Protein AF-0000000075484464 (afdb_homodimer)

Organism: Callithrix jacchus (NCBI:txid9483)

Secondary structure (DSSP, 8-state):
-----SGGGSGGGSTTS-------SHHHHHHHHHHHHHHHHTHHHHHHHHHHHHSTT--HHHHHHHHHHHHHHHHHHHH-TTSGGGGS-HHHHHHHHHHHSTTHHHHTT-HHHHTS-HHHHHHHHHHH--S--TTSPPPP---HHHHHHHHHH-HHHHHHHHHHHHHHT-TTS-HHHHHHHHHHHHHHHHHHTTSS-HHHHHHHHHHHHHHHHHHHHHHHHHHHHHHHHH-HHHHHHHHHHHHHHH-TT--HHHHHHHHHHHHHHHHHHHTT-HHHHHHHHHHHHHHHHHTHHHH-GGGHHHHTSPTTHHHHHHHHSPPPPPPTT--S--HHHHT-TTHHHHHHH-HHHHHHHHHHHHHHH-TTS-HHHHHHHHHHHHHHHHHHTTSS-HHHHHTTHHHHHHHHHHHHHHHHHHHHHHHHHHHHHHHHHHHHHHHHHH-TTS-HHHHHHHHHHHHHHHHHHTTSTTHHHHHHHHHHHHHHHHH-S-TT--S-HHHHHHHHS-GGGHHHHHHT-------------GGGGS--GGGGTTHHHHHHHHHGGG-----/-----SGGGSGGGGGGS-------SHHHHHHHHHHHHHHHHTHHHHHHHHHHHHSTT--HHHHHHHHHHHHHHHHHHHH-TTSGGGGS-HHHHHHHHHHHSTTHHHHTT-HHHHTS-HHHHHHHHHHH--S--TTSPPPP---HHHHHHHHHH-HHHHHHHHHHHHHHT-TTS-HHHHHHHHHHHHHHHHHHTTSS-HHHHHHHHHHHHHHHHHHHHHHHHHHHHHHHHH-HHHHHHHHHHHHHHH-TT--HHHHHHHHHHHHHHHHHHHTT-HHHHHHHHHHHHHHHHHTHHHH-GGGHHHHTSPTTHHHHHHHHSPPPPPPTT--S--GGGTT-TTHHHHHHH-HHHHHHHHHHHHHHH-TTS-HHHHHHHHHHHHHHHHHHTTSS-HHHHHTTHHHHHHHHHHHHHHHHHHHHHHHHHHHHHHHHHHHHHHHHHH-TTS-HHHHHHHHHHHHHHHHHHTTSTTHHHHHHHHHHHHHHHHH-S-TT--S-HHHHHHHHS-STTHHHHHHT-------------GGGGS--GGGGTTHHHHHHHHHTTS-----

Foldseek 3Di:
DPCPDPPPPPPVPPPPPPPPPDPPDPLVVVLLVQLVVVCLVCVLLLLLLLCCLLQVPDDPVLSVVLSVVRNVVSVVCVVPVPPPLNPDDPVQSSLQSCQPRPPRCVVSVLVVLNVDHDLSSLQSSLVSGDQDPVVDDDDDDDDLQVLLVVCVVPVVSSLSVVLNSLSNNLNQFASLLSVVLSVQVSVLSVVLSPDPCNPVSCVPSCVVSVVSSVVRSLVRFLLLQCCVQPNLLVSLLLQLLVLCLQFVQDDLVLSVVLSVLVSVLSVCSRSSNRSSNSVSLSVSLSSCQVCVVRGDPQLVVLSPDGPPSSSVSSVPTGGDDQDPPQAQDDCCCQPDQCNLVVCVVPVSSSLSVVLSSNSNSCSLAASLLSVVLSVLSVVQQVPLVPDPRSNVRRNCSVVVSVVVRVVLVVVLLVVLVVDVVLDLVRQLVVQLVLCCQQQVQDDSVLSSVLSNQLSVQSVVQSVDPSSSNSNVNSNLSSLSVVLGSDLPDDRDPQSNCLSRPDSSCSVVSSVPRDGPPPPPDPPPPPCVVPPDVCVVPPVPVVVVVVVVVPPPDPD/DPCPDPPPVPPVPPPPPPPPPDPPDPLVVVLLVQLVVVCLVCVLLLLLLLCCLLQVPDDLVLSVVLSVVRNVVSVVCVVPVPPPLNPDDPLQSSLQSCQPRPPRCVVSVLVVLNVDHDLSSLQSSLVSGDQDPVVDDDDDDDDLQVLLVVCVVPVVSSLSVVLNSLSNNLNQFASLLSVVLSVQVSVLSVVLSPDPCNPVSCVPSCVVSVVSSVVRSLVRFLLLQCCVQPNLLVSLLLQLLVLCLQFVQADLVLSVVLSVLVSVLSVCSRSSNRSVNSVSLSVSLSSCQVCVVRGDPQLVVLSPDGPPSSSVSSVPTGGDDQDPPQALDDCCCQPDQCNLVVCVVPVSSSLSVVLSSNSNSCSLAASLLSVVLSVLSVVQQVPLVPDPRSNVRRNCSVVVSVVVRVVLVVVLLVVLVVDVVLDLVRQLVVQLVLCCQQFVQDDSVLSSVLSNQLSVQSVVQSVDPSSRNSNVNSNLSSLSVVLGSDLPDDRDPQSNCLSRPDSSCSVVSSVPRDGPPPPDDPPPPPCVVPPDVCVVPPVPPVVVVVPVPPPDDPD

Structure (mmCIF, N/CA/C/O backbone):
data_AF-0000000075484464-model_v1
#
loop_
_entity.id
_entity.type
_entity.pdbx_description
1 polymer Afamin
#
loop_
_atom_site.group_PDB
_atom_site.id
_atom_site.type_symbol
_atom_site.label_atom_id
_atom_site.label_alt_id
_atom_site.label_comp_id
_atom_site.label_asym_id
_atom_site.label_entity_id
_atom_site.label_seq_id
_atom_site.pdbx_PDB_ins_code
_atom_site.Cartn_x
_atom_site.Cartn_y
_atom_site.Cartn_z
_atom_site.occupancy
_atom_site.B_iso_or_equiv
_atom_site.auth_seq_id
_atom_site.auth_comp_id
_atom_site.auth_asym_id
_atom_site.auth_atom_id
_atom_site.pdbx_PDB_model_num
ATOM 1 N N . MET A 1 1 ? 31.203 -59.844 20.312 1 19.38 1 MET A N 1
ATOM 2 C CA . MET A 1 1 ? 31.734 -60.031 18.969 1 19.38 1 MET A CA 1
ATOM 3 C C . MET A 1 1 ? 30.672 -60.656 18.047 1 19.38 1 MET A C 1
ATOM 5 O O . MET A 1 1 ? 30.938 -61.656 17.375 1 19.38 1 MET A O 1
ATOM 9 N N . LYS A 1 2 ? 29.312 -60.438 18.516 1 24.58 2 LYS A N 1
ATOM 10 C CA . LYS A 1 2 ? 28.141 -61.219 18.094 1 24.58 2 LYS A CA 1
ATOM 11 C C . LYS A 1 2 ? 27.938 -61.125 16.594 1 24.58 2 LYS A C 1
ATOM 13 O O . LYS A 1 2 ? 27.922 -60.031 16.031 1 24.58 2 LYS A O 1
ATOM 18 N N . GLN A 1 3 ? 28.328 -62.156 15.734 1 24.17 3 GLN A N 1
ATOM 19 C CA . GLN A 1 3 ? 28.469 -62.375 14.297 1 24.17 3 GLN A CA 1
ATOM 20 C C . GLN A 1 3 ? 27.156 -62.156 13.57 1 24.17 3 GLN A C 1
ATOM 22 O O . GLN A 1 3 ? 26.328 -63.094 13.469 1 24.17 3 GLN A O 1
ATOM 27 N N . LEU A 1 4 ? 26.281 -61.188 14 1 33.03 4 LEU A N 1
ATOM 28 C CA . LEU A 1 4 ? 25 -60.906 13.352 1 33.03 4 LEU A CA 1
ATOM 29 C C . LEU A 1 4 ? 25.156 -60.875 11.836 1 33.03 4 LEU A C 1
ATOM 31 O O . LEU A 1 4 ? 26.016 -60.156 11.32 1 33.03 4 LEU A O 1
ATOM 35 N N . LYS A 1 5 ? 24.672 -61.875 11.039 1 33.38 5 LYS A N 1
ATOM 36 C CA . LYS A 1 5 ? 24.781 -62.438 9.688 1 33.38 5 LYS A CA 1
ATOM 37 C C . LYS A 1 5 ? 24.453 -61.375 8.633 1 33.38 5 LYS A C 1
ATOM 39 O O . LYS A 1 5 ? 23.469 -60.656 8.75 1 33.38 5 LYS A O 1
ATOM 44 N N . LEU A 1 6 ? 25.422 -60.812 7.73 1 28.53 6 LEU A N 1
ATOM 45 C CA . LEU A 1 6 ? 25.766 -60.031 6.551 1 28.53 6 LEU A CA 1
ATOM 46 C C . LEU A 1 6 ? 24.844 -60.375 5.383 1 28.53 6 LEU A C 1
ATOM 48 O O . LEU A 1 6 ? 24.938 -59.75 4.316 1 28.53 6 LEU A O 1
ATOM 52 N N . THR A 1 7 ? 24.094 -61.5 5.305 1 28.75 7 THR A N 1
ATOM 53 C CA . THR A 1 7 ? 23.438 -62.031 4.109 1 28.75 7 THR A CA 1
ATOM 54 C C . THR A 1 7 ? 22.266 -61.156 3.711 1 28.75 7 THR A C 1
ATOM 56 O O . THR A 1 7 ? 21.938 -61.031 2.525 1 28.75 7 THR A O 1
ATOM 59 N N . GLY A 1 8 ? 21.391 -60.625 4.664 1 26.72 8 GLY A N 1
ATOM 60 C CA . GLY A 1 8 ? 20.109 -60.031 4.309 1 26.72 8 GLY A CA 1
ATOM 61 C C . GLY A 1 8 ? 20.25 -58.688 3.623 1 26.72 8 GLY A C 1
ATOM 62 O O . GLY A 1 8 ? 19.25 -58.062 3.258 1 26.72 8 GLY A O 1
ATOM 63 N N . PHE A 1 9 ? 21.406 -57.969 3.682 1 26.66 9 PHE A N 1
ATOM 64 C CA . PHE A 1 9 ? 21.641 -56.625 3.217 1 26.66 9 PHE A CA 1
ATOM 65 C C . PHE A 1 9 ? 21.656 -56.562 1.694 1 26.66 9 PHE A C 1
ATOM 67 O O . PHE A 1 9 ? 21.547 -55.469 1.11 1 26.66 9 PHE A O 1
ATOM 74 N N . ILE A 1 10 ? 21.953 -57.656 0.908 1 28.72 10 ILE A N 1
ATOM 75 C CA . ILE A 1 10 ? 22.219 -57.594 -0.523 1 28.72 10 ILE A CA 1
ATOM 76 C C . ILE A 1 10 ? 20.906 -57.406 -1.29 1 28.72 10 ILE A C 1
ATOM 78 O O . ILE A 1 10 ? 20.891 -56.781 -2.359 1 28.72 10 ILE A O 1
ATOM 82 N N . TYR A 1 11 ? 19.766 -57.969 -0.882 1 26.97 11 TYR A N 1
ATOM 83 C CA . TYR A 1 11 ? 18.594 -58 -1.749 1 26.97 11 TYR A CA 1
ATOM 84 C C . TYR A 1 11 ? 18.016 -56.625 -1.96 1 26.97 11 TYR A C 1
ATOM 86 O O . TYR A 1 11 ? 17.25 -56.375 -2.908 1 26.97 11 TYR A O 1
ATOM 94 N N . PHE A 1 12 ? 18.047 -55.719 -0.971 1 26.72 12 PHE A N 1
ATOM 95 C CA . PHE A 1 12 ? 17.281 -54.469 -1.054 1 26.72 12 PHE A CA 1
ATOM 96 C C . PHE A 1 12 ? 17.844 -53.562 -2.121 1 26.72 12 PHE A C 1
ATOM 98 O O . PHE A 1 12 ? 17.234 -52.531 -2.441 1 26.72 12 PHE A O 1
ATOM 105 N N . LEU A 1 13 ? 19.156 -53.625 -2.486 1 28.03 13 LEU A N 1
ATOM 106 C CA . LEU A 1 13 ? 19.766 -52.656 -3.385 1 28.03 13 LEU A CA 1
ATOM 107 C C . LEU A 1 13 ? 19.188 -52.781 -4.789 1 28.03 13 LEU A C 1
ATOM 109 O O . LEU A 1 13 ? 19.391 -51.906 -5.625 1 28.03 13 LEU A O 1
ATOM 113 N N . PHE A 1 14 ? 18.828 -54.031 -5.301 1 27.41 14 PHE A N 1
ATOM 114 C CA . PHE A 1 14 ? 18.594 -54.156 -6.734 1 27.41 14 PHE A CA 1
ATOM 115 C C . PHE A 1 14 ? 17.312 -53.438 -7.141 1 27.41 14 PHE A C 1
ATOM 117 O O . PHE A 1 14 ? 16.953 -53.406 -8.32 1 27.41 14 PHE A O 1
ATOM 124 N N . PHE A 1 15 ? 16.297 -53.312 -6.258 1 26.77 15 PHE A N 1
ATOM 125 C CA . PHE A 1 15 ? 14.992 -52.969 -6.82 1 26.77 15 PHE A CA 1
ATOM 126 C C . PHE A 1 15 ? 14.992 -51.562 -7.387 1 26.77 15 PHE A C 1
ATOM 128 O O . PHE A 1 15 ? 14.008 -51.125 -7.984 1 26.77 15 PHE A O 1
ATOM 135 N N . LEU A 1 16 ? 15.758 -50.688 -6.832 1 28.28 16 LEU A N 1
ATOM 136 C CA . LEU A 1 16 ? 15.461 -49.312 -7.266 1 28.28 16 LEU A CA 1
ATOM 137 C C . LEU A 1 16 ? 15.906 -49.094 -8.711 1 28.28 16 LEU A C 1
ATOM 139 O O . LEU A 1 16 ? 16.078 -47.969 -9.148 1 28.28 16 LEU A O 1
ATOM 143 N N . THR A 1 17 ? 16.531 -50.062 -9.398 1 29.52 17 THR A N 1
ATOM 144 C CA . THR A 1 17 ? 16.781 -49.688 -10.797 1 29.52 17 THR A CA 1
ATOM 145 C C . THR A 1 17 ? 15.477 -49.375 -11.508 1 29.52 17 THR A C 1
ATOM 147 O O . THR A 1 17 ? 14.602 -50.25 -11.633 1 29.52 17 THR A O 1
ATOM 150 N N . GLU A 1 18 ? 14.891 -48.281 -11.391 1 32.44 18 GLU A N 1
ATOM 151 C CA . GLU A 1 18 ? 13.812 -47.781 -12.242 1 32.44 18 GLU A CA 1
ATOM 152 C C . GLU A 1 18 ? 13.938 -48.312 -13.664 1 32.44 18 GLU A C 1
ATOM 154 O O . GLU A 1 18 ? 15 -48.188 -14.281 1 32.44 18 GLU A O 1
ATOM 159 N N . SER A 1 19 ? 13.344 -49.344 -14.062 1 31.91 19 SER A N 1
ATOM 160 C CA . SER A 1 19 ? 13.164 -49.969 -15.375 1 31.91 19 SER A CA 1
ATOM 161 C C . SER A 1 19 ? 13.031 -48.906 -16.469 1 31.91 19 SER A C 1
ATOM 163 O O . SER A 1 19 ? 12.133 -48.062 -16.422 1 31.91 19 SER A O 1
ATOM 165 N N . LEU A 1 20 ? 14.031 -48.25 -17.016 1 36.84 20 LEU A N 1
ATOM 166 C CA . LEU A 1 20 ? 13.969 -47.812 -18.406 1 36.84 20 LEU A CA 1
ATOM 167 C C . LEU A 1 20 ? 13.094 -48.75 -19.219 1 36.84 20 LEU A C 1
ATOM 169 O O . LEU A 1 20 ? 13.562 -49.75 -19.719 1 36.84 20 LEU A O 1
ATOM 173 N N . MET A 1 21 ? 11.961 -49.125 -18.844 1 35.94 21 MET A N 1
ATOM 174 C CA . MET A 1 21 ? 11.102 -49.875 -19.719 1 35.94 21 MET A CA 1
ATOM 175 C C . MET A 1 21 ? 11.211 -49.406 -21.156 1 35.94 21 MET A C 1
ATOM 177 O O . MET A 1 21 ? 10.953 -48.219 -21.438 1 35.94 21 MET A O 1
ATOM 181 N N . LEU A 1 22 ? 12.07 -49.906 -22.016 1 40.03 22 LEU A N 1
ATOM 182 C CA . LEU A 1 22 ? 12.109 -49.781 -23.469 1 40.03 22 LEU A CA 1
ATOM 183 C C . LEU A 1 22 ? 10.703 -49.75 -24.047 1 40.03 22 LEU A C 1
ATOM 185 O O . LEU A 1 22 ? 9.859 -50.562 -23.672 1 40.03 22 LEU A O 1
ATOM 189 N N . PRO A 1 23 ? 10.266 -48.594 -24.547 1 45.47 23 PRO A N 1
ATOM 190 C CA . PRO A 1 23 ? 8.961 -48.562 -25.219 1 45.47 23 PRO A CA 1
ATOM 191 C C . PRO A 1 23 ? 8.703 -49.781 -26.078 1 45.47 23 PRO A C 1
ATOM 193 O O . PRO A 1 23 ? 9.562 -50.188 -26.875 1 45.47 23 PRO A O 1
ATOM 196 N N . THR A 1 24 ? 8.016 -50.75 -25.672 1 47.88 24 THR A N 1
ATOM 197 C CA . THR A 1 24 ? 7.688 -51.938 -26.406 1 47.88 24 THR A CA 1
ATOM 198 C C . THR A 1 24 ? 6.941 -51.594 -27.703 1 47.88 24 THR A C 1
ATOM 200 O O . THR A 1 24 ? 7.016 -52.344 -28.688 1 47.88 24 THR A O 1
ATOM 203 N N . GLU A 1 25 ? 6.125 -50.531 -27.641 1 55.19 25 GLU A N 1
ATOM 204 C CA . GLU A 1 25 ? 5.387 -50.312 -28.875 1 55.19 25 GLU A CA 1
ATOM 205 C C . GLU A 1 25 ? 6.117 -49.344 -29.812 1 55.19 25 GLU A C 1
ATOM 207 O O . GLU A 1 25 ? 6.793 -48.438 -29.344 1 55.19 25 GLU A O 1
ATOM 212 N N . LEU A 1 26 ? 6.219 -49.656 -31.078 1 52.5 26 LEU A N 1
ATOM 213 C CA . LEU A 1 26 ? 6.879 -48.906 -32.125 1 52.5 26 LEU A CA 1
ATOM 214 C C . LEU A 1 26 ? 6.574 -47.406 -32 1 52.5 26 LEU A C 1
ATOM 216 O O . LEU A 1 26 ? 7.465 -46.562 -32.188 1 52.5 26 LEU A O 1
ATOM 220 N N . GLN A 1 27 ? 5.371 -47.031 -31.719 1 57.25 27 GLN A N 1
ATOM 221 C CA . GLN A 1 27 ? 4.988 -45.625 -31.562 1 57.25 27 GLN A CA 1
ATOM 222 C C . GLN A 1 27 ? 5.715 -45 -30.391 1 57.25 27 GLN A C 1
ATOM 224 O O . GLN A 1 27 ? 6.109 -43.812 -30.469 1 57.25 27 GLN A O 1
ATOM 229 N N . ASP A 1 28 ? 5.961 -45.75 -29.484 1 70.75 28 ASP A N 1
ATOM 230 C CA . ASP A 1 28 ? 6.688 -45.281 -28.312 1 70.75 28 ASP A CA 1
ATOM 231 C C . ASP A 1 28 ? 8.156 -45 -28.641 1 70.75 28 ASP A C 1
ATOM 233 O O . ASP A 1 28 ? 8.742 -44.031 -28.156 1 70.75 28 ASP A O 1
ATOM 237 N N . LEU A 1 29 ? 8.547 -45.812 -29.594 1 70 29 LEU A N 1
ATOM 238 C CA . LEU A 1 29 ? 9.938 -45.656 -30 1 70 29 LEU A CA 1
ATOM 239 C C . LEU A 1 29 ? 10.117 -44.375 -30.812 1 70 29 LEU A C 1
ATOM 241 O O . LEU A 1 29 ? 11.109 -43.656 -30.656 1 70 29 LEU A O 1
ATOM 245 N N . ASP A 1 30 ? 9.164 -44.125 -31.719 1 73 30 ASP A N 1
ATOM 246 C CA . ASP A 1 30 ? 9.227 -42.906 -32.531 1 73 30 ASP A CA 1
ATOM 247 C C . ASP A 1 30 ? 9.141 -41.656 -31.672 1 73 30 ASP A C 1
ATOM 249 O O . ASP A 1 30 ? 9.898 -40.719 -31.875 1 73 30 ASP A O 1
ATOM 253 N N . ASN A 1 31 ? 8.234 -41.719 -30.812 1 81 31 ASN A N 1
ATOM 254 C CA . ASN A 1 31 ? 8.078 -40.594 -29.922 1 81 31 ASN A CA 1
ATOM 255 C C . ASN A 1 31 ? 9.328 -40.344 -29.078 1 81 31 ASN A C 1
ATOM 257 O O . ASN A 1 31 ? 9.711 -39.219 -28.828 1 81 31 ASN A O 1
ATOM 261 N N . PHE A 1 32 ? 9.867 -41.438 -28.688 1 82.81 32 PHE A N 1
ATOM 262 C CA . PHE A 1 32 ? 11.102 -41.344 -27.922 1 82.81 32 PHE A CA 1
ATOM 263 C C . PHE A 1 32 ? 12.211 -40.719 -28.75 1 82.81 32 PHE A C 1
ATOM 265 O O . PHE A 1 32 ? 12.938 -39.844 -28.266 1 82.81 32 PHE A O 1
ATOM 272 N N . ASN A 1 33 ? 12.289 -41.094 -29.969 1 85 33 ASN A N 1
ATOM 273 C CA . ASN A 1 33 ? 13.328 -40.562 -30.859 1 85 33 ASN A CA 1
ATOM 274 C C . ASN A 1 33 ? 13.133 -39.094 -31.141 1 85 33 ASN A C 1
ATOM 276 O O . ASN A 1 33 ? 14.109 -38.344 -31.25 1 85 33 ASN A O 1
ATOM 280 N N . ILE A 1 34 ? 11.961 -38.75 -31.312 1 88.81 34 ILE A N 1
ATOM 281 C CA . ILE A 1 34 ? 11.656 -37.344 -31.578 1 88.81 34 ILE A CA 1
ATOM 282 C C . ILE A 1 34 ? 12.07 -36.5 -30.375 1 88.81 34 ILE A C 1
ATOM 284 O O . ILE A 1 34 ? 12.68 -35.438 -30.547 1 88.81 34 ILE A O 1
ATOM 288 N N . THR A 1 35 ? 11.742 -36.969 -29.219 1 90.88 35 THR A N 1
ATOM 289 C CA . THR A 1 35 ? 12.094 -36.25 -28 1 90.88 35 THR A CA 1
ATOM 290 C C . THR A 1 35 ? 13.609 -36.188 -27.812 1 90.88 35 THR A C 1
ATOM 292 O O . THR A 1 35 ? 14.164 -35.156 -27.438 1 90.88 35 THR A O 1
ATOM 295 N N . GLN A 1 36 ? 14.258 -37.312 -28.078 1 88.62 36 GLN A N 1
ATOM 296 C CA . GLN A 1 36 ? 15.711 -37.375 -27.969 1 88.62 36 GLN A CA 1
ATOM 297 C C . GLN A 1 36 ? 16.391 -36.406 -28.922 1 88.62 36 GLN A C 1
ATOM 299 O O . GLN A 1 36 ? 17.359 -35.75 -28.562 1 88.62 36 GLN A O 1
ATOM 304 N N . LYS A 1 37 ? 15.906 -36.406 -30.125 1 90.31 37 LYS A N 1
ATOM 305 C CA . LYS A 1 37 ? 16.453 -35.469 -31.109 1 90.31 37 LYS A CA 1
ATOM 306 C C . LYS A 1 37 ? 16.281 -34.031 -30.641 1 90.31 37 LYS A C 1
ATOM 308 O O . LYS A 1 37 ? 17.172 -33.219 -30.828 1 90.31 37 LYS A O 1
ATOM 313 N N . PHE A 1 38 ? 15.141 -33.781 -30.141 1 92.94 38 PHE A N 1
ATOM 314 C CA . PHE A 1 38 ? 14.875 -32.438 -29.625 1 92.94 38 PHE A CA 1
ATOM 315 C C . PHE A 1 38 ? 15.859 -32.062 -28.516 1 92.94 38 PHE A C 1
ATOM 317 O O . PHE A 1 38 ? 16.375 -30.953 -28.484 1 92.94 38 PHE A O 1
ATOM 324 N N . ILE A 1 39 ? 16.094 -32.969 -27.625 1 92.31 39 ILE A N 1
ATOM 325 C CA . ILE A 1 39 ? 17.031 -32.75 -26.516 1 92.31 39 ILE A CA 1
ATOM 326 C C . ILE A 1 39 ? 18.422 -32.531 -27.078 1 92.31 39 ILE A C 1
ATOM 328 O O . ILE A 1 39 ? 19.109 -31.578 -26.672 1 92.31 39 ILE A O 1
ATOM 332 N N . GLU A 1 40 ? 18.797 -33.281 -28.062 1 90 40 GLU A N 1
ATOM 333 C CA . GLU A 1 40 ? 20.125 -33.188 -28.656 1 90 40 GLU A CA 1
ATOM 334 C C . GLU A 1 40 ? 20.312 -31.859 -29.391 1 90 40 GLU A C 1
ATOM 336 O O . GLU A 1 40 ? 21.391 -31.266 -29.344 1 90 40 GLU A O 1
ATOM 341 N N . GLU A 1 41 ? 19.266 -31.438 -30 1 91.69 41 GLU A N 1
ATOM 342 C CA . GLU A 1 41 ? 19.312 -30.188 -30.75 1 91.69 41 GLU A CA 1
ATOM 343 C C . GLU A 1 41 ? 19.344 -28.969 -29.812 1 91.69 41 GLU A C 1
ATOM 345 O O . GLU A 1 41 ? 19.75 -27.875 -30.219 1 91.69 41 GLU A O 1
ATOM 350 N N . ASN A 1 42 ? 18.922 -29.172 -28.609 1 93.75 42 ASN A N 1
ATOM 351 C CA . ASN A 1 42 ? 18.812 -28.047 -27.688 1 93.75 42 ASN A CA 1
ATOM 352 C C . ASN A 1 42 ? 19.734 -28.203 -26.484 1 93.75 42 ASN A C 1
ATOM 354 O O . ASN A 1 42 ? 19.5 -27.609 -25.422 1 93.75 42 ASN A O 1
ATOM 358 N N . VAL A 1 43 ? 20.797 -28.922 -26.625 1 94.5 43 VAL A N 1
ATOM 359 C CA . VAL A 1 43 ? 21.719 -29.203 -25.531 1 94.5 43 VAL A CA 1
ATOM 360 C C . VAL A 1 43 ? 22.297 -27.891 -24.984 1 94.5 43 VAL A C 1
ATOM 362 O O . VAL A 1 43 ? 22.516 -27.75 -23.781 1 94.5 43 VAL A O 1
ATOM 365 N N . GLU A 1 44 ? 22.516 -26.953 -25.844 1 95.56 44 GLU A N 1
ATOM 366 C CA . GLU A 1 44 ? 23.062 -25.672 -25.422 1 95.56 44 GLU A CA 1
ATOM 367 C C . GLU A 1 44 ? 22.109 -24.953 -24.469 1 95.56 44 GLU A C 1
ATOM 369 O O . GLU A 1 44 ? 22.484 -24.562 -23.359 1 95.56 44 GLU A O 1
ATOM 374 N N . TYR A 1 45 ? 20.844 -24.797 -24.938 1 96.31 45 TYR A N 1
ATOM 375 C CA . TYR A 1 45 ? 19.844 -24.125 -24.109 1 96.31 45 TYR A CA 1
ATOM 376 C C . TYR A 1 45 ? 19.625 -24.875 -22.797 1 96.31 45 TYR A C 1
ATOM 378 O O . TYR A 1 45 ? 19.438 -24.266 -21.75 1 96.31 45 TYR A O 1
ATOM 386 N N . ILE A 1 46 ? 19.594 -26.141 -22.875 1 96 46 ILE A N 1
ATOM 387 C CA . ILE A 1 46 ? 19.359 -26.984 -21.703 1 96 46 ILE A CA 1
ATOM 388 C C . ILE A 1 46 ? 20.484 -26.75 -20.688 1 96 46 ILE A C 1
ATOM 390 O O . ILE A 1 46 ? 20.219 -26.609 -19.484 1 96 46 ILE A O 1
ATOM 394 N N . THR A 1 47 ? 21.719 -26.688 -21.203 1 96.62 47 THR A N 1
ATOM 395 C CA . THR A 1 47 ? 22.875 -26.422 -20.359 1 96.62 47 THR A CA 1
ATOM 396 C C . THR A 1 47 ? 22.781 -25.047 -19.719 1 96.62 47 THR A C 1
ATOM 398 O O . THR A 1 47 ? 23.016 -24.891 -18.516 1 96.62 47 THR A O 1
ATOM 401 N N . ILE A 1 48 ? 22.422 -24.094 -20.516 1 97.62 48 ILE A N 1
ATOM 402 C CA . ILE A 1 48 ? 22.297 -22.719 -20.047 1 97.62 48 ILE A CA 1
ATOM 403 C C . ILE A 1 48 ? 21.234 -22.641 -18.953 1 97.62 48 ILE A C 1
ATOM 405 O O . ILE A 1 48 ? 21.484 -22.047 -17.891 1 97.62 48 ILE A O 1
ATOM 409 N N . ILE A 1 49 ? 20.047 -23.172 -19.203 1 96.38 49 ILE A N 1
ATOM 410 C CA . ILE A 1 49 ? 18.938 -23.125 -18.266 1 96.38 49 ILE A CA 1
ATOM 411 C C . ILE A 1 49 ? 19.328 -23.766 -16.938 1 96.38 49 ILE A C 1
ATOM 413 O O . ILE A 1 49 ? 19.141 -23.172 -15.875 1 96.38 49 ILE A O 1
ATOM 417 N N . THR A 1 50 ? 19.953 -24.906 -17.016 1 94.81 50 THR A N 1
ATOM 418 C CA . THR A 1 50 ? 20.328 -25.625 -15.805 1 94.81 50 THR A CA 1
ATOM 419 C C . THR A 1 50 ? 21.359 -24.844 -15.008 1 94.81 50 THR A C 1
ATOM 421 O O . THR A 1 50 ? 21.203 -24.672 -13.789 1 94.81 50 THR A O 1
ATOM 424 N N . PHE A 1 51 ? 22.375 -24.406 -15.672 1 95.75 51 PHE A N 1
ATOM 425 C CA . PHE A 1 51 ? 23.453 -23.688 -15.023 1 95.75 51 PHE A CA 1
ATOM 426 C C . PHE A 1 51 ? 22.938 -22.391 -14.406 1 95.75 51 PHE A C 1
ATOM 428 O O . PHE A 1 51 ? 23.219 -22.094 -13.242 1 95.75 51 PHE A O 1
ATOM 435 N N . ALA A 1 52 ? 22.188 -21.656 -15.203 1 96.5 52 ALA A N 1
ATOM 436 C CA . ALA A 1 52 ? 21.703 -20.344 -14.781 1 96.5 52 ALA A CA 1
ATOM 437 C C . ALA A 1 52 ? 20.75 -20.453 -13.602 1 96.5 52 ALA A C 1
ATOM 439 O O . ALA A 1 52 ? 20.703 -19.562 -12.742 1 96.5 52 ALA A O 1
ATOM 440 N N . GLN A 1 53 ? 19.953 -21.484 -13.508 1 94.62 53 GLN A N 1
ATOM 441 C CA . GLN A 1 53 ? 19 -21.656 -12.414 1 94.62 53 GLN A CA 1
ATOM 442 C C . GLN A 1 53 ? 19.688 -22.156 -11.148 1 94.62 53 GLN A C 1
ATOM 444 O O . GLN A 1 53 ? 19.297 -21.812 -10.039 1 94.62 53 GLN A O 1
ATOM 449 N N . TYR A 1 54 ? 20.75 -22.969 -11.305 1 92.88 54 TYR A N 1
ATOM 450 C CA . TYR A 1 54 ? 21.438 -23.531 -10.156 1 92.88 54 TYR A CA 1
ATOM 451 C C . TYR A 1 54 ? 22.406 -22.531 -9.562 1 92.88 54 TYR A C 1
ATOM 453 O O . TYR A 1 54 ? 22.594 -22.484 -8.344 1 92.88 54 TYR A O 1
ATOM 461 N N . VAL A 1 55 ? 23.141 -21.844 -10.422 1 95.12 55 VAL A N 1
ATOM 462 C CA . VAL A 1 55 ? 24.156 -20.875 -10 1 95.12 55 VAL A CA 1
ATOM 463 C C . VAL A 1 55 ? 23.812 -19.5 -10.562 1 95.12 55 VAL A C 1
ATOM 465 O O . VAL A 1 55 ? 24.531 -18.984 -11.422 1 95.12 55 VAL A O 1
ATOM 468 N N . GLN A 1 56 ? 22.844 -18.844 -9.945 1 96.12 56 GLN A N 1
ATOM 469 C CA . GLN A 1 56 ? 22.234 -17.641 -10.484 1 96.12 56 GLN A CA 1
ATOM 470 C C . GLN A 1 56 ? 23.234 -16.484 -10.523 1 96.12 56 GLN A C 1
ATOM 472 O O . GLN A 1 56 ? 23.094 -15.578 -11.352 1 96.12 56 GLN A O 1
ATOM 477 N N . GLU A 1 57 ? 24.281 -16.5 -9.734 1 95 57 GLU A N 1
ATOM 478 C CA . GLU A 1 57 ? 25.234 -15.398 -9.641 1 95 57 GLU A CA 1
ATOM 479 C C . GLU A 1 57 ? 26.359 -15.555 -10.664 1 95 57 GLU A C 1
ATOM 481 O O . GLU A 1 57 ? 27.141 -14.617 -10.898 1 95 57 GLU A O 1
ATOM 486 N N . ALA A 1 58 ? 26.484 -16.719 -11.289 1 95.25 58 ALA A N 1
ATOM 487 C CA . ALA A 1 58 ? 27.547 -16.969 -12.258 1 95.25 58 ALA A CA 1
ATOM 488 C C . ALA A 1 58 ? 27.438 -16.031 -13.453 1 95.25 58 ALA A C 1
ATOM 490 O O . ALA A 1 58 ? 26.344 -15.602 -13.82 1 95.25 58 ALA A O 1
ATOM 491 N N . THR A 1 59 ? 28.578 -15.719 -14.062 1 95.62 59 THR A N 1
ATOM 492 C CA . THR A 1 59 ? 28.609 -14.797 -15.195 1 95.62 59 THR A CA 1
ATOM 493 C C . THR A 1 59 ? 28.281 -15.523 -16.5 1 95.62 59 THR A C 1
ATOM 495 O O . THR A 1 59 ? 28.344 -16.75 -16.562 1 95.62 59 THR A O 1
ATOM 498 N N . PHE A 1 60 ? 27.984 -14.781 -17.531 1 95.88 60 PHE A N 1
ATOM 499 C CA . PHE A 1 60 ? 27.688 -15.32 -18.844 1 95.88 60 PHE A CA 1
ATOM 500 C C . PHE A 1 60 ? 28.891 -16.047 -19.422 1 95.88 60 PHE A C 1
ATOM 502 O O . PHE A 1 60 ? 28.75 -17.094 -20.078 1 95.88 60 PHE A O 1
ATOM 509 N N . GLU A 1 61 ? 30.078 -15.523 -19.141 1 94.5 61 GLU A N 1
ATOM 510 C CA . GLU A 1 61 ? 31.312 -16.125 -19.641 1 94.5 61 GLU A CA 1
ATOM 511 C C . GLU A 1 61 ? 31.531 -17.5 -19.016 1 94.5 61 GLU A C 1
ATOM 513 O O . GLU A 1 61 ? 31.953 -18.438 -19.703 1 94.5 61 GLU A O 1
ATOM 518 N N . GLU A 1 62 ? 31.281 -17.578 -17.766 1 95.31 62 GLU A N 1
ATOM 519 C CA . GLU A 1 62 ? 31.406 -18.859 -17.078 1 95.31 62 GLU A CA 1
ATOM 520 C C . GLU A 1 62 ? 30.422 -19.875 -17.656 1 95.31 62 GLU A C 1
ATOM 522 O O . GLU A 1 62 ? 30.766 -21.047 -17.828 1 95.31 62 GLU A O 1
ATOM 527 N N . MET A 1 63 ? 29.297 -19.438 -17.922 1 95.31 63 MET A N 1
ATOM 528 C CA . MET A 1 63 ? 28.266 -20.281 -18.531 1 95.31 63 MET A CA 1
ATOM 529 C C . MET A 1 63 ? 28.703 -20.781 -19.891 1 95.31 63 MET A C 1
ATOM 531 O O . MET A 1 63 ? 28.531 -21.969 -20.203 1 95.31 63 MET A O 1
ATOM 535 N N . GLU A 1 64 ? 29.266 -19.922 -20.719 1 95.12 64 GLU A N 1
ATOM 536 C CA . GLU A 1 64 ? 29.688 -20.281 -22.078 1 95.12 64 GLU A CA 1
ATOM 537 C C . GLU A 1 64 ? 30.719 -21.406 -22.062 1 95.12 64 GLU A C 1
ATOM 539 O O . GLU A 1 64 ? 30.734 -22.25 -22.953 1 95.12 64 GLU A O 1
ATOM 544 N N . LYS A 1 65 ? 31.594 -21.375 -21.062 1 94.5 65 LYS A N 1
ATOM 545 C CA . LYS A 1 65 ? 32.594 -22.438 -20.938 1 94.5 65 LYS A CA 1
ATOM 546 C C . LYS A 1 65 ? 31.922 -23.781 -20.719 1 94.5 65 LYS A C 1
ATOM 548 O O . LYS A 1 65 ? 32.344 -24.797 -21.297 1 94.5 65 LYS A O 1
ATOM 553 N N . LEU A 1 66 ? 30.984 -23.781 -19.844 1 96.12 66 LEU A N 1
ATOM 554 C CA . LEU A 1 66 ? 30.266 -25.016 -19.578 1 96.12 66 LEU A CA 1
ATOM 555 C C . LEU A 1 66 ? 29.547 -25.5 -20.828 1 96.12 66 LEU A C 1
ATOM 557 O O . LEU A 1 66 ? 29.484 -26.703 -21.094 1 96.12 66 LEU A O 1
ATOM 561 N N . VAL A 1 67 ? 28.906 -24.578 -21.562 1 96.38 67 VAL A N 1
ATOM 562 C CA . VAL A 1 67 ? 28.172 -24.922 -22.766 1 96.38 67 VAL A CA 1
ATOM 563 C C . VAL A 1 67 ? 29.094 -25.641 -23.75 1 96.38 67 VAL A C 1
ATOM 565 O O . VAL A 1 67 ? 28.703 -26.641 -24.359 1 96.38 67 VAL A O 1
ATOM 568 N N . LYS A 1 68 ? 30.281 -25.094 -23.922 1 94.25 68 LYS A N 1
ATOM 569 C CA . LYS A 1 68 ? 31.25 -25.719 -24.812 1 94.25 68 LYS A CA 1
ATOM 570 C C . LYS A 1 68 ? 31.562 -27.141 -24.391 1 94.25 68 LYS A C 1
ATOM 572 O O . LYS A 1 68 ? 31.625 -28.062 -25.219 1 94.25 68 LYS A O 1
ATOM 577 N N . ASP A 1 69 ? 31.766 -27.312 -23.109 1 93.25 69 ASP A N 1
ATOM 578 C CA . ASP A 1 69 ? 32.062 -28.625 -22.562 1 93.25 69 ASP A CA 1
ATOM 579 C C . ASP A 1 69 ? 30.906 -29.609 -22.828 1 93.25 69 ASP A C 1
ATOM 581 O O . ASP A 1 69 ? 31.141 -30.766 -23.188 1 93.25 69 ASP A O 1
ATOM 585 N N . MET A 1 70 ? 29.734 -29.156 -22.641 1 94.5 70 MET A N 1
ATOM 586 C CA . MET A 1 70 ? 28.578 -30.031 -22.766 1 94.5 70 MET A CA 1
ATOM 587 C C . MET A 1 70 ? 28.297 -30.359 -24.234 1 94.5 70 MET A C 1
ATOM 589 O O . MET A 1 70 ? 27.828 -31.453 -24.547 1 94.5 70 MET A O 1
ATOM 593 N N . VAL A 1 71 ? 28.516 -29.359 -25.109 1 94 71 VAL A N 1
ATOM 594 C CA . VAL A 1 71 ? 28.375 -29.641 -26.531 1 94 71 VAL A CA 1
ATOM 595 C C . VAL A 1 71 ? 29.391 -30.703 -26.953 1 94 71 VAL A C 1
ATOM 597 O O . VAL A 1 71 ? 29.078 -31.609 -27.719 1 94 71 VAL A O 1
ATOM 600 N N . GLU A 1 72 ? 30.625 -30.562 -26.469 1 92.56 72 GLU A N 1
ATOM 601 C CA . GLU A 1 72 ? 31.656 -31.562 -26.734 1 92.56 72 GLU A CA 1
ATOM 602 C C . GLU A 1 72 ? 31.25 -32.938 -26.203 1 92.56 72 GLU A C 1
ATOM 604 O O . GLU A 1 72 ? 31.484 -33.969 -26.844 1 92.56 72 GLU A O 1
ATOM 609 N N . TYR A 1 73 ? 30.75 -32.969 -25.062 1 92.31 73 TYR A N 1
ATOM 610 C CA . TYR A 1 73 ? 30.25 -34.219 -24.453 1 92.31 73 TYR A CA 1
ATOM 611 C C . TYR A 1 73 ? 29.188 -34.844 -25.344 1 92.31 73 TYR A C 1
ATOM 613 O O . TYR A 1 73 ? 29.266 -36.031 -25.641 1 92.31 73 TYR A O 1
ATOM 621 N N . LYS A 1 74 ? 28.172 -34.094 -25.719 1 92.25 74 LYS A N 1
ATOM 622 C CA . LYS A 1 74 ? 27.109 -34.594 -26.578 1 92.25 74 LYS A CA 1
ATOM 623 C C . LYS A 1 74 ? 27.656 -35.156 -27.875 1 92.25 74 LYS A C 1
ATOM 625 O O . LYS A 1 74 ? 27.266 -36.25 -28.312 1 92.25 74 LYS A O 1
ATOM 630 N N . ASP A 1 75 ? 28.594 -34.406 -28.516 1 92.44 75 ASP A N 1
ATOM 631 C CA . ASP A 1 75 ? 29.172 -34.844 -29.797 1 92.44 75 ASP A CA 1
ATOM 632 C C . ASP A 1 75 ? 29.953 -36.125 -29.625 1 92.44 75 ASP A C 1
ATOM 634 O O . ASP A 1 75 ? 29.891 -37 -30.5 1 92.44 75 ASP A O 1
ATOM 638 N N . SER A 1 76 ? 30.672 -36.25 -28.562 1 92.31 76 SER A N 1
ATOM 639 C CA . SER A 1 76 ? 31.438 -37.438 -28.281 1 92.31 76 SER A CA 1
ATOM 640 C C . SER A 1 76 ? 30.516 -38.656 -28.094 1 92.31 76 SER A C 1
ATOM 642 O O . SER A 1 76 ? 30.812 -39.75 -28.578 1 92.31 76 SER A O 1
ATOM 644 N N . CYS A 1 77 ? 29.453 -38.406 -27.391 1 91.25 77 CYS A N 1
ATOM 645 C CA . CYS A 1 77 ? 28.516 -39.5 -27.125 1 91.25 77 CYS A CA 1
ATOM 646 C C . CYS A 1 77 ? 27.734 -39.875 -28.375 1 91.25 77 CYS A C 1
ATOM 648 O O . CYS A 1 77 ? 27.375 -41.031 -28.562 1 91.25 77 CYS A O 1
ATOM 650 N N . MET A 1 78 ? 27.453 -38.906 -29.25 1 89.56 78 MET A N 1
ATOM 651 C CA . MET A 1 78 ? 26.812 -39.188 -30.531 1 89.56 78 MET A CA 1
ATOM 652 C C . MET A 1 78 ? 27.719 -40 -31.438 1 89.56 78 MET A C 1
ATOM 654 O O . MET A 1 78 ? 27.266 -40.875 -32.188 1 89.56 78 MET A O 1
ATOM 658 N N . ALA A 1 79 ? 29.016 -39.719 -31.328 1 90.81 79 ALA A N 1
ATOM 659 C CA . ALA A 1 79 ? 30 -40.438 -32.125 1 90.81 79 ALA A CA 1
ATOM 660 C C . ALA A 1 79 ? 30.219 -41.844 -31.609 1 90.81 79 ALA A C 1
ATOM 662 O O . ALA A 1 79 ? 30.406 -42.781 -32.375 1 90.81 79 ALA A O 1
ATOM 663 N N . ASN A 1 80 ? 30.297 -41.938 -30.25 1 91.12 80 ASN A N 1
ATOM 664 C CA . ASN A 1 80 ? 30.484 -43.25 -29.594 1 91.12 80 ASN A CA 1
ATOM 665 C C . ASN A 1 80 ? 29.672 -43.344 -28.312 1 91.12 80 ASN A C 1
ATOM 667 O O . ASN A 1 80 ? 30.156 -42.969 -27.234 1 91.12 80 ASN A O 1
ATOM 671 N N . SER A 1 81 ? 28.594 -43.938 -28.391 1 85.75 81 SER A N 1
ATOM 672 C CA . SER A 1 81 ? 27.641 -44 -27.266 1 85.75 81 SER A CA 1
ATOM 673 C C . SER A 1 81 ? 28.125 -45 -26.219 1 85.75 81 SER A C 1
ATOM 675 O O . SER A 1 81 ? 27.609 -45 -25.094 1 85.75 81 SER A O 1
ATOM 677 N N . MET A 1 82 ? 29.172 -45.781 -26.484 1 87.69 82 MET A N 1
ATOM 678 C CA . MET A 1 82 ? 29.625 -46.812 -25.578 1 87.69 82 MET A CA 1
ATOM 679 C C . MET A 1 82 ? 30.641 -46.281 -24.578 1 87.69 82 MET A C 1
ATOM 681 O O . MET A 1 82 ? 31.047 -46.969 -23.641 1 87.69 82 MET A O 1
ATOM 685 N N . LEU A 1 83 ? 30.891 -45.062 -24.766 1 88.31 83 LEU A N 1
ATOM 686 C CA . LEU A 1 83 ? 31.781 -44.438 -23.797 1 88.31 83 LEU A CA 1
ATOM 687 C C . LEU A 1 83 ? 31.172 -44.469 -22.391 1 88.31 83 LEU A C 1
ATOM 689 O O . LEU A 1 83 ? 29.969 -44.281 -22.234 1 88.31 83 LEU A O 1
ATOM 693 N N . PRO A 1 84 ? 31.938 -44.781 -21.359 1 85.31 84 PRO A N 1
ATOM 694 C CA . PRO A 1 84 ? 31.422 -44.875 -20 1 85.31 84 PRO A CA 1
ATOM 695 C C . PRO A 1 84 ? 30.672 -43.625 -19.547 1 85.31 84 PRO A C 1
ATOM 697 O O . PRO A 1 84 ? 29.656 -43.719 -18.844 1 85.31 84 PRO A O 1
ATOM 700 N N . LYS A 1 85 ? 31.078 -42.5 -19.938 1 84.12 85 LYS A N 1
ATOM 701 C CA . LYS A 1 85 ? 30.453 -41.25 -19.516 1 84.12 85 LYS A CA 1
ATOM 702 C C . LYS A 1 85 ? 29.062 -41.062 -20.125 1 84.12 85 LYS A C 1
ATOM 704 O O . LYS A 1 85 ? 28.234 -40.344 -19.594 1 84.12 85 LYS A O 1
ATOM 709 N N . CYS A 1 86 ? 28.812 -41.75 -21.219 1 88.81 86 CYS A N 1
ATOM 710 C CA . CYS A 1 86 ? 27.562 -41.594 -21.938 1 88.81 86 CYS A CA 1
ATOM 711 C C . CYS A 1 86 ? 26.453 -42.438 -21.312 1 88.81 86 CYS A C 1
ATOM 713 O O . CYS A 1 86 ? 25.281 -42.312 -21.688 1 88.81 86 CYS A O 1
ATOM 715 N N . SER A 1 87 ? 26.797 -43.25 -20.344 1 86.5 87 SER A N 1
ATOM 716 C CA . SER A 1 87 ? 25.812 -44.094 -19.672 1 86.5 87 SER A CA 1
ATOM 717 C C . SER A 1 87 ? 25.234 -43.406 -18.453 1 86.5 87 SER A C 1
ATOM 719 O O . SER A 1 87 ? 24.219 -43.875 -17.891 1 86.5 87 SER A O 1
ATOM 721 N N . LYS A 1 88 ? 25.781 -42.312 -18.094 1 85.31 88 LYS A N 1
ATOM 722 C CA . LYS A 1 88 ? 25.312 -41.594 -16.922 1 85.31 88 LYS A CA 1
ATOM 723 C C . LYS A 1 88 ? 24.047 -40.781 -17.234 1 85.31 88 LYS A C 1
ATOM 725 O O . LYS A 1 88 ? 23.797 -40.469 -18.406 1 85.31 88 LYS A O 1
ATOM 730 N N . LEU A 1 89 ? 23.25 -40.531 -16.188 1 85.31 89 LEU A N 1
ATOM 731 C CA . LEU A 1 89 ? 22.109 -39.656 -16.359 1 85.31 89 LEU A CA 1
ATOM 732 C C . LEU A 1 89 ? 22.547 -38.25 -16.75 1 85.31 89 LEU A C 1
ATOM 734 O O . LEU A 1 89 ? 23.484 -37.688 -16.172 1 85.31 89 LEU A O 1
ATOM 738 N N . PRO A 1 90 ? 21.906 -37.719 -17.75 1 86 90 PRO A N 1
ATOM 739 C CA . PRO A 1 90 ? 22.344 -36.406 -18.266 1 86 90 PRO A CA 1
ATOM 740 C C . PRO A 1 90 ? 22.422 -35.344 -17.172 1 86 90 PRO A C 1
ATOM 742 O O . PRO A 1 90 ? 23.344 -34.531 -17.172 1 86 90 PRO A O 1
ATOM 745 N N . ASN A 1 91 ? 21.469 -35.312 -16.266 1 85.5 91 ASN A N 1
ATOM 746 C CA . ASN A 1 91 ? 21.5 -34.312 -15.188 1 85.5 91 ASN A CA 1
ATOM 747 C C . ASN A 1 91 ? 22.719 -34.5 -14.289 1 85.5 91 ASN A C 1
ATOM 749 O O . ASN A 1 91 ? 23.266 -33.531 -13.773 1 85.5 91 ASN A O 1
ATOM 753 N N . ASP A 1 92 ? 23.047 -35.688 -14.078 1 88.06 92 ASP A N 1
ATOM 754 C CA . ASP A 1 92 ? 24.25 -35.969 -13.281 1 88.06 92 ASP A CA 1
ATOM 755 C C . ASP A 1 92 ? 25.5 -35.438 -13.984 1 88.06 92 ASP A C 1
ATOM 757 O O . ASP A 1 92 ? 26.391 -34.906 -13.336 1 88.06 92 ASP A O 1
ATOM 761 N N . VAL A 1 93 ? 25.516 -35.75 -15.25 1 90.69 93 VAL A N 1
ATOM 762 C CA . VAL A 1 93 ? 26.656 -35.312 -16.047 1 90.69 93 VAL A CA 1
ATOM 763 C C . VAL A 1 93 ? 26.766 -33.781 -15.961 1 90.69 93 VAL A C 1
ATOM 765 O O . VAL A 1 93 ? 27.859 -33.25 -15.797 1 90.69 93 VAL A O 1
ATOM 768 N N . LEU A 1 94 ? 25.672 -33.125 -16.078 1 92.12 94 LEU A N 1
ATOM 769 C CA . LEU A 1 94 ? 25.641 -31.672 -16.031 1 92.12 94 LEU A CA 1
ATOM 770 C C . LEU A 1 94 ? 26.125 -31.156 -14.672 1 92.12 94 LEU A C 1
ATOM 772 O O . LEU A 1 94 ? 26.922 -30.234 -14.602 1 92.12 94 LEU A O 1
ATOM 776 N N . GLN A 1 95 ? 25.625 -31.719 -13.602 1 92.69 95 GLN A N 1
ATOM 777 C CA . GLN A 1 95 ? 26 -31.281 -12.258 1 92.69 95 GLN A CA 1
ATOM 778 C C . GLN A 1 95 ? 27.484 -31.547 -11.984 1 92.69 95 GLN A C 1
ATOM 780 O O . GLN A 1 95 ? 28.156 -30.734 -11.352 1 92.69 95 GLN A O 1
ATOM 785 N N . GLU A 1 96 ? 27.891 -32.688 -12.461 1 92.88 96 GLU A N 1
ATOM 786 C CA . GLU A 1 96 ? 29.312 -33 -12.312 1 92.88 96 GLU A CA 1
ATOM 787 C C . GLU A 1 96 ? 30.172 -32 -13.078 1 92.88 96 GLU A C 1
ATOM 789 O O . GLU A 1 96 ? 31.234 -31.594 -12.602 1 92.88 96 GLU A O 1
ATOM 794 N N . ALA A 1 97 ? 29.734 -31.734 -14.258 1 94.62 97 ALA A N 1
ATOM 795 C CA . ALA A 1 97 ? 30.469 -30.766 -15.062 1 94.62 97 ALA A CA 1
ATOM 796 C C . ALA A 1 97 ? 30.531 -29.391 -14.383 1 94.62 97 ALA A C 1
ATOM 798 O O . ALA A 1 97 ? 31.547 -28.719 -14.422 1 94.62 97 ALA A O 1
ATOM 799 N N . ILE A 1 98 ? 29.406 -28.938 -13.75 1 95.62 98 ILE A N 1
ATOM 800 C CA . ILE A 1 98 ? 29.344 -27.672 -13.023 1 95.62 98 ILE A CA 1
ATOM 801 C C . ILE A 1 98 ? 30.328 -27.719 -11.844 1 95.62 98 ILE A C 1
ATOM 803 O O . ILE A 1 98 ? 31.062 -26.75 -11.617 1 95.62 98 ILE A O 1
ATOM 807 N N . CYS A 1 99 ? 30.328 -28.828 -11.172 1 95.75 99 CYS A N 1
ATOM 808 C CA . CYS A 1 99 ? 31.188 -29 -10 1 95.75 99 CYS A CA 1
ATOM 809 C C . CYS A 1 99 ? 32.656 -29.062 -10.406 1 95.75 99 CYS A C 1
ATOM 811 O O . CYS A 1 99 ? 33.531 -28.734 -9.609 1 95.75 99 CYS A O 1
ATOM 813 N N . ALA A 1 100 ? 32.938 -29.438 -11.656 1 94.69 100 ALA A N 1
ATOM 814 C CA . ALA A 1 100 ? 34.312 -29.609 -12.141 1 94.69 100 ALA A CA 1
ATOM 815 C C . ALA A 1 100 ? 34.875 -28.281 -12.641 1 94.69 100 ALA A C 1
ATOM 817 O O . ALA A 1 100 ? 36.094 -28.188 -12.906 1 94.69 100 ALA A O 1
ATOM 818 N N . MET A 1 101 ? 34.031 -27.312 -12.781 1 95.12 101 MET A N 1
ATOM 819 C CA . MET A 1 101 ? 34.531 -26.016 -13.242 1 95.12 101 MET A CA 1
ATOM 820 C C . MET A 1 101 ? 35.469 -25.391 -12.211 1 95.12 101 MET A C 1
ATOM 822 O O . MET A 1 101 ? 35.062 -25.188 -11.062 1 95.12 101 MET A O 1
ATOM 826 N N . GLU A 1 102 ? 36.625 -25.062 -12.656 1 92.75 102 GLU A N 1
ATOM 827 C CA . GLU A 1 102 ? 37.688 -24.625 -11.758 1 92.75 102 GLU A CA 1
ATOM 828 C C . GLU A 1 102 ? 37.281 -23.344 -11.031 1 92.75 102 GLU A C 1
ATOM 830 O O . GLU A 1 102 ? 37 -22.328 -11.664 1 92.75 102 GLU A O 1
ATOM 835 N N . GLY A 1 103 ? 37.25 -23.438 -9.703 1 93.69 103 GLY A N 1
ATOM 836 C CA . GLY A 1 103 ? 37.094 -22.281 -8.844 1 93.69 103 GLY A CA 1
ATOM 837 C C . GLY A 1 103 ? 35.625 -21.859 -8.68 1 93.69 103 GLY A C 1
ATOM 838 O O . GLY A 1 103 ? 35.312 -21.062 -7.793 1 93.69 103 GLY A O 1
ATOM 839 N N . LEU A 1 104 ? 34.719 -22.406 -9.492 1 95.56 104 LEU A N 1
ATOM 840 C CA . LEU A 1 104 ? 33.312 -21.953 -9.539 1 95.56 104 LEU A CA 1
ATOM 841 C C . LEU A 1 104 ? 32.594 -22.328 -8.258 1 95.56 104 LEU A C 1
ATOM 843 O O . LEU A 1 104 ? 31.922 -21.5 -7.645 1 95.56 104 LEU A O 1
ATOM 847 N N . PRO A 1 105 ? 32.688 -23.547 -7.754 1 96.19 105 PRO A N 1
ATOM 848 C CA . PRO A 1 105 ? 31.938 -23.938 -6.547 1 96.19 105 PRO A CA 1
ATOM 849 C C . PRO A 1 105 ? 32.344 -23.109 -5.328 1 96.19 105 PRO A C 1
ATOM 851 O O . PRO A 1 105 ? 31.484 -22.766 -4.5 1 96.19 105 PRO A O 1
ATOM 854 N N . GLN A 1 106 ? 33.594 -22.719 -5.223 1 95.44 106 GLN A N 1
ATOM 855 C CA . GLN A 1 106 ? 34.094 -21.891 -4.117 1 95.44 106 GLN A CA 1
ATOM 856 C C . GLN A 1 106 ? 33.625 -20.453 -4.258 1 95.44 106 GLN A C 1
ATOM 858 O O . GLN A 1 106 ? 33.188 -19.828 -3.287 1 95.44 106 GLN A O 1
ATOM 863 N N . LYS A 1 107 ? 33.75 -20.062 -5.445 1 94.69 107 LYS A N 1
ATOM 864 C CA . LYS A 1 107 ? 33.438 -18.672 -5.727 1 94.69 107 LYS A CA 1
ATOM 865 C C . LYS A 1 107 ? 31.969 -18.375 -5.402 1 94.69 107 LYS A C 1
ATOM 867 O O . LYS A 1 107 ? 31.656 -17.297 -4.879 1 94.69 107 LYS A O 1
ATOM 872 N N . HIS A 1 108 ? 31.125 -19.281 -5.754 1 94.5 108 HIS A N 1
ATOM 873 C CA . HIS A 1 108 ? 29.703 -19.047 -5.598 1 94.5 108 HIS A CA 1
ATOM 874 C C . HIS A 1 108 ? 29.125 -19.844 -4.441 1 94.5 108 HIS A C 1
ATOM 876 O O . HIS A 1 108 ? 27.906 -20.016 -4.336 1 94.5 108 HIS A O 1
ATOM 882 N N . ASN A 1 109 ? 29.969 -20.438 -3.639 1 92.38 109 ASN A N 1
ATOM 883 C CA . ASN A 1 109 ? 29.656 -21.016 -2.338 1 92.38 109 ASN A CA 1
ATOM 884 C C . ASN A 1 109 ? 28.688 -22.188 -2.463 1 92.38 109 ASN A C 1
ATOM 886 O O . ASN A 1 109 ? 27.656 -22.234 -1.788 1 92.38 109 ASN A O 1
ATOM 890 N N . PHE A 1 110 ? 28.906 -23.141 -3.412 1 94.88 110 PHE A N 1
ATOM 891 C CA . PHE A 1 110 ? 28.078 -24.344 -3.484 1 94.88 110 PHE A CA 1
ATOM 892 C C . PHE A 1 110 ? 28.938 -25.594 -3.48 1 94.88 110 PHE A C 1
ATOM 894 O O . PHE A 1 110 ? 28.531 -26.641 -4.012 1 94.88 110 PHE A O 1
ATOM 901 N N . SER A 1 111 ? 30.156 -25.5 -2.945 1 95.44 111 SER A N 1
ATOM 902 C CA . SER A 1 111 ? 31.062 -26.625 -2.814 1 95.44 111 SER A CA 1
ATOM 903 C C . SER A 1 111 ? 30.422 -27.766 -2.016 1 95.44 111 SER A C 1
ATOM 905 O O . SER A 1 111 ? 30.703 -28.938 -2.266 1 95.44 111 SER A O 1
ATOM 907 N N . HIS A 1 112 ? 29.656 -27.422 -1.076 1 94.75 112 HIS A N 1
ATOM 908 C CA . HIS A 1 112 ? 29 -28.422 -0.25 1 94.75 112 HIS A CA 1
ATOM 909 C C . HIS A 1 112 ? 28.062 -29.297 -1.084 1 94.75 112 HIS A C 1
ATOM 911 O O . HIS A 1 112 ? 27.859 -30.469 -0.777 1 94.75 112 HIS A O 1
ATOM 917 N N . CYS A 1 113 ? 27.453 -28.781 -2.092 1 94.94 113 CYS A N 1
ATOM 918 C CA . CYS A 1 113 ? 26.625 -29.562 -3.002 1 94.94 113 CYS A CA 1
ATOM 919 C C . CYS A 1 113 ? 27.5 -30.484 -3.861 1 94.94 113 CYS A C 1
ATOM 921 O O . CYS A 1 113 ? 27.109 -31.609 -4.156 1 94.94 113 CYS A O 1
ATOM 923 N N . CYS A 1 114 ? 28.656 -30 -4.262 1 95.88 114 CYS A N 1
ATOM 924 C CA . CYS A 1 114 ? 29.562 -30.766 -5.125 1 95.88 114 CYS A CA 1
ATOM 925 C C . CYS A 1 114 ? 30.172 -31.938 -4.375 1 95.88 114 CYS A C 1
ATOM 927 O O . CYS A 1 114 ? 30.672 -32.875 -4.992 1 95.88 114 CYS A O 1
ATOM 929 N N . SER A 1 115 ? 30.125 -31.891 -3.068 1 95.19 115 SER A N 1
ATOM 930 C CA . SER A 1 115 ? 30.641 -32.969 -2.254 1 95.19 115 SER A CA 1
ATOM 931 C C . SER A 1 115 ? 29.641 -34.125 -2.15 1 95.19 115 SER A C 1
ATOM 933 O O . SER A 1 115 ? 29.969 -35.219 -1.723 1 95.19 115 SER A O 1
ATOM 935 N N . LYS A 1 116 ? 28.438 -33.844 -2.584 1 93.69 116 LYS A N 1
ATOM 936 C CA . LYS A 1 116 ? 27.391 -34.844 -2.549 1 93.69 116 LYS A CA 1
ATOM 937 C C . LYS A 1 116 ? 27.297 -35.594 -3.881 1 93.69 116 LYS A C 1
ATOM 939 O O . LYS A 1 116 ? 28 -35.25 -4.836 1 93.69 116 LYS A O 1
ATOM 944 N N . ALA A 1 117 ? 26.484 -36.719 -3.854 1 87.94 117 ALA A N 1
ATOM 945 C CA . ALA A 1 117 ? 26.359 -37.5 -5.086 1 87.94 117 ALA A CA 1
ATOM 946 C C . ALA A 1 117 ? 24.891 -37.812 -5.371 1 87.94 117 ALA A C 1
ATOM 948 O O . ALA A 1 117 ? 24.047 -37.781 -4.469 1 87.94 117 ALA A O 1
ATOM 949 N N . ASP A 1 118 ? 24.656 -37.938 -6.613 1 82.06 118 ASP A N 1
ATOM 950 C CA . ASP A 1 118 ? 23.391 -38.469 -7.094 1 82.06 118 ASP A CA 1
ATOM 951 C C . ASP A 1 118 ? 22.219 -37.625 -6.566 1 82.06 118 ASP A C 1
ATOM 953 O O . ASP A 1 118 ? 22.219 -36.406 -6.688 1 82.06 118 ASP A O 1
ATOM 957 N N . ALA A 1 119 ? 21.266 -38.312 -5.871 1 80.88 119 ALA A N 1
ATOM 958 C CA . ALA A 1 119 ? 20.016 -37.656 -5.457 1 80.88 119 ALA A CA 1
ATOM 959 C C . ALA A 1 119 ? 20.297 -36.562 -4.434 1 80.88 119 ALA A C 1
ATOM 961 O O . ALA A 1 119 ? 19.625 -35.531 -4.445 1 80.88 119 ALA A O 1
ATOM 962 N N . GLU A 1 120 ? 21.25 -36.75 -3.639 1 87.44 120 GLU A N 1
ATOM 963 C CA . GLU A 1 120 ? 21.578 -35.781 -2.623 1 87.44 120 GLU A CA 1
ATOM 964 C C . GLU A 1 120 ? 22.125 -34.5 -3.254 1 87.44 120 GLU A C 1
ATOM 966 O O . GLU A 1 120 ? 21.859 -33.406 -2.787 1 87.44 120 GLU A O 1
ATOM 971 N N . ARG A 1 121 ? 22.922 -34.688 -4.219 1 91.12 121 ARG A N 1
ATOM 972 C CA . ARG A 1 121 ? 23.453 -33.531 -4.922 1 91.12 121 ARG A CA 1
ATOM 973 C C . ARG A 1 121 ? 22.359 -32.75 -5.629 1 91.12 121 ARG A C 1
ATOM 975 O O . ARG A 1 121 ? 22.328 -31.516 -5.582 1 91.12 121 ARG A O 1
ATOM 982 N N . ARG A 1 122 ? 21.5 -33.469 -6.234 1 86.31 122 ARG A N 1
ATOM 983 C CA . ARG A 1 122 ? 20.391 -32.844 -6.945 1 86.31 122 ARG A CA 1
ATOM 984 C C . ARG A 1 122 ? 19.547 -32 -6 1 86.31 122 ARG A C 1
ATOM 986 O O . ARG A 1 122 ? 19.188 -30.875 -6.328 1 86.31 122 ARG A O 1
ATOM 993 N N . ILE A 1 123 ? 19.281 -32.562 -4.867 1 84 123 ILE A N 1
ATOM 994 C CA . ILE A 1 123 ? 18.469 -31.859 -3.873 1 84 123 ILE A CA 1
ATOM 995 C C . ILE A 1 123 ? 19.219 -30.625 -3.361 1 84 123 ILE A C 1
ATOM 997 O O . ILE A 1 123 ? 18.625 -29.578 -3.156 1 84 123 ILE A O 1
ATOM 1001 N N . CYS A 1 124 ? 20.469 -30.844 -3.199 1 90.56 124 CYS A N 1
ATOM 1002 C CA . CYS A 1 124 ? 21.297 -29.734 -2.729 1 90.56 124 CYS A CA 1
ATOM 1003 C C . CYS A 1 124 ? 21.281 -28.578 -3.727 1 90.56 124 CYS A C 1
ATOM 1005 O O . CYS A 1 124 ? 21.172 -27.422 -3.336 1 90.56 124 CYS A O 1
ATOM 1007 N N . PHE A 1 125 ? 21.375 -28.875 -5.012 1 90.69 125 PHE A N 1
ATOM 1008 C CA . PHE A 1 125 ? 21.344 -27.859 -6.051 1 90.69 125 PHE A CA 1
ATOM 1009 C C . PHE A 1 125 ? 20 -27.156 -6.09 1 90.69 125 PHE A C 1
ATOM 1011 O O . PHE A 1 125 ? 19.906 -25.953 -6.336 1 90.69 125 PHE A O 1
ATOM 1018 N N . PHE A 1 126 ? 19 -27.938 -5.836 1 86.62 126 PHE A N 1
ATOM 1019 C CA . PHE A 1 126 ? 17.656 -27.375 -5.797 1 86.62 126 PHE A CA 1
ATOM 1020 C C . PHE A 1 126 ? 17.547 -26.297 -4.715 1 86.62 126 PHE A C 1
ATOM 1022 O O . PHE A 1 126 ? 17.016 -25.219 -4.961 1 86.62 126 PHE A O 1
ATOM 1029 N N . TYR A 1 127 ? 18.062 -26.594 -3.551 1 85 127 TYR A N 1
ATOM 1030 C CA . TYR A 1 127 ? 17.953 -25.688 -2.422 1 85 127 TYR A CA 1
ATOM 1031 C C . TYR A 1 127 ? 18.922 -24.516 -2.566 1 85 127 TYR A C 1
ATOM 1033 O O . TYR A 1 127 ? 18.797 -23.5 -1.862 1 85 127 TYR A O 1
ATOM 1041 N N . ASN A 1 128 ? 19.781 -24.688 -3.504 1 88.25 128 ASN A N 1
ATOM 1042 C CA . ASN A 1 128 ? 20.703 -23.578 -3.779 1 88.25 128 ASN A CA 1
ATOM 1043 C C . ASN A 1 128 ? 20.016 -22.484 -4.582 1 88.25 128 ASN A C 1
ATOM 1045 O O . ASN A 1 128 ? 20.531 -21.359 -4.664 1 88.25 128 ASN A O 1
ATOM 1049 N N . LYS A 1 129 ? 18.906 -22.812 -5.23 1 88.88 129 LYS A N 1
ATOM 1050 C CA . LYS A 1 129 ? 18.141 -21.844 -6 1 88.88 129 LYS A CA 1
ATOM 1051 C C . LYS A 1 129 ? 17.531 -20.781 -5.094 1 88.88 129 LYS A C 1
ATOM 1053 O O . LYS A 1 129 ? 16.938 -21.109 -4.062 1 88.88 129 LYS A O 1
ATOM 1058 N N . LYS A 1 130 ? 17.688 -19.562 -5.492 1 87.38 130 LYS A N 1
ATOM 1059 C CA . LYS A 1 130 ? 17.125 -18.453 -4.727 1 87.38 130 LYS A CA 1
ATOM 1060 C C . LYS A 1 130 ? 15.875 -17.891 -5.402 1 87.38 130 LYS A C 1
ATOM 1062 O O . LYS A 1 130 ? 15.938 -17.406 -6.527 1 87.38 130 LYS A O 1
ATOM 1067 N N . ALA A 1 131 ? 14.828 -17.922 -4.656 1 83.81 131 ALA A N 1
ATOM 1068 C CA . ALA A 1 131 ? 13.555 -17.438 -5.203 1 83.81 131 ALA A CA 1
ATOM 1069 C C . ALA A 1 131 ? 13.57 -15.93 -5.383 1 83.81 131 ALA A C 1
ATOM 1071 O O . ALA A 1 131 ? 13.031 -15.414 -6.363 1 83.81 131 ALA A O 1
ATOM 1072 N N . ASN A 1 132 ? 14.094 -15.219 -4.375 1 80.25 132 ASN A N 1
ATOM 1073 C CA . ASN A 1 132 ? 14.234 -13.766 -4.477 1 80.25 132 ASN A CA 1
ATOM 1074 C C . ASN A 1 132 ? 15.469 -13.375 -5.277 1 80.25 132 ASN A C 1
ATOM 1076 O O . ASN A 1 132 ? 16.594 -13.523 -4.797 1 80.25 132 ASN A O 1
ATOM 1080 N N . VAL A 1 133 ? 15.234 -12.797 -6.418 1 87.5 133 VAL A N 1
ATOM 1081 C CA . VAL A 1 133 ? 16.344 -12.57 -7.34 1 87.5 133 VAL A CA 1
ATOM 1082 C C . VAL A 1 133 ? 16.766 -11.102 -7.285 1 87.5 133 VAL A C 1
ATOM 1084 O O . VAL A 1 133 ? 17.406 -10.594 -8.211 1 87.5 133 VAL A O 1
ATOM 1087 N N . GLY A 1 134 ? 16.438 -10.414 -6.223 1 81.62 134 GLY A N 1
ATOM 1088 C CA . GLY A 1 134 ? 16.734 -9 -6.074 1 81.62 134 GLY A CA 1
ATOM 1089 C C . GLY A 1 134 ? 18.219 -8.695 -6.047 1 81.62 134 GLY A C 1
ATOM 1090 O O . GLY A 1 134 ? 18.625 -7.559 -6.293 1 81.62 134 GLY A O 1
ATOM 1091 N N . PHE A 1 135 ? 19.016 -9.703 -5.824 1 85.56 135 PHE A N 1
ATOM 1092 C CA . PHE A 1 135 ? 20.469 -9.523 -5.766 1 85.56 135 PHE A CA 1
ATOM 1093 C C . PHE A 1 135 ? 21.047 -9.383 -7.164 1 85.56 135 PHE A C 1
ATOM 1095 O O . PHE A 1 135 ? 22.188 -8.922 -7.328 1 85.56 135 PHE A O 1
ATOM 1102 N N . LEU A 1 136 ? 20.266 -9.766 -8.156 1 91.69 136 LEU A N 1
ATOM 1103 C CA . LEU A 1 136 ? 20.719 -9.672 -9.539 1 91.69 136 LEU A CA 1
ATOM 1104 C C . LEU A 1 136 ? 20.562 -8.25 -10.07 1 91.69 136 LEU A C 1
ATOM 1106 O O . LEU A 1 136 ? 19.656 -7.531 -9.656 1 91.69 136 LEU A O 1
ATOM 1110 N N . PRO A 1 137 ? 21.516 -7.789 -10.898 1 88.56 137 PRO A N 1
ATOM 1111 C CA . PRO A 1 137 ? 21.297 -6.5 -11.555 1 88.56 137 PRO A CA 1
ATOM 1112 C C . PRO A 1 137 ? 20.016 -6.48 -12.406 1 88.56 137 PRO A C 1
ATOM 1114 O O . PRO A 1 137 ? 19.469 -7.539 -12.734 1 88.56 137 PRO A O 1
ATOM 1117 N N . PRO A 1 138 ? 19.531 -5.316 -12.75 1 85.88 138 PRO A N 1
ATOM 1118 C CA . PRO A 1 138 ? 18.328 -5.25 -13.586 1 85.88 138 PRO A CA 1
ATOM 1119 C C . PRO A 1 138 ? 18.5 -5.973 -14.922 1 85.88 138 PRO A C 1
ATOM 1121 O O . PRO A 1 138 ? 19.609 -6.066 -15.438 1 85.88 138 PRO A O 1
ATOM 1124 N N . PHE A 1 139 ? 17.391 -6.496 -15.422 1 87.19 139 PHE A N 1
ATOM 1125 C CA . PHE A 1 139 ? 17.375 -7.16 -16.719 1 87.19 139 PHE A CA 1
ATOM 1126 C C . PHE A 1 139 ? 17.953 -6.25 -17.797 1 87.19 139 PHE A C 1
ATOM 1128 O O . PHE A 1 139 ? 17.578 -5.074 -17.875 1 87.19 139 PHE A O 1
ATOM 1135 N N . PRO A 1 140 ? 18.828 -6.699 -18.562 1 82.81 140 PRO A N 1
ATOM 1136 C CA . PRO A 1 140 ? 19.438 -5.852 -19.578 1 82.81 140 PRO A CA 1
ATOM 1137 C C . PRO A 1 140 ? 18.422 -5.355 -20.609 1 82.81 140 PRO A C 1
ATOM 1139 O O . PRO A 1 140 ? 17.672 -6.152 -21.188 1 82.81 140 PRO A O 1
ATOM 1142 N N . THR A 1 141 ? 18.281 -4.035 -20.703 1 81.56 141 THR A N 1
ATOM 1143 C CA . THR A 1 141 ? 17.391 -3.43 -21.688 1 81.56 141 THR A CA 1
ATOM 1144 C C . THR A 1 141 ? 18.203 -2.664 -22.734 1 81.56 141 THR A C 1
ATOM 1146 O O . THR A 1 141 ? 18.844 -1.665 -22.422 1 81.56 141 THR A O 1
ATOM 1149 N N . LEU A 1 142 ? 18.438 -3.271 -23.922 1 81.5 142 LEU A N 1
ATOM 1150 C CA . LEU A 1 142 ? 19.141 -2.6 -25.016 1 81.5 142 LEU A CA 1
ATOM 1151 C C . LEU A 1 142 ? 18.156 -1.817 -25.875 1 81.5 1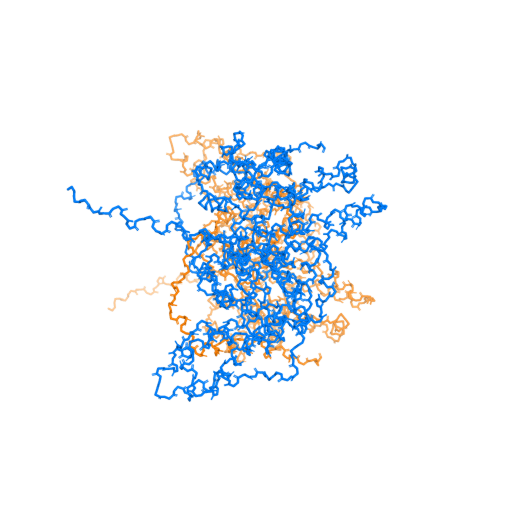42 LEU A C 1
ATOM 1153 O O . LEU A 1 142 ? 16.984 -2.182 -25.984 1 81.5 142 LEU A O 1
ATOM 1157 N N . ASP A 1 143 ? 18.703 -0.721 -26.344 1 90.12 143 ASP A N 1
ATOM 1158 C CA . ASP A 1 143 ? 17.953 -0.047 -27.391 1 90.12 143 ASP A CA 1
ATOM 1159 C C . ASP A 1 143 ? 17.656 -1.001 -28.547 1 90.12 143 ASP A C 1
ATOM 1161 O O . ASP A 1 143 ? 18.484 -1.837 -28.906 1 90.12 143 ASP A O 1
ATOM 1165 N N . PRO A 1 144 ? 16.5 -0.972 -29.109 1 91.44 144 PRO A N 1
ATOM 1166 C CA . PRO A 1 144 ? 16.094 -1.914 -30.156 1 91.44 144 PRO A CA 1
ATOM 1167 C C . PRO A 1 144 ? 17.109 -1.977 -31.297 1 91.44 144 PRO A C 1
ATOM 1169 O O . PRO A 1 144 ? 17.344 -3.049 -31.859 1 91.44 144 PRO A O 1
ATOM 1172 N N . GLU A 1 145 ? 17.688 -0.845 -31.594 1 92.62 145 GLU A N 1
ATOM 1173 C CA . GLU A 1 145 ? 18.703 -0.852 -32.656 1 92.62 145 GLU A CA 1
ATOM 1174 C C . GLU A 1 145 ? 19.938 -1.63 -32.219 1 92.62 145 GLU A C 1
ATOM 1176 O O . GLU A 1 145 ? 20.531 -2.354 -33.031 1 92.62 145 GLU A O 1
ATOM 1181 N N . GLU A 1 146 ? 20.312 -1.421 -31.031 1 93.31 146 GLU A N 1
ATOM 1182 C CA . GLU A 1 146 ? 21.453 -2.15 -30.484 1 93.31 146 GLU A CA 1
ATOM 1183 C C . GLU A 1 146 ? 21.141 -3.641 -30.375 1 93.31 146 GLU A C 1
ATOM 1185 O O . GLU A 1 146 ? 22.031 -4.477 -30.578 1 93.31 146 GLU A O 1
ATOM 1190 N N . LYS A 1 147 ? 19.953 -3.951 -30.078 1 93.88 147 LYS A N 1
ATOM 1191 C CA . LYS A 1 147 ? 19.5 -5.336 -29.969 1 93.88 147 LYS A CA 1
ATOM 1192 C C . LYS A 1 147 ? 19.625 -6.047 -31.328 1 93.88 147 LYS A C 1
ATOM 1194 O O . LYS A 1 147 ? 20.094 -7.18 -31.391 1 93.88 147 LYS A O 1
ATOM 1199 N N . CYS A 1 148 ? 19.188 -5.371 -32.312 1 95.94 148 CYS A N 1
ATOM 1200 C CA . CYS A 1 148 ? 19.203 -5.949 -33.656 1 95.94 148 CYS A CA 1
ATOM 1201 C C . CYS A 1 148 ? 20.641 -6.082 -34.156 1 95.94 148 CYS A C 1
ATOM 1203 O O . CYS A 1 148 ? 20.953 -7.027 -34.906 1 95.94 148 CYS A O 1
ATOM 1205 N N . GLN A 1 149 ? 21.469 -5.172 -33.781 1 95.44 149 GLN A N 1
ATOM 1206 C CA . GLN A 1 149 ? 22.875 -5.281 -34.156 1 95.44 149 GLN A CA 1
ATOM 1207 C C . GLN A 1 149 ? 23.531 -6.492 -33.5 1 95.44 149 GLN A C 1
ATOM 1209 O O . GLN A 1 149 ? 24.266 -7.238 -34.156 1 95.44 149 GLN A O 1
ATOM 1214 N N . ALA A 1 150 ? 23.266 -6.645 -32.281 1 94.19 150 ALA A N 1
ATOM 1215 C CA . ALA A 1 150 ? 23.797 -7.793 -31.547 1 94.19 150 ALA A CA 1
ATOM 1216 C C . ALA A 1 150 ? 23.266 -9.102 -32.125 1 94.19 150 ALA A C 1
ATOM 1218 O O . ALA A 1 150 ? 24.016 -10.078 -32.25 1 94.19 150 ALA A O 1
ATOM 1219 N N . PHE A 1 151 ? 22.016 -9.133 -32.438 1 95.81 151 PHE A N 1
ATOM 1220 C CA . PHE A 1 151 ? 21.344 -10.305 -33 1 95.81 151 PHE A CA 1
ATOM 1221 C C . PHE A 1 151 ? 21.953 -10.672 -34.375 1 95.81 151 PHE A C 1
ATOM 1223 O O . PHE A 1 151 ? 22.172 -11.852 -34.656 1 95.81 151 PHE A O 1
ATOM 1230 N N . LYS A 1 152 ? 22.172 -9.68 -35.156 1 94.44 152 LYS A N 1
ATOM 1231 C CA . LYS A 1 152 ? 22.734 -9.891 -36.469 1 94.44 152 LYS A CA 1
ATOM 1232 C C . LYS A 1 152 ? 24.203 -10.289 -36.406 1 94.44 152 LYS A C 1
ATOM 1234 O O . LYS A 1 152 ? 24.672 -11.125 -37.188 1 94.44 152 LYS A O 1
ATOM 1239 N N . ASN A 1 153 ? 24.922 -9.695 -35.562 1 94.94 153 ASN A N 1
ATOM 1240 C CA . ASN A 1 153 ? 26.344 -9.961 -35.438 1 94.94 153 ASN A CA 1
ATOM 1241 C C . ASN A 1 153 ? 26.609 -11.398 -34.969 1 94.94 153 ASN A C 1
ATOM 1243 O O . ASN A 1 153 ? 27.516 -12.062 -35.5 1 94.94 153 ASN A O 1
ATOM 1247 N N . ASN A 1 154 ? 25.828 -11.797 -33.969 1 95.12 154 ASN A N 1
ATOM 1248 C CA . ASN A 1 154 ? 25.953 -13.148 -33.438 1 95.12 154 ASN A CA 1
ATOM 1249 C C . ASN A 1 154 ? 24.625 -13.625 -32.812 1 95.12 154 ASN A C 1
ATOM 1251 O O . ASN A 1 154 ? 24.453 -13.562 -31.609 1 95.12 154 ASN A O 1
ATOM 1255 N N . LYS A 1 155 ? 23.844 -14.188 -33.594 1 95.81 155 LYS A N 1
ATOM 1256 C CA . LYS A 1 155 ? 22.5 -14.617 -33.219 1 95.81 155 LYS A CA 1
ATOM 1257 C C . LYS A 1 155 ? 22.547 -15.586 -32.031 1 95.81 155 LYS A C 1
ATOM 1259 O O . LYS A 1 155 ? 21.781 -15.445 -31.094 1 95.81 155 LYS A O 1
ATOM 1264 N N . GLU A 1 156 ? 23.453 -16.5 -32.125 1 94.12 156 GLU A N 1
ATOM 1265 C CA . GLU A 1 156 ? 23.547 -17.531 -31.109 1 94.12 156 GLU A CA 1
ATOM 1266 C C . GLU A 1 156 ? 23.906 -16.938 -29.75 1 94.12 156 GLU A C 1
ATOM 1268 O O . GLU A 1 156 ? 23.25 -17.234 -28.75 1 94.12 156 GLU A O 1
ATOM 1273 N N . SER A 1 157 ? 24.906 -16.156 -29.781 1 94.19 157 SER A N 1
ATOM 1274 C CA . SER A 1 157 ? 25.344 -15.523 -28.547 1 94.19 157 SER A CA 1
ATOM 1275 C C . SER A 1 157 ? 24.25 -14.625 -27.969 1 94.19 157 SER A C 1
ATOM 1277 O O . SER A 1 157 ? 24.062 -14.562 -26.75 1 94.19 157 SER A O 1
ATOM 1279 N N . PHE A 1 158 ? 23.594 -13.969 -28.828 1 95.12 158 PHE A N 1
ATOM 1280 C CA . PHE A 1 158 ? 22.516 -13.07 -28.422 1 95.12 158 PHE A CA 1
ATOM 1281 C C . PHE A 1 158 ? 21.391 -13.852 -27.75 1 95.12 158 PHE A C 1
ATOM 1283 O O . PHE A 1 158 ? 20.938 -13.484 -26.672 1 95.12 158 PHE A O 1
ATOM 1290 N N . LEU A 1 159 ? 20.953 -14.883 -28.359 1 96.12 159 LEU A N 1
ATOM 1291 C CA . LEU A 1 159 ? 19.859 -15.688 -27.828 1 96.12 159 LEU A CA 1
ATOM 1292 C C . LEU A 1 159 ? 20.281 -16.422 -26.562 1 96.12 159 LEU A C 1
ATOM 1294 O O . LEU A 1 159 ? 19.484 -16.562 -25.625 1 96.12 159 LEU A O 1
ATOM 1298 N N . ASN A 1 160 ? 21.5 -16.906 -26.547 1 96.25 160 ASN A N 1
ATOM 1299 C CA . ASN A 1 160 ? 22.031 -17.547 -25.344 1 96.25 160 ASN A CA 1
ATOM 1300 C C . ASN A 1 160 ? 21.984 -16.594 -24.156 1 96.25 160 ASN A C 1
ATOM 1302 O O . ASN A 1 160 ? 21.641 -17.016 -23.047 1 96.25 160 ASN A O 1
ATOM 1306 N N . HIS A 1 161 ? 22.344 -15.414 -24.438 1 95.75 161 HIS A N 1
ATOM 1307 C CA . HIS A 1 161 ? 22.359 -14.422 -23.359 1 95.75 161 HIS A CA 1
ATOM 1308 C C . HIS A 1 161 ? 20.953 -14.156 -22.844 1 95.75 161 HIS A C 1
ATOM 1310 O O . HIS A 1 161 ? 20.75 -14.008 -21.641 1 95.75 161 HIS A O 1
ATOM 1316 N N . PHE A 1 162 ? 20.047 -14.094 -23.734 1 95.81 162 PHE A N 1
ATOM 1317 C CA . PHE A 1 162 ? 18.656 -13.898 -23.344 1 95.81 162 PHE A CA 1
ATOM 1318 C C . PHE A 1 162 ? 18.172 -15.031 -22.453 1 95.81 162 PHE A C 1
ATOM 1320 O O . PHE A 1 162 ? 17.594 -14.797 -21.391 1 95.81 162 PHE A O 1
ATOM 1327 N N . VAL A 1 163 ? 18.375 -16.234 -22.906 1 97.31 163 VAL A N 1
ATOM 1328 C CA . VAL A 1 163 ? 17.922 -17.406 -22.172 1 97.31 163 VAL A CA 1
ATOM 1329 C C . VAL A 1 163 ? 18.609 -17.469 -20.812 1 97.31 163 VAL A C 1
ATOM 1331 O O . VAL A 1 163 ? 17.969 -17.797 -19.797 1 97.31 163 VAL A O 1
ATOM 1334 N N . TYR A 1 164 ? 19.859 -17.125 -20.734 1 97.69 164 TYR A N 1
ATOM 1335 C CA . TYR A 1 164 ? 20.641 -17.047 -19.516 1 97.69 164 TYR A CA 1
ATOM 1336 C C . TYR A 1 164 ? 20 -16.094 -18.516 1 97.69 164 TYR A C 1
ATOM 1338 O O . TYR A 1 164 ? 19.766 -16.453 -17.359 1 97.69 164 TYR A O 1
ATOM 1346 N N . GLU A 1 165 ? 19.656 -14.938 -19 1 97.06 165 GLU A N 1
ATOM 1347 C CA . GLU A 1 165 ? 19.078 -13.914 -18.141 1 97.06 165 GLU A CA 1
ATOM 1348 C C . GLU A 1 165 ? 17.672 -14.32 -17.672 1 97.06 165 GLU A C 1
ATOM 1350 O O . GLU A 1 165 ? 17.328 -14.109 -16.516 1 97.06 165 GLU A O 1
ATOM 1355 N N . VAL A 1 166 ? 16.922 -14.867 -18.531 1 96.5 166 VAL A N 1
ATOM 1356 C CA . VAL A 1 166 ? 15.562 -15.266 -18.188 1 96.5 166 VAL A CA 1
ATOM 1357 C C . VAL A 1 166 ? 15.602 -16.422 -17.188 1 96.5 166 VAL A C 1
ATOM 1359 O O . VAL A 1 166 ? 14.883 -16.422 -16.188 1 96.5 166 VAL A O 1
ATOM 1362 N N . ALA A 1 167 ? 16.469 -17.344 -17.453 1 97 167 ALA A N 1
ATOM 1363 C CA . ALA A 1 167 ? 16.531 -18.562 -16.625 1 97 167 ALA A CA 1
ATOM 1364 C C . ALA A 1 167 ? 17 -18.234 -15.219 1 97 167 ALA A C 1
ATOM 1366 O O . ALA A 1 167 ? 16.453 -18.75 -14.242 1 97 167 ALA A O 1
ATOM 1367 N N . ARG A 1 168 ? 18.016 -17.484 -15.055 1 96.94 168 ARG A N 1
ATOM 1368 C CA . ARG A 1 168 ? 18.578 -17.234 -13.734 1 96.94 168 ARG A CA 1
ATOM 1369 C C . ARG A 1 168 ? 17.625 -16.391 -12.883 1 96.94 168 ARG A C 1
ATOM 1371 O O . ARG A 1 168 ? 17.734 -16.359 -11.656 1 96.94 168 ARG A O 1
ATOM 1378 N N . ARG A 1 169 ? 16.609 -15.766 -13.562 1 95.62 169 ARG A N 1
ATOM 1379 C CA . ARG A 1 169 ? 15.617 -14.969 -12.852 1 95.62 169 ARG A CA 1
ATOM 1380 C C . ARG A 1 169 ? 14.352 -15.773 -12.602 1 95.62 169 ARG A C 1
ATOM 1382 O O . ARG A 1 169 ? 13.43 -15.305 -11.93 1 95.62 169 ARG A O 1
ATOM 1389 N N . ASN A 1 170 ? 14.281 -16.922 -13.109 1 93.94 170 ASN A N 1
ATOM 1390 C CA . ASN A 1 170 ? 13.156 -17.844 -12.945 1 93.94 170 ASN A CA 1
ATOM 1391 C C . ASN A 1 170 ? 13.625 -19.234 -12.516 1 93.94 170 ASN A C 1
ATOM 1393 O O . ASN A 1 170 ? 13.445 -20.203 -13.25 1 93.94 170 ASN A O 1
ATOM 1397 N N . PRO A 1 171 ? 14.047 -19.281 -11.352 1 93.25 171 PRO A N 1
ATOM 1398 C CA . PRO A 1 171 ? 14.773 -20.484 -10.922 1 93.25 171 PRO A CA 1
ATOM 1399 C C . PRO A 1 171 ? 13.875 -21.703 -10.82 1 93.25 171 PRO A C 1
ATOM 1401 O O . PRO A 1 171 ? 14.367 -22.844 -10.844 1 93.25 171 PRO A O 1
ATOM 1404 N N . PHE A 1 172 ? 12.594 -21.578 -10.812 1 92.25 172 PHE A N 1
ATOM 1405 C CA . PHE A 1 172 ? 11.742 -22.75 -10.586 1 92.25 172 PHE A CA 1
ATOM 1406 C C . PHE A 1 172 ? 10.859 -23.016 -11.797 1 92.25 172 PHE A C 1
ATOM 1408 O O . PHE A 1 172 ? 9.984 -23.875 -11.758 1 92.25 172 PHE A O 1
ATOM 1415 N N . VAL A 1 173 ? 11.109 -22.312 -12.836 1 94.31 173 VAL A N 1
ATOM 1416 C CA . VAL A 1 173 ? 10.375 -22.547 -14.07 1 94.31 173 VAL A CA 1
ATOM 1417 C C . VAL A 1 173 ? 10.961 -23.75 -14.797 1 94.31 173 VAL A C 1
ATOM 1419 O O . VAL A 1 173 ? 12.18 -23.922 -14.828 1 94.31 173 VAL A O 1
ATOM 1422 N N . PHE A 1 174 ? 10.125 -24.516 -15.367 1 94.19 174 PHE A N 1
ATOM 1423 C CA . PHE A 1 174 ? 10.555 -25.75 -16.016 1 94.19 174 PHE A CA 1
ATOM 1424 C C . PHE A 1 174 ? 11.258 -25.438 -17.344 1 94.19 174 PHE A C 1
ATOM 1426 O O . PHE A 1 174 ? 10.922 -24.469 -18.016 1 94.19 174 PHE A O 1
ATOM 1433 N N . ALA A 1 175 ? 12.148 -26.312 -17.656 1 93.5 175 ALA A N 1
ATOM 1434 C CA . ALA A 1 175 ? 12.984 -26.141 -18.844 1 93.5 175 ALA A CA 1
ATOM 1435 C C . ALA A 1 175 ? 12.125 -26.062 -20.109 1 93.5 175 ALA A C 1
ATOM 1437 O O . ALA A 1 175 ? 12.383 -25.234 -20.984 1 93.5 175 ALA A O 1
ATOM 1438 N N . PRO A 1 176 ? 11.094 -26.906 -20.234 1 92.69 176 PRO A N 1
ATOM 1439 C CA . PRO A 1 176 ? 10.289 -26.812 -21.453 1 92.69 176 PRO A CA 1
ATOM 1440 C C . PRO A 1 176 ? 9.672 -25.438 -21.641 1 92.69 176 PRO A C 1
ATOM 1442 O O . PRO A 1 176 ? 9.57 -24.953 -22.766 1 92.69 176 PRO A O 1
ATOM 1445 N N . THR A 1 177 ? 9.258 -24.828 -20.562 1 94.19 177 THR A N 1
ATOM 1446 C CA . THR A 1 177 ? 8.695 -23.484 -20.641 1 94.19 177 THR A CA 1
ATOM 1447 C C . THR A 1 177 ? 9.742 -22.484 -21.109 1 94.19 177 THR A C 1
ATOM 1449 O O . THR A 1 177 ? 9.477 -21.656 -21.984 1 94.19 177 THR A O 1
ATOM 1452 N N . LEU A 1 178 ? 10.906 -22.578 -20.562 1 96.5 178 LEU A N 1
ATOM 1453 C CA . LEU A 1 178 ? 11.969 -21.641 -20.906 1 96.5 178 LEU A CA 1
ATOM 1454 C C . LEU A 1 178 ? 12.438 -21.859 -22.344 1 96.5 178 LEU A C 1
ATOM 1456 O O . LEU A 1 178 ? 12.82 -20.906 -23.031 1 96.5 178 LEU A O 1
ATOM 1460 N N . LEU A 1 179 ? 12.43 -23.125 -22.797 1 95.25 179 LEU A N 1
ATOM 1461 C CA . LEU A 1 179 ? 12.758 -23.406 -24.188 1 95.25 179 LEU A CA 1
ATOM 1462 C C . LEU A 1 179 ? 11.727 -22.797 -25.125 1 95.25 179 LEU A C 1
ATOM 1464 O O . LEU A 1 179 ? 12.078 -22.281 -26.188 1 95.25 179 LEU A O 1
ATOM 1468 N N . THR A 1 180 ? 10.5 -22.859 -24.719 1 94.06 180 THR A N 1
ATOM 1469 C CA . THR A 1 180 ? 9.438 -22.25 -25.5 1 94.06 180 THR A CA 1
ATOM 1470 C C . THR A 1 180 ? 9.617 -20.734 -25.547 1 94.06 180 THR A C 1
ATOM 1472 O O . THR A 1 180 ? 9.445 -20.125 -26.609 1 94.06 180 THR A O 1
ATOM 1475 N N . VAL A 1 181 ? 9.938 -20.172 -24.453 1 96 181 VAL A N 1
ATOM 1476 C CA . VAL A 1 181 ? 10.18 -18.734 -24.375 1 96 181 VAL A CA 1
ATOM 1477 C C . VAL A 1 181 ? 11.328 -18.344 -25.297 1 96 181 VAL A C 1
ATOM 1479 O O . VAL A 1 181 ? 11.258 -17.328 -26 1 96 181 VAL A O 1
ATOM 1482 N N . ALA A 1 182 ? 12.375 -19.125 -25.312 1 95.56 182 ALA A N 1
ATOM 1483 C CA . ALA A 1 182 ? 13.523 -18.891 -26.188 1 95.56 182 ALA A CA 1
ATOM 1484 C C . ALA A 1 182 ? 13.109 -18.906 -27.656 1 95.56 182 ALA A C 1
ATOM 1486 O O . ALA A 1 182 ? 13.531 -18.047 -28.438 1 95.56 182 ALA A O 1
ATOM 1487 N N . ALA A 1 183 ? 12.305 -19.891 -27.984 1 93.69 183 ALA A N 1
ATOM 1488 C CA . ALA A 1 183 ? 11.844 -20.031 -29.375 1 93.69 183 ALA A CA 1
ATOM 1489 C C . ALA A 1 183 ? 10.992 -18.828 -29.781 1 93.69 183 ALA A C 1
ATOM 1491 O O . ALA A 1 183 ? 11.164 -18.297 -30.875 1 93.69 183 ALA A O 1
ATOM 1492 N N . HIS A 1 184 ? 10.094 -18.438 -28.953 1 94.62 184 HIS A N 1
ATOM 1493 C CA . HIS A 1 184 ? 9.227 -17.312 -29.25 1 94.62 184 HIS A CA 1
ATOM 1494 C C . HIS A 1 184 ? 10.016 -16.016 -29.344 1 94.62 184 HIS A C 1
ATOM 1496 O O . HIS A 1 184 ? 9.727 -15.164 -30.188 1 94.62 184 HIS A O 1
ATOM 1502 N N . PHE A 1 185 ? 10.961 -15.883 -28.453 1 95.56 185 PHE A N 1
ATOM 1503 C CA . PHE A 1 185 ? 11.758 -14.664 -28.484 1 95.56 185 PHE A CA 1
ATOM 1504 C C . PHE A 1 185 ? 12.586 -14.586 -29.766 1 95.56 185 PHE A C 1
ATOM 1506 O O . PHE A 1 185 ? 12.789 -13.5 -30.312 1 95.56 185 PHE A O 1
ATOM 1513 N N . GLU A 1 186 ? 13.125 -15.68 -30.172 1 95.25 186 GLU A N 1
ATOM 1514 C CA . GLU A 1 186 ? 13.844 -15.719 -31.438 1 95.25 186 GLU A CA 1
ATOM 1515 C C . GLU A 1 186 ? 12.945 -15.258 -32.594 1 95.25 186 GLU A C 1
ATOM 1517 O O . GLU A 1 186 ? 13.391 -14.5 -33.469 1 95.25 186 GLU A O 1
ATOM 1522 N N . ASP A 1 187 ? 11.766 -15.734 -32.562 1 94.88 187 ASP A N 1
ATOM 1523 C CA . ASP A 1 187 ? 10.805 -15.32 -33.594 1 94.88 187 ASP A CA 1
ATOM 1524 C C . ASP A 1 187 ? 10.586 -13.812 -33.531 1 94.88 187 ASP A C 1
ATOM 1526 O O . ASP A 1 187 ? 10.508 -13.164 -34.594 1 94.88 187 ASP A O 1
ATOM 1530 N N . VAL A 1 188 ? 10.414 -13.312 -32.344 1 96.19 188 VAL A N 1
ATOM 1531 C CA . VAL A 1 188 ? 10.195 -11.875 -32.156 1 96.19 188 VAL A CA 1
ATOM 1532 C C . VAL A 1 188 ? 11.406 -11.102 -32.688 1 96.19 188 VAL A C 1
ATOM 1534 O O . VAL A 1 188 ? 11.25 -10.125 -33.438 1 96.19 188 VAL A O 1
ATOM 1537 N N . ALA A 1 189 ? 12.633 -11.531 -32.281 1 95.94 189 ALA A N 1
ATOM 1538 C CA . ALA A 1 189 ? 13.852 -10.852 -32.688 1 95.94 189 ALA A CA 1
ATOM 1539 C C . ALA A 1 189 ? 14.008 -10.883 -34.219 1 95.94 189 ALA A C 1
ATOM 1541 O O . ALA A 1 189 ? 14.367 -9.875 -34.844 1 95.94 189 ALA A O 1
ATOM 1542 N N . THR A 1 190 ? 13.711 -12 -34.812 1 96.31 190 THR A N 1
ATOM 1543 C CA . THR A 1 190 ? 13.836 -12.172 -36.25 1 96.31 190 THR A CA 1
ATOM 1544 C C . THR A 1 190 ? 12.883 -11.242 -37 1 96.31 190 THR A C 1
ATOM 1546 O O . THR A 1 190 ? 13.281 -10.562 -37.938 1 96.31 190 THR A O 1
ATOM 1549 N N . SER A 1 191 ? 11.688 -11.195 -36.562 1 96.25 191 SER A N 1
ATOM 1550 C CA . SER A 1 191 ? 10.664 -10.398 -37.219 1 96.25 191 SER A CA 1
ATOM 1551 C C . SER A 1 191 ? 10.867 -8.914 -36.969 1 96.25 191 SER A C 1
ATOM 1553 O O . SER A 1 191 ? 10.75 -8.094 -37.875 1 96.25 191 SER A O 1
ATOM 1555 N N . CYS A 1 192 ? 11.156 -8.547 -35.781 1 96.56 192 CYS A N 1
ATOM 1556 C CA . CYS A 1 192 ? 11.227 -7.141 -35.375 1 96.56 192 CYS A CA 1
ATOM 1557 C C . CYS A 1 192 ? 12.5 -6.488 -35.906 1 96.56 192 CYS A C 1
ATOM 1559 O O . CYS A 1 192 ? 12.516 -5.293 -36.219 1 96.56 192 CYS A O 1
ATOM 1561 N N . CYS A 1 193 ? 13.57 -7.242 -36.062 1 96.5 193 CYS A N 1
ATOM 1562 C CA . CYS A 1 193 ? 14.805 -6.672 -36.594 1 96.5 193 CYS A CA 1
ATOM 1563 C C . CYS A 1 193 ? 14.68 -6.379 -38.094 1 96.5 193 CYS A C 1
ATOM 1565 O O . CYS A 1 193 ? 15.5 -5.652 -38.656 1 96.5 193 CYS A O 1
ATOM 1567 N N . GLU A 1 194 ? 13.648 -6.824 -38.719 1 95.62 194 GLU A N 1
ATOM 1568 C CA . GLU A 1 194 ? 13.383 -6.559 -40.125 1 95.62 194 GLU A CA 1
ATOM 1569 C C . GLU A 1 194 ? 12.391 -5.418 -40.312 1 95.62 194 GLU A C 1
ATOM 1571 O O . GLU A 1 194 ? 12.18 -4.934 -41.438 1 95.62 194 GLU A O 1
ATOM 1576 N N . GLU A 1 195 ? 11.883 -5.012 -39.188 1 95 195 GLU A N 1
ATOM 1577 C CA . GLU A 1 195 ? 10.875 -3.951 -39.25 1 95 195 GLU A CA 1
ATOM 1578 C C . GLU A 1 195 ? 11.531 -2.572 -39.219 1 95 195 GLU A C 1
ATOM 1580 O O . GLU A 1 195 ? 12.664 -2.424 -38.75 1 95 195 GLU A O 1
ATOM 1585 N N . GLN A 1 196 ? 10.766 -1.601 -39.75 1 93.69 196 GLN A N 1
ATOM 1586 C CA . GLN A 1 196 ? 11.242 -0.22 -39.719 1 93.69 196 GLN A CA 1
ATOM 1587 C C . GLN A 1 196 ? 11.164 0.362 -38.312 1 93.69 196 GLN A C 1
ATOM 1589 O O . GLN A 1 196 ? 12.125 0.951 -37.812 1 93.69 196 GLN A O 1
ATOM 1594 N N . ASN A 1 197 ? 10 0.245 -37.781 1 95.25 197 ASN A N 1
ATOM 1595 C CA . ASN A 1 197 ? 9.82 0.71 -36.406 1 95.25 197 ASN A CA 1
ATOM 1596 C C . ASN A 1 197 ? 10.102 -0.4 -35.406 1 95.25 197 ASN A C 1
ATOM 1598 O O . ASN A 1 197 ? 9.172 -0.947 -34.812 1 95.25 197 ASN A O 1
ATOM 1602 N N . LYS A 1 198 ? 11.328 -0.587 -35.062 1 95 198 LYS A N 1
ATOM 1603 C CA . LYS A 1 198 ? 11.781 -1.673 -34.188 1 95 198 LYS A CA 1
ATOM 1604 C C . LYS A 1 198 ? 11.273 -1.493 -32.781 1 95 198 LYS A C 1
ATOM 1606 O O . LYS A 1 198 ? 10.945 -2.471 -32.094 1 95 198 LYS A O 1
ATOM 1611 N N . VAL A 1 199 ? 11.203 -0.254 -32.375 1 93 199 VAL A N 1
ATOM 1612 C CA . VAL A 1 199 ? 10.781 0.043 -31.016 1 93 199 VAL A CA 1
ATOM 1613 C C . VAL A 1 199 ? 9.352 -0.438 -30.797 1 93 199 VAL A C 1
ATOM 1615 O O . VAL A 1 199 ? 9.078 -1.19 -29.859 1 93 199 VAL A O 1
ATOM 1618 N N . ASN A 1 200 ? 8.5 0.01 -31.641 1 93.25 200 ASN A N 1
ATOM 1619 C CA . ASN A 1 200 ? 7.098 -0.381 -31.516 1 93.25 200 ASN A CA 1
ATOM 1620 C C . ASN A 1 200 ? 6.918 -1.887 -31.703 1 93.25 200 ASN A C 1
ATOM 1622 O O . ASN A 1 200 ? 6.051 -2.492 -31.078 1 93.25 200 ASN A O 1
ATOM 1626 N N . CYS A 1 201 ? 7.676 -2.471 -32.594 1 95.5 201 CYS A N 1
ATOM 1627 C CA . CYS A 1 201 ? 7.578 -3.9 -32.875 1 95.5 201 CYS A CA 1
ATOM 1628 C C . CYS A 1 201 ? 7.941 -4.715 -31.641 1 95.5 201 CYS A C 1
ATOM 1630 O O . CYS A 1 201 ? 7.184 -5.59 -31.219 1 95.5 201 CYS A O 1
ATOM 1632 N N . PHE A 1 202 ? 9.062 -4.426 -30.984 1 94.31 202 PHE A N 1
ATOM 1633 C CA . PHE A 1 202 ? 9.508 -5.148 -29.797 1 94.31 202 PHE A CA 1
ATOM 1634 C C . PHE A 1 202 ? 8.555 -4.914 -28.641 1 94.31 202 PHE A C 1
ATOM 1636 O O . PHE A 1 202 ? 8.289 -5.828 -27.844 1 94.31 202 PHE A O 1
ATOM 1643 N N . GLN A 1 203 ? 8.094 -3.76 -28.562 1 91.5 203 GLN A N 1
ATOM 1644 C CA . GLN A 1 203 ? 7.195 -3.422 -27.453 1 91.5 203 GLN A CA 1
ATOM 1645 C C . GLN A 1 203 ? 5.879 -4.188 -27.578 1 91.5 203 GLN A C 1
ATOM 1647 O O . GLN A 1 203 ? 5.273 -4.543 -26.562 1 91.5 203 GLN A O 1
ATOM 1652 N N . THR A 1 204 ? 5.488 -4.449 -28.672 1 93.88 204 THR A N 1
ATOM 1653 C CA . THR A 1 204 ? 4.199 -5.09 -28.891 1 93.88 204 THR A CA 1
ATOM 1654 C C . THR A 1 204 ? 4.348 -6.609 -28.922 1 93.88 204 THR A C 1
ATOM 1656 O O . THR A 1 204 ? 3.578 -7.328 -28.281 1 93.88 204 THR A O 1
ATOM 1659 N N . ARG A 1 205 ? 5.359 -7.07 -29.562 1 94.19 205 ARG A N 1
ATOM 1660 C CA . ARG A 1 205 ? 5.449 -8.5 -29.828 1 94.19 205 ARG A CA 1
ATOM 1661 C C . ARG A 1 205 ? 6.129 -9.234 -28.688 1 94.19 205 ARG A C 1
ATOM 1663 O O . ARG A 1 205 ? 6.008 -10.453 -28.562 1 94.19 205 ARG A O 1
ATOM 1670 N N . ALA A 1 206 ? 6.832 -8.555 -27.859 1 92.44 206 ALA A N 1
ATOM 1671 C CA . ALA A 1 206 ? 7.488 -9.188 -26.719 1 92.44 206 ALA A CA 1
ATOM 1672 C C . ALA A 1 206 ? 6.5 -9.406 -25.562 1 92.44 206 ALA A C 1
ATOM 1674 O O . ALA A 1 206 ? 6.727 -10.25 -24.703 1 92.44 206 ALA A O 1
ATOM 1675 N N . VAL A 1 207 ? 5.398 -8.695 -25.578 1 92.19 207 VAL A N 1
ATOM 1676 C CA . VAL A 1 207 ? 4.445 -8.695 -24.469 1 92.19 207 VAL A CA 1
ATOM 1677 C C . VAL A 1 207 ? 3.844 -10.086 -24.297 1 92.19 207 VAL A C 1
ATOM 1679 O O . VAL A 1 207 ? 3.857 -10.648 -23.203 1 92.19 207 VAL A O 1
ATOM 1682 N N . PRO A 1 208 ? 3.414 -10.711 -25.375 1 91.88 208 PRO A N 1
ATOM 1683 C CA . PRO A 1 208 ? 2.838 -12.047 -25.203 1 91.88 208 PRO A CA 1
ATOM 1684 C C . PRO A 1 208 ? 3.857 -13.07 -24.688 1 91.88 208 PRO A C 1
ATOM 1686 O O . PRO A 1 208 ? 3.498 -13.992 -23.969 1 91.88 208 PRO A O 1
ATOM 1689 N N . VAL A 1 209 ? 5.078 -12.922 -25.078 1 93.69 209 VAL A N 1
ATOM 1690 C CA . VAL A 1 209 ? 6.129 -13.836 -24.641 1 93.69 209 VAL A CA 1
ATOM 1691 C C . VAL A 1 209 ? 6.336 -13.711 -23.141 1 93.69 209 VAL A C 1
ATOM 1693 O O . VAL A 1 209 ? 6.414 -14.719 -22.422 1 93.69 209 VAL A O 1
ATOM 1696 N N . MET A 1 210 ? 6.344 -12.516 -22.703 1 91.44 210 MET A N 1
ATOM 1697 C CA . MET A 1 210 ? 6.562 -12.273 -21.281 1 91.44 210 MET A CA 1
ATOM 1698 C C . MET A 1 210 ? 5.344 -12.688 -20.469 1 91.44 210 MET A C 1
ATOM 1700 O O . MET A 1 210 ? 5.484 -13.18 -19.344 1 91.44 210 MET A O 1
ATOM 1704 N N . GLN A 1 211 ? 4.203 -12.469 -21.047 1 89.31 211 GLN A N 1
ATOM 1705 C CA . GLN A 1 211 ? 2.979 -12.891 -20.375 1 89.31 211 GLN A CA 1
ATOM 1706 C C . GLN A 1 211 ? 2.943 -14.406 -20.203 1 89.31 211 GLN A C 1
ATOM 1708 O O . GLN A 1 211 ? 2.527 -14.914 -19.156 1 89.31 211 GLN A O 1
ATOM 1713 N N . TYR A 1 212 ? 3.369 -15.07 -21.266 1 91.75 212 TYR A N 1
ATOM 1714 C CA . TYR A 1 212 ? 3.477 -16.531 -21.219 1 91.75 212 TYR A CA 1
ATOM 1715 C C . TYR A 1 212 ? 4.43 -16.969 -20.109 1 91.75 212 TYR A C 1
ATOM 1717 O O . TYR A 1 212 ? 4.098 -17.828 -19.297 1 91.75 212 TYR A O 1
ATOM 1725 N N . LEU A 1 213 ? 5.555 -16.359 -20.047 1 95.38 213 LEU A N 1
ATOM 1726 C CA . LEU A 1 213 ? 6.562 -16.688 -19.047 1 95.38 213 LEU A CA 1
ATOM 1727 C C . LEU A 1 213 ? 6.031 -16.453 -17.641 1 95.38 213 LEU A C 1
ATOM 1729 O O . LEU A 1 213 ? 6.188 -17.297 -16.75 1 95.38 213 LEU A O 1
ATOM 1733 N N . LYS A 1 214 ? 5.391 -15.336 -17.484 1 91 214 LYS A N 1
ATOM 1734 C CA . LYS A 1 214 ? 4.879 -14.977 -16.172 1 91 214 LYS A CA 1
ATOM 1735 C C . LYS A 1 214 ? 3.801 -15.953 -15.703 1 91 214 LYS A C 1
ATOM 1737 O O . LYS A 1 214 ? 3.781 -16.359 -14.547 1 91 214 LYS A O 1
ATOM 1742 N N . ALA A 1 215 ? 2.945 -16.266 -16.578 1 90.81 215 ALA A N 1
ATOM 1743 C CA . ALA A 1 215 ? 1.842 -17.172 -16.25 1 90.81 215 ALA A CA 1
ATOM 1744 C C . ALA A 1 215 ? 2.359 -18.547 -15.859 1 90.81 215 ALA A C 1
ATOM 1746 O O . ALA A 1 215 ? 1.94 -19.109 -14.844 1 90.81 215 ALA A O 1
ATOM 1747 N N . PHE A 1 216 ? 3.256 -19.031 -16.625 1 93.31 216 PHE A N 1
ATOM 1748 C CA . PHE A 1 216 ? 3.75 -20.375 -16.359 1 93.31 216 PHE A CA 1
ATOM 1749 C C . PHE A 1 216 ? 4.68 -20.391 -15.156 1 93.31 216 PHE A C 1
ATOM 1751 O O . PHE A 1 216 ? 4.727 -21.375 -14.414 1 93.31 216 PHE A O 1
ATOM 1758 N N . SER A 1 217 ? 5.402 -19.297 -15.023 1 93.38 217 SER A N 1
ATOM 1759 C CA . SER A 1 217 ? 6.227 -19.188 -13.82 1 93.38 217 SER A CA 1
ATOM 1760 C C . SER A 1 217 ? 5.375 -19.266 -12.562 1 93.38 217 SER A C 1
ATOM 1762 O O . SER A 1 217 ? 5.691 -20.016 -11.633 1 93.38 217 SER A O 1
ATOM 1764 N N . SER A 1 218 ? 4.293 -18.547 -12.555 1 92.25 218 SER A N 1
ATOM 1765 C CA . SER A 1 218 ? 3.389 -18.547 -11.414 1 92.25 218 SER A CA 1
ATOM 1766 C C . SER A 1 218 ? 2.803 -19.938 -11.164 1 92.25 218 SER A C 1
ATOM 1768 O O . SER A 1 218 ? 2.775 -20.406 -10.031 1 92.25 218 SER A O 1
ATOM 1770 N N . TYR A 1 219 ? 2.396 -20.578 -12.148 1 93.31 219 TYR A N 1
ATOM 1771 C CA . TYR A 1 219 ? 1.772 -21.891 -12.047 1 93.31 219 TYR A CA 1
ATOM 1772 C C . TYR A 1 219 ? 2.771 -22.938 -11.562 1 93.31 219 TYR A C 1
ATOM 1774 O O . TYR A 1 219 ? 2.482 -23.688 -10.633 1 93.31 219 TYR A O 1
ATOM 1782 N N . GLN A 1 220 ? 3.918 -22.938 -12.188 1 93.44 220 GLN A N 1
ATOM 1783 C CA . GLN A 1 220 ? 4.914 -23.953 -11.883 1 93.44 220 GLN A CA 1
ATOM 1784 C C . GLN A 1 220 ? 5.508 -23.75 -10.492 1 93.44 220 GLN A C 1
ATOM 1786 O O . GLN A 1 220 ? 5.801 -24.719 -9.789 1 93.44 220 GLN A O 1
ATOM 1791 N N . ASN A 1 221 ? 5.648 -22.484 -10.094 1 92.12 221 ASN A N 1
ATOM 1792 C CA . ASN A 1 221 ? 6.031 -22.219 -8.711 1 92.12 221 ASN A CA 1
ATOM 1793 C C . ASN A 1 221 ? 4.996 -22.766 -7.73 1 92.12 221 ASN A C 1
ATOM 1795 O O . ASN A 1 221 ? 5.355 -23.359 -6.715 1 92.12 221 ASN A O 1
ATOM 1799 N N . ASN A 1 222 ? 3.791 -22.562 -8.047 1 92.69 222 ASN A N 1
ATOM 1800 C CA . ASN A 1 222 ? 2.711 -23.016 -7.176 1 92.69 222 ASN A CA 1
ATOM 1801 C C . ASN A 1 222 ? 2.652 -24.547 -7.109 1 92.69 222 ASN A C 1
ATOM 1803 O O . ASN A 1 222 ? 2.432 -25.109 -6.039 1 92.69 222 ASN A O 1
ATOM 1807 N N . VAL A 1 223 ? 2.82 -25.188 -8.219 1 93.62 223 VAL A N 1
ATOM 1808 C CA . VAL A 1 223 ? 2.754 -26.641 -8.281 1 93.62 223 VAL A CA 1
ATOM 1809 C C . VAL A 1 223 ? 3.898 -27.25 -7.477 1 93.62 223 VAL A C 1
ATOM 1811 O O . VAL A 1 223 ? 3.689 -28.172 -6.695 1 93.62 223 VAL A O 1
ATOM 1814 N N . CYS A 1 224 ? 5.105 -26.719 -7.688 1 92.56 224 CYS A N 1
ATOM 1815 C CA . CYS A 1 224 ? 6.254 -27.25 -6.965 1 92.56 224 CYS A CA 1
ATOM 1816 C C . CYS A 1 224 ? 6.137 -26.953 -5.473 1 92.56 224 CYS A C 1
ATOM 1818 O O . CYS A 1 224 ? 6.461 -27.812 -4.645 1 92.56 224 CYS A O 1
ATOM 1820 N N . GLY A 1 225 ? 5.664 -25.766 -5.125 1 92.62 225 GLY A N 1
ATOM 1821 C CA . GLY A 1 225 ? 5.414 -25.484 -3.721 1 92.62 225 GLY A CA 1
ATOM 1822 C C . GLY A 1 225 ? 4.398 -26.406 -3.092 1 92.62 225 GLY A C 1
ATOM 1823 O O . GLY A 1 225 ? 4.586 -26.875 -1.965 1 92.62 225 GLY A O 1
ATOM 1824 N N . THR A 1 226 ? 3.352 -26.672 -3.828 1 93.75 226 THR A N 1
ATOM 1825 C CA . THR A 1 226 ? 2.307 -27.562 -3.361 1 93.75 226 THR A CA 1
ATOM 1826 C C . THR A 1 226 ? 2.85 -28.984 -3.191 1 93.75 226 THR A C 1
ATOM 1828 O O . THR A 1 226 ? 2.547 -29.656 -2.203 1 93.75 226 THR A O 1
ATOM 1831 N N . LEU A 1 227 ? 3.65 -29.422 -4.141 1 93.25 227 LEU A N 1
ATOM 1832 C CA . LEU A 1 227 ? 4.23 -30.75 -4.078 1 93.25 227 LEU A CA 1
ATOM 1833 C C . LEU A 1 227 ? 5.121 -30.906 -2.848 1 93.25 227 LEU A C 1
ATOM 1835 O O . LEU A 1 227 ? 5.023 -31.891 -2.121 1 93.25 227 LEU A O 1
ATOM 1839 N N . LEU A 1 228 ? 5.93 -29.906 -2.629 1 90.12 228 LEU A N 1
ATOM 1840 C CA . LEU A 1 228 ? 6.902 -29.969 -1.545 1 90.12 228 LEU A CA 1
ATOM 1841 C C . LEU A 1 228 ? 6.211 -29.875 -0.188 1 90.12 228 LEU A C 1
ATOM 1843 O O . LEU A 1 228 ? 6.633 -30.516 0.776 1 90.12 228 LEU A O 1
ATOM 1847 N N . LYS A 1 229 ? 5.156 -29.141 -0.076 1 91.81 229 LYS A N 1
ATOM 1848 C CA . LYS A 1 229 ? 4.52 -28.875 1.211 1 91.81 229 LYS A CA 1
ATOM 1849 C C . LYS A 1 229 ? 3.443 -29.906 1.518 1 91.81 229 LYS A C 1
ATOM 1851 O O . LYS A 1 229 ? 3.234 -30.281 2.678 1 91.81 229 LYS A O 1
ATOM 1856 N N . PHE A 1 230 ? 2.732 -30.375 0.45 1 93.56 230 PHE A N 1
ATOM 1857 C CA . PHE A 1 230 ? 1.549 -31.188 0.703 1 93.56 230 PHE A CA 1
ATOM 1858 C C . PHE A 1 230 ? 1.72 -32.594 0.124 1 93.56 230 PHE A C 1
ATOM 1860 O O . PHE A 1 230 ? 0.967 -33.5 0.466 1 93.56 230 PHE A O 1
ATOM 1867 N N . GLY A 1 231 ? 2.623 -32.781 -0.856 1 92.06 231 GLY A N 1
ATOM 1868 C CA . GLY A 1 231 ? 2.939 -34.125 -1.345 1 92.06 231 GLY A CA 1
ATOM 1869 C C . GLY A 1 231 ? 2.217 -34.469 -2.631 1 92.06 231 GLY A C 1
ATOM 1870 O O . GLY A 1 231 ? 1.428 -33.656 -3.145 1 92.06 231 GLY A O 1
ATOM 1871 N N . THR A 1 232 ? 2.475 -35.625 -3.09 1 93 232 THR A N 1
ATOM 1872 C CA . THR A 1 232 ? 2.037 -36.062 -4.402 1 93 232 THR A CA 1
ATOM 1873 C C . THR A 1 232 ? 0.534 -36.344 -4.41 1 93 232 THR A C 1
ATOM 1875 O O . THR A 1 232 ? -0.133 -36.125 -5.426 1 93 232 THR A O 1
ATOM 1878 N N . LYS A 1 233 ? 0.031 -36.75 -3.322 1 93.81 233 LYS A N 1
ATOM 1879 C CA . LYS A 1 233 ? -1.395 -37.062 -3.258 1 93.81 233 LYS A CA 1
ATOM 1880 C C . LYS A 1 233 ? -2.24 -35.812 -3.588 1 93.81 233 LYS A C 1
ATOM 1882 O O . LYS A 1 233 ? -3.236 -35.938 -4.305 1 93.81 233 LYS A O 1
ATOM 1887 N N . ILE A 1 234 ? -1.823 -34.719 -3.031 1 94.81 234 ILE A N 1
ATOM 1888 C CA . ILE A 1 234 ? -2.574 -33.5 -3.27 1 94.81 234 ILE A CA 1
ATOM 1889 C C . ILE A 1 234 ? -2.396 -33.062 -4.719 1 94.81 234 ILE A C 1
ATOM 1891 O O . ILE A 1 234 ? -3.352 -32.594 -5.359 1 94.81 234 ILE A O 1
ATOM 1895 N N . ILE A 1 235 ? -1.226 -33.188 -5.297 1 94.88 235 ILE A N 1
ATOM 1896 C CA . ILE A 1 235 ? -0.973 -32.844 -6.691 1 94.88 235 ILE A CA 1
ATOM 1897 C C . ILE A 1 235 ? -1.851 -33.719 -7.602 1 94.88 235 ILE A C 1
ATOM 1899 O O . ILE A 1 235 ? -2.404 -33.219 -8.586 1 94.88 235 ILE A O 1
ATOM 1903 N N . ASN A 1 236 ? -1.918 -34.969 -7.23 1 96.12 236 ASN A N 1
ATOM 1904 C CA . ASN A 1 236 ? -2.771 -35.844 -8 1 96.12 236 ASN A CA 1
ATOM 1905 C C . ASN A 1 236 ? -4.234 -35.406 -7.949 1 96.12 236 ASN A C 1
ATOM 1907 O O . ASN A 1 236 ? -4.922 -35.438 -8.969 1 96.12 236 ASN A O 1
ATOM 1911 N N . SER A 1 237 ? -4.656 -35.094 -6.738 1 97.31 237 SER A N 1
ATOM 1912 C CA . SER A 1 237 ? -6.035 -34.656 -6.59 1 97.31 237 SER A CA 1
ATOM 1913 C C . SER A 1 237 ? -6.305 -33.406 -7.43 1 97.31 237 SER A C 1
ATOM 1915 O O . SER A 1 237 ? -7.359 -33.281 -8.055 1 97.31 237 SER A O 1
ATOM 1917 N N . ILE A 1 238 ? -5.383 -32.469 -7.449 1 97.12 238 ILE A N 1
ATOM 1918 C CA . ILE A 1 238 ? -5.484 -31.25 -8.234 1 97.12 238 ILE A CA 1
ATOM 1919 C C . ILE A 1 238 ? -5.586 -31.594 -9.719 1 97.12 238 ILE A C 1
ATOM 1921 O O . ILE A 1 238 ? -6.473 -31.094 -10.422 1 97.12 238 ILE A O 1
ATOM 1925 N N . ASN A 1 239 ? -4.758 -32.5 -10.188 1 96.38 239 ASN A N 1
ATOM 1926 C CA . ASN A 1 239 ? -4.703 -32.812 -11.609 1 96.38 239 ASN A CA 1
ATOM 1927 C C . ASN A 1 239 ? -5.906 -33.656 -12.039 1 96.38 239 ASN A C 1
ATOM 1929 O O . ASN A 1 239 ? -6.367 -33.531 -13.18 1 96.38 239 ASN A O 1
ATOM 1933 N N . ILE A 1 240 ? -6.395 -34.5 -11.094 1 98.31 240 ILE A N 1
ATOM 1934 C CA . ILE A 1 240 ? -7.633 -35.188 -11.398 1 98.31 240 ILE A CA 1
ATOM 1935 C C . ILE A 1 240 ? -8.742 -34.188 -11.688 1 98.31 240 ILE A C 1
ATOM 1937 O O . ILE A 1 240 ? -9.461 -34.312 -12.68 1 98.31 240 ILE A O 1
ATOM 1941 N N . ALA A 1 241 ? -8.867 -33.188 -10.82 1 98.06 241 ALA A N 1
ATOM 1942 C CA . ALA A 1 241 ? -9.891 -32.188 -11.008 1 98.06 241 ALA A CA 1
ATOM 1943 C C . ALA A 1 241 ? -9.68 -31.422 -12.312 1 98.06 241 ALA A C 1
ATOM 1945 O O . ALA A 1 241 ? -10.609 -31.25 -13.102 1 98.06 241 ALA A O 1
ATOM 1946 N N . ILE A 1 242 ? -8.438 -30.984 -12.617 1 96.69 242 ILE A N 1
ATOM 1947 C CA . ILE A 1 242 ? -8.109 -30.172 -13.781 1 96.69 242 ILE A CA 1
ATOM 1948 C C . ILE A 1 242 ? -8.422 -30.953 -15.055 1 96.69 242 ILE A C 1
ATOM 1950 O O . ILE A 1 242 ? -9.117 -30.469 -15.945 1 96.69 242 ILE A O 1
ATOM 1954 N N . LEU A 1 243 ? -7.914 -32.188 -15.125 1 96.81 243 LEU A N 1
ATOM 1955 C CA . LEU A 1 243 ? -8.039 -32.969 -16.344 1 96.81 243 LEU A CA 1
ATOM 1956 C C . LEU A 1 243 ? -9.477 -33.438 -16.547 1 96.81 243 LEU A C 1
ATOM 1958 O O . LEU A 1 243 ? -9.945 -33.594 -17.672 1 96.81 243 LEU A O 1
ATOM 1962 N N . SER A 1 244 ? -10.195 -33.688 -15.406 1 97.62 244 SER A N 1
ATOM 1963 C CA . SER A 1 244 ? -11.602 -34.062 -15.492 1 97.62 244 SER A CA 1
ATOM 1964 C C . SER A 1 244 ? -12.445 -32.938 -16.078 1 97.62 244 SER A C 1
ATOM 1966 O O . SER A 1 244 ? -13.398 -33.188 -16.828 1 97.62 244 SER A O 1
ATOM 1968 N N . GLN A 1 245 ? -12.133 -31.703 -15.703 1 96.5 245 GLN A N 1
ATOM 1969 C CA . GLN A 1 245 ? -12.844 -30.562 -16.266 1 96.5 245 GLN A CA 1
ATOM 1970 C C . GLN A 1 245 ? -12.422 -30.312 -17.719 1 96.5 245 GLN A C 1
ATOM 1972 O O . GLN A 1 245 ? -13.242 -29.906 -18.547 1 96.5 245 GLN A O 1
ATOM 1977 N N . LYS A 1 246 ? -11.117 -30.531 -18.016 1 95.69 246 LYS A N 1
ATOM 1978 C CA . LYS A 1 246 ? -10.609 -30.266 -19.359 1 95.69 246 LYS A CA 1
ATOM 1979 C C . LYS A 1 246 ? -11.148 -31.281 -20.359 1 95.69 246 LYS A C 1
ATOM 1981 O O . LYS A 1 246 ? -11.547 -30.922 -21.469 1 95.69 246 LYS A O 1
ATOM 1986 N N . PHE A 1 247 ? -11.141 -32.625 -19.938 1 96.56 247 PHE A N 1
ATOM 1987 C CA . PHE A 1 247 ? -11.594 -33.719 -20.75 1 96.56 247 PHE A CA 1
ATOM 1988 C C . PHE A 1 247 ? -12.711 -34.5 -20.062 1 96.56 247 PHE A C 1
ATOM 1990 O O . PHE A 1 247 ? -12.523 -35.656 -19.656 1 96.56 247 PHE A O 1
ATOM 1997 N N . PRO A 1 248 ? -13.922 -33.969 -20.109 1 96.38 248 PRO A N 1
ATOM 1998 C CA . PRO A 1 248 ? -14.984 -34.594 -19.344 1 96.38 248 PRO A CA 1
ATOM 1999 C C . PRO A 1 248 ? -15.414 -35.938 -19.906 1 96.38 248 PRO A C 1
ATOM 2001 O O . PRO A 1 248 ? -16.094 -36.719 -19.234 1 96.38 248 PRO A O 1
ATOM 2004 N N . LYS A 1 249 ? -14.969 -36.344 -21.078 1 94.44 249 LYS A N 1
ATOM 2005 C CA . LYS A 1 249 ? -15.367 -37.594 -21.719 1 94.44 249 LYS A CA 1
ATOM 2006 C C . LYS A 1 249 ? -14.359 -38.688 -21.438 1 94.44 249 LYS A C 1
ATOM 2008 O O . LYS A 1 249 ? -14.609 -39.875 -21.734 1 94.44 249 LYS A O 1
ATOM 2013 N N . ILE A 1 250 ? -13.266 -38.375 -20.828 1 95.56 250 ILE A N 1
ATOM 2014 C CA . ILE A 1 250 ? -12.211 -39.375 -20.562 1 95.56 250 ILE A CA 1
ATOM 2015 C C . ILE A 1 250 ? -12.742 -40.469 -19.656 1 95.56 250 ILE A C 1
ATOM 2017 O O . ILE A 1 250 ? -13.617 -40.219 -18.812 1 95.56 250 ILE A O 1
ATOM 2021 N N . GLU A 1 251 ? -12.289 -41.688 -19.859 1 95.38 251 GLU A N 1
ATOM 2022 C CA . GLU A 1 251 ? -12.617 -42.781 -18.938 1 95.38 251 GLU A CA 1
ATOM 2023 C C . GLU A 1 251 ? -11.75 -42.719 -17.672 1 95.38 251 GLU A C 1
ATOM 2025 O O . GLU A 1 251 ? -10.57 -42.375 -17.75 1 95.38 251 GLU A O 1
ATOM 2030 N N . PHE A 1 252 ? -12.312 -43.156 -16.547 1 96.56 252 PHE A N 1
ATOM 2031 C CA . PHE A 1 252 ? -11.633 -43.031 -15.273 1 96.56 252 PHE A CA 1
ATOM 2032 C C . PHE A 1 252 ? -10.297 -43.75 -15.297 1 96.56 252 PHE A C 1
ATOM 2034 O O . PHE A 1 252 ? -9.289 -43.25 -14.812 1 96.56 252 PHE A O 1
ATOM 2041 N N . GLU A 1 253 ? -10.242 -44.906 -15.852 1 95.38 253 GLU A N 1
ATOM 2042 C CA . GLU A 1 253 ? -9.016 -45.719 -15.891 1 95.38 253 GLU A CA 1
ATOM 2043 C C . GLU A 1 253 ? -7.934 -45 -16.719 1 95.38 253 GLU A C 1
ATOM 2045 O O . GLU A 1 253 ? -6.754 -45.031 -16.359 1 95.38 253 GLU A O 1
ATOM 2050 N N . GLU A 1 254 ? -8.352 -44.469 -17.766 1 94.69 254 GLU A N 1
ATOM 2051 C CA . GLU A 1 254 ? -7.418 -43.75 -18.594 1 94.69 254 GLU A CA 1
ATOM 2052 C C . GLU A 1 254 ? -6.898 -42.5 -17.891 1 94.69 254 GLU A C 1
ATOM 2054 O O . GLU A 1 254 ? -5.742 -42.094 -18.062 1 94.69 254 GLU A O 1
ATOM 2059 N N . LEU A 1 255 ? -7.793 -41.844 -17.203 1 96.56 255 LEU A N 1
ATOM 2060 C CA . LEU A 1 255 ? -7.402 -40.656 -16.438 1 96.56 255 LEU A CA 1
ATOM 2061 C C . LEU A 1 255 ? -6.34 -41.031 -15.398 1 96.56 255 LEU A C 1
ATOM 2063 O O . LEU A 1 255 ? -5.352 -40.312 -15.242 1 96.56 255 LEU A O 1
ATOM 2067 N N . ILE A 1 256 ? -6.539 -42.062 -14.664 1 95.56 256 ILE A N 1
ATOM 2068 C CA . ILE A 1 256 ? -5.617 -42.469 -13.609 1 95.56 256 ILE A CA 1
ATOM 2069 C C . ILE A 1 256 ? -4.254 -42.781 -14.219 1 95.56 256 ILE A C 1
ATOM 2071 O O . ILE A 1 256 ? -3.217 -42.469 -13.633 1 95.56 256 ILE A O 1
ATOM 2075 N N . SER A 1 257 ? -4.27 -43.438 -15.391 1 93.5 257 SER A N 1
ATOM 2076 C CA . SER A 1 257 ? -3.025 -43.719 -16.094 1 93.5 257 SER A CA 1
ATOM 2077 C C . SER A 1 257 ? -2.293 -42.438 -16.469 1 93.5 257 SER A C 1
ATOM 2079 O O . SER A 1 257 ? -1.073 -42.344 -16.312 1 93.5 257 SER A O 1
ATOM 2081 N N . LEU A 1 258 ? -3.027 -41.531 -16.938 1 94.62 258 LEU A N 1
ATOM 2082 C CA . LEU A 1 258 ? -2.457 -40.219 -17.297 1 94.62 258 LEU A CA 1
ATOM 2083 C C . LEU A 1 258 ? -1.916 -39.5 -16.062 1 94.62 258 LEU A C 1
ATOM 2085 O O . LEU A 1 258 ? -0.862 -38.875 -16.109 1 94.62 258 LEU A O 1
ATOM 2089 N N . ILE A 1 259 ? -2.623 -39.594 -14.93 1 95.5 259 ILE A N 1
ATOM 2090 C CA . ILE A 1 259 ? -2.23 -38.969 -13.672 1 95.5 259 ILE A CA 1
ATOM 2091 C C . ILE A 1 259 ? -0.901 -39.562 -13.195 1 95.5 259 ILE A C 1
ATOM 2093 O O . ILE A 1 259 ? -0.071 -38.844 -12.633 1 95.5 259 ILE A O 1
ATOM 2097 N N . GLU A 1 260 ? -0.667 -40.781 -13.383 1 91.19 260 GLU A N 1
ATOM 2098 C CA . GLU A 1 260 ? 0.602 -41.406 -13.016 1 91.19 260 GLU A CA 1
ATOM 2099 C C . GLU A 1 260 ? 1.763 -40.781 -13.789 1 91.19 260 GLU A C 1
ATOM 2101 O O . GLU A 1 260 ? 2.826 -40.531 -13.219 1 91.19 260 GLU A O 1
ATOM 2106 N N . ASP A 1 261 ? 1.494 -40.531 -15.016 1 89.44 261 ASP A N 1
ATOM 2107 C CA . ASP A 1 261 ? 2.502 -39.875 -15.836 1 89.44 261 ASP A CA 1
ATOM 2108 C C . ASP A 1 261 ? 2.76 -38.438 -15.336 1 89.44 261 ASP A C 1
ATOM 2110 O O . ASP A 1 261 ? 3.912 -38 -15.242 1 89.44 261 ASP A O 1
ATOM 2114 N N . VAL A 1 262 ? 1.723 -37.781 -15.047 1 90.69 262 VAL A N 1
ATOM 2115 C CA . VAL A 1 262 ? 1.803 -36.406 -14.625 1 90.69 262 VAL A CA 1
ATOM 2116 C C . VAL A 1 262 ? 2.529 -36.312 -13.289 1 90.69 262 VAL A C 1
ATOM 2118 O O . VAL A 1 262 ? 3.371 -35.438 -13.086 1 90.69 262 VAL A O 1
ATOM 2121 N N . SER A 1 263 ? 2.195 -37.125 -12.398 1 87.94 263 SER A N 1
ATOM 2122 C CA . SER A 1 263 ? 2.816 -37.156 -11.078 1 87.94 263 SER A CA 1
ATOM 2123 C C . SER A 1 263 ? 4.324 -37.344 -11.18 1 87.94 263 SER A C 1
ATOM 2125 O O . SER A 1 263 ? 5.094 -36.719 -10.469 1 87.94 263 SER A O 1
ATOM 2127 N N . SER A 1 264 ? 4.715 -38.219 -11.992 1 82.56 264 SER A N 1
ATOM 2128 C CA . SER A 1 264 ? 6.133 -38.5 -12.195 1 82.56 264 SER A CA 1
ATOM 2129 C C . SER A 1 264 ? 6.855 -37.312 -12.789 1 82.56 264 SER A C 1
ATOM 2131 O O . SER A 1 264 ? 8.031 -37.062 -12.484 1 82.56 264 SER A O 1
ATOM 2133 N N . ASN A 1 265 ? 6.188 -36.656 -13.555 1 85.81 265 ASN A N 1
ATOM 2134 C CA . ASN A 1 265 ? 6.738 -35.469 -14.18 1 85.81 265 ASN A CA 1
ATOM 2135 C C . ASN A 1 265 ? 7.062 -34.375 -13.141 1 85.81 265 ASN A C 1
ATOM 2137 O O . ASN A 1 265 ? 8.148 -33.812 -13.156 1 85.81 265 ASN A O 1
ATOM 2141 N N . TYR A 1 266 ? 6.188 -34.125 -12.25 1 86.81 266 TYR A N 1
ATOM 2142 C CA . TYR A 1 266 ? 6.371 -33.062 -11.289 1 86.81 266 TYR A CA 1
ATOM 2143 C C . TYR A 1 266 ? 7.477 -33.375 -10.297 1 86.81 266 TYR A C 1
ATOM 2145 O O . TYR A 1 266 ? 8.219 -32.5 -9.867 1 86.81 266 TYR A O 1
ATOM 2153 N N . ASP A 1 267 ? 7.602 -34.594 -9.984 1 82.56 267 ASP A N 1
ATOM 2154 C CA . ASP A 1 267 ? 8.672 -35 -9.086 1 82.56 267 ASP A CA 1
ATOM 2155 C C . ASP A 1 267 ? 10.047 -34.625 -9.656 1 82.56 267 ASP A C 1
ATOM 2157 O O . ASP A 1 267 ? 10.875 -34.031 -8.977 1 82.56 267 ASP A O 1
ATOM 2161 N N . GLU A 1 268 ? 10.148 -34.906 -10.859 1 80.75 268 GLU A N 1
ATOM 2162 C CA . GLU A 1 268 ? 11.445 -34.719 -11.508 1 80.75 268 GLU A CA 1
ATOM 2163 C C . GLU A 1 268 ? 11.656 -33.25 -11.883 1 80.75 268 GLU A C 1
ATOM 2165 O O . GLU A 1 268 ? 12.75 -32.719 -11.719 1 80.75 268 GLU A O 1
ATOM 2170 N N . CYS A 1 269 ? 10.641 -32.625 -12.383 1 89.12 269 CYS A N 1
ATOM 2171 C CA . CYS A 1 269 ? 10.75 -31.234 -12.812 1 89.12 269 CYS A CA 1
ATOM 2172 C C . CYS A 1 269 ? 11 -30.312 -11.625 1 89.12 269 CYS A C 1
ATOM 2174 O O . CYS A 1 269 ? 11.836 -29.422 -11.695 1 89.12 269 CYS A O 1
ATOM 2176 N N . CYS A 1 270 ? 10.328 -30.578 -10.547 1 88.44 270 CYS A N 1
ATOM 2177 C CA . CYS A 1 270 ? 10.438 -29.703 -9.383 1 88.44 270 CYS A CA 1
ATOM 2178 C C . CYS A 1 270 ? 11.797 -29.875 -8.703 1 88.44 270 CYS A C 1
ATOM 2180 O O . CYS A 1 270 ? 12.281 -28.953 -8.047 1 88.44 270 CYS A O 1
ATOM 2182 N N . GLU A 1 271 ? 12.414 -30.969 -8.945 1 78.56 271 GLU A N 1
ATOM 2183 C CA . GLU A 1 271 ? 13.742 -31.203 -8.391 1 78.56 271 GLU A CA 1
ATOM 2184 C C . GLU A 1 271 ? 14.836 -30.609 -9.273 1 78.56 271 GLU A C 1
ATOM 2186 O O . GLU A 1 271 ? 16 -30.562 -8.883 1 78.56 271 GLU A O 1
ATOM 2191 N N . GLY A 1 272 ? 14.477 -30.188 -10.445 1 77.88 272 GLY A N 1
ATOM 2192 C CA . GLY A 1 272 ? 15.406 -29.469 -11.305 1 77.88 272 GLY A CA 1
ATOM 2193 C C . GLY A 1 272 ? 16.062 -30.359 -12.352 1 77.88 272 GLY A C 1
ATOM 2194 O O . GLY A 1 272 ? 17.047 -29.969 -12.969 1 77.88 272 GLY A O 1
ATOM 2195 N N . ASP A 1 273 ? 15.578 -31.531 -12.508 1 84.94 273 ASP A N 1
ATOM 2196 C CA . ASP A 1 273 ? 16.078 -32.375 -13.578 1 84.94 273 ASP A CA 1
ATOM 2197 C C . ASP A 1 273 ? 15.523 -31.938 -14.938 1 84.94 273 ASP A C 1
ATOM 2199 O O . ASP A 1 273 ? 14.461 -32.406 -15.352 1 84.94 273 ASP A O 1
ATOM 2203 N N . VAL A 1 274 ? 16.297 -31.25 -15.641 1 89.06 274 VAL A N 1
ATOM 2204 C CA . VAL A 1 274 ? 15.82 -30.547 -16.828 1 89.06 274 VAL A CA 1
ATOM 2205 C C . VAL A 1 274 ? 15.539 -31.562 -17.953 1 89.06 274 VAL A C 1
ATOM 2207 O O . VAL A 1 274 ? 14.531 -31.453 -18.641 1 89.06 274 VAL A O 1
ATOM 2210 N N . VAL A 1 275 ? 16.406 -32.5 -18.203 1 89.12 275 VAL A N 1
ATOM 2211 C CA . VAL A 1 275 ? 16.266 -33.469 -19.297 1 89.12 275 VAL A CA 1
ATOM 2212 C C . VAL A 1 275 ? 15.078 -34.375 -19.031 1 89.12 275 VAL A C 1
ATOM 2214 O O . VAL A 1 275 ? 14.266 -34.625 -19.922 1 89.12 275 VAL A O 1
ATOM 2217 N N . HIS A 1 276 ? 15.016 -34.844 -17.797 1 88.69 276 HIS A N 1
ATOM 2218 C CA . HIS A 1 276 ? 13.891 -35.688 -17.438 1 88.69 276 HIS A CA 1
ATOM 2219 C C . HIS A 1 276 ? 12.57 -34.938 -17.547 1 88.69 276 HIS A C 1
ATOM 2221 O O . HIS A 1 276 ? 11.539 -35.531 -17.906 1 88.69 276 HIS A O 1
ATOM 2227 N N . CYS A 1 277 ? 12.609 -33.719 -17.188 1 92 277 CYS A N 1
ATOM 2228 C CA . CYS A 1 277 ? 11.414 -32.906 -17.281 1 92 277 CYS A CA 1
ATOM 2229 C C . CYS A 1 277 ? 10.922 -32.812 -18.719 1 92 277 CYS A C 1
ATOM 2231 O O . CYS A 1 277 ? 9.727 -32.906 -18.984 1 92 277 CYS A O 1
ATOM 2233 N N . ILE A 1 278 ? 11.82 -32.625 -19.641 1 92.31 278 ILE A N 1
ATOM 2234 C CA . ILE A 1 278 ? 11.477 -32.531 -21.047 1 92.31 278 ILE A CA 1
ATOM 2235 C C . ILE A 1 278 ? 10.906 -33.875 -21.531 1 92.31 278 ILE A C 1
ATOM 2237 O O . ILE A 1 278 ? 9.891 -33.906 -22.219 1 92.31 278 ILE A O 1
ATOM 2241 N N . ARG A 1 279 ? 11.539 -34.938 -21.125 1 90.5 279 ARG A N 1
ATOM 2242 C CA . ARG A 1 279 ? 11.125 -36.281 -21.547 1 90.5 279 ARG A CA 1
ATOM 2243 C C . ARG A 1 279 ? 9.734 -36.625 -21.031 1 90.5 279 ARG A C 1
ATOM 2245 O O . ARG A 1 279 ? 8.891 -37.125 -21.766 1 90.5 279 ARG A O 1
ATOM 2252 N N . HIS A 1 280 ? 9.547 -36.344 -19.781 1 89.44 280 HIS A N 1
ATOM 2253 C CA . HIS A 1 280 ? 8.273 -36.688 -19.156 1 89.44 280 HIS A CA 1
ATOM 2254 C C . HIS A 1 280 ? 7.137 -35.812 -19.688 1 89.44 280 HIS A C 1
ATOM 2256 O O . HIS A 1 280 ? 6.012 -36.312 -19.859 1 89.44 280 HIS A O 1
ATOM 2262 N N . MET A 1 281 ? 7.426 -34.594 -19.891 1 90.88 281 MET A N 1
ATOM 2263 C CA . MET A 1 281 ? 6.414 -33.75 -20.484 1 90.88 281 MET A CA 1
ATOM 2264 C C . MET A 1 281 ? 6 -34.25 -21.859 1 90.88 281 MET A C 1
ATOM 2266 O O . MET A 1 281 ? 4.812 -34.281 -22.188 1 90.88 281 MET A O 1
ATOM 2270 N N . SER A 1 282 ? 6.996 -34.625 -22.609 1 90.81 282 SER A N 1
ATOM 2271 C CA . SER A 1 282 ? 6.715 -35.188 -23.922 1 90.81 282 SER A CA 1
ATOM 2272 C C . SER A 1 282 ? 5.902 -36.469 -23.812 1 90.81 282 SER A C 1
ATOM 2274 O O . SER A 1 282 ? 5.047 -36.75 -24.656 1 90.81 282 SER A O 1
ATOM 2276 N N . LYS A 1 283 ? 6.258 -37.25 -22.828 1 90.38 283 LYS A N 1
ATOM 2277 C CA . LYS A 1 283 ? 5.531 -38.5 -22.609 1 90.38 283 LYS A CA 1
ATOM 2278 C C . LYS A 1 283 ? 4.059 -38.25 -22.328 1 90.38 283 LYS A C 1
ATOM 2280 O O . LYS A 1 283 ? 3.184 -38.938 -22.844 1 90.38 283 LYS A O 1
ATOM 2285 N N . ILE A 1 284 ? 3.783 -37.312 -21.5 1 92.44 284 ILE A N 1
ATOM 2286 C CA . ILE A 1 284 ? 2.418 -36.938 -21.141 1 92.44 284 ILE A CA 1
ATOM 2287 C C . ILE A 1 284 ? 1.661 -36.5 -22.375 1 92.44 284 ILE A C 1
ATOM 2289 O O . ILE A 1 284 ? 0.528 -36.906 -22.625 1 92.44 284 ILE A O 1
ATOM 2293 N N . MET A 1 285 ? 2.271 -35.656 -23.203 1 93.12 285 MET A N 1
ATOM 2294 C CA . MET A 1 285 ? 1.629 -35.156 -24.406 1 93.12 285 MET A CA 1
ATOM 2295 C C . MET A 1 285 ? 1.37 -36.281 -25.406 1 93.12 285 MET A C 1
ATOM 2297 O O . MET A 1 285 ? 0.325 -36.281 -26.062 1 93.12 285 MET A O 1
ATOM 2301 N N . ASN A 1 286 ? 2.373 -37.125 -25.516 1 91.81 286 ASN A N 1
ATOM 2302 C CA . ASN A 1 286 ? 2.195 -38.281 -26.391 1 91.81 286 ASN A CA 1
ATOM 2303 C C . ASN A 1 286 ? 1.029 -39.156 -25.953 1 91.81 286 ASN A C 1
ATOM 2305 O O . ASN A 1 286 ? 0.264 -39.656 -26.781 1 91.81 286 ASN A O 1
ATOM 2309 N N . HIS A 1 287 ? 1.003 -39.344 -24.594 1 91.88 287 HIS A N 1
ATOM 2310 C CA . HIS A 1 287 ? -0.102 -40.094 -24.031 1 91.88 287 HIS A CA 1
ATOM 2311 C C . HIS A 1 287 ? -1.445 -39.469 -24.375 1 91.88 287 HIS A C 1
ATOM 2313 O O . HIS A 1 287 ? -2.371 -40.156 -24.812 1 91.88 287 HIS A O 1
ATOM 2319 N N . ILE A 1 288 ? -1.601 -38.219 -24.266 1 94.38 288 ILE A N 1
ATOM 2320 C CA . ILE A 1 288 ? -2.826 -37.5 -24.547 1 94.38 288 ILE A CA 1
ATOM 2321 C C . ILE A 1 288 ? -3.16 -37.594 -26.047 1 94.38 288 ILE A C 1
ATOM 2323 O O . ILE A 1 288 ? -4.301 -37.906 -26.406 1 94.38 288 ILE A O 1
ATOM 2327 N N . CYS A 1 289 ? -2.162 -37.438 -26.922 1 93.81 289 CYS A N 1
ATOM 2328 C CA . CYS A 1 289 ? -2.385 -37.406 -28.359 1 93.81 289 CYS A CA 1
ATOM 2329 C C . CYS A 1 289 ? -2.689 -38.812 -28.875 1 93.81 289 CYS A C 1
ATOM 2331 O O . CYS A 1 289 ? -3.381 -38.969 -29.875 1 93.81 289 CYS A O 1
ATOM 2333 N N . SER A 1 290 ? -2.127 -39.844 -28.219 1 92 290 SER A N 1
ATOM 2334 C CA . SER A 1 290 ? -2.408 -41.219 -28.625 1 92 290 SER A CA 1
ATOM 2335 C C . SER A 1 290 ? -3.883 -41.562 -28.438 1 92 290 SER A C 1
ATOM 2337 O O . SER A 1 290 ? -4.395 -42.5 -29.047 1 92 290 SER A O 1
ATOM 2339 N N . LYS A 1 291 ? -4.574 -40.812 -27.594 1 93.12 291 LYS A N 1
ATOM 2340 C CA . LYS A 1 291 ? -5.992 -41.031 -27.328 1 93.12 291 LYS A CA 1
ATOM 2341 C C . LYS A 1 291 ? -6.82 -39.781 -27.609 1 93.12 291 LYS A C 1
ATOM 2343 O O . LYS A 1 291 ? -7.828 -39.531 -26.953 1 93.12 291 LYS A O 1
ATOM 2348 N N . GLN A 1 292 ? -6.375 -39 -28.484 1 91.12 292 GLN A N 1
ATOM 2349 C CA . GLN A 1 292 ? -6.961 -37.688 -28.719 1 91.12 292 GLN A CA 1
ATOM 2350 C C . GLN A 1 292 ? -8.438 -37.812 -29.094 1 91.12 292 GLN A C 1
ATOM 2352 O O . GLN A 1 292 ? -9.25 -36.969 -28.688 1 91.12 292 GLN A O 1
ATOM 2357 N N . ASP A 1 293 ? -8.891 -38.812 -29.812 1 88.81 293 ASP A N 1
ATOM 2358 C CA . ASP A 1 293 ? -10.281 -39 -30.25 1 88.81 293 ASP A CA 1
ATOM 2359 C C . ASP A 1 293 ? -11.195 -39.25 -29.047 1 88.81 293 ASP A C 1
ATOM 2361 O O . ASP A 1 293 ? -12.359 -38.844 -29.047 1 88.81 293 ASP A O 1
ATOM 2365 N N . ALA A 1 294 ? -10.609 -39.938 -28.109 1 89.5 294 ALA A N 1
ATOM 2366 C CA . ALA A 1 294 ? -11.383 -40.281 -26.922 1 89.5 294 ALA A CA 1
ATOM 2367 C C . ALA A 1 294 ? -11.414 -39.125 -25.922 1 89.5 294 ALA A C 1
ATOM 2369 O O . ALA A 1 294 ? -12.375 -38.969 -25.172 1 89.5 294 ALA A O 1
ATOM 2370 N N . PHE A 1 295 ? -10.398 -38.344 -25.922 1 92.25 295 PHE A N 1
ATOM 2371 C CA . PHE A 1 295 ? -10.273 -37.312 -24.906 1 92.25 295 PHE A CA 1
ATOM 2372 C C . PHE A 1 295 ? -11.008 -36.031 -25.344 1 92.25 295 PHE A C 1
ATOM 2374 O O . PHE A 1 295 ? -11.82 -35.5 -24.594 1 92.25 295 PHE A O 1
ATOM 2381 N N . SER A 1 296 ? -10.695 -35.5 -26.562 1 92.31 296 SER A N 1
ATOM 2382 C CA . SER A 1 296 ? -11.227 -34.219 -26.969 1 92.31 296 SER A CA 1
ATOM 2383 C C . SER A 1 296 ? -10.984 -33.969 -28.469 1 92.31 296 SER A C 1
ATOM 2385 O O . SER A 1 296 ? -9.883 -34.188 -28.969 1 92.31 296 SER A O 1
ATOM 2387 N N . SER A 1 297 ? -11.977 -33.469 -29.109 1 87.62 297 SER A N 1
ATOM 2388 C CA . SER A 1 297 ? -11.828 -33.094 -30.5 1 87.62 297 SER A CA 1
ATOM 2389 C C . SER A 1 297 ? -11.07 -31.766 -30.641 1 87.62 297 SER A C 1
ATOM 2391 O O . SER A 1 297 ? -10.539 -31.453 -31.703 1 87.62 297 SER A O 1
ATOM 2393 N N . LYS A 1 298 ? -10.977 -31.047 -29.609 1 92.31 298 LYS A N 1
ATOM 2394 C CA . LYS A 1 298 ? -10.375 -29.703 -29.641 1 92.31 298 LYS A CA 1
ATOM 2395 C C . LYS A 1 298 ? -8.852 -29.797 -29.688 1 92.31 298 LYS A C 1
ATOM 2397 O O . LYS A 1 298 ? -8.188 -28.797 -30 1 92.31 298 LYS A O 1
ATOM 2402 N N . ILE A 1 299 ? -8.258 -30.984 -29.375 1 94.81 299 ILE A N 1
ATOM 2403 C CA . ILE A 1 299 ? -6.805 -31.047 -29.297 1 94.81 299 ILE A CA 1
ATOM 2404 C C . ILE A 1 299 ? -6.258 -31.766 -30.531 1 94.81 299 ILE A C 1
ATOM 2406 O O . ILE A 1 299 ? -5.051 -32 -30.641 1 94.81 299 ILE A O 1
ATOM 2410 N N . LYS A 1 300 ? -7.066 -32.094 -31.5 1 92.75 300 LYS A N 1
ATOM 2411 C CA . LYS A 1 300 ? -6.625 -32.781 -32.688 1 92.75 300 LYS A CA 1
ATOM 2412 C C . LYS A 1 300 ? -5.613 -31.953 -33.469 1 92.75 300 LYS A C 1
ATOM 2414 O O . LYS A 1 300 ? -4.582 -32.469 -33.938 1 92.75 300 LYS A O 1
ATOM 2419 N N . GLU A 1 301 ? -5.973 -30.75 -33.688 1 93.25 301 GLU A N 1
ATOM 2420 C CA . GLU A 1 301 ? -5.062 -29.859 -34.375 1 93.25 301 GLU A CA 1
ATOM 2421 C C . GLU A 1 301 ? -3.75 -29.688 -33.625 1 93.25 301 GLU A C 1
ATOM 2423 O O . GLU A 1 301 ? -2.688 -29.547 -34.25 1 93.25 301 GLU A O 1
ATOM 2428 N N . CYS A 1 302 ? -3.84 -29.75 -32.312 1 95.5 302 CYS A N 1
ATOM 2429 C CA . CYS A 1 302 ? -2.65 -29.609 -31.484 1 95.5 302 CYS A CA 1
ATOM 2430 C C . CYS A 1 302 ? -1.736 -30.828 -31.656 1 95.5 302 CYS A C 1
ATOM 2432 O O . CYS A 1 302 ? -0.513 -30.688 -31.703 1 95.5 302 CYS A O 1
ATOM 2434 N N . CYS A 1 303 ? -2.295 -31.969 -31.797 1 94.25 303 CYS A N 1
ATOM 2435 C CA . CYS A 1 303 ? -1.542 -33.219 -31.859 1 94.25 303 CYS A CA 1
ATOM 2436 C C . CYS A 1 303 ? -0.804 -33.344 -33.188 1 94.25 303 CYS A C 1
ATOM 2438 O O . CYS A 1 303 ? 0.104 -34.156 -33.344 1 94.25 303 CYS A O 1
ATOM 2440 N N . GLU A 1 304 ? -1.11 -32.5 -34.156 1 92.81 304 GLU A N 1
ATOM 2441 C CA . GLU A 1 304 ? -0.432 -32.469 -35.438 1 92.81 304 GLU A CA 1
ATOM 2442 C C . GLU A 1 304 ? 0.815 -31.594 -35.406 1 92.81 304 GLU A C 1
ATOM 2444 O O . GLU A 1 304 ? 1.654 -31.656 -36.312 1 92.81 304 GLU A O 1
ATOM 2449 N N . LYS A 1 305 ? 0.955 -30.906 -34.344 1 91.88 305 LYS A N 1
ATOM 2450 C CA . LYS A 1 305 ? 2.096 -30 -34.219 1 91.88 305 LYS A CA 1
ATOM 2451 C C . LYS A 1 305 ? 3.303 -30.719 -33.625 1 91.88 305 LYS A C 1
ATOM 2453 O O . LYS A 1 305 ? 3.176 -31.828 -33.094 1 91.88 305 LYS A O 1
ATOM 2458 N N . LYS A 1 306 ? 4.449 -30.016 -33.719 1 88.06 306 LYS A N 1
ATOM 2459 C CA . LYS A 1 306 ? 5.688 -30.578 -33.188 1 88.06 306 LYS A CA 1
ATOM 2460 C C . LYS A 1 306 ? 6.02 -29.969 -31.828 1 88.06 306 LYS A C 1
ATOM 2462 O O . LYS A 1 306 ? 5.445 -28.938 -31.438 1 88.06 306 LYS A O 1
ATOM 2467 N N . ILE A 1 307 ? 6.848 -30.672 -31.031 1 86.62 307 ILE A N 1
ATOM 2468 C CA . ILE A 1 307 ? 7.371 -30.109 -29.797 1 86.62 307 ILE A CA 1
ATOM 2469 C C . ILE A 1 307 ? 8.188 -28.859 -30.109 1 86.62 307 ILE A C 1
ATOM 2471 O O . ILE A 1 307 ? 8.961 -28.828 -31.078 1 86.62 307 ILE A O 1
ATOM 2475 N N . PRO A 1 308 ? 8.023 -27.812 -29.438 1 87.06 308 PRO A N 1
ATOM 2476 C CA . PRO A 1 308 ? 7.254 -27.656 -28.203 1 87.06 308 PRO A CA 1
ATOM 2477 C C . PRO A 1 308 ? 5.871 -27.047 -28.438 1 87.06 308 PRO A C 1
ATOM 2479 O O . PRO A 1 308 ? 5.086 -26.891 -27.5 1 87.06 308 PRO A O 1
ATOM 2482 N N . GLU A 1 309 ? 5.57 -26.703 -29.656 1 87.94 309 GLU A N 1
ATOM 2483 C CA . GLU A 1 309 ? 4.312 -26.031 -29.984 1 87.94 309 GLU A CA 1
ATOM 2484 C C . GLU A 1 309 ? 3.117 -26.922 -29.625 1 87.94 309 GLU A C 1
ATOM 2486 O O . GLU A 1 309 ? 2.07 -26.406 -29.219 1 87.94 309 GLU A O 1
ATOM 2491 N N . ARG A 1 310 ? 3.277 -28.156 -29.844 1 91.94 310 ARG A N 1
ATOM 2492 C CA . ARG A 1 310 ? 2.221 -29.109 -29.516 1 91.94 310 ARG A CA 1
ATOM 2493 C C . ARG A 1 310 ? 1.811 -29 -28.062 1 91.94 310 ARG A C 1
ATOM 2495 O O . ARG A 1 310 ? 0.62 -28.953 -27.734 1 91.94 310 ARG A O 1
ATOM 2502 N N . ASP A 1 311 ? 2.809 -28.953 -27.172 1 89.31 311 ASP A N 1
ATOM 2503 C CA . ASP A 1 311 ? 2.561 -28.922 -25.734 1 89.31 311 ASP A CA 1
ATOM 2504 C C . ASP A 1 311 ? 1.774 -27.672 -25.344 1 89.31 311 ASP A C 1
ATOM 2506 O O . ASP A 1 311 ? 0.786 -27.75 -24.625 1 89.31 311 ASP A O 1
ATOM 2510 N N . GLN A 1 312 ? 2.219 -26.594 -25.891 1 87.44 312 GLN A N 1
ATOM 2511 C CA . GLN A 1 312 ? 1.56 -25.328 -25.594 1 87.44 312 GLN A CA 1
ATOM 2512 C C . GLN A 1 312 ? 0.128 -25.312 -26.125 1 87.44 312 GLN A C 1
ATOM 2514 O O . GLN A 1 312 ? -0.777 -24.797 -25.469 1 87.44 312 GLN A O 1
ATOM 2519 N N . CYS A 1 313 ? 0.003 -25.828 -27.297 1 91.88 313 CYS A N 1
ATOM 2520 C CA . CYS A 1 313 ? -1.305 -25.875 -27.938 1 91.88 313 CYS A CA 1
ATOM 2521 C C . CYS A 1 313 ? -2.287 -26.703 -27.109 1 91.88 313 CYS A C 1
ATOM 2523 O O . CYS A 1 313 ? -3.432 -26.281 -26.906 1 91.88 313 CYS A O 1
ATOM 2525 N N . ILE A 1 314 ? -1.854 -27.797 -26.594 1 93.12 314 ILE A N 1
ATOM 2526 C CA . ILE A 1 314 ? -2.709 -28.672 -25.797 1 93.12 314 ILE A CA 1
ATOM 2527 C C . ILE A 1 314 ? -3.053 -28 -24.469 1 93.12 314 ILE A C 1
ATOM 2529 O O . ILE A 1 314 ? -4.215 -27.969 -24.062 1 93.12 314 ILE A O 1
ATOM 2533 N N . ILE A 1 315 ? -2.064 -27.453 -23.812 1 89.31 315 ILE A N 1
ATOM 2534 C CA . ILE A 1 315 ? -2.24 -26.828 -22.5 1 89.31 315 ILE A CA 1
ATOM 2535 C C . ILE A 1 315 ? -3.193 -25.641 -22.625 1 89.31 315 ILE A C 1
ATOM 2537 O O . ILE A 1 315 ? -4.062 -25.438 -21.766 1 89.31 315 ILE A O 1
ATOM 2541 N N . ASN A 1 316 ? -3.113 -24.891 -23.719 1 87.12 316 ASN A N 1
ATOM 2542 C CA . ASN A 1 316 ? -3.871 -23.656 -23.875 1 87.12 316 ASN A CA 1
ATOM 2543 C C . ASN A 1 316 ? -5.219 -23.906 -24.547 1 87.12 316 ASN A C 1
ATOM 2545 O O . ASN A 1 316 ? -6.031 -22.984 -24.672 1 87.12 316 ASN A O 1
ATOM 2549 N N . SER A 1 317 ? -5.441 -25.125 -24.906 1 91.5 317 SER A N 1
ATOM 2550 C CA . SER A 1 317 ? -6.727 -25.422 -25.516 1 91.5 317 SER A CA 1
ATOM 2551 C C . SER A 1 317 ? -7.871 -25.297 -24.516 1 91.5 317 SER A C 1
ATOM 2553 O O . SER A 1 317 ? -7.691 -25.547 -23.328 1 91.5 317 SER A O 1
ATOM 2555 N N . ASN A 1 318 ? -9.023 -24.906 -24.969 1 89.88 318 ASN A N 1
ATOM 2556 C CA . ASN A 1 318 ? -10.188 -24.75 -24.094 1 89.88 318 ASN A CA 1
ATOM 2557 C C . ASN A 1 318 ? -10.703 -26.094 -23.594 1 89.88 318 ASN A C 1
ATOM 2559 O O . ASN A 1 318 ? -10.523 -27.109 -24.25 1 89.88 318 ASN A O 1
ATOM 2563 N N . LYS A 1 319 ? -11.273 -26.062 -22.469 1 91.69 319 LYS A N 1
ATOM 2564 C CA . LYS A 1 319 ? -11.922 -27.266 -21.953 1 91.69 319 LYS A CA 1
ATOM 2565 C C . LYS A 1 319 ? -13.125 -27.641 -22.812 1 91.69 319 LYS A C 1
ATOM 2567 O O . LYS A 1 319 ? -13.766 -26.781 -23.406 1 91.69 319 LYS A O 1
ATOM 2572 N N . ASP A 1 320 ? -13.422 -28.906 -22.859 1 93.62 320 ASP A N 1
ATOM 2573 C CA . ASP A 1 320 ? -14.641 -29.375 -23.5 1 93.62 320 ASP A CA 1
ATOM 2574 C C . ASP A 1 320 ? -15.867 -29.062 -22.656 1 93.62 320 ASP A C 1
ATOM 2576 O O . ASP A 1 320 ? -15.766 -28.906 -21.438 1 93.62 320 ASP A O 1
ATOM 2580 N N . ASP A 1 321 ? -17.016 -29.047 -23.359 1 91.75 321 ASP A N 1
ATOM 2581 C CA . ASP A 1 321 ? -18.266 -28.875 -22.625 1 91.75 321 ASP A CA 1
ATOM 2582 C C . ASP A 1 321 ? -18.641 -30.141 -21.859 1 91.75 321 ASP A C 1
ATOM 2584 O O . ASP A 1 321 ? -18.281 -31.25 -22.266 1 91.75 321 ASP A O 1
ATOM 2588 N N . ARG A 1 322 ? -19.266 -29.953 -20.75 1 92.69 322 ARG A N 1
ATOM 2589 C CA . ARG A 1 322 ? -19.828 -31.109 -20.062 1 92.69 322 ARG A CA 1
ATOM 2590 C C . ARG A 1 322 ? -20.734 -31.906 -20.984 1 92.69 322 ARG A C 1
ATOM 2592 O O . ARG A 1 322 ? -21.625 -31.359 -21.641 1 92.69 322 ARG A O 1
ATOM 2599 N N . PRO A 1 323 ? -20.5 -33.219 -20.969 1 91.62 323 PRO A N 1
ATOM 2600 C CA . PRO A 1 323 ? -21.391 -34.031 -21.812 1 91.62 323 PRO A CA 1
ATOM 2601 C C . PRO A 1 323 ? -22.859 -33.875 -21.422 1 91.62 323 PRO A C 1
ATOM 2603 O O . PRO A 1 323 ? -23.188 -33.781 -20.234 1 91.62 323 PRO A O 1
ATOM 2606 N N . LYS A 1 324 ? -23.781 -33.906 -22.406 1 90.56 324 LYS A N 1
ATOM 2607 C CA . LYS A 1 324 ? -25.203 -33.625 -22.219 1 90.56 324 LYS A CA 1
ATOM 2608 C C . LYS A 1 324 ? -25.844 -34.719 -21.359 1 90.56 324 LYS A C 1
ATOM 2610 O O . LYS A 1 324 ? -26.812 -34.469 -20.641 1 90.56 324 LYS A O 1
ATOM 2615 N N . ASP A 1 325 ? -25.375 -35.875 -21.422 1 89.19 325 ASP A N 1
ATOM 2616 C CA . ASP A 1 325 ? -25.984 -37.031 -20.734 1 89.19 325 ASP A CA 1
ATOM 2617 C C . ASP A 1 325 ? -25.5 -37.094 -19.281 1 89.19 325 ASP A C 1
ATOM 2619 O O . ASP A 1 325 ? -25.953 -37.969 -18.516 1 89.19 325 ASP A O 1
ATOM 2623 N N . LEU A 1 326 ? -24.594 -36.219 -18.891 1 91.12 326 LEU A N 1
ATOM 2624 C CA . LEU A 1 326 ? -24.078 -36.25 -17.531 1 91.12 326 LEU A CA 1
ATOM 2625 C C . LEU A 1 326 ? -24.891 -35.344 -16.609 1 91.12 326 LEU A C 1
ATOM 2627 O O . LEU A 1 326 ? -24.938 -34.125 -16.812 1 91.12 326 LEU A O 1
ATOM 2631 N N . SER A 1 327 ? -25.547 -35.969 -15.617 1 89.56 327 SER A N 1
ATOM 2632 C CA . SER A 1 327 ? -26.234 -35.188 -14.602 1 89.56 327 SER A CA 1
ATOM 2633 C C . SER A 1 327 ? -25.266 -34.531 -13.641 1 89.56 327 SER A C 1
ATOM 2635 O O . SER A 1 327 ? -24.094 -34.906 -13.57 1 89.56 327 SER A O 1
ATOM 2637 N N . LEU A 1 328 ? -25.719 -33.594 -12.898 1 88.75 328 LEU A N 1
ATOM 2638 C CA . LEU A 1 328 ? -24.875 -32.875 -11.961 1 88.75 328 LEU A CA 1
ATOM 2639 C C . LEU A 1 328 ? -24.531 -33.75 -10.758 1 88.75 328 LEU A C 1
ATOM 2641 O O . LEU A 1 328 ? -23.516 -33.531 -10.094 1 88.75 328 LEU A O 1
ATOM 2645 N N . ARG A 1 329 ? -25.359 -34.719 -10.609 1 88.81 329 ARG A N 1
ATOM 2646 C CA . ARG A 1 329 ? -25.172 -35.594 -9.469 1 88.81 329 ARG A CA 1
ATOM 2647 C C . ARG A 1 329 ? -24.844 -37.031 -9.922 1 88.81 329 ARG A C 1
ATOM 2649 O O . ARG A 1 329 ? -25.344 -37.469 -10.953 1 88.81 329 ARG A O 1
ATOM 2656 N N . GLU A 1 330 ? -23.953 -37.719 -9.18 1 90.06 330 GLU A N 1
ATOM 2657 C CA . GLU A 1 330 ? -23.656 -39.125 -9.383 1 90.06 330 GLU A CA 1
ATOM 2658 C C . GLU A 1 330 ? -24.156 -39.969 -8.211 1 90.06 330 GLU A C 1
ATOM 2660 O O . GLU A 1 330 ? -23.516 -40.031 -7.168 1 90.06 330 GLU A O 1
ATOM 2665 N N . ALA A 1 331 ? -25.172 -40.688 -8.359 1 89.06 331 ALA A N 1
ATOM 2666 C CA . ALA A 1 331 ? -25.922 -41.406 -7.328 1 89.06 331 ALA A CA 1
ATOM 2667 C C . ALA A 1 331 ? -25.047 -42.438 -6.621 1 89.06 331 ALA A C 1
ATOM 2669 O O . ALA A 1 331 ? -25.25 -42.719 -5.441 1 89.06 331 ALA A O 1
ATOM 2670 N N . LYS A 1 332 ? -24.078 -42.906 -7.27 1 92 332 LYS A N 1
ATOM 2671 C CA . LYS A 1 332 ? -23.188 -43.906 -6.73 1 92 332 LYS A CA 1
ATOM 2672 C C . LYS A 1 332 ? -22.578 -43.469 -5.402 1 92 332 LYS A C 1
ATOM 2674 O O . LYS A 1 332 ? -22.344 -44.312 -4.52 1 92 332 LYS A O 1
ATOM 2679 N N . PHE A 1 333 ? -22.391 -42.188 -5.227 1 94.56 333 PHE A N 1
ATOM 2680 C CA . PHE A 1 333 ? -21.609 -41.688 -4.098 1 94.56 333 PHE A CA 1
ATOM 2681 C C . PHE A 1 333 ? -22.516 -41.156 -2.998 1 94.56 333 PHE A C 1
ATOM 2683 O O . PHE A 1 333 ? -22.062 -40.906 -1.879 1 94.56 333 PHE A O 1
ATOM 2690 N N . THR A 1 334 ? -23.797 -41 -3.348 1 91 334 THR A N 1
ATOM 2691 C CA . THR A 1 334 ? -24.656 -40.375 -2.344 1 91 334 THR A CA 1
ATOM 2692 C C . THR A 1 334 ? -25.891 -41.25 -2.08 1 91 334 THR A C 1
ATOM 2694 O O . THR A 1 334 ? -26.5 -41.156 -1.012 1 91 334 THR A O 1
ATOM 2697 N N . ASP A 1 335 ? -26.312 -42.125 -3.021 1 89.88 335 ASP A N 1
ATOM 2698 C CA . ASP A 1 335 ? -27.578 -42.844 -2.922 1 89.88 335 ASP A CA 1
ATOM 2699 C C . ASP A 1 335 ? -27.344 -44.344 -2.693 1 89.88 335 ASP A C 1
ATOM 2701 O O . ASP A 1 335 ? -28.25 -45.031 -2.256 1 89.88 335 ASP A O 1
ATOM 2705 N N . SER A 1 336 ? -26.125 -44.75 -2.977 1 91.62 336 SER A N 1
ATOM 2706 C CA . SER A 1 336 ? -25.828 -46.156 -2.814 1 91.62 336 SER A CA 1
ATOM 2707 C C . SER A 1 336 ? -25.828 -46.562 -1.344 1 91.62 336 SER A C 1
ATOM 2709 O O . SER A 1 336 ? -25.406 -45.812 -0.481 1 91.62 336 SER A O 1
ATOM 2711 N N . GLU A 1 337 ? -26.266 -47.812 -1.104 1 92.75 337 GLU A N 1
ATOM 2712 C CA . GLU A 1 337 ? -26.281 -48.344 0.261 1 92.75 337 GLU A CA 1
ATOM 2713 C C . GLU A 1 337 ? -24.906 -48.906 0.64 1 92.75 337 GLU A C 1
ATOM 2715 O O . GLU A 1 337 ? -24.641 -49.156 1.817 1 92.75 337 GLU A O 1
ATOM 2720 N N . ASN A 1 338 ? -23.984 -48.969 -0.25 1 93.38 338 ASN A N 1
ATOM 2721 C CA . ASN A 1 338 ? -22.719 -49.656 -0.029 1 93.38 338 ASN A CA 1
ATOM 2722 C C . ASN A 1 338 ? -21.547 -48.656 -0.075 1 93.38 338 ASN A C 1
ATOM 2724 O O . ASN A 1 338 ? -20.406 -49.031 -0.324 1 93.38 338 ASN A O 1
ATOM 2728 N N . VAL A 1 339 ? -21.766 -47.438 0.148 1 96.25 339 VAL A N 1
ATOM 2729 C CA . VAL A 1 339 ? -20.75 -46.375 0.027 1 96.25 339 VAL A CA 1
ATOM 2730 C C . VAL A 1 339 ? -19.625 -46.656 1.008 1 96.25 339 VAL A C 1
ATOM 2732 O O . VAL A 1 339 ? -18.438 -46.594 0.641 1 96.25 339 VAL A O 1
ATOM 2735 N N . CYS A 1 340 ? -19.953 -47 2.211 1 96.81 340 CYS A N 1
ATOM 2736 C CA . CYS A 1 340 ? -18.953 -47.219 3.246 1 96.81 340 CYS A CA 1
ATOM 2737 C C . CYS A 1 340 ? -18.078 -48.406 2.924 1 96.81 340 CYS A C 1
ATOM 2739 O O . CYS A 1 340 ? -16.859 -48.406 3.129 1 96.81 340 CYS A O 1
ATOM 2741 N N . GLN A 1 341 ? -18.688 -49.438 2.381 1 95.62 341 GLN A N 1
ATOM 2742 C CA . GLN A 1 341 ? -17.953 -50.656 1.997 1 95.62 341 GLN A CA 1
ATOM 2743 C C . GLN A 1 341 ? -17 -50.375 0.839 1 95.62 341 GLN A C 1
ATOM 2745 O O . GLN A 1 341 ? -15.867 -50.844 0.839 1 95.62 341 GLN A O 1
ATOM 2750 N N . GLU A 1 342 ? -17.484 -49.656 -0.077 1 95 342 GLU A N 1
ATOM 2751 C CA . GLU A 1 342 ? -16.656 -49.312 -1.229 1 95 342 GLU A CA 1
ATOM 2752 C C . GLU A 1 342 ? -15.484 -48.406 -0.823 1 95 342 GLU A C 1
ATOM 2754 O O . GLU A 1 342 ? -14.359 -48.594 -1.293 1 95 342 GLU A O 1
ATOM 2759 N N . ARG A 1 343 ? -15.75 -47.469 -0.031 1 96.5 343 ARG A N 1
ATOM 2760 C CA . ARG A 1 343 ? -14.703 -46.594 0.482 1 96.5 343 ARG A CA 1
ATOM 2761 C C . ARG A 1 343 ? -13.641 -47.375 1.232 1 96.5 343 ARG A C 1
ATOM 2763 O O . ARG A 1 343 ? -12.438 -47.188 1.019 1 96.5 343 ARG A O 1
ATOM 2770 N N . ASP A 1 344 ? -14.062 -48.25 2.088 1 95.62 344 ASP A N 1
ATOM 2771 C CA . ASP A 1 344 ? -13.141 -49 2.943 1 95.62 344 ASP A CA 1
ATOM 2772 C C . ASP A 1 344 ? -12.289 -49.969 2.125 1 95.62 344 ASP A C 1
ATOM 2774 O O . ASP A 1 344 ? -11.148 -50.25 2.486 1 95.62 344 ASP A O 1
ATOM 2778 N N . ALA A 1 345 ? -12.844 -50.469 1.042 1 96.12 345 ALA A N 1
ATOM 2779 C CA . ALA A 1 345 ? -12.117 -51.406 0.188 1 96.12 345 ALA A CA 1
ATOM 2780 C C . ALA A 1 345 ? -10.875 -50.75 -0.415 1 96.12 345 ALA A C 1
ATOM 2782 O O . ALA A 1 345 ? -9.805 -51.344 -0.478 1 96.12 345 ALA A O 1
ATOM 2783 N N . ASP A 1 346 ? -10.969 -49.531 -0.899 1 96.12 346 ASP A N 1
ATOM 2784 C CA . ASP A 1 346 ? -9.867 -48.781 -1.464 1 96.12 346 ASP A CA 1
ATOM 2785 C C . ASP A 1 346 ? -10.148 -47.281 -1.393 1 96.12 346 ASP A C 1
ATOM 2787 O O . ASP A 1 346 ? -10.539 -46.656 -2.389 1 96.12 346 ASP A O 1
ATOM 2791 N N . PRO A 1 347 ? -9.898 -46.719 -0.311 1 95.75 347 PRO A N 1
ATOM 2792 C CA . PRO A 1 347 ? -10.266 -45.312 -0.081 1 95.75 347 PRO A CA 1
ATOM 2793 C C . PRO A 1 347 ? -9.656 -44.375 -1.112 1 95.75 347 PRO A C 1
ATOM 2795 O O . PRO A 1 347 ? -10.32 -43.438 -1.581 1 95.75 347 PRO A O 1
ATOM 2798 N N . ASP A 1 348 ? -8.398 -44.625 -1.479 1 94.62 348 ASP A N 1
ATOM 2799 C CA . ASP A 1 348 ? -7.723 -43.719 -2.398 1 94.62 348 ASP A CA 1
ATOM 2800 C C . ASP A 1 348 ? -8.398 -43.688 -3.766 1 94.62 348 ASP A C 1
ATOM 2802 O O . ASP A 1 348 ? -8.672 -42.625 -4.324 1 94.62 348 ASP A O 1
ATOM 2806 N N . THR A 1 349 ? -8.664 -44.875 -4.23 1 96.19 349 THR A N 1
ATOM 2807 C CA . THR A 1 349 ? -9.336 -44.969 -5.527 1 96.19 349 THR A CA 1
ATOM 2808 C C . THR A 1 349 ? -10.766 -44.438 -5.441 1 96.19 349 THR A C 1
ATOM 2810 O O . THR A 1 349 ? -11.258 -43.844 -6.391 1 96.19 349 THR A O 1
ATOM 2813 N N . PHE A 1 350 ? -11.414 -44.75 -4.332 1 97.38 350 PHE A N 1
ATOM 2814 C CA . PHE A 1 350 ? -12.789 -44.312 -4.121 1 97.38 350 PHE A CA 1
ATOM 2815 C C . PHE A 1 350 ? -12.891 -42.781 -4.215 1 97.38 350 PHE A C 1
ATOM 2817 O O . PHE A 1 350 ? -13.727 -42.25 -4.949 1 97.38 350 PHE A O 1
ATOM 2824 N N . PHE A 1 351 ? -12.047 -42.094 -3.537 1 97.81 351 PHE A N 1
ATOM 2825 C CA . PHE A 1 351 ? -12.125 -40.656 -3.5 1 97.81 351 PHE A CA 1
ATOM 2826 C C . PHE A 1 351 ? -11.602 -40.031 -4.797 1 97.81 351 PHE A C 1
ATOM 2828 O O . PHE A 1 351 ? -12.062 -39 -5.23 1 97.81 351 PHE A O 1
ATOM 2835 N N . ALA A 1 352 ? -10.625 -40.656 -5.453 1 97.94 352 ALA A N 1
ATOM 2836 C CA . ALA A 1 352 ? -10.18 -40.219 -6.773 1 97.94 352 ALA A CA 1
ATOM 2837 C C . ALA A 1 352 ? -11.32 -40.281 -7.785 1 97.94 352 ALA A C 1
ATOM 2839 O O . ALA A 1 352 ? -11.484 -39.375 -8.602 1 97.94 352 ALA A O 1
ATOM 2840 N N . GLU A 1 353 ? -12.07 -41.344 -7.68 1 98.12 353 GLU A N 1
ATOM 2841 C CA . GLU A 1 353 ? -13.211 -41.469 -8.586 1 98.12 353 GLU A CA 1
ATOM 2842 C C . GLU A 1 353 ? -14.281 -40.438 -8.297 1 98.12 353 GLU A C 1
ATOM 2844 O O . GLU A 1 353 ? -14.906 -39.906 -9.219 1 98.12 353 GLU A O 1
ATOM 2849 N N . PHE A 1 354 ? -14.562 -40.219 -7.078 1 98.06 354 PHE A N 1
ATOM 2850 C CA . PHE A 1 354 ? -15.516 -39.188 -6.727 1 98.06 354 PHE A CA 1
ATOM 2851 C C . PHE A 1 354 ? -15.07 -37.844 -7.285 1 98.06 354 PHE A C 1
ATOM 2853 O O . PHE A 1 354 ? -15.867 -37.094 -7.871 1 98.06 354 PHE A O 1
ATOM 2860 N N . ASN A 1 355 ? -13.758 -37.469 -6.977 1 98.56 355 ASN A N 1
ATOM 2861 C CA . ASN A 1 355 ? -13.195 -36.25 -7.504 1 98.56 355 ASN A CA 1
ATOM 2862 C C . ASN A 1 355 ? -13.375 -36.125 -9.016 1 98.56 355 ASN A C 1
ATOM 2864 O O . ASN A 1 355 ? -13.812 -35.094 -9.523 1 98.56 355 ASN A O 1
ATOM 2868 N N . PHE A 1 356 ? -13.133 -37.25 -9.719 1 98.31 356 PHE A N 1
ATOM 2869 C CA . PHE A 1 356 ? -13.281 -37.312 -11.164 1 98.31 356 PHE A CA 1
ATOM 2870 C C . PHE A 1 356 ? -14.719 -37.031 -11.586 1 98.31 356 PHE A C 1
ATOM 2872 O O . PHE A 1 356 ? -14.969 -36.156 -12.398 1 98.31 356 PHE A O 1
ATOM 2879 N N . GLU A 1 357 ? -15.617 -37.781 -10.953 1 97.62 357 GLU A N 1
ATOM 2880 C CA . GLU A 1 357 ? -17.031 -37.656 -11.32 1 97.62 357 GLU A CA 1
ATOM 2881 C C . GLU A 1 357 ? -17.594 -36.281 -10.969 1 97.62 357 GLU A C 1
ATOM 2883 O O . GLU A 1 357 ? -18.344 -35.719 -11.758 1 97.62 357 GLU A O 1
ATOM 2888 N N . TYR A 1 358 ? -17.219 -35.812 -9.852 1 97.5 358 TYR A N 1
ATOM 2889 C CA . TYR A 1 358 ? -17.734 -34.5 -9.445 1 97.5 358 TYR A CA 1
ATOM 2890 C C . TYR A 1 358 ? -17.156 -33.406 -10.32 1 97.5 358 TYR A C 1
ATOM 2892 O O . TYR A 1 358 ? -17.891 -32.5 -10.742 1 97.5 358 TYR A O 1
ATOM 2900 N N . SER A 1 359 ? -15.883 -33.406 -10.648 1 98 359 SER A N 1
ATOM 2901 C CA . SER A 1 359 ? -15.195 -32.344 -11.383 1 98 359 SER A CA 1
ATOM 2902 C C . SER A 1 359 ? -15.68 -32.281 -12.828 1 98 359 SER A C 1
ATOM 2904 O O . SER A 1 359 ? -15.875 -31.188 -13.367 1 98 359 SER A O 1
ATOM 2906 N N . ARG A 1 360 ? -15.82 -33.438 -13.469 1 97.31 360 ARG A N 1
ATOM 2907 C CA . ARG A 1 360 ? -16.234 -33.438 -14.867 1 97.31 360 ARG A CA 1
ATOM 2908 C C . ARG A 1 360 ? -17.688 -32.969 -15 1 97.31 360 ARG A C 1
ATOM 2910 O O . ARG A 1 360 ? -18.109 -32.531 -16.078 1 97.31 360 ARG A O 1
ATOM 2917 N N . ARG A 1 361 ? -18.484 -33 -13.891 1 96.75 361 ARG A N 1
ATOM 2918 C CA . ARG A 1 361 ? -19.891 -32.625 -13.891 1 96.75 361 ARG A CA 1
ATOM 2919 C C . ARG A 1 361 ? -20.047 -31.141 -13.523 1 96.75 361 ARG A C 1
ATOM 2921 O O . ARG A 1 361 ? -21.109 -30.547 -13.727 1 96.75 361 ARG A O 1
ATOM 2928 N N . HIS A 1 362 ? -19 -30.516 -12.961 1 95.62 362 HIS A N 1
ATOM 2929 C CA . HIS A 1 362 ? -19.047 -29.125 -12.508 1 95.62 362 HIS A CA 1
ATOM 2930 C C . HIS A 1 362 ? -17.891 -28.328 -13.094 1 95.62 362 HIS A C 1
ATOM 2932 O O . HIS A 1 362 ? -17.016 -27.859 -12.359 1 95.62 362 HIS A O 1
ATOM 2938 N N . PRO A 1 363 ? -17.906 -28.031 -14.391 1 94.25 363 PRO A N 1
ATOM 2939 C CA . PRO A 1 363 ? -16.812 -27.328 -15.07 1 94.25 363 PRO A CA 1
ATOM 2940 C C . PRO A 1 363 ? -16.688 -25.875 -14.633 1 94.25 363 PRO A C 1
ATOM 2942 O O . PRO A 1 363 ? -15.648 -25.234 -14.867 1 94.25 363 PRO A O 1
ATOM 2945 N N . ASP A 1 364 ? -17.703 -25.312 -13.922 1 93.06 364 ASP A N 1
ATOM 2946 C CA . ASP A 1 364 ? -17.719 -23.891 -13.555 1 93.06 364 ASP A CA 1
ATOM 2947 C C . ASP A 1 364 ? -17.094 -23.672 -12.18 1 93.06 364 ASP A C 1
ATOM 2949 O O . ASP A 1 364 ? -16.859 -22.547 -11.773 1 93.06 364 ASP A O 1
ATOM 2953 N N . LEU A 1 365 ? -16.797 -24.719 -11.43 1 96.75 365 LEU A N 1
ATOM 2954 C CA . LEU A 1 365 ? -16.188 -24.594 -10.102 1 96.75 365 LEU A CA 1
ATOM 2955 C C . LEU A 1 365 ? -14.68 -24.469 -10.211 1 96.75 365 LEU A C 1
ATOM 2957 O O . LEU A 1 365 ? -14.078 -24.938 -11.172 1 96.75 365 LEU A O 1
ATOM 2961 N N . SER A 1 366 ? -14.141 -23.734 -9.273 1 97.12 366 SER A N 1
ATOM 2962 C CA . SER A 1 366 ? -12.688 -23.594 -9.219 1 97.12 366 SER A CA 1
ATOM 2963 C C . SER A 1 366 ? -12.039 -24.859 -8.688 1 97.12 366 SER A C 1
ATOM 2965 O O . SER A 1 366 ? -12.688 -25.672 -8.023 1 97.12 366 SER A O 1
ATOM 2967 N N . ILE A 1 367 ? -10.766 -25.031 -8.945 1 97.5 367 ILE A N 1
ATOM 2968 C CA . ILE A 1 367 ? -10.039 -26.219 -8.5 1 97.5 367 ILE A CA 1
ATOM 2969 C C . ILE A 1 367 ? -9.992 -26.25 -6.973 1 97.5 367 ILE A C 1
ATOM 2971 O O . ILE A 1 367 ? -10.273 -27.281 -6.359 1 97.5 367 ILE A O 1
ATOM 2975 N N . PRO A 1 368 ? -9.703 -25.109 -6.324 1 97.12 368 PRO A N 1
ATOM 2976 C CA . PRO A 1 368 ? -9.75 -25.156 -4.863 1 97.12 368 PRO A CA 1
ATOM 2977 C C . PRO A 1 368 ? -11.125 -25.531 -4.328 1 97.12 368 PRO A C 1
ATOM 2979 O O . PRO A 1 368 ? -11.227 -26.281 -3.352 1 97.12 368 PRO A O 1
ATOM 2982 N N . GLN A 1 369 ? -12.188 -25.094 -4.961 1 97.62 369 GLN A N 1
ATOM 2983 C CA . GLN A 1 369 ? -13.531 -25.422 -4.508 1 97.62 369 GLN A CA 1
ATOM 2984 C C . GLN A 1 369 ? -13.812 -26.922 -4.668 1 97.62 369 GLN A C 1
ATOM 2986 O O . GLN A 1 369 ? -14.438 -27.531 -3.801 1 97.62 369 GLN A O 1
ATOM 2991 N N . LEU A 1 370 ? -13.406 -27.453 -5.793 1 98.25 370 LEU A N 1
ATOM 2992 C CA . LEU A 1 370 ? -13.578 -28.875 -6.02 1 98.25 370 LEU A CA 1
ATOM 2993 C C . LEU A 1 370 ? -12.859 -29.688 -4.945 1 98.25 370 LEU A C 1
ATOM 2995 O O . LEU A 1 370 ? -13.406 -30.672 -4.426 1 98.25 370 LEU A O 1
ATOM 2999 N N . LEU A 1 371 ? -11.656 -29.281 -4.629 1 98.06 371 LEU A N 1
ATOM 3000 C CA . LEU A 1 371 ? -10.883 -29.984 -3.605 1 98.06 371 LEU A CA 1
ATOM 3001 C C . LEU A 1 371 ? -11.523 -29.812 -2.232 1 98.06 371 LEU A C 1
ATOM 3003 O O . LEU A 1 371 ? -11.461 -30.719 -1.401 1 98.06 371 LEU A O 1
ATOM 3007 N N . ARG A 1 372 ? -12.18 -28.688 -1.966 1 96.94 372 ARG A N 1
ATOM 3008 C CA . ARG A 1 372 ? -12.914 -28.516 -0.716 1 96.94 372 ARG A CA 1
ATOM 3009 C C . ARG A 1 372 ? -14.094 -29.484 -0.638 1 96.94 372 ARG A C 1
ATOM 3011 O O . ARG A 1 372 ? -14.359 -30.062 0.417 1 96.94 372 ARG A O 1
ATOM 3018 N N . VAL A 1 373 ? -14.766 -29.625 -1.755 1 97.25 373 VAL A N 1
ATOM 3019 C CA . VAL A 1 373 ? -15.891 -30.562 -1.798 1 97.25 373 VAL A CA 1
ATOM 3020 C C . VAL A 1 373 ? -15.406 -31.969 -1.508 1 97.25 373 VAL A C 1
ATOM 3022 O O . VAL A 1 373 ? -16.031 -32.719 -0.75 1 97.25 373 VAL A O 1
ATOM 3025 N N . VAL A 1 374 ? -14.273 -32.375 -2.127 1 97.38 374 VAL A N 1
ATOM 3026 C CA . VAL A 1 374 ? -13.695 -33.688 -1.894 1 97.38 374 VAL A CA 1
ATOM 3027 C C . VAL A 1 374 ? -13.367 -33.844 -0.412 1 97.38 374 VAL A C 1
ATOM 3029 O O . VAL A 1 374 ? -13.664 -34.906 0.182 1 97.38 374 VAL A O 1
ATOM 3032 N N . GLN A 1 375 ? -12.781 -32.844 0.147 1 95.19 375 GLN A N 1
ATOM 3033 C CA . GLN A 1 375 ? -12.422 -32.906 1.562 1 95.19 375 GLN A CA 1
ATOM 3034 C C . GLN A 1 375 ? -13.672 -33 2.438 1 95.19 375 GLN A C 1
ATOM 3036 O O . GLN A 1 375 ? -13.703 -33.719 3.418 1 95.19 375 GLN A O 1
ATOM 3041 N N . MET A 1 376 ? -14.641 -32.25 2.105 1 95.06 376 MET A N 1
ATOM 3042 C CA . MET A 1 376 ? -15.898 -32.281 2.846 1 95.06 376 MET A CA 1
ATOM 3043 C C . MET A 1 376 ? -16.516 -33.656 2.791 1 95.06 376 MET A C 1
ATOM 3045 O O . MET A 1 376 ? -17.062 -34.156 3.787 1 95.06 376 MET A O 1
ATOM 3049 N N . TYR A 1 377 ? -16.484 -34.25 1.62 1 96.88 377 TYR A N 1
ATOM 3050 C CA . TYR A 1 377 ? -17.031 -35.594 1.452 1 96.88 377 TYR A CA 1
ATOM 3051 C C . TYR A 1 377 ? -16.281 -36.594 2.311 1 96.88 377 TYR A C 1
ATOM 3053 O O . TYR A 1 377 ? -16.891 -37.469 2.951 1 96.88 377 TYR A O 1
ATOM 3061 N N . LYS A 1 378 ? -14.945 -36.531 2.314 1 95.44 378 LYS A N 1
ATOM 3062 C CA . LYS A 1 378 ? -14.125 -37.375 3.154 1 95.44 378 LYS A CA 1
ATOM 3063 C C . LYS A 1 378 ? -14.516 -37.25 4.625 1 95.44 378 LYS A C 1
ATOM 3065 O O . LYS A 1 378 ? -14.688 -38.281 5.312 1 95.44 378 LYS A O 1
ATOM 3070 N N . ASP A 1 379 ? -14.703 -36.062 5.035 1 93.38 379 ASP A N 1
ATOM 3071 C CA . ASP A 1 379 ? -15.055 -35.812 6.426 1 93.38 379 ASP A CA 1
ATOM 3072 C C . ASP A 1 379 ? -16.453 -36.344 6.738 1 93.38 379 ASP A C 1
ATOM 3074 O O . ASP A 1 379 ? -16.688 -36.906 7.809 1 93.38 379 ASP A O 1
ATOM 3078 N N . LEU A 1 380 ? -17.344 -36.062 5.828 1 95.5 380 LEU A N 1
ATOM 3079 C CA . LEU A 1 380 ? -18.719 -36.531 5.996 1 95.5 380 LEU A CA 1
ATOM 3080 C C . LEU A 1 380 ? -18.75 -38.031 6.152 1 95.5 380 LEU A C 1
ATOM 3082 O O . LEU A 1 380 ? -19.422 -38.562 7.051 1 95.5 380 LEU A O 1
ATOM 3086 N N . LEU A 1 381 ? -18.047 -38.812 5.277 1 96.56 381 LEU A N 1
ATOM 3087 C CA . LEU A 1 381 ? -18.078 -40.25 5.316 1 96.56 381 LEU A CA 1
ATOM 3088 C C . LEU A 1 381 ? -17.359 -40.781 6.559 1 96.56 381 LEU A C 1
ATOM 3090 O O . LEU A 1 381 ? -17.734 -41.812 7.105 1 96.56 381 LEU A O 1
ATOM 3094 N N . ARG A 1 382 ? -16.312 -40.094 6.957 1 94.44 382 ARG A N 1
ATOM 3095 C CA . ARG A 1 382 ? -15.633 -40.469 8.195 1 94.44 382 ARG A CA 1
ATOM 3096 C C . ARG A 1 382 ? -16.609 -40.5 9.367 1 94.44 382 ARG A C 1
ATOM 3098 O O . ARG A 1 382 ? -16.562 -41.375 10.227 1 94.44 382 ARG A O 1
ATOM 3105 N N . ASN A 1 383 ? -17.5 -39.594 9.344 1 93.69 383 ASN A N 1
ATOM 3106 C CA . ASN A 1 383 ? -18.484 -39.469 10.414 1 93.69 383 ASN A CA 1
ATOM 3107 C C . ASN A 1 383 ? -19.672 -40.406 10.188 1 93.69 383 ASN A C 1
ATOM 3109 O O . ASN A 1 383 ? -20.109 -41.125 11.102 1 93.69 383 ASN A O 1
ATOM 3113 N N . CYS A 1 384 ? -20.172 -40.469 8.977 1 96.06 384 CYS A N 1
ATOM 3114 C CA . CYS A 1 384 ? -21.406 -41.188 8.656 1 96.06 384 CYS A CA 1
ATOM 3115 C C . CYS A 1 384 ? -21.188 -42.688 8.719 1 96.06 384 CYS A C 1
ATOM 3117 O O . CYS A 1 384 ? -22.078 -43.438 9.141 1 96.06 384 CYS A O 1
ATOM 3119 N N . CYS A 1 385 ? -20.062 -43.219 8.32 1 96 385 CYS A N 1
ATOM 3120 C CA . CYS A 1 385 ? -19.828 -44.656 8.227 1 96 385 CYS A CA 1
ATOM 3121 C C . CYS A 1 385 ? -19.672 -45.281 9.609 1 96 385 CYS A C 1
ATOM 3123 O O . CYS A 1 385 ? -19.688 -46.5 9.75 1 96 385 CYS A O 1
ATOM 3125 N N . ASN A 1 386 ? -19.672 -44.5 10.648 1 92.56 386 ASN A N 1
ATOM 3126 C CA . ASN A 1 386 ? -19.594 -44.969 12.023 1 92.56 386 ASN A CA 1
ATOM 3127 C C . ASN A 1 386 ? -20.969 -44.938 12.711 1 92.56 386 ASN A C 1
ATOM 3129 O O . ASN A 1 386 ? -21.094 -45.344 13.867 1 92.56 386 ASN A O 1
ATOM 3133 N N . THR A 1 387 ? -21.875 -44.5 11.992 1 94.12 387 THR A N 1
ATOM 3134 C CA . THR A 1 387 ? -23.203 -44.438 12.562 1 94.12 387 THR A CA 1
ATOM 3135 C C . THR A 1 387 ? -23.953 -45.75 12.375 1 94.12 387 THR A C 1
ATOM 3137 O O . THR A 1 387 ? -23.484 -46.625 11.664 1 94.12 387 THR A O 1
ATOM 3140 N N . GLU A 1 388 ? -25.203 -45.812 12.984 1 93.12 388 GLU A N 1
ATOM 3141 C CA . GLU A 1 388 ? -26.031 -47.031 12.906 1 93.12 388 GLU A CA 1
ATOM 3142 C C . GLU A 1 388 ? -26.609 -47.188 11.508 1 93.12 388 GLU A C 1
ATOM 3144 O O . GLU A 1 388 ? -26.766 -48.344 11.031 1 93.12 388 GLU A O 1
ATOM 3149 N N . ASN A 1 389 ? -26.922 -46.125 10.844 1 93.81 389 ASN A N 1
ATOM 3150 C CA . ASN A 1 389 ? -27.469 -46.125 9.492 1 93.81 389 ASN A CA 1
ATOM 3151 C C . ASN A 1 389 ? -26.719 -45.156 8.586 1 93.81 389 ASN A C 1
ATOM 3153 O O . ASN A 1 389 ? -27.25 -44.094 8.234 1 93.81 389 ASN A O 1
ATOM 3157 N N . PRO A 1 390 ? -25.625 -45.531 8.039 1 95.44 390 PRO A N 1
ATOM 3158 C CA . PRO A 1 390 ? -24.766 -44.656 7.262 1 95.44 390 PRO A CA 1
ATOM 3159 C C . PRO A 1 390 ? -25.484 -44.062 6.047 1 95.44 390 PRO A C 1
ATOM 3161 O O . PRO A 1 390 ? -25.359 -42.875 5.777 1 95.44 390 PRO A O 1
ATOM 3164 N N . PRO A 1 391 ? -26.328 -44.719 5.332 1 94.75 391 PRO A N 1
ATOM 3165 C CA . PRO A 1 391 ? -26.984 -44.156 4.156 1 94.75 391 PRO A CA 1
ATOM 3166 C C . PRO A 1 391 ? -27.859 -42.938 4.496 1 94.75 391 PRO A C 1
ATOM 3168 O O . PRO A 1 391 ? -27.922 -41.969 3.732 1 94.75 391 PRO A O 1
ATOM 3171 N N . ASP A 1 392 ? -28.484 -43.031 5.582 1 93.25 392 ASP A N 1
ATOM 3172 C CA . ASP A 1 392 ? -29.328 -41.906 5.992 1 93.25 392 ASP A CA 1
ATOM 3173 C C . ASP A 1 392 ? -28.5 -40.656 6.316 1 93.25 392 ASP A C 1
ATOM 3175 O O . ASP A 1 392 ? -28.984 -39.531 6.195 1 93.25 392 ASP A O 1
ATOM 3179 N N . CYS A 1 393 ? -27.328 -40.969 6.719 1 94.06 393 CYS A N 1
ATOM 3180 C CA . CYS A 1 393 ? -26.406 -39.906 7.105 1 94.06 393 CYS A CA 1
ATOM 3181 C C . CYS A 1 393 ? -25.812 -39.25 5.879 1 94.06 393 CYS A C 1
ATOM 3183 O O . CYS A 1 393 ? -25.781 -38 5.797 1 94.06 393 CYS A O 1
ATOM 3185 N N . TYR A 1 394 ? -25.359 -39.969 4.875 1 95.12 394 TYR A N 1
ATOM 3186 C CA . TYR A 1 394 ? -24.609 -39.344 3.781 1 95.12 394 TYR A CA 1
ATOM 3187 C C . TYR A 1 394 ? -25.516 -39.062 2.59 1 95.12 394 TYR A C 1
ATOM 3189 O O . TYR A 1 394 ? -25.062 -38.5 1.583 1 95.12 394 TYR A O 1
ATOM 3197 N N . ARG A 1 395 ? -26.781 -39.375 2.674 1 91.38 395 ARG A N 1
ATOM 3198 C CA . ARG A 1 395 ? -27.719 -39.156 1.57 1 91.38 395 ARG A CA 1
ATOM 3199 C C . ARG A 1 395 ? -27.859 -37.656 1.281 1 91.38 395 ARG A C 1
ATOM 3201 O O . ARG A 1 395 ? -28.219 -37.281 0.17 1 91.38 395 ARG A O 1
ATOM 3208 N N . TYR A 1 396 ? -27.5 -36.812 2.232 1 90.12 396 TYR A N 1
ATOM 3209 C CA . TYR A 1 396 ? -27.672 -35.375 2.09 1 90.12 396 TYR A CA 1
ATOM 3210 C C . TYR A 1 396 ? -26.344 -34.719 1.737 1 90.12 396 TYR A C 1
ATOM 3212 O O . TYR A 1 396 ? -26.203 -33.5 1.855 1 90.12 396 TYR A O 1
ATOM 3220 N N . ALA A 1 397 ? -25.391 -35.438 1.31 1 94 397 ALA A N 1
ATOM 3221 C CA . ALA A 1 397 ? -24.062 -34.938 1.009 1 94 397 ALA A CA 1
ATOM 3222 C C . ALA A 1 397 ? -24.109 -33.812 -0.037 1 94 397 ALA A C 1
ATOM 3224 O O . ALA A 1 397 ? -23.484 -32.781 0.122 1 94 397 ALA A O 1
ATOM 3225 N N . GLU A 1 398 ? -24.922 -33.969 -1.046 1 93.06 398 GLU A N 1
ATOM 3226 C CA . GLU A 1 398 ? -25 -33.031 -2.143 1 93.06 398 GLU A CA 1
ATOM 3227 C C . GLU A 1 398 ? -25.5 -31.672 -1.653 1 93.06 398 GLU A C 1
ATOM 3229 O O . GLU A 1 398 ? -25.109 -30.625 -2.168 1 93.06 398 GLU A O 1
ATOM 3234 N N . ASP A 1 399 ? -26.422 -31.75 -0.792 1 92.19 399 ASP A N 1
ATOM 3235 C CA . ASP A 1 399 ? -26.938 -30.5 -0.228 1 92.19 399 ASP A CA 1
ATOM 3236 C C . ASP A 1 399 ? -25.844 -29.734 0.506 1 92.19 399 ASP A C 1
ATOM 3238 O O . ASP A 1 399 ? -25.781 -28.5 0.419 1 92.19 399 ASP A O 1
ATOM 3242 N N . LYS A 1 400 ? -25.078 -30.438 1.171 1 92.12 400 LYS A N 1
ATOM 3243 C CA . LYS A 1 400 ? -23.984 -29.812 1.9 1 92.12 400 LYS A CA 1
ATOM 3244 C C . LYS A 1 400 ? -22.953 -29.203 0.942 1 92.12 400 LYS A C 1
ATOM 3246 O O . LYS A 1 400 ? -22.438 -28.109 1.191 1 92.12 400 LYS A O 1
ATOM 3251 N N . PHE A 1 401 ? -22.672 -29.969 -0.134 1 95.38 401 PHE A N 1
ATOM 3252 C CA . PHE A 1 401 ? -21.75 -29.453 -1.145 1 95.38 401 PHE A CA 1
ATOM 3253 C C . PHE A 1 401 ? -22.266 -28.172 -1.763 1 95.38 401 PHE A C 1
ATOM 3255 O O . PHE A 1 401 ? -21.531 -27.188 -1.912 1 95.38 401 PHE A O 1
ATOM 3262 N N . ASN A 1 402 ? -23.531 -28.203 -2.066 1 94.19 402 ASN A N 1
ATOM 3263 C CA . ASN A 1 402 ? -24.156 -27.062 -2.721 1 94.19 402 ASN A CA 1
ATOM 3264 C C . ASN A 1 402 ? -24.172 -25.828 -1.82 1 94.19 402 ASN A C 1
ATOM 3266 O O . ASN A 1 402 ? -23.938 -24.703 -2.287 1 94.19 402 ASN A O 1
ATOM 3270 N N . GLU A 1 403 ? -24.438 -26.047 -0.6 1 93.06 403 GLU A N 1
ATOM 3271 C CA . GLU A 1 403 ? -24.438 -24.938 0.354 1 93.06 403 GLU A CA 1
ATOM 3272 C C . GLU A 1 403 ? -23.062 -24.297 0.449 1 93.06 403 GLU A C 1
ATOM 3274 O O . GLU A 1 403 ? -22.953 -23.062 0.428 1 93.06 403 GLU A O 1
ATOM 3279 N N . ALA A 1 404 ? -22.094 -25.109 0.571 1 91.62 404 ALA A N 1
ATOM 3280 C CA . ALA A 1 404 ? -20.719 -24.594 0.667 1 91.62 404 ALA A CA 1
ATOM 3281 C C . ALA A 1 404 ? -20.328 -23.859 -0.607 1 91.62 404 ALA A C 1
ATOM 3283 O O . ALA A 1 404 ? -19.656 -22.812 -0.548 1 91.62 404 ALA A O 1
ATOM 3284 N N . THR A 1 405 ? -20.688 -24.391 -1.707 1 95.19 405 THR A N 1
ATOM 3285 C CA . THR A 1 405 ? -20.359 -23.797 -2.998 1 95.19 405 THR A CA 1
ATOM 3286 C C . THR A 1 405 ? -21.062 -22.453 -3.168 1 95.19 405 THR A C 1
ATOM 3288 O O . THR A 1 405 ? -20.484 -21.5 -3.666 1 95.19 405 THR A O 1
ATOM 3291 N N . GLU A 1 406 ? -22.297 -22.406 -2.732 1 94.69 406 GLU A N 1
ATOM 3292 C CA . GLU A 1 406 ? -23.062 -21.172 -2.836 1 94.69 406 GLU A CA 1
ATOM 3293 C C . GLU A 1 406 ? -22.453 -20.062 -1.979 1 94.69 406 GLU A C 1
ATOM 3295 O O . GLU A 1 406 ? -22.438 -18.906 -2.383 1 94.69 406 GLU A O 1
ATOM 3300 N N . LYS A 1 407 ? -22.062 -20.453 -0.873 1 93 407 LYS A N 1
ATOM 3301 C CA . LYS A 1 407 ? -21.406 -19.484 0.007 1 93 407 LYS A CA 1
ATOM 3302 C C . LYS A 1 407 ? -20.156 -18.922 -0.634 1 93 407 LYS A C 1
ATOM 3304 O O . LYS A 1 407 ? -19.906 -17.703 -0.567 1 93 407 LYS A O 1
ATOM 3309 N N . SER A 1 408 ? -19.359 -19.781 -1.234 1 93.75 408 SER A N 1
ATOM 3310 C CA . SER A 1 408 ? -18.125 -19.359 -1.91 1 93.75 408 SER A CA 1
ATOM 3311 C C . SER A 1 408 ? -18.438 -18.453 -3.1 1 93.75 408 SER A C 1
ATOM 3313 O O . SER A 1 408 ? -17.75 -17.453 -3.326 1 93.75 408 SER A O 1
ATOM 3315 N N . LEU A 1 409 ? -19.469 -18.828 -3.803 1 95.06 409 LEU A N 1
ATOM 3316 C CA . LEU A 1 409 ? -19.891 -18.047 -4.973 1 95.06 409 LEU A CA 1
ATOM 3317 C C . LEU A 1 409 ? -20.328 -16.656 -4.57 1 95.06 409 LEU A C 1
ATOM 3319 O O . LEU A 1 409 ? -19.938 -15.664 -5.215 1 95.06 409 LEU A O 1
ATOM 3323 N N . LYS A 1 410 ? -21.062 -16.531 -3.531 1 93.81 410 LYS A N 1
ATOM 3324 C CA . LYS A 1 410 ? -21.562 -15.242 -3.055 1 93.81 410 LYS A CA 1
ATOM 3325 C C . LYS A 1 410 ? -20.406 -14.359 -2.592 1 93.81 410 LYS A C 1
ATOM 3327 O O . LYS A 1 410 ? -20.406 -13.148 -2.836 1 93.81 410 LYS A O 1
ATOM 3332 N N . LYS A 1 411 ? -19.531 -14.953 -1.976 1 93.44 411 LYS A N 1
ATOM 3333 C CA . LYS A 1 411 ? -18.359 -14.219 -1.489 1 93.44 411 LYS A CA 1
ATOM 3334 C C . LYS A 1 411 ? -17.578 -13.609 -2.645 1 93.44 411 LYS A C 1
ATOM 3336 O O . LYS A 1 411 ? -17.188 -12.445 -2.594 1 93.44 411 LYS A O 1
ATOM 3341 N N . ILE A 1 412 ? -17.312 -14.359 -3.658 1 95 412 ILE A N 1
ATOM 3342 C CA . ILE A 1 412 ? -16.547 -13.891 -4.805 1 95 412 ILE A CA 1
ATOM 3343 C C . ILE A 1 412 ? -17.328 -12.797 -5.539 1 95 412 ILE A C 1
ATOM 3345 O O . ILE A 1 412 ? -16.75 -11.82 -6.008 1 95 412 ILE A O 1
ATOM 3349 N N . GLN A 1 413 ? -18.641 -12.992 -5.582 1 94.44 413 GLN A N 1
ATOM 3350 C CA . GLN A 1 413 ? -19.469 -11.969 -6.203 1 94.44 413 GLN A CA 1
ATOM 3351 C C . GLN A 1 413 ? -19.375 -10.648 -5.457 1 94.44 413 GLN A C 1
ATOM 3353 O O . GLN A 1 413 ? -19.297 -9.586 -6.078 1 94.44 413 GLN A O 1
ATOM 3358 N N . GLN A 1 414 ? -19.344 -10.727 -4.207 1 93.44 414 GLN A N 1
ATOM 3359 C CA . GLN A 1 414 ? -19.219 -9.531 -3.385 1 93.44 414 GLN A CA 1
ATOM 3360 C C . GLN A 1 414 ? -17.844 -8.891 -3.568 1 93.44 414 GLN A C 1
ATOM 3362 O O . GLN A 1 414 ? -17.719 -7.664 -3.623 1 93.44 414 GLN A O 1
ATOM 3367 N N . GLU A 1 415 ? -16.844 -9.688 -3.639 1 92.56 415 GLU A N 1
ATOM 3368 C CA . GLU A 1 415 ? -15.484 -9.188 -3.836 1 92.56 415 GLU A CA 1
ATOM 3369 C C . GLU A 1 415 ? -15.344 -8.5 -5.191 1 92.56 415 GLU A C 1
ATOM 3371 O O . GLU A 1 415 ? -14.656 -7.48 -5.312 1 92.56 415 GLU A O 1
ATOM 3376 N N . CYS A 1 416 ? -15.969 -9.102 -6.152 1 94.94 416 CYS A N 1
ATOM 3377 C CA . CYS A 1 416 ? -15.938 -8.5 -7.484 1 94.94 416 CYS A CA 1
ATOM 3378 C C . CYS A 1 416 ? -16.672 -7.164 -7.5 1 94.94 416 CYS A C 1
ATOM 3380 O O . CYS A 1 416 ? -16.203 -6.199 -8.109 1 94.94 416 CYS A O 1
ATOM 3382 N N . LYS A 1 417 ? -17.781 -7.105 -6.824 1 93.31 417 LYS A N 1
ATOM 3383 C CA . LYS A 1 417 ? -18.516 -5.844 -6.719 1 93.31 417 LYS A CA 1
ATOM 3384 C C . LYS A 1 417 ? -17.688 -4.785 -6.004 1 93.31 417 LYS A C 1
ATOM 3386 O O . LYS A 1 417 ? -17.641 -3.629 -6.434 1 93.31 417 LYS A O 1
ATOM 3391 N N . HIS A 1 418 ? -17.109 -5.18 -4.984 1 90.56 418 HIS A N 1
ATOM 3392 C CA . HIS A 1 418 ? -16.25 -4.285 -4.23 1 90.56 418 HIS A CA 1
ATOM 3393 C C . HIS A 1 418 ? -15.094 -3.777 -5.094 1 90.56 418 HIS A C 1
ATOM 3395 O O . HIS A 1 418 ? -14.773 -2.588 -5.066 1 90.56 418 HIS A O 1
ATOM 3401 N N . SER A 1 419 ? -14.484 -4.684 -5.781 1 91.44 419 SER A N 1
ATOM 3402 C CA . SER A 1 419 ? -13.359 -4.348 -6.648 1 91.44 419 SER A CA 1
ATOM 3403 C C . SER A 1 419 ? -13.773 -3.344 -7.723 1 91.44 419 SER A C 1
ATOM 3405 O O . SER A 1 419 ? -13.023 -2.422 -8.039 1 91.44 419 SER A O 1
ATOM 3407 N N . GLN A 1 420 ? -14.914 -3.541 -8.227 1 90.75 420 GLN A N 1
ATOM 3408 C CA . GLN A 1 420 ? -15.414 -2.639 -9.258 1 90.75 420 GLN A CA 1
ATOM 3409 C C . GLN A 1 420 ? -15.688 -1.249 -8.695 1 90.75 420 GLN A C 1
ATOM 3411 O O . GLN A 1 420 ? -15.406 -0.241 -9.344 1 90.75 420 GLN A O 1
ATOM 3416 N N . ASN A 1 421 ? -16.156 -1.195 -7.504 1 89.31 421 ASN A N 1
ATOM 3417 C CA . ASN A 1 421 ? -16.438 0.075 -6.848 1 89.31 421 ASN A CA 1
ATOM 3418 C C . ASN A 1 421 ? -15.164 0.839 -6.52 1 89.31 421 ASN A C 1
ATOM 3420 O O . ASN A 1 421 ? -15.133 2.068 -6.59 1 89.31 421 ASN A O 1
ATOM 3424 N N . LEU A 1 422 ? -14.094 0.172 -6.191 1 89.25 422 LEU A N 1
ATOM 3425 C CA . LEU A 1 422 ? -12.828 0.785 -5.805 1 89.25 422 LEU A CA 1
ATOM 3426 C C . LEU A 1 422 ? -12.07 1.285 -7.027 1 89.25 422 LEU A C 1
ATOM 3428 O O . LEU A 1 422 ? -11.344 2.275 -6.949 1 89.25 422 LEU A O 1
ATOM 3432 N N . GLY A 1 423 ? -12.258 0.63 -8.133 1 89.75 423 GLY A N 1
ATOM 3433 C CA . GLY A 1 423 ? -11.445 0.902 -9.305 1 89.75 423 GLY A CA 1
ATOM 3434 C C . GLY A 1 423 ? -10.047 0.329 -9.195 1 89.75 423 GLY A C 1
ATOM 3435 O O . GLY A 1 423 ? -9.648 -0.167 -8.141 1 89.75 423 GLY A O 1
ATOM 3436 N N . LYS A 1 424 ? -9.297 0.5 -10.219 1 89.12 424 LYS A N 1
ATOM 3437 C CA . LYS A 1 424 ? -7.988 -0.136 -10.328 1 89.12 424 LYS A CA 1
ATOM 3438 C C . LYS A 1 424 ? -7.027 0.401 -9.266 1 89.12 424 LYS A C 1
ATOM 3440 O O . LYS A 1 424 ? -6.336 -0.371 -8.602 1 89.12 424 LYS A O 1
ATOM 3445 N N . ASP A 1 425 ? -6.992 1.68 -9.086 1 87.12 425 ASP A N 1
ATOM 3446 C CA . ASP A 1 425 ? -6.074 2.283 -8.125 1 87.12 425 ASP A CA 1
ATOM 3447 C C . ASP A 1 425 ? -6.488 1.953 -6.691 1 87.12 425 ASP A C 1
ATOM 3449 O O . ASP A 1 425 ? -5.641 1.643 -5.852 1 87.12 425 ASP A O 1
ATOM 3453 N N . GLY A 1 426 ? -7.789 2.094 -6.488 1 90.69 426 GLY A N 1
ATOM 3454 C CA . GLY A 1 426 ? -8.281 1.733 -5.172 1 90.69 426 GLY A CA 1
ATOM 3455 C C . GLY A 1 426 ? -7.992 0.293 -4.797 1 90.69 426 GLY A C 1
ATOM 3456 O O . GLY A 1 426 ? -7.672 -0.002 -3.643 1 90.69 426 GLY A O 1
ATOM 3457 N N . LEU A 1 427 ? -8.094 -0.554 -5.797 1 93.06 427 LEU A N 1
ATOM 3458 C CA . LEU A 1 427 ? -7.82 -1.971 -5.578 1 93.06 427 LEU A CA 1
ATOM 3459 C C . LEU A 1 427 ? -6.352 -2.199 -5.242 1 93.06 427 LEU A C 1
ATOM 3461 O O . LEU A 1 427 ? -6.027 -3.027 -4.387 1 93.06 427 LEU A O 1
ATOM 3465 N N . LYS 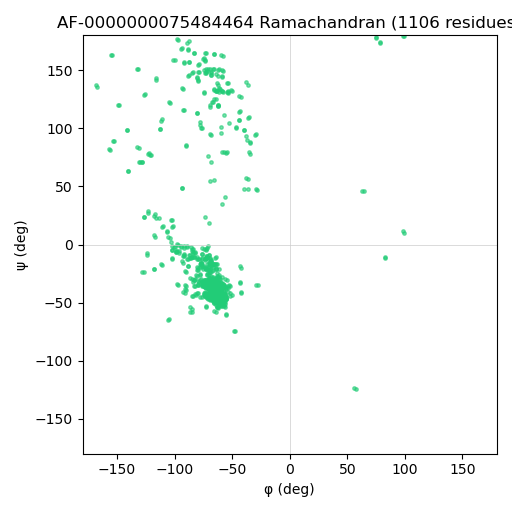A 1 428 ? -5.555 -1.513 -5.934 1 92.75 428 LYS A N 1
ATOM 3466 C CA . LYS A 1 428 ? -4.117 -1.616 -5.68 1 92.75 428 LYS A CA 1
ATOM 3467 C C . LYS A 1 428 ? -3.785 -1.23 -4.242 1 92.75 428 LYS A C 1
ATOM 3469 O O . LYS A 1 428 ? -3.049 -1.942 -3.559 1 92.75 428 LYS A O 1
ATOM 3474 N N . TYR A 1 429 ? -4.336 -0.131 -3.764 1 93.19 429 TYR A N 1
ATOM 3475 C CA . TYR A 1 429 ? -4.098 0.31 -2.393 1 93.19 429 TYR A CA 1
ATOM 3476 C C . TYR A 1 429 ? -4.652 -0.697 -1.393 1 93.19 429 TYR A C 1
ATOM 3478 O O . TYR A 1 429 ? -4.004 -1.005 -0.389 1 93.19 429 TYR A O 1
ATOM 3486 N N . HIS A 1 430 ? -5.809 -1.154 -1.709 1 93.06 430 HIS A N 1
ATOM 3487 C CA . HIS A 1 430 ? -6.477 -2.105 -0.83 1 93.06 430 HIS A CA 1
ATOM 3488 C C . HIS A 1 430 ? -5.613 -3.34 -0.592 1 93.06 430 HIS A C 1
ATOM 3490 O O . HIS A 1 430 ? -5.395 -3.738 0.554 1 93.06 430 HIS A O 1
ATOM 3496 N N . TYR A 1 431 ? -5.074 -3.855 -1.617 1 94.44 431 TYR A N 1
ATOM 3497 C CA . TYR A 1 431 ? -4.359 -5.117 -1.467 1 94.44 431 TYR A CA 1
ATOM 3498 C C . TYR A 1 431 ? -2.938 -4.887 -0.971 1 94.44 431 TYR A C 1
ATOM 3500 O O . TYR A 1 431 ? -2.369 -5.734 -0.28 1 94.44 431 TYR A O 1
ATOM 3508 N N . LEU A 1 432 ? -2.324 -3.732 -1.326 1 95.5 432 LEU A N 1
ATOM 3509 C CA . LEU A 1 432 ? -1.036 -3.396 -0.729 1 95.5 432 LEU A CA 1
ATOM 3510 C C . LEU A 1 432 ? -1.145 -3.318 0.791 1 95.5 432 LEU A C 1
ATOM 3512 O O . LEU A 1 432 ? -0.307 -3.871 1.506 1 95.5 432 LEU A O 1
ATOM 3516 N N . ILE A 1 433 ? -2.182 -2.678 1.25 1 93.75 433 ILE A N 1
ATOM 3517 C CA . ILE A 1 433 ? -2.406 -2.51 2.682 1 93.75 433 ILE A CA 1
ATOM 3518 C C . ILE A 1 433 ? -2.725 -3.863 3.316 1 93.75 433 ILE A C 1
ATOM 3520 O O . ILE A 1 433 ? -2.16 -4.219 4.352 1 93.75 433 ILE A O 1
ATOM 3524 N N . ARG A 1 434 ? -3.588 -4.613 2.668 1 93 434 ARG A N 1
ATOM 3525 C CA . ARG A 1 434 ? -4.004 -5.902 3.209 1 93 434 ARG A CA 1
ATOM 3526 C C . ARG A 1 434 ? -2.811 -6.836 3.381 1 93 434 ARG A C 1
ATOM 3528 O O . ARG A 1 434 ? -2.621 -7.422 4.449 1 93 434 ARG A O 1
ATOM 3535 N N . PHE A 1 435 ? -1.995 -6.977 2.363 1 94.38 435 PHE A N 1
ATOM 3536 C CA . PHE A 1 435 ? -0.854 -7.883 2.43 1 94.38 435 PHE A CA 1
ATOM 3537 C C . PHE A 1 435 ? 0.182 -7.375 3.426 1 94.38 435 PHE A C 1
ATOM 3539 O O . PHE A 1 435 ? 0.852 -8.164 4.094 1 94.38 435 PHE A O 1
ATOM 3546 N N . THR A 1 436 ? 0.326 -6.055 3.445 1 92.75 436 THR A N 1
ATOM 3547 C CA . THR A 1 436 ? 1.256 -5.5 4.422 1 92.75 436 THR A CA 1
ATOM 3548 C C . THR A 1 436 ? 0.794 -5.812 5.844 1 92.75 436 THR A C 1
ATOM 3550 O O . THR A 1 436 ? 1.61 -6.129 6.711 1 92.75 436 THR A O 1
ATOM 3553 N N . LYS A 1 437 ? -0.477 -5.734 6.094 1 90 437 LYS A N 1
ATOM 3554 C CA . LYS A 1 437 ? -1.026 -6 7.422 1 90 437 LYS A CA 1
ATOM 3555 C C . LYS A 1 437 ? -0.801 -7.453 7.828 1 90 437 LYS A C 1
ATOM 3557 O O . LYS A 1 437 ? -0.506 -7.738 8.992 1 90 437 LYS A O 1
ATOM 3562 N N . ILE A 1 438 ? -0.926 -8.398 6.906 1 91 438 ILE A N 1
ATOM 3563 C CA . ILE A 1 438 ? -0.878 -9.805 7.277 1 91 438 ILE A CA 1
ATOM 3564 C C . ILE A 1 438 ? 0.562 -10.305 7.207 1 91 438 ILE A C 1
ATOM 3566 O O . ILE A 1 438 ? 0.915 -11.297 7.859 1 91 438 ILE A O 1
ATOM 3570 N N . ALA A 1 439 ? 1.398 -9.641 6.414 1 90.44 439 ALA A N 1
ATOM 3571 C CA . ALA A 1 439 ? 2.783 -10.07 6.242 1 90.44 439 ALA A CA 1
ATOM 3572 C C . ALA A 1 439 ? 3.729 -8.875 6.195 1 90.44 439 ALA A C 1
ATOM 3574 O O . ALA A 1 439 ? 4.434 -8.672 5.203 1 90.44 439 ALA A O 1
ATOM 3575 N N . PRO A 1 440 ? 3.805 -8.141 7.277 1 89.12 440 PRO A N 1
ATOM 3576 C CA . PRO A 1 440 ? 4.66 -6.953 7.301 1 89.12 440 PRO A CA 1
ATOM 3577 C C . PRO A 1 440 ? 6.141 -7.289 7.148 1 89.12 440 PRO A C 1
ATOM 3579 O O . PRO A 1 440 ? 6.949 -6.402 6.859 1 89.12 440 PRO A O 1
ATOM 3582 N N . GLN A 1 441 ? 6.527 -8.602 7.234 1 87.69 441 GLN A N 1
ATOM 3583 C CA . GLN A 1 441 ? 7.914 -9.039 7.148 1 87.69 441 GLN A CA 1
ATOM 3584 C C . GLN A 1 441 ? 8.398 -9.055 5.703 1 87.69 441 GLN A C 1
ATOM 3586 O O . GLN A 1 441 ? 9.609 -9.094 5.445 1 87.69 441 GLN A O 1
ATOM 3591 N N . LEU A 1 442 ? 7.453 -9.023 4.809 1 89.19 442 LEU A N 1
ATOM 3592 C CA . LEU A 1 442 ? 7.832 -9.062 3.402 1 89.19 442 LEU A CA 1
ATOM 3593 C C . LEU A 1 442 ? 8.445 -7.734 2.971 1 89.19 442 LEU A C 1
ATOM 3595 O O . LEU A 1 442 ? 8.133 -6.684 3.535 1 89.19 442 LEU A O 1
ATOM 3599 N N . SER A 1 443 ? 9.367 -7.797 2.02 1 88.06 443 SER A N 1
ATOM 3600 C CA . SER A 1 443 ? 9.969 -6.582 1.484 1 88.06 443 SER A CA 1
ATOM 3601 C C . SER A 1 443 ? 8.945 -5.738 0.737 1 88.06 443 SER A C 1
ATOM 3603 O O . SER A 1 443 ? 7.895 -6.242 0.333 1 88.06 443 SER A O 1
ATOM 3605 N N . THR A 1 444 ? 9.219 -4.492 0.467 1 87.94 444 THR A N 1
ATOM 3606 C CA . THR A 1 444 ? 8.352 -3.592 -0.283 1 87.94 444 THR A CA 1
ATOM 3607 C C . THR A 1 444 ? 8.133 -4.109 -1.702 1 87.94 444 THR A C 1
ATOM 3609 O O . THR A 1 444 ? 7.02 -4.059 -2.223 1 87.94 444 THR A O 1
ATOM 3612 N N . GLU A 1 445 ? 9.219 -4.664 -2.279 1 88.12 445 GLU A N 1
ATOM 3613 C CA . GLU A 1 445 ? 9.133 -5.176 -3.645 1 88.12 445 GLU A CA 1
ATOM 3614 C C . GLU A 1 445 ? 8.18 -6.371 -3.729 1 88.12 445 GLU A C 1
ATOM 3616 O O . GLU A 1 445 ? 7.391 -6.477 -4.668 1 88.12 445 GLU A O 1
ATOM 3621 N N . GLU A 1 446 ? 8.266 -7.227 -2.76 1 90.75 446 GLU A N 1
ATOM 3622 C CA . GLU A 1 446 ? 7.395 -8.398 -2.727 1 90.75 446 GLU A CA 1
ATOM 3623 C C . GLU A 1 446 ? 5.938 -7.996 -2.531 1 90.75 446 GLU A C 1
ATOM 3625 O O . GLU A 1 446 ? 5.047 -8.523 -3.201 1 90.75 446 GLU A O 1
ATOM 3630 N N . LEU A 1 447 ? 5.715 -7.051 -1.619 1 93.81 447 LEU A N 1
ATOM 3631 C CA . LEU A 1 447 ? 4.359 -6.602 -1.323 1 93.81 447 LEU A CA 1
ATOM 3632 C C . LEU A 1 447 ? 3.736 -5.914 -2.535 1 93.81 447 LEU A C 1
ATOM 3634 O O . LEU A 1 447 ? 2.562 -6.129 -2.84 1 93.81 447 LEU A O 1
ATOM 3638 N N . VAL A 1 448 ? 4.523 -5.113 -3.191 1 93.06 448 VAL A N 1
ATOM 3639 C CA . VAL A 1 448 ? 4.047 -4.422 -4.383 1 93.06 448 VAL A CA 1
ATOM 3640 C C . VAL A 1 448 ? 3.707 -5.441 -5.469 1 93.06 448 VAL A C 1
ATOM 3642 O O . VAL A 1 448 ? 2.678 -5.328 -6.137 1 93.06 448 VAL A O 1
ATOM 3645 N N . SER A 1 449 ? 4.598 -6.449 -5.66 1 91.25 449 SER A N 1
ATOM 3646 C CA . SER A 1 449 ? 4.371 -7.492 -6.652 1 91.25 449 SER A CA 1
ATOM 3647 C C . SER A 1 449 ? 3.082 -8.258 -6.367 1 91.25 449 SER A C 1
ATOM 3649 O O . SER A 1 449 ? 2.281 -8.492 -7.273 1 91.25 449 SER A O 1
ATOM 3651 N N . LEU A 1 450 ? 2.842 -8.617 -5.133 1 94.31 450 LEU A N 1
ATOM 3652 C CA . LEU A 1 450 ? 1.642 -9.352 -4.738 1 94.31 450 LEU A CA 1
ATOM 3653 C C . LEU A 1 450 ? 0.393 -8.5 -4.957 1 94.31 450 LEU A C 1
ATOM 3655 O O . LEU A 1 450 ? -0.618 -9 -5.461 1 94.31 450 LEU A O 1
ATOM 3659 N N . GLY A 1 451 ? 0.481 -7.273 -4.52 1 94.06 451 GLY A N 1
ATOM 3660 C CA . GLY A 1 451 ? -0.64 -6.371 -4.727 1 94.06 451 GLY A CA 1
ATOM 3661 C C . GLY A 1 451 ? -1.025 -6.219 -6.184 1 94.06 451 GLY A C 1
ATOM 3662 O O . GLY A 1 451 ? -2.207 -6.285 -6.531 1 94.06 451 GLY A O 1
ATOM 3663 N N . LYS A 1 452 ? -0.038 -6.008 -7.055 1 92.56 452 LYS A N 1
ATOM 3664 C CA . LYS A 1 452 ? -0.284 -5.848 -8.484 1 92.56 452 LYS A CA 1
ATOM 3665 C C . LYS A 1 452 ? -0.91 -7.105 -9.078 1 92.56 452 LYS A C 1
ATOM 3667 O O . LYS A 1 452 ? -1.774 -7.023 -9.953 1 92.56 452 LYS A O 1
ATOM 3672 N N . LYS A 1 453 ? -0.447 -8.195 -8.625 1 94.44 453 LYS A N 1
ATOM 3673 C CA . LYS A 1 453 ? -0.993 -9.461 -9.125 1 94.44 453 LYS A CA 1
ATOM 3674 C C . LYS A 1 453 ? -2.459 -9.617 -8.727 1 94.44 453 LYS A C 1
ATOM 3676 O O . LYS A 1 453 ? -3.271 -10.109 -9.508 1 94.44 453 LYS A O 1
ATOM 3681 N N . MET A 1 454 ? -2.82 -9.203 -7.523 1 95.56 454 MET A N 1
ATOM 3682 C CA . MET A 1 454 ? -4.215 -9.273 -7.098 1 95.56 454 MET A CA 1
ATOM 3683 C C . MET A 1 454 ? -5.094 -8.359 -7.945 1 95.56 454 MET A C 1
ATOM 3685 O O . MET A 1 454 ? -6.215 -8.727 -8.297 1 95.56 454 MET A O 1
ATOM 3689 N N . VAL A 1 455 ? -4.559 -7.207 -8.195 1 94.5 455 VAL A N 1
ATOM 3690 C CA . VAL A 1 455 ? -5.301 -6.27 -9.039 1 94.5 455 VAL A CA 1
ATOM 3691 C C . VAL A 1 455 ? -5.539 -6.887 -10.414 1 94.5 455 VAL A C 1
ATOM 3693 O O . VAL A 1 455 ? -6.637 -6.781 -10.961 1 94.5 455 VAL A O 1
ATOM 3696 N N . THR A 1 456 ? -4.484 -7.516 -10.961 1 93.81 456 THR A N 1
ATOM 3697 C CA . THR A 1 456 ? -4.605 -8.164 -12.266 1 93.81 456 THR A CA 1
ATOM 3698 C C . THR A 1 456 ? -5.66 -9.266 -12.227 1 93.81 456 THR A C 1
ATOM 3700 O O . THR A 1 456 ? -6.422 -9.438 -13.18 1 93.81 456 THR A O 1
ATOM 3703 N N . VAL A 1 457 ? -5.766 -10.031 -11.164 1 95.88 457 VAL A N 1
ATOM 3704 C CA . VAL A 1 457 ? -6.742 -11.102 -11.016 1 95.88 457 VAL A CA 1
ATOM 3705 C C . VAL A 1 457 ? -8.156 -10.531 -11.133 1 95.88 457 VAL A C 1
ATOM 3707 O O . VAL A 1 457 ? -8.953 -10.992 -11.945 1 95.88 457 VAL A O 1
ATOM 3710 N N . PHE A 1 458 ? -8.445 -9.523 -10.359 1 96.25 458 PHE A N 1
ATOM 3711 C CA . PHE A 1 458 ? -9.812 -9.031 -10.266 1 96.25 458 PHE A CA 1
ATOM 3712 C C . PHE A 1 458 ? -10.195 -8.25 -11.516 1 96.25 458 PHE A C 1
ATOM 3714 O O . PHE A 1 458 ? -11.336 -8.297 -11.969 1 96.25 458 PHE A O 1
ATOM 3721 N N . THR A 1 459 ? -9.25 -7.516 -12.078 1 94 459 THR A N 1
ATOM 3722 C CA . THR A 1 459 ? -9.555 -6.762 -13.289 1 94 459 THR A CA 1
ATOM 3723 C C . THR A 1 459 ? -9.758 -7.703 -14.469 1 94 459 THR A C 1
ATOM 3725 O O . THR A 1 459 ? -10.523 -7.402 -15.391 1 94 459 THR A O 1
ATOM 3728 N N . THR A 1 460 ? -9.086 -8.867 -14.445 1 92.75 460 THR A N 1
ATOM 3729 C CA . THR A 1 460 ? -9.188 -9.836 -15.531 1 92.75 460 THR A CA 1
ATOM 3730 C C . THR A 1 460 ? -10.422 -10.703 -15.367 1 92.75 460 THR A C 1
ATOM 3732 O O . THR A 1 460 ? -11.117 -11.008 -16.344 1 92.75 460 THR A O 1
ATOM 3735 N N . CYS A 1 461 ? -10.773 -11.023 -14.141 1 96.38 461 CYS A N 1
ATOM 3736 C CA . CYS A 1 461 ? -11.75 -12.078 -13.891 1 96.38 461 CYS A CA 1
ATOM 3737 C C . CYS A 1 461 ? -13.141 -11.492 -13.664 1 96.38 461 CYS A C 1
ATOM 3739 O O . CYS A 1 461 ? -14.141 -12.102 -14.031 1 96.38 461 CYS A O 1
ATOM 3741 N N . CYS A 1 462 ? -13.25 -10.367 -13.055 1 95.12 462 CYS A N 1
ATOM 3742 C CA . CYS A 1 462 ? -14.539 -9.891 -12.562 1 95.12 462 CYS A CA 1
ATOM 3743 C C . CYS A 1 462 ? -15.414 -9.391 -13.703 1 95.12 462 CYS A C 1
ATOM 3745 O O . CYS A 1 462 ? -16.609 -9.133 -13.516 1 95.12 462 CYS A O 1
ATOM 3747 N N . THR A 1 463 ? -14.984 -9.344 -14.922 1 91.44 463 THR A N 1
ATOM 3748 C CA . THR A 1 463 ? -15.789 -8.945 -16.062 1 91.44 463 THR A CA 1
ATOM 3749 C C . THR A 1 463 ? -16.25 -10.172 -16.859 1 91.44 463 THR A C 1
ATOM 3751 O O . THR A 1 463 ? -17 -10.055 -17.812 1 91.44 463 THR A O 1
ATOM 3754 N N . LEU A 1 464 ? -15.781 -11.375 -16.453 1 89.81 464 LEU A N 1
ATOM 3755 C CA . LEU A 1 464 ? -16.078 -12.609 -17.172 1 89.81 464 LEU A CA 1
ATOM 3756 C C . LEU A 1 464 ? -17.328 -13.266 -16.594 1 89.81 464 LEU A C 1
ATOM 3758 O O . LEU A 1 464 ? -17.703 -13.016 -15.453 1 89.81 464 LEU A O 1
ATOM 3762 N N . SER A 1 465 ? -17.969 -14.094 -17.438 1 84.56 465 SER A N 1
ATOM 3763 C CA . SER A 1 465 ? -19.109 -14.883 -16.984 1 84.56 465 SER A CA 1
ATOM 3764 C C . SER A 1 465 ? -18.688 -15.906 -15.93 1 84.56 465 SER A C 1
ATOM 3766 O O . SER A 1 465 ? -19.438 -16.156 -14.984 1 84.56 465 SER A O 1
ATOM 3768 N N . GLU A 1 466 ? -17.531 -16.516 -16.062 1 89.81 466 GLU A N 1
ATOM 3769 C CA . GLU A 1 466 ? -17 -17.484 -15.125 1 89.81 466 GLU A CA 1
ATOM 3770 C C . GLU A 1 466 ? -16.094 -16.828 -14.086 1 89.81 466 GLU A C 1
ATOM 3772 O O . GLU A 1 466 ? -15 -17.328 -13.797 1 89.81 466 GLU A O 1
ATOM 3777 N N . GLU A 1 467 ? -16.609 -15.766 -13.531 1 91.81 467 GLU A N 1
ATOM 3778 C CA . GLU A 1 467 ? -15.758 -14.984 -12.633 1 91.81 467 GLU A CA 1
ATOM 3779 C C . GLU A 1 467 ? -15.367 -15.789 -11.398 1 91.81 467 GLU A C 1
ATOM 3781 O O . GLU A 1 467 ? -14.25 -15.648 -10.891 1 91.81 467 GLU A O 1
ATOM 3786 N N . PHE A 1 468 ? -16.188 -16.734 -10.961 1 94.88 468 PHE A N 1
ATOM 3787 C CA . PHE A 1 468 ? -15.922 -17.469 -9.734 1 94.88 468 PHE A CA 1
ATOM 3788 C C . PHE A 1 468 ? -14.664 -18.328 -9.883 1 94.88 468 PHE A C 1
ATOM 3790 O O . PHE A 1 468 ? -13.711 -18.172 -9.109 1 94.88 468 PHE A O 1
ATOM 3797 N N . ALA A 1 469 ? -14.68 -19.203 -10.875 1 95.75 469 ALA A N 1
ATOM 3798 C CA . ALA A 1 469 ? -13.539 -20.078 -11.078 1 95.75 469 ALA A CA 1
ATOM 3799 C C . ALA A 1 469 ? -12.281 -19.281 -11.414 1 95.75 469 ALA A C 1
ATOM 3801 O O . ALA A 1 469 ? -11.188 -19.609 -10.945 1 95.75 469 ALA A O 1
ATOM 3802 N N . CYS A 1 470 ? -12.477 -18.281 -12.203 1 96.31 470 CYS A N 1
ATOM 3803 C CA . CYS A 1 470 ? -11.352 -17.453 -12.625 1 96.31 470 CYS A CA 1
ATOM 3804 C C . CYS A 1 470 ? -10.68 -16.781 -11.43 1 96.31 470 CYS A C 1
ATOM 3806 O O . CYS A 1 470 ? -9.469 -16.891 -11.258 1 96.31 470 CYS A O 1
ATOM 3808 N N . VAL A 1 471 ? -11.461 -16.141 -10.539 1 97.19 471 VAL A N 1
ATOM 3809 C CA . VAL A 1 471 ? -10.93 -15.414 -9.383 1 97.19 471 VAL A CA 1
ATOM 3810 C C . VAL A 1 471 ? -10.273 -16.391 -8.414 1 97.19 471 VAL A C 1
ATOM 3812 O O . VAL A 1 471 ? -9.125 -16.203 -8.008 1 97.19 471 VAL A O 1
ATOM 3815 N N . GLU A 1 472 ? -10.938 -17.422 -8.062 1 96.88 472 GLU A N 1
ATOM 3816 C CA . GLU A 1 472 ? -10.422 -18.344 -7.047 1 96.88 472 GLU A CA 1
ATOM 3817 C C . GLU A 1 472 ? -9.148 -19.031 -7.523 1 96.88 472 GLU A C 1
ATOM 3819 O O . GLU A 1 472 ? -8.211 -19.219 -6.75 1 96.88 472 GLU A O 1
ATOM 3824 N N . ASN A 1 473 ? -9.156 -19.469 -8.773 1 96.38 473 ASN A N 1
ATOM 3825 C CA . ASN A 1 473 ? -7.977 -20.125 -9.312 1 96.38 473 ASN A CA 1
ATOM 3826 C C . ASN A 1 473 ? -6.77 -19.203 -9.336 1 96.38 473 ASN A C 1
ATOM 3828 O O . ASN A 1 473 ? -5.668 -19.578 -8.953 1 96.38 473 ASN A O 1
ATOM 3832 N N . LEU A 1 474 ? -6.98 -17.984 -9.789 1 96.5 474 LEU A N 1
ATOM 3833 C CA . LEU A 1 474 ? -5.859 -17.062 -9.945 1 96.5 474 LEU A CA 1
ATOM 3834 C C . LEU A 1 474 ? -5.406 -16.531 -8.594 1 96.5 474 LEU A C 1
ATOM 3836 O O . LEU A 1 474 ? -4.219 -16.281 -8.383 1 96.5 474 LEU A O 1
ATOM 3840 N N . VAL A 1 475 ? -6.355 -16.328 -7.637 1 96.81 475 VAL A N 1
ATOM 3841 C CA . VAL A 1 475 ? -5.98 -15.914 -6.285 1 96.81 475 VAL A CA 1
ATOM 3842 C C . VAL A 1 475 ? -5.113 -17 -5.645 1 96.81 475 VAL A C 1
ATOM 3844 O O . VAL A 1 475 ? -4.156 -16.688 -4.926 1 96.81 475 VAL A O 1
ATOM 3847 N N . ASP A 1 476 ? -5.484 -18.188 -5.875 1 96.5 476 ASP A N 1
ATOM 3848 C CA . ASP A 1 476 ? -4.691 -19.281 -5.328 1 96.5 476 ASP A CA 1
ATOM 3849 C C . ASP A 1 476 ? -3.256 -19.234 -5.84 1 96.5 476 ASP A C 1
ATOM 3851 O O . ASP A 1 476 ? -2.32 -19.594 -5.113 1 96.5 476 ASP A O 1
ATOM 3855 N N . LEU A 1 477 ? -3.07 -18.875 -7.074 1 96.12 477 LEU A N 1
ATOM 3856 C CA . LEU A 1 477 ? -1.729 -18.75 -7.637 1 96.12 477 LEU A CA 1
ATOM 3857 C C . LEU A 1 477 ? -0.953 -17.641 -6.949 1 96.12 477 LEU A C 1
ATOM 3859 O O . LEU A 1 477 ? 0.234 -17.797 -6.652 1 96.12 477 LEU A O 1
ATOM 3863 N N . VAL A 1 478 ? -1.614 -16.547 -6.703 1 96.25 478 VAL A N 1
ATOM 3864 C CA . VAL A 1 478 ? -0.972 -15.414 -6.039 1 96.25 478 VAL A CA 1
ATOM 3865 C C . VAL A 1 478 ? -0.557 -15.812 -4.625 1 96.25 478 VAL A C 1
ATOM 3867 O O . VAL A 1 478 ? 0.561 -15.523 -4.195 1 96.25 478 VAL A O 1
ATOM 3870 N N . LEU A 1 479 ? -1.449 -16.5 -3.906 1 96.44 479 LEU A N 1
ATOM 3871 C CA . LEU A 1 479 ? -1.154 -16.938 -2.547 1 96.44 479 LEU A CA 1
ATOM 3872 C C . LEU A 1 479 ? -0.048 -17.984 -2.543 1 96.44 479 LEU A C 1
ATOM 3874 O O . LEU A 1 479 ? 0.762 -18.031 -1.615 1 96.44 479 LEU A O 1
ATOM 3878 N N . GLY A 1 480 ? -0.096 -18.812 -3.576 1 94.88 480 GLY A N 1
ATOM 3879 C CA . GLY A 1 480 ? 0.987 -19.781 -3.723 1 94.88 480 GLY A CA 1
ATOM 3880 C C . GLY A 1 480 ? 2.348 -19.125 -3.871 1 94.88 480 GLY A C 1
ATOM 3881 O O . GLY A 1 480 ? 3.342 -19.609 -3.338 1 94.88 480 GLY A O 1
ATOM 3882 N N . GLU A 1 481 ? 2.387 -18.078 -4.625 1 92 481 GLU A N 1
ATOM 3883 C CA . GLU A 1 481 ? 3.625 -17.312 -4.777 1 92 481 GLU A CA 1
ATOM 3884 C C . GLU A 1 481 ? 4.082 -16.734 -3.447 1 92 481 GLU A C 1
ATOM 3886 O O . GLU A 1 481 ? 5.277 -16.719 -3.143 1 92 481 GLU A O 1
ATOM 3891 N N . LEU A 1 482 ? 3.119 -16.188 -2.717 1 93.62 482 LEU A N 1
ATOM 3892 C CA . LEU A 1 482 ? 3.43 -15.664 -1.392 1 93.62 482 LEU A CA 1
ATOM 3893 C C . LEU A 1 482 ? 4.031 -16.75 -0.506 1 93.62 482 LEU A C 1
ATOM 3895 O O . LEU A 1 482 ? 5.004 -16.5 0.209 1 93.62 482 LEU A O 1
ATOM 3899 N N . CYS A 1 483 ? 3.473 -17.953 -0.561 1 94.06 483 CYS A N 1
ATOM 3900 C CA . CYS A 1 483 ? 3.932 -19.078 0.25 1 94.06 483 CYS A CA 1
ATOM 3901 C C . CYS A 1 483 ? 5.305 -19.547 -0.211 1 94.06 483 CYS A C 1
ATOM 3903 O O . CYS A 1 483 ? 6.082 -20.078 0.588 1 94.06 483 CYS A O 1
ATOM 3905 N N . GLY A 1 484 ? 5.613 -19.391 -1.516 1 90.81 484 GLY A N 1
ATOM 3906 C CA . GLY A 1 484 ? 6.906 -19.766 -2.055 1 90.81 484 GLY A CA 1
ATOM 3907 C C . GLY A 1 484 ? 7.035 -21.266 -2.277 1 90.81 484 GLY A C 1
ATOM 3908 O O . GLY A 1 484 ? 6.168 -22.047 -1.865 1 90.81 484 GLY A O 1
ATOM 3909 N N . VAL A 1 485 ? 8.133 -21.656 -2.887 1 89.19 485 VAL A N 1
ATOM 3910 C CA . VAL A 1 485 ? 8.383 -23.047 -3.236 1 89.19 485 VAL A CA 1
ATOM 3911 C C . VAL A 1 485 ? 9.109 -23.75 -2.09 1 89.19 485 VAL A C 1
ATOM 3913 O O . VAL A 1 485 ? 8.773 -24.891 -1.735 1 89.19 485 VAL A O 1
ATOM 3916 N N . ASN A 1 486 ? 10.016 -22.984 -1.504 1 80.12 486 ASN A N 1
ATOM 3917 C CA . ASN A 1 486 ? 10.875 -23.578 -0.48 1 80.12 486 ASN A CA 1
ATOM 3918 C C . ASN A 1 486 ? 10.109 -23.797 0.824 1 80.12 486 ASN A C 1
ATOM 3920 O O . ASN A 1 486 ? 9.484 -22.875 1.348 1 80.12 486 ASN A O 1
ATOM 3924 N N . GLU A 1 487 ? 10.242 -24.969 1.335 1 73.38 487 GLU A N 1
ATOM 3925 C CA . GLU A 1 487 ? 9.547 -25.328 2.57 1 73.38 487 GLU A CA 1
ATOM 3926 C C . GLU A 1 487 ? 10.086 -24.531 3.756 1 73.38 487 GLU A C 1
ATOM 3928 O O . GLU A 1 487 ? 9.383 -24.344 4.754 1 73.38 487 GLU A O 1
ATOM 3933 N N . ASN A 1 488 ? 11.18 -24.016 3.531 1 74.88 488 ASN A N 1
ATOM 3934 C CA . ASN A 1 488 ? 11.805 -23.328 4.664 1 74.88 488 ASN A CA 1
ATOM 3935 C C . ASN A 1 488 ? 11.492 -21.844 4.672 1 74.88 488 ASN A C 1
ATOM 3937 O O . ASN A 1 488 ? 11.898 -21.125 5.582 1 74.88 488 ASN A O 1
ATOM 3941 N N . ARG A 1 489 ? 10.773 -21.5 3.668 1 79.81 489 ARG A N 1
ATOM 3942 C CA . ARG A 1 489 ? 10.367 -20.109 3.693 1 79.81 489 ARG A CA 1
ATOM 3943 C C . ARG A 1 489 ? 9.391 -19.844 4.84 1 79.81 489 ARG A C 1
ATOM 3945 O O . ARG A 1 489 ? 8.414 -20.578 5.012 1 79.81 489 ARG A O 1
ATOM 3952 N N . THR A 1 490 ? 9.758 -18.922 5.684 1 85.69 490 THR A N 1
ATOM 3953 C CA . THR A 1 490 ? 8.898 -18.516 6.785 1 85.69 490 THR A CA 1
ATOM 3954 C C . THR A 1 490 ? 8.68 -17 6.777 1 85.69 490 THR A C 1
ATOM 3956 O O . THR A 1 490 ? 9.625 -16.234 6.566 1 85.69 490 THR A O 1
ATOM 3959 N N . ILE A 1 491 ? 7.465 -16.625 6.84 1 88.44 491 ILE A N 1
ATOM 3960 C CA . ILE A 1 491 ? 7.117 -15.219 6.914 1 88.44 491 ILE A CA 1
ATOM 3961 C C . ILE A 1 491 ? 6.684 -14.867 8.336 1 88.44 491 ILE A C 1
ATOM 3963 O O . ILE A 1 491 ? 7.398 -14.172 9.055 1 88.44 491 ILE A O 1
ATOM 3967 N N . ASN A 1 492 ? 5.633 -15.391 8.852 1 86.56 492 ASN A N 1
ATOM 3968 C CA . ASN A 1 492 ? 5.152 -15.367 10.227 1 86.56 492 ASN A CA 1
ATOM 3969 C C . ASN A 1 492 ? 4.246 -16.562 10.523 1 86.56 492 ASN A C 1
ATOM 3971 O O . ASN A 1 492 ? 3.828 -17.266 9.602 1 86.56 492 ASN A O 1
ATOM 3975 N N . PRO A 1 493 ? 3.99 -16.891 11.711 1 84.56 493 PRO A N 1
ATOM 3976 C CA . PRO A 1 493 ? 3.301 -18.141 12.055 1 84.56 493 PRO A CA 1
ATOM 3977 C C . PRO A 1 493 ? 1.915 -18.25 11.422 1 84.56 493 PRO A C 1
ATOM 3979 O O . PRO A 1 493 ? 1.514 -19.328 10.977 1 84.56 493 PRO A O 1
ATOM 3982 N N . ALA A 1 494 ? 1.196 -17.125 11.336 1 88.12 494 ALA A N 1
ATOM 3983 C CA . ALA A 1 494 ? -0.16 -17.172 10.797 1 88.12 494 ALA A CA 1
ATOM 3984 C C . ALA A 1 494 ? -0.146 -17.438 9.297 1 88.12 494 ALA A C 1
ATOM 3986 O O . ALA A 1 494 ? -0.902 -18.281 8.805 1 88.12 494 ALA A O 1
ATOM 3987 N N . VAL A 1 495 ? 0.715 -16.734 8.633 1 91.81 495 VAL A N 1
ATOM 3988 C CA . VAL A 1 495 ? 0.841 -16.906 7.188 1 91.81 495 VAL A CA 1
ATOM 3989 C C . VAL A 1 495 ? 1.383 -18.312 6.887 1 91.81 495 VAL A C 1
ATOM 3991 O O . VAL A 1 495 ? 0.899 -18.984 5.977 1 91.81 495 VAL A O 1
ATOM 3994 N N . ASP A 1 496 ? 2.357 -18.734 7.664 1 91 496 ASP A N 1
ATOM 3995 C CA . ASP A 1 496 ? 2.947 -20.062 7.48 1 91 496 ASP A CA 1
ATOM 3996 C C . ASP A 1 496 ? 1.905 -21.156 7.68 1 91 496 ASP A C 1
ATOM 3998 O O . ASP A 1 496 ? 1.918 -22.172 6.973 1 91 496 ASP A O 1
ATOM 4002 N N . HIS A 1 497 ? 1.045 -20.953 8.617 1 91.75 497 HIS A N 1
ATOM 4003 C CA . HIS A 1 497 ? -0.031 -21.922 8.852 1 91.75 497 HIS A CA 1
ATOM 4004 C C . HIS A 1 497 ? -0.931 -22.047 7.625 1 91.75 497 HIS A C 1
ATOM 4006 O O . HIS A 1 497 ? -1.263 -23.156 7.207 1 91.75 497 HIS A O 1
ATOM 4012 N N . CYS A 1 498 ? -1.295 -20.938 7.035 1 94.31 498 CYS A N 1
ATOM 4013 C CA . CYS A 1 498 ? -2.16 -20.953 5.859 1 94.31 498 CYS A CA 1
ATOM 4014 C C . CYS A 1 498 ? -1.447 -21.578 4.668 1 94.31 498 CYS A C 1
ATOM 4016 O O . CYS A 1 498 ? -2.084 -22.203 3.814 1 94.31 498 CYS A O 1
ATOM 4018 N N . CYS A 1 499 ? -0.12 -21.453 4.625 1 94.81 499 CYS A N 1
ATOM 4019 C CA . CYS A 1 499 ? 0.67 -21.953 3.504 1 94.81 499 CYS A CA 1
ATOM 4020 C C . CYS A 1 499 ? 0.894 -23.453 3.619 1 94.81 499 CYS A C 1
ATOM 4022 O O . CYS A 1 499 ? 1.12 -24.125 2.615 1 94.81 499 CYS A O 1
ATOM 4024 N N . LYS A 1 500 ? 0.77 -24.016 4.859 1 93.38 500 LYS A N 1
ATOM 4025 C CA . LYS A 1 500 ? 1.268 -25.375 5.047 1 93.38 500 LYS A CA 1
ATOM 4026 C C . LYS A 1 500 ? 0.172 -26.281 5.586 1 93.38 500 LYS A C 1
ATOM 4028 O O . LYS A 1 500 ? 0.311 -27.516 5.555 1 93.38 500 LYS A O 1
ATOM 4033 N N . SER A 1 501 ? -0.96 -25.766 5.949 1 91.31 501 SER A N 1
ATOM 4034 C CA . SER A 1 501 ? -1.936 -26.578 6.672 1 91.31 501 SER A CA 1
ATOM 4035 C C . SER A 1 501 ? -2.824 -27.359 5.715 1 91.31 501 SER A C 1
ATOM 4037 O O . SER A 1 501 ? -2.98 -28.578 5.859 1 91.31 501 SER A O 1
ATOM 4039 N N . ASN A 1 502 ? -3.523 -26.719 4.844 1 93.5 502 ASN A N 1
ATOM 4040 C CA . ASN A 1 502 ? -4.473 -27.344 3.928 1 93.5 502 ASN A CA 1
ATOM 4041 C C . ASN A 1 502 ? -4.559 -26.594 2.605 1 93.5 502 ASN A C 1
ATOM 4043 O O . ASN A 1 502 ? -5.016 -25.453 2.568 1 93.5 502 ASN A O 1
ATOM 4047 N N . PHE A 1 503 ? -4.238 -27.297 1.525 1 94.88 503 PHE A N 1
ATOM 4048 C CA . PHE A 1 503 ? -4.195 -26.641 0.225 1 94.88 503 PHE A CA 1
ATOM 4049 C C . PHE A 1 503 ? -5.578 -26.141 -0.172 1 94.88 503 PHE A C 1
ATOM 4051 O O . PHE A 1 503 ? -5.715 -25.016 -0.658 1 94.88 503 PHE A O 1
ATOM 4058 N N . ALA A 1 504 ? -6.59 -26.938 0.009 1 94.62 504 ALA A N 1
ATOM 4059 C CA . ALA A 1 504 ? -7.941 -26.625 -0.447 1 94.62 504 ALA A CA 1
ATOM 4060 C C . ALA A 1 504 ? -8.484 -25.391 0.259 1 94.62 504 ALA A C 1
ATOM 4062 O O . ALA A 1 504 ? -9.297 -24.641 -0.307 1 94.62 504 ALA A O 1
ATOM 4063 N N . PHE A 1 505 ? -8.008 -25.156 1.44 1 95 505 PHE A N 1
ATOM 4064 C CA . PHE A 1 505 ? -8.578 -24.094 2.254 1 95 505 PHE A CA 1
ATOM 4065 C C . PHE A 1 505 ? -7.594 -22.938 2.404 1 95 505 PHE A C 1
ATOM 4067 O O . PHE A 1 505 ? -7.742 -22.109 3.299 1 95 505 PHE A O 1
ATOM 4074 N N . ARG A 1 506 ? -6.586 -22.906 1.604 1 95.56 506 ARG A N 1
ATOM 4075 C CA . ARG A 1 506 ? -5.602 -21.828 1.682 1 95.56 506 ARG A CA 1
ATOM 4076 C C . ARG A 1 506 ? -6.262 -20.469 1.515 1 95.56 506 ARG A C 1
ATOM 4078 O O . ARG A 1 506 ? -6.004 -19.547 2.295 1 95.56 506 ARG A O 1
ATOM 4085 N N . GLY A 1 507 ? -7.156 -20.328 0.516 1 94.25 507 GLY A N 1
ATOM 4086 C CA . GLY A 1 507 ? -7.871 -19.094 0.282 1 94.25 507 GLY A CA 1
ATOM 4087 C C . GLY A 1 507 ? -8.633 -18.594 1.498 1 94.25 507 GLY A C 1
ATOM 4088 O O . GLY A 1 507 ? -8.352 -17.516 2.025 1 94.25 507 GLY A O 1
ATOM 4089 N N . PRO A 1 508 ? -9.555 -19.406 1.939 1 93 508 PRO A N 1
ATOM 4090 C CA . PRO A 1 508 ? -10.32 -19.062 3.137 1 93 508 PRO A CA 1
ATOM 4091 C C . PRO A 1 508 ? -9.43 -18.781 4.344 1 93 508 PRO A C 1
ATOM 4093 O O . PRO A 1 508 ? -9.734 -17.906 5.152 1 93 508 PRO A O 1
ATOM 4096 N N . CYS A 1 509 ? -8.359 -19.531 4.484 1 94.06 509 CYS A N 1
ATOM 4097 C CA . CYS A 1 509 ? -7.43 -19.297 5.586 1 94.06 509 CYS A CA 1
ATOM 4098 C C . CYS A 1 509 ? -6.844 -17.891 5.523 1 94.06 509 CYS A C 1
ATOM 4100 O O . CYS A 1 509 ? -6.828 -17.188 6.527 1 94.06 509 CYS A O 1
ATOM 4102 N N . PHE A 1 510 ? -6.398 -17.438 4.414 1 94.06 510 PHE A N 1
ATOM 4103 C CA . PHE A 1 510 ? -5.809 -16.109 4.254 1 94.06 510 PHE A CA 1
ATOM 4104 C C . PHE A 1 510 ? -6.859 -15.023 4.449 1 94.06 510 PHE A C 1
ATOM 4106 O O . PHE A 1 510 ? -6.551 -13.938 4.953 1 94.06 510 PHE A O 1
ATOM 4113 N N . GLU A 1 511 ? -8.055 -15.289 3.982 1 89.69 511 GLU A N 1
ATOM 4114 C CA . GLU A 1 511 ? -9.148 -14.328 4.141 1 89.69 511 GLU A CA 1
ATOM 4115 C C . GLU A 1 511 ? -9.445 -14.062 5.613 1 89.69 511 GLU A C 1
ATOM 4117 O O . GLU A 1 511 ? -9.898 -12.977 5.977 1 89.69 511 GLU A O 1
ATOM 4122 N N . SER A 1 512 ? -9.195 -15.031 6.359 1 88.25 512 SER A N 1
ATOM 4123 C CA . SER A 1 512 ? -9.531 -14.938 7.773 1 88.25 512 SER A CA 1
ATOM 4124 C C . SER A 1 512 ? -8.445 -14.211 8.555 1 88.25 512 SER A C 1
ATOM 4126 O O . SER A 1 512 ? -8.641 -13.852 9.719 1 88.25 512 SER A O 1
ATOM 4128 N N . LEU A 1 513 ? -7.32 -14.008 7.887 1 88.12 513 LEU A N 1
ATOM 4129 C CA . LEU A 1 513 ? -6.234 -13.328 8.586 1 88.12 513 LEU A CA 1
ATOM 4130 C C . LEU A 1 513 ? -6.574 -11.867 8.836 1 88.12 513 LEU A C 1
ATOM 4132 O O . LEU A 1 513 ? -7.18 -11.211 7.988 1 88.12 513 LEU A O 1
ATOM 4136 N N . THR A 1 514 ? -6.629 -11.367 10.086 1 74.56 514 THR A N 1
ATOM 4137 C CA . THR A 1 514 ? -6.844 -9.977 10.469 1 74.56 514 THR A CA 1
ATOM 4138 C C . THR A 1 514 ? -5.516 -9.289 10.773 1 74.56 514 THR A C 1
ATOM 4140 O O . THR A 1 514 ? -4.453 -9.906 10.664 1 74.56 514 THR A O 1
ATOM 4143 N N . THR A 1 515 ? -5.797 -7.863 11.078 1 64.75 515 THR A N 1
ATOM 4144 C CA . THR A 1 515 ? -4.605 -7.086 11.398 1 64.75 515 THR A CA 1
ATOM 4145 C C . THR A 1 515 ? -3.867 -7.688 12.586 1 64.75 515 THR A C 1
ATOM 4147 O O . THR A 1 515 ? -4.492 -8.18 13.523 1 64.75 515 THR A O 1
ATOM 4150 N N . HIS A 1 516 ? -2.668 -7.805 12.352 1 52.34 516 HIS A N 1
ATOM 4151 C CA . HIS A 1 516 ? -1.832 -8.312 13.438 1 52.34 516 HIS A CA 1
ATOM 4152 C C . HIS A 1 516 ? -1.996 -7.465 14.695 1 52.34 516 HIS A C 1
ATOM 4154 O O . HIS A 1 516 ? -1.671 -6.277 14.695 1 52.34 516 HIS A O 1
ATOM 4160 N N . LYS A 1 517 ? -3.125 -7.586 15.609 1 46.31 517 LYS A N 1
ATOM 4161 C CA . LYS A 1 517 ? -3.428 -6.723 16.75 1 46.31 517 LYS A CA 1
ATOM 4162 C C . LYS A 1 517 ? -2.191 -6.5 17.609 1 46.31 517 LYS A C 1
ATOM 4164 O O . LYS A 1 517 ? -2.021 -5.43 18.203 1 46.31 517 LYS A O 1
ATOM 4169 N N . THR A 1 518 ? -1.773 -7.516 18.406 1 41.25 518 THR A N 1
ATOM 4170 C CA . THR A 1 518 ? -0.888 -7.293 19.547 1 41.25 518 THR A CA 1
ATOM 4171 C C . THR A 1 518 ? 0.485 -6.816 19.078 1 41.25 518 THR A C 1
ATOM 4173 O O . THR A 1 518 ? 1.361 -7.633 18.781 1 41.25 518 THR A O 1
ATOM 4176 N N . TYR A 1 519 ? 0.319 -5.887 18.438 1 40.66 519 TYR A N 1
ATOM 4177 C CA . TYR A 1 519 ? 1.604 -5.309 18.062 1 40.66 519 TYR A CA 1
ATOM 4178 C C . TYR A 1 519 ? 2.314 -4.719 19.266 1 40.66 519 TYR A C 1
ATOM 4180 O O . TYR A 1 519 ? 1.822 -3.771 19.891 1 40.66 519 TYR A O 1
ATOM 4188 N N . VAL A 1 520 ? 2.811 -5.477 20.172 1 40.53 520 VAL A N 1
ATOM 4189 C CA . VAL A 1 520 ? 3.637 -4.754 21.141 1 40.53 520 VAL A CA 1
ATOM 4190 C C . VAL A 1 520 ? 5.008 -4.465 20.531 1 40.53 520 VAL A C 1
ATOM 4192 O O . VAL A 1 520 ? 5.727 -5.387 20.125 1 40.53 520 VAL A O 1
ATOM 4195 N N . PRO A 1 521 ? 5.215 -3.305 20.125 1 39.62 521 PRO A N 1
ATOM 4196 C CA . PRO A 1 521 ? 6.566 -2.939 19.703 1 39.62 521 PRO A CA 1
ATOM 4197 C C . PRO A 1 521 ? 7.648 -3.467 20.641 1 39.62 521 PRO A C 1
ATOM 4199 O O . PRO A 1 521 ? 7.395 -3.646 21.828 1 39.62 521 PRO A O 1
ATOM 4202 N N . PRO A 1 522 ? 8.695 -4.188 20.188 1 36.25 522 PRO A N 1
ATOM 4203 C CA . PRO A 1 522 ? 9.719 -4.465 21.188 1 36.25 522 PRO A CA 1
ATOM 4204 C C . PRO A 1 522 ? 9.922 -3.303 22.172 1 36.25 522 PRO A C 1
ATOM 4206 O O . PRO A 1 522 ? 9.648 -2.15 21.828 1 36.25 522 PRO A O 1
ATOM 4209 N N . PRO A 1 523 ? 10.047 -3.693 23.406 1 35.72 523 PRO A N 1
ATOM 4210 C CA . PRO A 1 523 ? 10.234 -2.639 24.406 1 35.72 523 PRO A CA 1
ATOM 4211 C C . PRO A 1 523 ? 11.219 -1.562 23.953 1 35.72 523 PRO A C 1
ATOM 4213 O O . PRO A 1 523 ? 12.195 -1.863 23.25 1 35.72 523 PRO A O 1
ATOM 4216 N N . PHE A 1 524 ? 10.711 -0.427 23.797 1 34.81 524 PHE A N 1
ATOM 4217 C CA . PHE A 1 524 ? 11.562 0.747 23.641 1 34.81 524 PHE A CA 1
ATOM 4218 C C . PHE A 1 524 ? 12.82 0.615 24.484 1 34.81 524 PHE A C 1
ATOM 4220 O O . PHE A 1 524 ? 12.742 0.463 25.703 1 34.81 524 PHE A O 1
ATOM 4227 N N . SER A 1 525 ? 13.953 0.021 24.031 1 34.25 525 SER A N 1
ATOM 4228 C CA . SER A 1 525 ? 15.086 0.269 24.906 1 34.25 525 SER A CA 1
ATOM 4229 C C . SER A 1 525 ? 15.18 1.741 25.297 1 34.25 525 SER A C 1
ATOM 4231 O O . SER A 1 525 ? 15.148 2.619 24.438 1 34.25 525 SER A O 1
ATOM 4233 N N . GLN A 1 526 ? 14.758 2.105 26.406 1 34.09 526 GLN A N 1
ATOM 4234 C CA . GLN A 1 526 ? 14.914 3.412 27.031 1 34.09 526 GLN A CA 1
ATOM 4235 C C . GLN A 1 526 ? 16.203 4.09 26.562 1 34.09 526 GLN A C 1
ATOM 4237 O O . GLN A 1 526 ? 16.406 5.285 26.812 1 34.09 526 GLN A O 1
ATOM 4242 N N . ASP A 1 527 ? 17.25 3.283 26.328 1 32.28 527 ASP A N 1
ATOM 4243 C CA . ASP A 1 527 ? 18.578 3.865 26.109 1 32.28 527 ASP A CA 1
ATOM 4244 C C . ASP A 1 527 ? 18.641 4.602 24.781 1 32.28 527 ASP A C 1
ATOM 4246 O O . ASP A 1 527 ? 19.719 5.07 24.375 1 32.28 527 ASP A O 1
ATOM 4250 N N . LEU A 1 528 ? 17.719 4.449 24 1 32.69 528 LEU A N 1
ATOM 4251 C CA . LEU A 1 528 ? 17.875 5.047 22.672 1 32.69 528 LEU A CA 1
ATOM 4252 C C . LEU A 1 528 ? 17.797 6.566 22.75 1 32.69 528 LEU A C 1
ATOM 4254 O O . LEU A 1 528 ? 18.047 7.254 21.75 1 32.69 528 LEU A O 1
ATOM 4258 N N . PHE A 1 529 ? 17.141 7.031 23.703 1 31.22 529 PHE A N 1
ATOM 4259 C CA . PHE A 1 529 ? 17.141 8.492 23.75 1 31.22 529 PHE A CA 1
ATOM 4260 C C . PHE A 1 529 ? 18.5 9.016 24.219 1 31.22 529 PHE A C 1
ATOM 4262 O O . PHE A 1 529 ? 18.625 10.195 24.562 1 31.22 529 PHE A O 1
ATOM 4269 N N . THR A 1 530 ? 19.375 8.133 24.781 1 29.67 530 THR A N 1
ATOM 4270 C CA . THR A 1 530 ? 20.672 8.773 24.906 1 29.67 530 THR A CA 1
ATOM 4271 C C . THR A 1 530 ? 21.312 8.992 23.531 1 29.67 530 THR A C 1
ATOM 4273 O O . THR A 1 530 ? 21.531 8.039 22.781 1 29.67 530 THR A O 1
ATOM 4276 N N . PHE A 1 531 ? 21.156 10.102 22.969 1 27.91 531 PHE A N 1
ATOM 4277 C CA . PHE A 1 531 ? 21.859 10.547 21.781 1 27.91 531 PHE A CA 1
ATOM 4278 C C . PHE A 1 531 ? 23.297 10.055 21.781 1 27.91 531 PHE A C 1
ATOM 4280 O O . PHE A 1 531 ? 24.156 10.625 22.469 1 27.91 531 PHE A O 1
ATOM 4287 N N . HIS A 1 532 ? 23.594 8.773 21.875 1 28.42 532 HIS A N 1
ATOM 4288 C CA . HIS A 1 532 ? 25.016 8.555 21.641 1 28.42 532 HIS A CA 1
ATOM 4289 C C . HIS A 1 532 ? 25.406 8.93 20.219 1 28.42 532 HIS A C 1
ATOM 4291 O O . HIS A 1 532 ? 24.625 8.711 19.281 1 28.42 532 HIS A O 1
ATOM 4297 N N . PRO A 1 533 ? 26.484 9.703 19.984 1 28.89 533 PRO A N 1
ATOM 4298 C CA . PRO A 1 533 ? 27.078 10.172 18.734 1 28.89 533 PRO A CA 1
ATOM 4299 C C . PRO A 1 533 ? 27.156 9.086 17.672 1 28.89 533 PRO A C 1
ATOM 4301 O O . PRO A 1 533 ? 27.25 9.383 16.484 1 28.89 533 PRO A O 1
ATOM 4304 N N . ASP A 1 534 ? 27.328 7.867 18.047 1 27.56 534 ASP A N 1
ATOM 4305 C CA . ASP A 1 534 ? 27.766 6.844 17.109 1 27.56 534 ASP A CA 1
ATOM 4306 C C . ASP A 1 534 ? 26.609 6.352 16.25 1 27.56 534 ASP A C 1
ATOM 4308 O O . ASP A 1 534 ? 26.75 5.402 15.469 1 27.56 534 ASP A O 1
ATOM 4312 N N . MET A 1 535 ? 25.5 6.656 16.562 1 28.61 535 MET A N 1
ATOM 4313 C CA . MET A 1 535 ? 24.406 6.062 15.797 1 28.61 535 MET A CA 1
ATOM 4314 C C . MET A 1 535 ? 24.422 6.551 14.352 1 28.61 535 MET A C 1
ATOM 4316 O O . MET A 1 535 ? 23.578 6.145 13.539 1 28.61 535 MET A O 1
ATOM 4320 N N . CYS A 1 536 ? 25.109 7.613 14.016 1 28.67 536 CYS A N 1
ATOM 4321 C CA . CYS A 1 536 ? 25.328 8.055 12.641 1 28.67 536 CYS A CA 1
ATOM 4322 C C . CYS A 1 536 ? 26.078 7 11.844 1 28.67 536 CYS A C 1
ATOM 4324 O O . CYS A 1 536 ? 26.266 7.141 10.633 1 28.67 536 CYS A O 1
ATOM 4326 N N . GLN A 1 537 ? 26.922 6.145 12.43 1 27.02 537 GLN A N 1
ATOM 4327 C CA . GLN A 1 537 ? 27.891 5.391 11.656 1 27.02 537 GLN A CA 1
ATOM 4328 C C . GLN A 1 537 ? 27.25 4.18 10.984 1 27.02 537 GLN A C 1
ATOM 4330 O O . GLN A 1 537 ? 27.75 3.682 9.977 1 27.02 537 GLN A O 1
ATOM 4335 N N . SER A 1 538 ? 26.328 3.551 11.57 1 29.94 538 SER A N 1
ATOM 4336 C CA . SER A 1 538 ? 26.125 2.189 11.086 1 29.94 538 SER A CA 1
ATOM 4337 C C . SER A 1 538 ? 25.359 2.18 9.773 1 29.94 538 SER A C 1
ATOM 4339 O O . SER A 1 538 ? 25.297 1.157 9.086 1 29.94 538 SER A O 1
ATOM 4341 N N . GLN A 1 539 ? 24.578 3.182 9.547 1 29.84 539 GLN A N 1
ATOM 4342 C CA . GLN A 1 539 ? 23.797 3.012 8.32 1 29.84 539 GLN A CA 1
ATOM 4343 C C . GLN A 1 539 ? 24.672 3.17 7.086 1 29.84 539 GLN A C 1
ATOM 4345 O O . GLN A 1 539 ? 24.188 3.035 5.957 1 29.84 539 GLN A O 1
ATOM 4350 N N . ASN A 1 540 ? 25.906 3.633 7.16 1 28.61 540 ASN A N 1
ATOM 4351 C CA . ASN A 1 540 ? 26.75 3.824 5.988 1 28.61 540 ASN A CA 1
ATOM 4352 C C . ASN A 1 540 ? 27.062 2.498 5.301 1 28.61 540 ASN A C 1
ATOM 4354 O O . ASN A 1 540 ? 27.328 2.465 4.098 1 28.61 540 ASN A O 1
ATOM 4358 N N . GLU A 1 541 ? 27.375 1.48 6.043 1 29.8 541 GLU A N 1
ATOM 4359 C CA . GLU A 1 541 ? 27.953 0.322 5.371 1 29.8 541 GLU A CA 1
ATOM 4360 C C . GLU A 1 541 ? 26.922 -0.382 4.496 1 29.8 541 GLU A C 1
ATOM 4362 O O . GLU A 1 541 ? 27.25 -0.908 3.432 1 29.8 541 GLU A O 1
ATOM 4367 N N . GLU A 1 542 ? 25.703 -0.45 4.898 1 28.69 542 GLU A N 1
ATOM 4368 C CA . GLU A 1 542 ? 24.844 -1.246 4.027 1 28.69 542 GLU A CA 1
ATOM 4369 C C . GLU A 1 542 ? 24.375 -0.437 2.822 1 28.69 542 GLU A C 1
ATOM 4371 O O . GLU A 1 542 ? 24.141 -0.994 1.748 1 28.69 542 GLU A O 1
ATOM 4376 N N . LEU A 1 543 ? 24.266 0.892 2.852 1 28.48 543 LEU A N 1
ATOM 4377 C CA . LEU A 1 543 ? 23.938 1.69 1.674 1 28.48 543 LEU A CA 1
ATOM 4378 C C . LEU A 1 543 ? 25.172 1.89 0.801 1 28.48 543 LEU A C 1
ATOM 4380 O O . LEU A 1 543 ? 25.062 2.168 -0.395 1 28.48 543 LEU A O 1
ATOM 4384 N N . GLN A 1 544 ? 26.422 2.014 1.302 1 28.28 544 GLN A N 1
ATOM 4385 C CA . GLN A 1 544 ? 27.562 2.127 0.399 1 28.28 544 GLN A CA 1
ATOM 4386 C C . GLN A 1 544 ? 27.625 0.937 -0.552 1 28.28 544 GLN A C 1
ATOM 4388 O O . GLN A 1 544 ? 28.234 1.025 -1.623 1 28.28 544 GLN A O 1
ATOM 4393 N N . LYS A 1 545 ? 27.422 -0.258 -0.158 1 31.88 545 LYS A N 1
ATOM 4394 C CA . LYS A 1 545 ? 27.531 -1.374 -1.093 1 31.88 545 LYS A CA 1
ATOM 4395 C C . LYS A 1 545 ? 26.516 -1.24 -2.232 1 31.88 545 LYS A C 1
ATOM 4397 O O . LYS A 1 545 ? 26.656 -1.886 -3.271 1 31.88 545 LYS A O 1
ATOM 4402 N N . LYS A 1 546 ? 25.438 -0.494 -2.109 1 29.94 546 LYS A N 1
ATOM 4403 C CA . LYS A 1 546 ? 24.547 -0.376 -3.266 1 29.94 546 LYS A CA 1
ATOM 4404 C C . LYS A 1 546 ? 25.047 0.708 -4.223 1 29.94 546 LYS A C 1
ATOM 4406 O O . LYS A 1 546 ? 24.734 0.675 -5.414 1 29.94 546 LYS A O 1
ATOM 4411 N N . THR A 1 547 ? 25.719 1.85 -3.775 1 27.62 547 THR A N 1
ATOM 4412 C CA . THR A 1 547 ? 26.109 2.895 -4.719 1 27.62 547 THR A CA 1
ATOM 4413 C C . THR A 1 547 ? 27.25 2.416 -5.617 1 27.62 547 THR A C 1
ATOM 4415 O O . THR A 1 547 ? 27.391 2.893 -6.742 1 27.62 547 THR A O 1
ATOM 4418 N N . ASP A 1 548 ? 28.25 1.747 -5.02 1 29.27 548 ASP A N 1
ATOM 4419 C CA . ASP A 1 548 ? 29.359 1.494 -5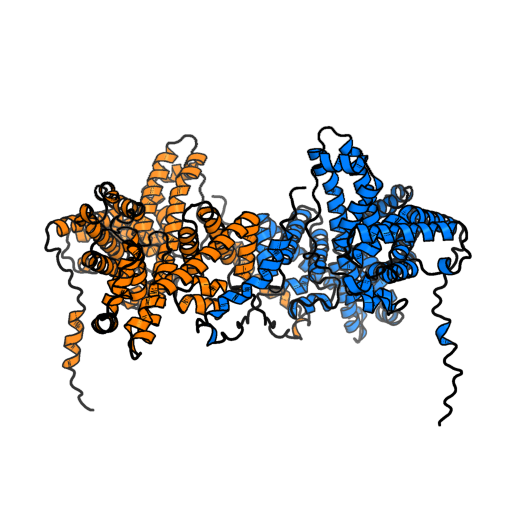.934 1 29.27 548 ASP A CA 1
ATOM 4420 C C . ASP A 1 548 ? 28.891 0.712 -7.16 1 29.27 548 ASP A C 1
ATOM 4422 O O . ASP A 1 548 ? 29.641 0.528 -8.109 1 29.27 548 ASP A O 1
ATOM 4426 N N . ARG A 1 549 ? 28 -0.105 -7.008 1 28.05 549 ARG A N 1
ATOM 4427 C CA . ARG A 1 549 ? 27.766 -0.989 -8.141 1 28.05 549 ARG A CA 1
ATOM 4428 C C . ARG A 1 549 ? 27.094 -0.238 -9.289 1 28.05 549 ARG A C 1
ATOM 4430 O O . ARG A 1 549 ? 26.844 -0.811 -10.352 1 28.05 549 ARG A O 1
ATOM 4437 N N . GLN A 1 550 ? 26.453 0.893 -9.031 1 25.58 550 GLN A N 1
ATOM 4438 C CA . GLN A 1 550 ? 25.781 1.406 -10.227 1 25.58 550 GLN A CA 1
ATOM 4439 C C . GLN A 1 550 ? 26.75 2.211 -11.094 1 25.58 550 GLN A C 1
ATOM 4441 O O . GLN A 1 550 ? 26.344 2.797 -12.102 1 25.58 550 GLN A O 1
ATOM 4446 N N . SER A 1 551 ? 27.938 2.457 -10.617 1 25.41 551 SER A N 1
ATOM 4447 C CA . SER A 1 551 ? 28.641 3.318 -11.57 1 25.41 551 SER A CA 1
ATOM 4448 C C . SER A 1 551 ? 28.984 2.561 -12.844 1 25.41 551 SER A C 1
ATOM 4450 O O . SER A 1 551 ? 30.156 2.209 -13.062 1 25.41 551 SER A O 1
ATOM 4452 N N . LEU A 1 552 ? 28.391 1.474 -13.148 1 26.66 552 LEU A N 1
ATOM 4453 C CA . LEU A 1 552 ? 29.031 1.025 -14.383 1 26.66 552 LEU A CA 1
ATOM 4454 C C . LEU A 1 552 ? 28.891 2.078 -15.477 1 26.66 552 LEU A C 1
ATOM 4456 O O . LEU A 1 552 ? 27.859 2.744 -15.578 1 26.66 552 LEU A O 1
ATOM 4460 N N . PRO A 1 553 ? 30.062 2.361 -16.141 1 23.56 553 PRO A N 1
ATOM 4461 C CA . PRO A 1 553 ? 30.312 3.324 -17.203 1 23.56 553 PRO A CA 1
ATOM 4462 C C . PRO A 1 553 ? 29.328 3.195 -18.359 1 23.56 553 PRO A C 1
ATOM 4464 O O . PRO A 1 553 ? 28.75 2.127 -18.562 1 23.56 553 PRO A O 1
ATOM 4467 N N . LYS A 1 554 ? 28.797 4.281 -18.797 1 25.45 554 LYS A N 1
ATOM 4468 C CA . LYS A 1 554 ? 28.188 4.555 -20.109 1 25.45 554 LYS A CA 1
ATOM 4469 C C . LYS A 1 554 ? 28.938 3.818 -21.219 1 25.45 554 LYS A C 1
ATOM 4471 O O . LYS A 1 554 ? 30.062 4.16 -21.547 1 25.45 554 LYS A O 1
ATOM 4476 N N . MET A 1 555 ? 29.281 2.463 -21.125 1 19.78 555 MET A N 1
ATOM 4477 C CA . MET A 1 555 ? 29.625 2.014 -22.469 1 19.78 555 MET A CA 1
ATOM 4478 C C . MET A 1 555 ? 28.375 1.883 -23.328 1 19.78 555 MET A C 1
ATOM 4480 O O . MET A 1 555 ? 27.328 1.436 -22.844 1 19.78 555 MET A O 1
ATOM 4484 N N . MET B 1 1 ? -16.469 18.094 64.75 1 19.14 1 MET B N 1
ATOM 4485 C CA . MET B 1 1 ? -17.359 19.031 64.062 1 19.14 1 MET B CA 1
ATOM 4486 C C . MET B 1 1 ? -16.609 20.312 63.688 1 19.14 1 MET B C 1
ATOM 4488 O O . MET B 1 1 ? -16.859 21.375 64.25 1 19.14 1 MET B O 1
ATOM 4492 N N . LYS B 1 2 ? -15.18 20.141 63.531 1 24.56 2 LYS B N 1
ATOM 4493 C CA . LYS B 1 2 ? -14.125 21.141 63.594 1 24.56 2 LYS B CA 1
ATOM 4494 C C . LYS B 1 2 ? -14.336 22.219 62.531 1 24.56 2 LYS B C 1
ATOM 4496 O O . LYS B 1 2 ? -14.492 21.922 61.344 1 24.56 2 LYS B O 1
ATOM 4501 N N . GLN B 1 3 ? -15.008 23.422 62.906 1 24.02 3 GLN B N 1
ATOM 4502 C CA . GLN B 1 3 ? -15.57 24.578 62.219 1 24.02 3 GLN B CA 1
ATOM 4503 C C . GLN B 1 3 ? -14.523 25.266 61.344 1 24.02 3 GLN B C 1
ATOM 4505 O O . GLN B 1 3 ? -13.734 26.078 61.812 1 24.02 3 GLN B O 1
ATOM 4510 N N . LEU B 1 4 ? -13.656 24.422 60.625 1 32.53 4 LEU B N 1
ATOM 4511 C CA . LEU B 1 4 ? -12.617 24.969 59.75 1 32.53 4 LEU B CA 1
ATOM 4512 C C . LEU B 1 4 ? -13.164 26.109 58.906 1 32.53 4 LEU B C 1
ATOM 4514 O O . LEU B 1 4 ? -14.195 25.969 58.25 1 32.53 4 LEU B O 1
ATOM 4518 N N . LYS B 1 5 ? -12.82 27.391 59.156 1 32.59 5 LYS B N 1
ATOM 4519 C CA . LYS B 1 5 ? -13.164 28.781 58.844 1 32.59 5 LYS B CA 1
ATOM 4520 C C . LYS B 1 5 ? -13.203 29 57.344 1 32.59 5 LYS B C 1
ATOM 4522 O O . LYS B 1 5 ? -12.266 28.656 56.625 1 32.59 5 LYS B O 1
ATOM 4527 N N . LEU B 1 6 ? -14.414 29.109 56.625 1 28.19 6 LEU B N 1
ATOM 4528 C CA . LEU B 1 6 ? -15.102 29.438 55.375 1 28.19 6 LEU B CA 1
ATOM 4529 C C . LEU B 1 6 ? -14.531 30.688 54.75 1 28.19 6 LEU B C 1
ATOM 4531 O O . LEU B 1 6 ? -14.938 31.094 53.625 1 28.19 6 LEU B O 1
ATOM 4535 N N . THR B 1 7 ? -13.797 31.625 55.438 1 28.59 7 THR B N 1
ATOM 4536 C CA . THR B 1 7 ? -13.516 32.969 55.031 1 28.59 7 THR B CA 1
ATOM 4537 C C . THR B 1 7 ? -12.539 32.969 53.844 1 28.59 7 THR B C 1
ATOM 4539 O O . THR B 1 7 ? -12.594 33.875 53 1 28.59 7 THR B O 1
ATOM 4542 N N . GLY B 1 8 ? -11.445 32.156 53.844 1 26.69 8 GLY B N 1
ATOM 4543 C CA . GLY B 1 8 ? -10.352 32.312 52.906 1 26.69 8 GLY B CA 1
ATOM 4544 C C . GLY B 1 8 ? -10.742 31.922 51.5 1 26.69 8 GLY B C 1
ATOM 4545 O O . GLY B 1 8 ? -9.922 32 50.562 1 26.69 8 GLY B O 1
ATOM 4546 N N . PHE B 1 9 ? -11.852 31.172 51.25 1 27.16 9 PHE B N 1
ATOM 4547 C CA . PHE B 1 9 ? -12.258 30.594 49.969 1 27.16 9 PHE B CA 1
ATOM 4548 C C . PHE B 1 9 ? -12.742 31.672 49.031 1 27.16 9 PHE B C 1
ATOM 4550 O O . PHE B 1 9 ? -12.82 31.438 47.812 1 27.16 9 PHE B O 1
ATOM 4557 N N . ILE B 1 10 ? -13.258 32.875 49.5 1 28.38 10 ILE B N 1
ATOM 4558 C CA . ILE B 1 10 ? -13.961 33.812 48.656 1 28.38 10 ILE B CA 1
ATOM 4559 C C . ILE B 1 10 ? -12.961 34.562 47.781 1 28.38 10 ILE B C 1
ATOM 4561 O O . ILE B 1 10 ? -13.305 35.031 46.688 1 28.38 10 ILE B O 1
ATOM 4565 N N . TYR B 1 11 ? -11.727 34.875 48.25 1 27 11 TYR B N 1
ATOM 4566 C CA . TYR B 1 11 ? -10.883 35.844 47.531 1 27 11 TYR B CA 1
ATOM 4567 C C . TYR B 1 11 ? -10.453 35.25 46.188 1 27 11 TYR B C 1
ATOM 4569 O O . TYR B 1 11 ? -10.078 36 45.281 1 27 11 TYR B O 1
ATOM 4577 N N . PHE B 1 12 ? -10.195 33.938 46.062 1 25.67 12 PHE B N 1
ATOM 4578 C CA . PHE B 1 12 ? -9.562 33.406 44.844 1 25.67 12 PHE B CA 1
ATOM 4579 C C . PHE B 1 12 ? -10.516 33.469 43.656 1 25.67 12 PHE B C 1
ATOM 4581 O O . PHE B 1 12 ? -10.133 33.156 42.531 1 25.67 12 PHE B O 1
ATOM 4588 N N . LEU B 1 13 ? -11.852 33.531 43.875 1 27.66 13 LEU B N 1
ATOM 4589 C CA . LEU B 1 13 ? -12.797 33.438 42.781 1 27.66 13 LEU B CA 1
ATOM 4590 C C . LEU B 1 13 ? -12.672 34.688 41.875 1 27.66 13 LEU B C 1
ATOM 4592 O O . LEU B 1 13 ? -13.094 34.625 40.719 1 27.66 13 LEU B O 1
ATOM 4596 N N . PHE B 1 14 ? -12.516 35.906 42.438 1 27.22 14 PHE B N 1
ATOM 4597 C CA . PHE B 1 14 ? -12.766 37.094 41.625 1 27.22 14 PHE B CA 1
ATOM 4598 C C . PHE B 1 14 ? -11.688 37.25 40.562 1 27.22 14 PHE B C 1
ATOM 4600 O O . PHE B 1 14 ? -11.727 38.219 39.781 1 27.22 14 PHE B O 1
ATOM 4607 N N . PHE B 1 15 ? -10.445 36.781 40.781 1 26.45 15 PHE B N 1
ATOM 4608 C CA . PHE B 1 15 ? -9.398 37.281 39.906 1 26.45 15 PHE B CA 1
ATOM 4609 C C . PHE B 1 15 ? -9.633 36.812 38.469 1 26.45 15 PHE B C 1
ATOM 4611 O O . PHE B 1 15 ? -8.898 37.188 37.562 1 26.45 15 PHE B O 1
ATOM 4618 N N . LEU B 1 16 ? -10.227 35.688 38.312 1 28.48 16 LEU B N 1
ATOM 4619 C CA . LEU B 1 16 ? -10.156 35.219 36.906 1 28.48 16 LEU B CA 1
ATOM 4620 C C . LEU B 1 16 ? -11.039 36.094 36.031 1 28.48 16 LEU B C 1
ATOM 4622 O O . LEU B 1 16 ? -11.414 35.656 34.938 1 28.48 16 LEU B O 1
ATOM 4626 N N . THR B 1 17 ? -11.773 37.094 36.5 1 29.3 17 THR B N 1
ATOM 4627 C CA . THR B 1 17 ? -12.438 37.875 35.5 1 29.3 17 THR B CA 1
ATOM 4628 C C . THR B 1 17 ? -11.414 38.438 34.5 1 29.3 17 THR B C 1
ATOM 4630 O O . THR B 1 17 ? -10.531 39.219 34.875 1 29.3 17 THR B O 1
ATOM 4633 N N . GLU B 1 18 ? -10.938 37.781 33.594 1 32.41 18 GLU B N 1
ATOM 4634 C CA . GLU B 1 18 ? -10.18 38.281 32.438 1 32.41 18 GLU B CA 1
ATOM 4635 C C . GLU B 1 18 ? -10.609 39.688 32.062 1 32.41 18 GLU B C 1
ATOM 4637 O O . GLU B 1 18 ? -11.805 39.938 31.875 1 32.41 18 GLU B O 1
ATOM 4642 N N . SER B 1 19 ? -10.008 40.719 32.469 1 31.91 19 SER B N 1
ATOM 4643 C CA . SER B 1 19 ? -10.094 42.125 32.125 1 31.91 19 SER B CA 1
ATOM 4644 C C . SER B 1 19 ? -10.398 42.344 30.656 1 31.91 19 SER B C 1
ATOM 4646 O O . SER B 1 19 ? -9.641 41.875 29.781 1 31.91 19 SER B O 1
ATOM 4648 N N . LEU B 1 20 ? -11.578 42.219 30.078 1 36.69 20 LEU B N 1
ATOM 4649 C CA . LEU B 1 20 ? -11.945 43 28.922 1 36.69 20 LEU B CA 1
ATOM 4650 C C . LEU B 1 20 ? -11.203 44.344 28.922 1 36.69 20 LEU B C 1
ATOM 4652 O O . LEU B 1 20 ? -11.641 45.312 29.547 1 36.69 20 LEU B O 1
ATOM 4656 N N . MET B 1 21 ? -9.984 44.406 29.141 1 35.78 21 MET B N 1
ATOM 4657 C CA . MET B 1 21 ? -9.281 45.688 28.984 1 35.78 21 MET B CA 1
ATOM 4658 C C . MET B 1 21 ? -9.828 46.469 27.781 1 35.78 21 MET B C 1
ATOM 4660 O O . MET B 1 21 ? -9.828 45.969 26.656 1 35.78 21 MET B O 1
ATOM 4664 N N . LEU B 1 22 ? -10.773 47.344 27.922 1 39.97 22 LEU B N 1
ATOM 4665 C CA . LEU B 1 22 ? -11.219 48.375 26.984 1 39.97 22 LEU B CA 1
ATOM 4666 C C . LEU B 1 22 ? -10.031 48.938 26.219 1 39.97 22 LEU B C 1
ATOM 4668 O O . LEU B 1 22 ? -9.008 49.281 26.812 1 39.97 22 LEU B O 1
ATOM 4672 N N . PRO B 1 23 ? -9.93 48.625 24.938 1 45.16 23 PRO B N 1
ATOM 4673 C CA . PRO B 1 23 ? -8.875 49.25 24.141 1 45.16 23 PRO B CA 1
ATOM 4674 C C . PRO B 1 23 ? -8.68 50.75 24.5 1 45.16 23 PRO B C 1
ATOM 4676 O O . PRO B 1 23 ? -9.648 51.5 24.531 1 45.16 23 PRO B O 1
ATOM 4679 N N . THR B 1 24 ? -7.781 51.125 25.266 1 48 24 THR B N 1
ATOM 4680 C CA . THR B 1 24 ? -7.504 52.5 25.641 1 48 24 THR B CA 1
ATOM 4681 C C . THR B 1 24 ? -7.184 53.344 24.406 1 48 24 THR B C 1
ATOM 4683 O O . THR B 1 24 ? -7.414 54.562 24.391 1 48 24 THR B O 1
ATOM 4686 N N . GLU B 1 25 ? -6.543 52.688 23.406 1 55.38 25 GLU B N 1
ATOM 4687 C CA . GLU B 1 25 ? -6.199 53.594 22.312 1 55.38 25 GLU B CA 1
ATOM 4688 C C . GLU B 1 25 ? -7.27 53.594 21.234 1 55.38 25 GLU B C 1
ATOM 4690 O O . GLU B 1 25 ? -7.914 52.562 20.984 1 55.38 25 GLU B O 1
ATOM 4695 N N . LEU B 1 26 ? -7.668 54.75 20.75 1 52.28 26 LEU B N 1
ATOM 4696 C CA . LEU B 1 26 ? -8.68 54.969 19.734 1 52.28 26 LEU B CA 1
ATOM 4697 C C . LEU B 1 26 ? -8.547 53.969 18.594 1 52.28 26 LEU B C 1
ATOM 4699 O O . LEU B 1 26 ? -9.555 53.469 18.094 1 52.28 26 LEU B O 1
ATOM 4703 N N . GLN B 1 27 ? -7.383 53.656 18.156 1 57.78 27 GLN B N 1
ATOM 4704 C CA . GLN B 1 27 ? -7.164 52.688 17.094 1 57.78 27 GLN B CA 1
ATOM 4705 C C . GLN B 1 27 ? -7.637 51.281 17.5 1 57.78 27 GLN B C 1
ATOM 4707 O O . GLN B 1 27 ? -8.188 50.562 16.672 1 57.78 27 GLN B O 1
ATOM 4712 N N . ASP B 1 28 ? -7.527 51.062 18.672 1 70.88 28 ASP B N 1
ATOM 4713 C CA . ASP B 1 28 ? -7.977 49.781 19.203 1 70.88 28 ASP B CA 1
ATOM 4714 C C . ASP B 1 28 ? -9.5 49.688 19.203 1 70.88 28 ASP B C 1
ATOM 4716 O O . ASP B 1 28 ? -10.062 48.625 18.906 1 70.88 28 ASP B O 1
ATOM 4720 N N . LEU B 1 29 ? -10 50.875 19.359 1 69.94 29 LEU B N 1
ATOM 4721 C CA . LEU B 1 29 ? -11.461 50.906 19.375 1 69.94 29 LEU B CA 1
ATOM 4722 C C . LEU B 1 29 ? -12.016 50.688 17.969 1 69.94 29 LEU B C 1
ATOM 4724 O O . LEU B 1 29 ? -13.016 50 17.781 1 69.94 29 LEU B O 1
ATOM 4728 N N . ASP B 1 30 ? -11.398 51.344 16.984 1 73.31 30 ASP B N 1
ATOM 4729 C CA . ASP B 1 30 ? -11.836 51.188 15.602 1 73.31 30 ASP B CA 1
ATOM 4730 C C . ASP B 1 30 ? -11.688 49.719 15.141 1 73.31 30 ASP B C 1
ATOM 4732 O O . ASP B 1 30 ? -12.578 49.188 14.492 1 73.31 30 ASP B O 1
ATOM 4736 N N . ASN B 1 31 ? -10.602 49.219 15.438 1 81 31 ASN B N 1
ATOM 4737 C CA . ASN B 1 31 ? -10.359 47.844 15.07 1 81 31 ASN B CA 1
ATOM 4738 C C . ASN B 1 31 ? -11.367 46.906 15.734 1 81 31 ASN B C 1
ATOM 4740 O O . ASN B 1 31 ? -11.812 45.906 15.125 1 81 31 ASN B O 1
ATOM 4744 N N . PHE B 1 32 ? -11.617 47.219 16.938 1 83.06 32 PHE B N 1
ATOM 4745 C CA . PHE B 1 32 ? -12.609 46.406 17.656 1 83.06 32 PHE B CA 1
ATOM 4746 C C . PHE B 1 32 ? -13.969 46.5 16.969 1 83.06 32 PHE B C 1
ATOM 4748 O O . PHE B 1 32 ? -14.656 45.5 16.797 1 83.06 32 PHE B O 1
ATOM 4755 N N . ASN B 1 33 ? -14.32 47.688 16.547 1 85.19 33 ASN B N 1
ATOM 4756 C CA . ASN B 1 33 ? -15.617 47.906 15.906 1 85.19 33 ASN B CA 1
ATOM 4757 C C . ASN B 1 33 ? -15.695 47.188 14.555 1 85.19 33 ASN B C 1
ATOM 4759 O O . ASN B 1 33 ? -16.75 46.656 14.18 1 85.19 33 ASN B O 1
ATOM 4763 N N . ILE B 1 34 ? -14.664 47.25 13.883 1 88.81 34 ILE B N 1
ATOM 4764 C CA . ILE B 1 34 ? -14.617 46.562 12.586 1 88.81 34 ILE B CA 1
ATOM 4765 C C . ILE B 1 34 ? -14.812 45.062 12.773 1 88.81 34 ILE B C 1
ATOM 4767 O O . ILE B 1 34 ? -15.57 44.438 12.031 1 88.81 34 ILE B O 1
ATOM 4771 N N . THR B 1 35 ? -14.133 44.531 13.727 1 90.88 35 THR B N 1
ATOM 4772 C CA . THR B 1 35 ? -14.242 43.094 14.008 1 90.88 35 THR B CA 1
ATOM 4773 C C . THR B 1 35 ? -15.641 42.719 14.484 1 90.88 35 THR B C 1
ATOM 4775 O O . THR B 1 35 ? -16.203 41.719 14.078 1 90.88 35 THR B O 1
ATOM 4778 N N . GLN B 1 36 ? -16.188 43.562 15.344 1 88.75 36 GLN B N 1
ATOM 4779 C CA . GLN B 1 36 ? -17.547 43.344 15.852 1 88.75 36 GLN B CA 1
ATOM 4780 C C . GLN B 1 36 ? -18.562 43.375 14.727 1 88.75 36 GLN B C 1
ATOM 4782 O O . GLN B 1 36 ? -19.484 42.562 14.688 1 88.75 36 GLN B O 1
ATOM 4787 N N . LYS B 1 37 ? -18.422 44.344 13.875 1 90.38 37 LYS B N 1
ATOM 4788 C CA . LYS B 1 37 ? -19.328 44.406 12.727 1 90.38 37 LYS B CA 1
ATOM 4789 C C . LYS B 1 37 ? -19.219 43.156 11.859 1 90.38 37 LYS B C 1
ATOM 4791 O O . LYS B 1 37 ? -20.234 42.656 11.367 1 90.38 37 LYS B O 1
ATOM 4796 N N . PHE B 1 38 ? -18.031 42.75 11.656 1 92.94 38 PHE B N 1
ATOM 4797 C CA . PHE B 1 38 ? -17.812 41.531 10.883 1 92.94 38 PHE B CA 1
ATOM 4798 C C . PHE B 1 38 ? -18.5 40.344 11.531 1 92.94 38 PHE B C 1
ATOM 4800 O O . PHE B 1 38 ? -19.125 39.531 10.836 1 92.94 38 PHE B O 1
ATOM 4807 N N . ILE B 1 39 ? -18.359 40.219 12.82 1 92.31 39 ILE B N 1
ATOM 4808 C CA . ILE B 1 39 ? -19 39.125 13.562 1 92.31 39 ILE B CA 1
ATOM 4809 C C . ILE B 1 39 ? -20.516 39.219 13.414 1 92.31 39 ILE B C 1
ATOM 4811 O O . ILE B 1 39 ? -21.188 38.219 13.141 1 92.31 39 ILE B O 1
ATOM 4815 N N . GLU B 1 40 ? -21.031 40.406 13.508 1 90 40 GLU B N 1
ATOM 4816 C CA . GLU B 1 40 ? -22.484 40.625 13.438 1 90 40 GLU B CA 1
ATOM 4817 C C . GLU B 1 40 ? -23.016 40.312 12.047 1 90 40 GLU B C 1
ATOM 4819 O O . GLU B 1 40 ? -24.109 39.75 11.906 1 90 40 GLU B O 1
ATOM 4824 N N . GLU B 1 41 ? -22.219 40.625 11.086 1 91.62 41 GLU B N 1
ATOM 4825 C CA . GLU B 1 41 ? -22.641 40.375 9.703 1 91.62 41 GLU B CA 1
ATOM 4826 C C . GLU B 1 41 ? -22.562 38.906 9.352 1 91.62 41 GLU B C 1
ATOM 4828 O O . GLU B 1 41 ? -23.188 38.438 8.391 1 91.62 41 GLU B O 1
ATOM 4833 N N . ASN B 1 42 ? -21.828 38.156 10.109 1 93.75 42 ASN B N 1
ATOM 4834 C CA . ASN B 1 42 ? -21.609 36.75 9.773 1 93.75 42 ASN B CA 1
ATOM 4835 C C . ASN B 1 42 ? -22.156 35.812 10.852 1 93.75 42 ASN B C 1
ATOM 4837 O O . ASN B 1 42 ? -21.719 34.688 10.977 1 93.75 42 ASN B O 1
ATOM 4841 N N . VAL B 1 43 ? -23.109 36.25 11.602 1 94.56 43 VAL B N 1
ATOM 4842 C CA . VAL B 1 43 ? -23.672 35.469 12.711 1 94.56 43 VAL B CA 1
ATOM 4843 C C . VAL B 1 43 ? -24.234 34.156 12.195 1 94.56 43 VAL B C 1
ATOM 4845 O O . VAL B 1 43 ? -24.141 33.125 12.859 1 94.56 43 VAL B O 1
ATOM 4848 N N . GLU B 1 44 ? -24.812 34.188 11.031 1 95.62 44 GLU B N 1
ATOM 4849 C CA . GLU B 1 44 ? -25.375 32.969 10.453 1 95.62 44 GLU B CA 1
ATOM 4850 C C . GLU B 1 44 ? -24.297 31.922 10.219 1 95.62 44 GLU B C 1
ATOM 4852 O O . GLU B 1 44 ? -24.406 30.781 10.688 1 95.62 44 GLU B O 1
ATOM 4857 N N . TYR B 1 45 ? -23.234 32.312 9.5 1 96.38 45 TYR B N 1
ATOM 4858 C CA . TYR B 1 45 ? -22.156 31.406 9.211 1 96.38 45 TYR B CA 1
ATOM 4859 C C . TYR B 1 45 ? -21.484 30.922 10.5 1 96.38 45 TYR B C 1
ATOM 4861 O O . TYR B 1 45 ? -21.109 29.75 10.617 1 96.38 45 TYR B O 1
ATOM 4869 N N . ILE B 1 46 ? -21.312 31.812 11.414 1 96.06 46 ILE B N 1
ATOM 4870 C CA . ILE B 1 46 ? -20.672 31.469 12.688 1 96.06 46 ILE B CA 1
ATOM 4871 C C . ILE B 1 46 ? -21.5 30.406 13.414 1 96.06 46 ILE B C 1
ATOM 4873 O O . ILE B 1 46 ? -20.953 29.453 13.953 1 96.06 46 ILE B O 1
ATOM 4877 N N . THR B 1 47 ? -22.828 30.594 13.375 1 96.75 47 THR B N 1
ATOM 4878 C CA . THR B 1 47 ? -23.734 29.641 13.992 1 96.75 47 THR B CA 1
ATOM 4879 C C . THR B 1 47 ? -23.656 28.281 13.289 1 96.75 47 THR B C 1
ATOM 4881 O O . THR B 1 47 ? -23.594 27.25 13.953 1 96.75 47 THR B O 1
ATOM 4884 N N . ILE B 1 48 ? -23.641 28.344 12.008 1 97.69 48 ILE B N 1
ATOM 4885 C CA . ILE B 1 48 ? -23.578 27.109 11.219 1 97.69 48 ILE B CA 1
ATOM 4886 C C . ILE B 1 48 ? -22.281 26.359 11.516 1 97.69 48 ILE B C 1
ATOM 4888 O O . ILE B 1 48 ? -22.297 25.156 11.766 1 97.69 48 ILE B O 1
ATOM 4892 N N . ILE B 1 49 ? -21.141 27.031 11.469 1 96.44 49 ILE B N 1
ATOM 4893 C CA . ILE B 1 49 ? -19.828 26.438 11.68 1 96.44 49 ILE B CA 1
ATOM 4894 C C . ILE B 1 49 ? -19.766 25.797 13.062 1 96.44 49 ILE B C 1
ATOM 4896 O O . ILE B 1 49 ? -19.375 24.641 13.195 1 96.44 49 ILE B O 1
ATOM 4900 N N . THR B 1 50 ? -20.234 26.5 14.055 1 94.81 50 THR B N 1
ATOM 4901 C CA . THR B 1 50 ? -20.188 26 15.422 1 94.81 50 THR B CA 1
ATOM 4902 C C . THR B 1 50 ? -21.047 24.75 15.578 1 94.81 50 THR B C 1
ATOM 4904 O O . THR B 1 50 ? -20.609 23.734 16.125 1 94.81 50 THR B O 1
ATOM 4907 N N . PHE B 1 51 ? -22.234 24.859 15.164 1 95.81 51 PHE B N 1
ATOM 4908 C CA . PHE B 1 51 ? -23.188 23.766 15.289 1 95.81 51 PHE B CA 1
ATOM 4909 C C . PHE B 1 51 ? -22.703 22.531 14.539 1 95.81 51 PHE B C 1
ATOM 4911 O O . PHE B 1 51 ? -22.703 21.422 15.086 1 95.81 51 PHE B O 1
ATOM 4918 N N . ALA B 1 52 ? -22.297 22.766 13.266 1 96.69 52 ALA B N 1
ATOM 4919 C CA . ALA B 1 52 ? -21.891 21.672 12.391 1 96.69 52 ALA B CA 1
ATOM 4920 C C . ALA B 1 52 ? -20.656 20.969 12.93 1 96.69 52 ALA B C 1
ATOM 4922 O O . ALA B 1 52 ? -20.5 19.75 12.766 1 96.69 52 ALA B O 1
ATOM 4923 N N . GLN B 1 53 ? -19.75 21.656 13.57 1 94.81 53 GLN B N 1
ATOM 4924 C CA . GLN B 1 53 ? -18.516 21.062 14.094 1 94.81 53 GLN B CA 1
ATOM 4925 C C . GLN B 1 53 ? -18.781 20.344 15.414 1 94.81 53 GLN B C 1
ATOM 4927 O O . GLN B 1 53 ? -18.141 19.328 15.703 1 94.81 53 GLN B O 1
ATOM 4932 N N . TYR B 1 54 ? -19.75 20.844 16.203 1 93.06 54 TYR B N 1
ATOM 4933 C CA . TYR B 1 54 ? -20.031 20.25 17.5 1 93.06 54 TYR B CA 1
ATOM 4934 C C . TYR B 1 54 ? -20.938 19.031 17.359 1 93.06 54 TYR B C 1
ATOM 4936 O O . TYR B 1 54 ? -20.797 18.047 18.078 1 93.06 54 TYR B O 1
ATOM 4944 N N . VAL B 1 55 ? -21.938 19.156 16.516 1 95.31 55 VAL B N 1
ATOM 4945 C CA . VAL B 1 55 ? -22.922 18.094 16.297 1 95.31 55 VAL B CA 1
ATOM 4946 C C . VAL B 1 55 ? -22.922 17.688 14.828 1 95.31 55 VAL B C 1
ATOM 4948 O O . VAL B 1 55 ? -23.906 17.906 14.117 1 95.31 55 VAL B O 1
ATOM 4951 N N . GLN B 1 56 ? -21.922 16.922 14.453 1 96.25 56 GLN B N 1
ATOM 4952 C CA . GLN B 1 56 ? -21.625 16.641 13.055 1 96.25 56 GLN B CA 1
ATOM 4953 C C . GLN B 1 56 ? -22.734 15.797 12.414 1 96.25 56 GLN B C 1
ATOM 4955 O O . GLN B 1 56 ? -22.938 15.852 11.203 1 96.25 56 GLN B O 1
ATOM 4960 N N . GLU B 1 57 ? -23.516 15.07 13.172 1 95.19 57 GLU B N 1
ATOM 4961 C CA . GLU B 1 57 ? -24.547 14.172 12.641 1 95.19 57 GLU B CA 1
ATOM 4962 C C . GLU B 1 57 ? -25.875 14.898 12.453 1 95.19 57 GLU B C 1
ATOM 4964 O O . GLU B 1 57 ? -26.781 14.383 11.797 1 95.19 57 GLU B O 1
ATOM 4969 N N . ALA B 1 58 ? -26.016 16.109 13 1 95.5 58 ALA B N 1
ATOM 4970 C CA . ALA B 1 58 ? -27.25 16.859 12.891 1 95.5 58 ALA B CA 1
ATOM 4971 C C . ALA B 1 58 ? -27.594 17.172 11.438 1 95.5 58 ALA B C 1
ATOM 4973 O O . ALA B 1 58 ? -26.688 17.312 10.602 1 95.5 58 ALA B O 1
ATOM 4974 N N . THR B 1 59 ? -28.875 17.297 11.133 1 95.75 59 THR B N 1
ATOM 4975 C CA . THR B 1 59 ? -29.328 17.562 9.773 1 95.75 59 THR B CA 1
ATOM 4976 C C . THR B 1 59 ? -29.266 19.062 9.461 1 95.75 59 THR B C 1
ATOM 4978 O O . THR B 1 59 ? -29.188 19.891 10.375 1 95.75 59 THR B O 1
ATOM 4981 N N . PHE B 1 60 ? -29.344 19.391 8.203 1 95.94 60 PHE B N 1
ATOM 4982 C CA . PHE B 1 60 ? -29.344 20.781 7.746 1 95.94 60 PHE B CA 1
ATOM 4983 C C . PHE B 1 60 ? -30.562 21.531 8.289 1 95.94 60 PHE B C 1
ATOM 4985 O O . PHE B 1 60 ? -30.469 22.703 8.633 1 95.94 60 PHE B O 1
ATOM 4992 N N . GLU B 1 61 ? -31.672 20.844 8.359 1 94.56 61 GLU B N 1
ATOM 4993 C CA . GLU B 1 61 ? -32.906 21.453 8.852 1 94.56 61 GLU B CA 1
ATOM 4994 C C . GLU B 1 61 ? -32.781 21.828 10.32 1 94.56 61 GLU B C 1
ATOM 4996 O O . GLU B 1 61 ? -33.25 22.906 10.734 1 94.56 61 GLU B O 1
ATOM 5001 N N . GLU B 1 62 ? -32.219 20.969 11.062 1 95.44 62 GLU B N 1
ATOM 5002 C CA . GLU B 1 62 ? -31.984 21.25 12.477 1 95.44 62 GLU B CA 1
ATOM 5003 C C . GLU B 1 62 ? -31.062 22.469 12.641 1 95.44 62 GLU B C 1
ATOM 5005 O O . GLU B 1 62 ? -31.297 23.312 13.516 1 95.44 62 GLU B O 1
ATOM 5010 N N . MET B 1 63 ? -30.109 22.531 11.836 1 95.5 63 MET B N 1
ATOM 5011 C CA . MET B 1 63 ? -29.172 23.656 11.844 1 95.5 63 MET B CA 1
ATOM 5012 C C . MET B 1 63 ? -29.891 24.953 11.531 1 95.5 63 MET B C 1
ATOM 5014 O O . MET B 1 63 ? -29.672 25.969 12.188 1 95.5 63 MET B O 1
ATOM 5018 N N . GLU B 1 64 ? -30.781 24.969 10.539 1 95.25 64 GLU B N 1
ATOM 5019 C CA . GLU B 1 64 ? -31.5 26.172 10.117 1 95.25 64 GLU B CA 1
ATOM 5020 C C . GLU B 1 64 ? -32.344 26.734 11.25 1 95.25 64 GLU B C 1
ATOM 5022 O O . GLU B 1 64 ? -32.5 27.953 11.367 1 95.25 64 GLU B O 1
ATOM 5027 N N . LYS B 1 65 ? -32.906 25.859 12.047 1 94.81 65 LYS B N 1
ATOM 5028 C CA . LYS B 1 65 ? -33.688 26.312 13.195 1 94.81 65 LYS B CA 1
ATOM 5029 C C . LYS B 1 65 ? -32.844 27.094 14.18 1 94.81 65 LYS B C 1
ATOM 5031 O O . LYS B 1 65 ? -33.25 28.125 14.695 1 94.81 65 LYS B O 1
ATOM 5036 N N . LEU B 1 66 ? -31.703 26.547 14.43 1 96.38 66 LEU B N 1
ATOM 5037 C CA . LEU B 1 66 ? -30.797 27.234 15.336 1 96.38 66 LEU B CA 1
ATOM 5038 C C . LEU B 1 66 ? -30.359 28.578 14.766 1 96.38 66 LEU B C 1
ATOM 5040 O O . LEU B 1 66 ? -30.234 29.547 15.508 1 96.38 66 LEU B O 1
ATOM 5044 N N . VAL B 1 67 ? -30.062 28.625 13.469 1 96.44 67 VAL B N 1
ATOM 5045 C CA . VAL B 1 67 ? -29.641 29.844 12.812 1 96.44 67 VAL B CA 1
ATOM 5046 C C . VAL B 1 67 ? -30.688 30.938 13.008 1 96.44 67 VAL B C 1
ATOM 5048 O O . VAL B 1 67 ? -30.359 32.094 13.297 1 96.44 67 VAL B O 1
ATOM 5051 N N . LYS B 1 68 ? -31.938 30.578 12.805 1 94.31 68 LYS B N 1
ATOM 5052 C CA . LYS B 1 68 ? -33.031 31.531 13.008 1 94.31 68 LYS B CA 1
ATOM 5053 C C . LYS B 1 68 ? -33.031 32.062 14.43 1 94.31 68 LYS B C 1
ATOM 5055 O O . LYS B 1 68 ? -33.188 33.281 14.641 1 94.31 68 LYS B O 1
ATOM 5060 N N . ASP B 1 69 ? -32.875 31.172 15.359 1 93.44 69 ASP B N 1
ATOM 5061 C CA . ASP B 1 69 ? -32.844 31.578 16.766 1 93.44 69 ASP B CA 1
ATOM 5062 C C . ASP B 1 69 ? -31.703 32.531 17.031 1 93.44 69 ASP B C 1
ATOM 5064 O O . ASP B 1 69 ? -31.859 33.531 17.766 1 93.44 69 ASP B O 1
ATOM 5068 N N . MET B 1 70 ? -30.578 32.281 16.5 1 94.69 70 MET B N 1
ATOM 5069 C CA . MET B 1 70 ? -29.391 33.062 16.781 1 94.69 70 MET B CA 1
ATOM 5070 C C . MET B 1 70 ? -29.469 34.438 16.078 1 94.69 70 MET B C 1
ATOM 5072 O O . MET B 1 70 ? -28.984 35.438 16.594 1 94.69 70 MET B O 1
ATOM 5076 N N . VAL B 1 71 ? -30.047 34.438 14.859 1 94.06 71 VAL B N 1
ATOM 5077 C CA . VAL B 1 71 ? -30.266 35.688 14.18 1 94.06 71 VAL B CA 1
ATOM 5078 C C . VAL B 1 71 ? -31.219 36.562 15.008 1 94.06 71 VAL B C 1
ATOM 5080 O O . VAL B 1 71 ? -31 37.781 15.141 1 94.06 71 VAL B O 1
ATOM 5083 N N . GLU B 1 72 ? -32.25 35.969 15.523 1 92.62 72 GLU B N 1
ATOM 5084 C CA . GLU B 1 72 ? -33.188 36.688 16.391 1 92.62 72 GLU B CA 1
ATOM 5085 C C . GLU B 1 72 ? -32.5 37.219 17.641 1 92.62 72 GLU B C 1
ATOM 5087 O O . GLU B 1 72 ? -32.781 38.312 18.094 1 92.62 72 GLU B O 1
ATOM 5092 N N . TYR B 1 73 ? -31.719 36.438 18.203 1 92.5 73 TYR B N 1
ATOM 5093 C CA . TYR B 1 73 ? -30.922 36.812 19.359 1 92.5 73 TYR B CA 1
ATOM 5094 C C . TYR B 1 73 ? -30.062 38.031 19.047 1 92.5 73 TYR B C 1
ATOM 5096 O O . TYR B 1 73 ? -30.062 39.031 19.797 1 92.5 73 TYR B O 1
ATOM 5104 N N . LYS B 1 74 ? -29.281 37.969 17.984 1 92.31 74 LYS B N 1
ATOM 5105 C CA . LYS B 1 74 ? -28.438 39.062 17.562 1 92.31 74 LYS B CA 1
ATOM 5106 C C . LYS B 1 74 ? -29.234 40.344 17.359 1 92.31 74 LYS B C 1
ATOM 5108 O O . LYS B 1 74 ? -28.828 41.438 17.812 1 92.31 74 LYS B O 1
ATOM 5113 N N . ASP B 1 75 ? -30.391 40.25 16.656 1 92.5 75 ASP B N 1
ATOM 5114 C CA . ASP B 1 75 ? -31.234 41.406 16.375 1 92.5 75 ASP B CA 1
ATOM 5115 C C . ASP B 1 75 ? -31.766 42 17.672 1 92.5 75 ASP B C 1
ATOM 5117 O O . ASP B 1 75 ? -31.844 43.25 17.797 1 92.5 75 ASP B O 1
ATOM 5121 N N . SER B 1 76 ? -32.156 41.188 18.562 1 92.38 76 SER B N 1
ATOM 5122 C CA . SER B 1 76 ? -32.656 41.656 19.844 1 92.38 76 SER B CA 1
ATOM 5123 C C . SER B 1 76 ? -31.578 42.406 20.625 1 92.38 76 SER B C 1
ATOM 5125 O O . SER B 1 76 ? -31.859 43.438 21.25 1 92.38 76 SER B O 1
ATOM 5127 N N . CYS B 1 77 ? -30.391 41.844 20.594 1 91.31 77 CYS B N 1
ATOM 5128 C CA . CYS B 1 77 ? -29.297 42.469 21.328 1 91.31 77 CYS B CA 1
ATOM 5129 C C . CYS B 1 77 ? -28.844 43.75 20.656 1 91.31 77 CYS B C 1
ATOM 5131 O O . CYS B 1 77 ? -28.406 44.688 21.328 1 91.31 77 CYS B O 1
ATOM 5133 N N . MET B 1 78 ? -28.938 43.812 19.328 1 89.5 78 MET B N 1
ATOM 5134 C CA . MET B 1 78 ? -28.625 45.062 18.609 1 89.5 78 MET B CA 1
ATOM 5135 C C . MET B 1 78 ? -29.641 46.156 18.922 1 89.5 78 MET B C 1
ATOM 5137 O O . MET B 1 78 ? -29.297 47.312 19 1 89.5 78 MET B O 1
ATOM 5141 N N . ALA B 1 79 ? -30.875 45.719 19.109 1 90.75 79 ALA B N 1
ATOM 5142 C CA . ALA B 1 79 ? -31.953 46.656 19.438 1 90.75 79 ALA B CA 1
ATOM 5143 C C . ALA B 1 79 ? -31.828 47.125 20.875 1 90.75 79 ALA B C 1
ATOM 5145 O O . ALA B 1 79 ? -32.094 48.281 21.172 1 90.75 79 ALA B O 1
ATOM 5146 N N . ASN B 1 80 ? -31.531 46.156 21.781 1 91.19 80 ASN B N 1
ATOM 5147 C CA . ASN B 1 80 ? -31.375 46.469 23.203 1 91.19 80 ASN B CA 1
ATOM 5148 C C . ASN B 1 80 ? -30.234 45.656 23.828 1 91.19 80 ASN B C 1
ATOM 5150 O O . ASN B 1 80 ? -30.453 44.562 24.312 1 91.19 80 ASN B O 1
ATOM 5154 N N . SER B 1 81 ? -29.156 46.25 23.938 1 85.75 81 SER B N 1
ATOM 5155 C CA . SER B 1 81 ? -27.953 45.562 24.406 1 85.75 81 SER B CA 1
ATOM 5156 C C . SER B 1 81 ? -28 45.344 25.906 1 85.75 81 SER B C 1
ATOM 5158 O O . SER B 1 81 ? -27.219 44.562 26.453 1 85.75 81 SER B O 1
ATOM 5160 N N . MET B 1 82 ? -28.969 45.906 26.625 1 87.75 82 MET B N 1
ATOM 5161 C CA . MET B 1 82 ? -29.031 45.844 28.094 1 87.75 82 MET B CA 1
ATOM 5162 C C . MET B 1 82 ? -29.797 44.594 28.531 1 87.75 82 MET B C 1
ATOM 5164 O O . MET B 1 82 ? -29.859 44.312 29.734 1 87.75 82 MET B O 1
ATOM 5168 N N . LEU B 1 83 ? -30.234 43.938 27.562 1 88.25 83 LEU B N 1
ATOM 5169 C CA . LEU B 1 83 ? -30.906 42.719 27.922 1 88.25 83 LEU B CA 1
ATOM 5170 C C . LEU B 1 83 ? -29.953 41.75 28.609 1 88.25 83 LEU B C 1
ATOM 5172 O O . LEU B 1 83 ? -28.781 41.656 28.219 1 88.25 83 LEU B O 1
ATOM 5176 N N . PRO B 1 84 ? -30.359 41.062 29.656 1 85.56 84 PRO B N 1
ATOM 5177 C CA . PRO B 1 84 ? -29.484 40.156 30.422 1 85.56 84 PRO B CA 1
ATOM 5178 C C . PRO B 1 84 ? -28.812 39.125 29.531 1 85.56 84 PRO B C 1
ATOM 5180 O O . PRO B 1 84 ? -27.656 38.781 29.75 1 85.56 84 PRO B O 1
ATOM 5183 N N . LYS B 1 85 ? -29.438 38.625 28.562 1 84.25 85 LYS B N 1
ATOM 5184 C CA . LYS B 1 85 ? -28.906 37.562 27.703 1 84.25 85 LYS B CA 1
ATOM 5185 C C . LYS B 1 85 ? -27.766 38.094 26.844 1 84.25 85 LYS B C 1
ATOM 5187 O O . LYS B 1 85 ? -26.922 37.312 26.375 1 84.25 85 LYS B O 1
ATOM 5192 N N . CYS B 1 86 ? -27.719 39.406 26.656 1 88.94 86 CYS B N 1
ATOM 5193 C CA . CYS B 1 86 ? -26.734 40 25.75 1 88.94 86 CYS B CA 1
ATOM 5194 C C . CYS B 1 86 ? -25.406 40.219 26.453 1 88.94 86 CYS B C 1
ATOM 5196 O O . CYS B 1 86 ? -24.406 40.562 25.828 1 88.94 86 CYS B O 1
ATOM 5198 N N . SER B 1 87 ? -25.359 39.969 27.734 1 86.75 87 SER B N 1
ATOM 5199 C CA . SER B 1 87 ? -24.141 40.125 28.516 1 86.75 87 SER B CA 1
ATOM 5200 C C . SER B 1 87 ? -23.344 38.844 28.578 1 86.75 87 SER B C 1
ATOM 5202 O O . SER B 1 87 ? -22.188 38.844 28.984 1 86.75 87 SER B O 1
ATOM 5204 N N . LYS B 1 88 ? -23.922 37.781 28.125 1 85.62 88 LYS B N 1
ATOM 5205 C CA . LYS B 1 88 ? -23.25 36.5 28.156 1 85.62 88 LYS B CA 1
ATOM 5206 C C . LYS B 1 88 ? -22.234 36.375 27.016 1 85.62 88 LYS B C 1
ATOM 5208 O O . LYS B 1 88 ? -22.328 37.062 26.016 1 85.62 88 LYS B O 1
ATOM 5213 N N . LEU B 1 89 ? -21.234 35.5 27.25 1 85.69 89 LEU B N 1
ATOM 5214 C CA . LEU B 1 89 ? -20.281 35.219 26.188 1 85.69 89 LEU B CA 1
ATOM 5215 C C . LEU B 1 89 ? -20.969 34.562 25 1 85.69 89 LEU B C 1
ATOM 5217 O O . LEU B 1 89 ? -21.781 33.625 25.188 1 85.69 89 LEU B O 1
ATOM 5221 N N . PRO B 1 90 ? -20.703 35.062 23.844 1 86.25 90 PRO B N 1
ATOM 5222 C CA . PRO B 1 90 ? -21.406 34.531 22.656 1 86.25 90 PRO B CA 1
ATOM 5223 C C . PRO B 1 90 ? -21.328 33.031 22.531 1 86.25 90 PRO B C 1
ATOM 5225 O O . PRO B 1 90 ? -22.312 32.375 22.141 1 86.25 90 PRO B O 1
ATOM 5228 N N . ASN B 1 91 ? -20.188 32.438 22.797 1 85.56 91 ASN B N 1
ATOM 5229 C CA . ASN B 1 91 ? -20.047 30.984 22.688 1 85.56 91 ASN B CA 1
ATOM 5230 C C . ASN B 1 91 ? -20.953 30.266 23.688 1 85.56 91 ASN B C 1
ATOM 5232 O O . ASN B 1 91 ? -21.469 29.172 23.406 1 85.56 91 ASN B O 1
ATOM 5236 N N . ASP B 1 92 ? -21.062 30.812 24.797 1 88.25 92 ASP B N 1
ATOM 5237 C CA . ASP B 1 92 ? -21.969 30.234 25.797 1 88.25 92 ASP B CA 1
ATOM 5238 C C . ASP B 1 92 ? -23.406 30.281 25.328 1 88.25 92 ASP B C 1
ATOM 5240 O O . ASP B 1 92 ? -24.172 29.328 25.531 1 88.25 92 ASP B O 1
ATOM 5244 N N . VAL B 1 93 ? -23.719 31.438 24.797 1 90.81 93 VAL B N 1
ATOM 5245 C CA . VAL B 1 93 ? -25.078 31.609 24.281 1 90.81 93 VAL B CA 1
ATOM 5246 C C . VAL B 1 93 ? -25.359 30.562 23.203 1 90.81 93 VAL B C 1
ATOM 5248 O O . VAL B 1 93 ? -26.438 29.953 23.188 1 90.81 93 VAL B O 1
ATOM 5251 N N . LEU B 1 94 ? -24.438 30.359 22.344 1 92.25 94 LEU B N 1
ATOM 5252 C CA . LEU B 1 94 ? -24.578 29.391 21.266 1 92.25 94 LEU B CA 1
ATOM 5253 C C . LEU B 1 94 ? -24.734 27.984 21.812 1 92.25 94 LEU B C 1
ATOM 5255 O O . LEU B 1 94 ? -25.609 27.234 21.359 1 92.25 94 LEU B O 1
ATOM 5259 N N . GLN B 1 95 ? -23.906 27.578 22.75 1 92.81 95 GLN B N 1
ATOM 5260 C CA . GLN B 1 95 ? -23.969 26.234 23.312 1 92.81 95 GLN B CA 1
ATOM 5261 C C . GLN B 1 95 ? -25.266 26.016 24.078 1 92.81 95 GLN B C 1
ATOM 5263 O O . GLN B 1 95 ? -25.859 24.938 24.016 1 92.81 95 GLN B O 1
ATOM 5268 N N . GLU B 1 96 ? -25.656 27.062 24.75 1 93.06 96 GLU B N 1
ATOM 5269 C CA . GLU B 1 96 ? -26.938 26.969 25.453 1 93.06 96 GLU B CA 1
ATOM 5270 C C . GLU B 1 96 ? -28.094 26.812 24.484 1 93.06 96 GLU B C 1
ATOM 5272 O O . GLU B 1 96 ? -29.031 26.047 24.75 1 93.06 96 GLU B O 1
ATOM 5277 N N . ALA B 1 97 ? -28.016 27.578 23.453 1 94.69 97 ALA B N 1
ATOM 5278 C CA . ALA B 1 97 ? -29.047 27.469 22.438 1 94.69 97 ALA B CA 1
ATOM 5279 C C . ALA B 1 97 ? -29.094 26.078 21.828 1 94.69 97 ALA B C 1
ATOM 5281 O O . ALA B 1 97 ? -30.156 25.547 21.547 1 94.69 97 ALA B O 1
ATOM 5282 N N . ILE B 1 98 ? -27.922 25.453 21.547 1 95.81 98 ILE B N 1
ATOM 5283 C CA . ILE B 1 98 ? -27.828 24.094 21.016 1 95.81 98 ILE B CA 1
ATOM 5284 C C . ILE B 1 98 ? -28.438 23.109 22 1 95.81 98 ILE B C 1
ATOM 5286 O O . ILE B 1 98 ? -29.203 22.219 21.609 1 95.81 98 ILE B O 1
ATOM 5290 N N . CYS B 1 99 ? -28.125 23.312 23.266 1 95.94 99 CYS B N 1
ATOM 5291 C CA . CYS B 1 99 ? -28.609 22.422 24.312 1 95.94 99 CYS B CA 1
ATOM 5292 C C . CYS B 1 99 ? -30.109 22.578 24.5 1 95.94 99 CYS B C 1
ATOM 5294 O O . CYS B 1 99 ? -30.781 21.656 24.969 1 95.94 99 CYS B O 1
ATOM 5296 N N . ALA B 1 100 ? -30.688 23.734 24.125 1 94.88 100 ALA B N 1
ATOM 5297 C CA . ALA B 1 100 ? -32.094 24.031 24.328 1 94.88 100 ALA B CA 1
ATOM 5298 C C . ALA B 1 100 ? -32.938 23.5 23.188 1 94.88 100 ALA B C 1
ATOM 5300 O O . ALA B 1 100 ? -34.188 23.484 23.266 1 94.88 100 ALA B O 1
ATOM 5301 N N . MET B 1 101 ? -32.281 23.094 22.125 1 95.19 101 MET B N 1
ATOM 5302 C CA . MET B 1 101 ? -33.031 22.547 21 1 95.19 101 MET B CA 1
ATOM 5303 C C . MET B 1 101 ? -33.75 21.25 21.391 1 95.19 101 MET B C 1
ATOM 5305 O O . MET B 1 101 ? -33.094 20.297 21.828 1 95.19 101 MET B O 1
ATOM 5309 N N . GLU B 1 102 ? -35 21.234 21.172 1 92.88 102 GLU B N 1
ATOM 5310 C CA . GLU B 1 102 ? -35.844 20.141 21.656 1 92.88 102 GLU B CA 1
ATOM 5311 C C . GLU B 1 102 ? -35.438 18.812 21.031 1 92.88 102 GLU B C 1
ATOM 5313 O O . GLU B 1 102 ? -35.438 18.672 19.797 1 92.88 102 GLU B O 1
ATOM 5318 N N . GLY B 1 103 ? -35.031 17.875 21.891 1 93.81 103 GLY B N 1
ATOM 5319 C CA . GLY B 1 103 ? -34.781 16.5 21.484 1 93.81 103 GLY B CA 1
ATOM 5320 C C . GLY B 1 103 ? -33.406 16.281 20.875 1 93.81 103 GLY B C 1
ATOM 5321 O O . GLY B 1 103 ? -32.969 15.148 20.719 1 93.81 103 GLY B O 1
ATOM 5322 N N . LEU B 1 104 ? -32.656 17.359 20.562 1 95.62 104 LEU B N 1
ATOM 5323 C CA . LEU B 1 104 ? -31.422 17.281 19.828 1 95.62 104 LEU B CA 1
ATOM 5324 C C . LEU B 1 104 ? -30.328 16.641 20.688 1 95.62 104 LEU B C 1
ATOM 5326 O O . LEU B 1 104 ? -29.625 15.727 20.25 1 95.62 104 LEU B O 1
ATOM 5330 N N . PRO B 1 105 ? -30.125 17.031 21.938 1 96.38 105 PRO B N 1
ATOM 5331 C CA . PRO B 1 105 ? -29.062 16.453 22.75 1 96.38 105 PRO B CA 1
ATOM 5332 C C . PRO B 1 105 ? -29.219 14.953 22.969 1 96.38 105 PRO B C 1
ATOM 5334 O O . PRO B 1 105 ? -28.234 14.219 22.984 1 96.38 105 PRO B O 1
ATOM 5337 N N . GLN B 1 106 ? -30.453 14.477 23.062 1 95.56 106 GLN B N 1
ATOM 5338 C CA . GLN B 1 106 ? -30.734 13.055 23.234 1 95.56 106 GLN B CA 1
ATOM 5339 C C . GLN B 1 106 ? -30.516 12.289 21.938 1 95.56 106 GLN B C 1
ATOM 5341 O O . GLN B 1 106 ? -29.906 11.219 21.938 1 95.56 106 GLN B O 1
ATOM 5346 N N . LYS B 1 107 ? -30.969 12.922 20.953 1 94.81 107 LYS B N 1
ATOM 5347 C CA . LYS B 1 107 ? -30.922 12.281 19.656 1 94.81 107 LYS B CA 1
ATOM 5348 C C . LYS B 1 107 ? -29.469 12.016 19.234 1 94.81 107 LYS B C 1
ATOM 5350 O O . LYS B 1 107 ? -29.172 10.977 18.656 1 94.81 107 LYS B O 1
ATOM 5355 N N . HIS B 1 108 ? -28.641 12.984 19.484 1 94.56 108 HIS B N 1
ATOM 5356 C CA . HIS B 1 108 ? -27.266 12.891 19.016 1 94.56 108 HIS B CA 1
ATOM 5357 C C . HIS B 1 108 ? -26.312 12.609 20.172 1 94.56 108 HIS B C 1
ATOM 5359 O O . HIS B 1 108 ? -25.109 12.781 20.047 1 94.56 108 HIS B O 1
ATOM 5365 N N . ASN B 1 109 ? -26.828 12.266 21.328 1 92.56 109 ASN B N 1
ATOM 5366 C CA . ASN B 1 109 ? -26.125 11.703 22.469 1 92.56 109 ASN B CA 1
ATOM 5367 C C . ASN B 1 109 ? -25.078 12.672 23.031 1 92.56 109 ASN B C 1
ATOM 5369 O O . ASN B 1 109 ? -23.922 12.305 23.188 1 92.56 109 ASN B O 1
ATOM 5373 N N . PHE B 1 110 ? -25.422 13.961 23.219 1 95 110 PHE B N 1
ATOM 5374 C CA . PHE B 1 110 ? -24.5 14.891 23.859 1 95 110 PHE B CA 1
ATOM 5375 C C . PHE B 1 110 ? -25.156 15.586 25.031 1 95 110 PHE B C 1
ATOM 5377 O O . PHE B 1 110 ? -24.781 16.703 25.406 1 95 110 PHE B O 1
ATOM 5384 N N . SER B 1 111 ? -26.188 14.961 25.609 1 95.69 111 SER B N 1
ATOM 5385 C CA . SER B 1 111 ? -26.891 15.477 26.781 1 95.69 111 SER B CA 1
ATOM 5386 C C . SER B 1 111 ? -25.922 15.68 27.953 1 95.69 111 SER B C 1
ATOM 5388 O O . SER B 1 111 ? -26.109 16.578 28.766 1 95.69 111 SER B O 1
ATOM 5390 N N . HIS B 1 112 ? -24.969 14.844 28.047 1 94.94 112 HIS B N 1
ATOM 5391 C CA . HIS B 1 112 ? -23.984 14.945 29.125 1 94.94 112 HIS B CA 1
ATOM 5392 C C . HIS B 1 112 ? -23.203 16.25 29.031 1 94.94 112 HIS B C 1
ATOM 5394 O O . HIS B 1 112 ? -22.781 16.797 30.062 1 94.94 112 HIS B O 1
ATOM 5400 N N . CYS B 1 113 ? -22.969 16.766 27.875 1 95.06 113 CYS B N 1
ATOM 5401 C CA . CYS B 1 113 ? -22.328 18.062 27.719 1 95.06 113 CYS B CA 1
ATOM 5402 C C . CYS B 1 113 ? -23.266 19.188 28.125 1 95.06 113 CYS B C 1
ATOM 5404 O O . CYS B 1 113 ? -22.828 20.188 28.703 1 95.06 113 CYS B O 1
ATOM 5406 N N . CYS B 1 114 ? -24.531 19.047 27.844 1 95.94 114 CYS B N 1
ATOM 5407 C CA . CYS B 1 114 ? -25.531 20.062 28.141 1 95.94 114 CYS B CA 1
ATOM 5408 C C . CYS B 1 114 ? -25.766 20.172 29.641 1 95.94 114 CYS B C 1
ATOM 5410 O O . CYS B 1 114 ? -26.281 21.188 30.125 1 95.94 114 CYS B O 1
ATOM 5412 N N . SER B 1 115 ? -25.391 19.156 30.359 1 95.31 115 SER B N 1
ATOM 5413 C CA . SER B 1 115 ? -25.531 19.172 31.812 1 95.31 115 SER B CA 1
ATOM 5414 C C . SER B 1 115 ? -24.391 19.953 32.469 1 95.31 115 SER B C 1
ATOM 5416 O O . SER B 1 115 ? -24.453 20.281 33.656 1 95.31 115 SER B O 1
ATOM 5418 N N . LYS B 1 116 ? -23.406 20.266 31.688 1 93.75 116 LYS B N 1
ATOM 5419 C CA . LYS B 1 116 ? -22.25 21.016 32.188 1 93.75 116 LYS B CA 1
ATOM 5420 C C . LYS B 1 116 ? -22.422 22.5 31.938 1 93.75 116 LYS B C 1
ATOM 5422 O O . LYS B 1 116 ? -23.391 22.922 31.297 1 93.75 116 LYS B O 1
ATOM 5427 N N . ALA B 1 117 ? -21.5 23.312 32.594 1 88.12 117 ALA B N 1
ATOM 5428 C CA . ALA B 1 117 ? -21.594 24.75 32.438 1 88.12 117 ALA B CA 1
ATOM 5429 C C . ALA B 1 117 ? -20.234 25.359 32.094 1 88.12 117 ALA B C 1
ATOM 5431 O O . ALA B 1 117 ? -19.203 24.766 32.375 1 88.12 117 ALA B O 1
ATOM 5432 N N . ASP B 1 118 ? -20.328 26.406 31.406 1 82.06 118 ASP B N 1
ATOM 5433 C CA . ASP B 1 118 ? -19.172 27.266 31.172 1 82.06 118 ASP B CA 1
ATOM 5434 C C . ASP B 1 118 ? -18.031 26.484 30.547 1 82.06 118 ASP B C 1
ATOM 5436 O O . ASP B 1 118 ? -18.219 25.797 29.547 1 82.06 118 ASP B O 1
ATOM 5440 N N . ALA B 1 119 ? -16.844 26.5 31.219 1 81.06 119 ALA B N 1
ATOM 5441 C CA . ALA B 1 119 ? -15.625 25.938 30.641 1 81.06 119 ALA B CA 1
ATOM 5442 C C . ALA B 1 119 ? -15.75 24.422 30.484 1 81.06 119 ALA B C 1
ATOM 5444 O O . ALA B 1 119 ? -15.25 23.844 29.516 1 81.06 119 ALA B O 1
ATOM 5445 N N . GLU B 1 120 ? -16.422 23.828 31.359 1 87.62 120 GLU B N 1
ATOM 5446 C CA . GLU B 1 120 ? -16.594 22.375 31.297 1 87.62 120 GLU B CA 1
ATOM 5447 C C . GLU B 1 120 ? -17.453 21.969 30.109 1 87.62 120 GLU B C 1
ATOM 5449 O O . GLU B 1 120 ? -17.203 20.938 29.469 1 87.62 120 GLU B O 1
ATOM 5454 N N . ARG B 1 121 ? -18.453 22.734 29.891 1 91.25 121 ARG B N 1
ATOM 5455 C CA . ARG B 1 121 ? -19.312 22.453 28.734 1 91.25 121 ARG B CA 1
ATOM 5456 C C . ARG B 1 121 ? -18.531 22.625 27.438 1 91.25 121 ARG B C 1
ATOM 5458 O O . ARG B 1 121 ? -18.656 21.812 26.516 1 91.25 121 ARG B O 1
ATOM 5465 N N . ARG B 1 122 ? -17.781 23.656 27.391 1 86.44 122 ARG B N 1
ATOM 5466 C CA . ARG B 1 122 ? -16.984 23.938 26.203 1 86.44 122 ARG B CA 1
ATOM 5467 C C . ARG B 1 122 ? -16.031 22.781 25.891 1 86.44 122 ARG B C 1
ATOM 5469 O O . ARG B 1 122 ? -15.93 22.359 24.75 1 86.44 122 ARG B O 1
ATOM 5476 N N . ILE B 1 123 ? -15.414 22.312 26.922 1 84.06 123 ILE B N 1
ATOM 5477 C CA . ILE B 1 123 ? -14.461 21.219 26.766 1 84.06 123 ILE B CA 1
ATOM 5478 C C . ILE B 1 123 ? -15.203 19.953 26.344 1 84.06 123 ILE B C 1
ATOM 5480 O O . ILE B 1 123 ? -14.711 19.188 25.516 1 84.06 123 ILE B O 1
ATOM 5484 N N . CYS B 1 124 ? -16.328 19.797 26.938 1 90.62 124 CYS B N 1
ATOM 5485 C CA . CYS B 1 124 ? -17.141 18.641 26.609 1 90.62 124 CYS B CA 1
ATOM 5486 C C . CYS B 1 124 ? -17.547 18.656 25.141 1 90.62 124 CYS B C 1
ATOM 5488 O O . CYS B 1 124 ? -17.469 17.625 24.453 1 90.62 124 CYS B O 1
ATOM 5490 N N . PHE B 1 125 ? -17.938 19.797 24.625 1 90.75 125 PHE B N 1
ATOM 5491 C CA . PHE B 1 125 ? -18.312 19.938 23.219 1 90.75 125 PHE B CA 1
ATOM 5492 C C . PHE B 1 125 ? -17.109 19.688 22.312 1 90.75 125 PHE B C 1
ATOM 5494 O O . PHE B 1 125 ? -17.25 19.109 21.234 1 90.75 125 PHE B O 1
ATOM 5501 N N . PHE B 1 126 ? -15.992 20.125 22.766 1 86.75 126 PHE B N 1
ATOM 5502 C CA . PHE B 1 126 ? -14.766 19.906 22.016 1 86.75 126 PHE B CA 1
ATOM 5503 C C . PHE B 1 126 ? -14.508 18.422 21.828 1 86.75 126 PHE B C 1
ATOM 5505 O O . PHE B 1 126 ? -14.211 17.969 20.719 1 86.75 126 PHE B O 1
ATOM 5512 N N . TYR B 1 127 ? -14.664 17.672 22.875 1 85.06 127 TYR B N 1
ATOM 5513 C CA . TYR B 1 127 ? -14.367 16.234 22.828 1 85.06 127 TYR B CA 1
ATOM 5514 C C . TYR B 1 127 ? -15.469 15.477 22.109 1 85.06 127 TYR B C 1
ATOM 5516 O O . TYR B 1 127 ? -15.289 14.32 21.719 1 85.06 127 TYR B O 1
ATOM 5524 N N . ASN B 1 128 ? -16.531 16.172 21.922 1 88.44 128 ASN B N 1
ATOM 5525 C CA . ASN B 1 128 ? -17.609 15.562 21.172 1 88.44 128 ASN B CA 1
ATOM 5526 C C . ASN B 1 128 ? -17.312 15.547 19.672 1 88.44 128 ASN B C 1
ATOM 5528 O O . ASN B 1 128 ? -17.969 14.828 18.922 1 88.44 128 ASN B O 1
ATOM 5532 N N . LYS B 1 129 ? -16.391 16.391 19.25 1 88.94 129 LYS B N 1
ATOM 5533 C CA . LYS B 1 129 ? -15.984 16.438 17.844 1 88.94 129 LYS B CA 1
ATOM 5534 C C . LYS B 1 129 ? -15.289 15.148 17.422 1 88.94 129 LYS B C 1
ATOM 5536 O O . LYS B 1 129 ? -14.406 14.656 18.125 1 88.94 129 LYS B O 1
ATOM 5541 N N . LYS B 1 130 ? -15.695 14.656 16.297 1 87.56 130 LYS B N 1
ATOM 5542 C CA . LYS B 1 130 ? -15.102 13.438 15.773 1 87.56 130 LYS B CA 1
ATOM 5543 C C . LYS B 1 130 ? -14.148 13.75 14.617 1 87.56 130 LYS B C 1
ATOM 5545 O O . LYS B 1 130 ? -14.578 14.273 13.586 1 87.56 130 LYS B O 1
ATOM 5550 N N . ALA B 1 131 ? -12.945 13.336 14.797 1 84.12 131 ALA B N 1
ATOM 5551 C CA . ALA B 1 131 ? -11.938 13.609 13.781 1 84.12 131 ALA B CA 1
ATOM 5552 C C . ALA B 1 131 ? -12.188 12.773 12.523 1 84.12 131 ALA B C 1
ATOM 5554 O O . ALA B 1 131 ? -12.008 13.25 11.406 1 84.12 131 ALA B O 1
ATOM 5555 N N . ASN B 1 132 ? -12.523 11.477 12.719 1 80.56 132 ASN B N 1
ATOM 5556 C CA . ASN B 1 132 ? -12.867 10.609 11.594 1 80.56 132 ASN B CA 1
ATOM 5557 C C . ASN B 1 132 ? -14.312 10.812 11.148 1 80.56 132 ASN B C 1
ATOM 5559 O O . ASN B 1 132 ? -15.242 10.414 11.844 1 80.56 132 ASN B O 1
ATOM 5563 N N . VAL B 1 133 ? -14.445 11.336 9.961 1 87.81 133 VAL B N 1
ATOM 5564 C CA . VAL B 1 133 ? -15.773 11.742 9.531 1 87.81 133 VAL B CA 1
ATOM 5565 C C . VAL B 1 133 ? -16.344 10.703 8.57 1 87.81 133 VAL B C 1
ATOM 5567 O O . VAL B 1 133 ? -17.266 11 7.801 1 87.81 133 VAL B O 1
ATOM 5570 N N . GLY B 1 134 ? -15.852 9.508 8.586 1 81.81 134 GLY B N 1
ATOM 5571 C CA . GLY B 1 134 ? -16.266 8.453 7.684 1 81.81 134 GLY B CA 1
ATOM 5572 C C . GLY B 1 134 ? -17.719 8.047 7.859 1 81.81 134 GLY B C 1
ATOM 5573 O O . GLY B 1 134 ? -18.312 7.457 6.961 1 81.81 134 GLY B O 1
ATOM 5574 N N . PHE B 1 135 ? -18.312 8.422 8.984 1 86.06 135 PHE B N 1
ATOM 5575 C CA . PHE B 1 135 ? -19.688 8.07 9.266 1 86.06 135 PHE B CA 1
ATOM 5576 C C . PHE B 1 135 ? -20.641 8.961 8.477 1 86.06 135 PHE B C 1
ATOM 5578 O O . PHE B 1 135 ? -21.828 8.648 8.328 1 86.06 135 PHE B O 1
ATOM 5585 N N . LEU B 1 136 ? -20.109 10.07 7.957 1 91.81 136 LEU B N 1
ATOM 5586 C CA . LEU B 1 136 ? -20.922 10.992 7.18 1 91.81 136 LEU B CA 1
ATOM 5587 C C . LEU B 1 136 ? -21.094 10.5 5.746 1 91.81 136 LEU B C 1
ATOM 5589 O O . LEU B 1 136 ? -20.203 9.852 5.203 1 91.81 136 LEU B O 1
ATOM 5593 N N . PRO B 1 137 ? -22.266 10.719 5.156 1 88.94 137 PRO B N 1
ATOM 5594 C CA . PRO B 1 137 ? -22.391 10.414 3.727 1 88.94 137 PRO B CA 1
ATOM 5595 C C . PRO B 1 137 ? -21.406 11.211 2.869 1 88.94 137 PRO B C 1
ATOM 5597 O O . PRO B 1 137 ? -20.844 12.211 3.328 1 88.94 137 PRO B O 1
ATOM 5600 N N . PRO B 1 138 ? -21.188 10.789 1.65 1 86.19 138 PRO B N 1
ATOM 5601 C CA . PRO B 1 138 ? -20.266 11.531 0.784 1 86.19 138 PRO B CA 1
ATOM 5602 C C . PRO B 1 138 ? -20.688 12.984 0.58 1 86.19 138 PRO B C 1
ATOM 5604 O O . PRO B 1 138 ? -21.875 13.297 0.641 1 86.19 138 PRO B O 1
ATOM 5607 N N . PHE B 1 139 ? -19.703 13.844 0.377 1 87.38 139 PHE B N 1
ATOM 5608 C CA . PHE B 1 139 ? -19.953 15.25 0.104 1 87.38 139 PHE B CA 1
ATOM 5609 C C . PHE B 1 139 ? -20.891 15.414 -1.08 1 87.38 139 PHE B C 1
ATOM 5611 O O . PHE B 1 139 ? -20.719 14.766 -2.115 1 87.38 139 PHE B O 1
ATOM 5618 N N . PRO B 1 140 ? -21.859 16.172 -0.951 1 82.94 140 PRO B N 1
ATOM 5619 C CA . PRO B 1 140 ? -22.828 16.328 -2.043 1 82.94 140 PRO B CA 1
ATOM 5620 C C . PRO B 1 140 ? -22.203 16.906 -3.305 1 82.94 140 PRO B C 1
ATOM 5622 O O . PRO B 1 140 ? -21.531 17.938 -3.242 1 82.94 140 PRO B O 1
ATOM 5625 N N . THR B 1 141 ? -22.266 16.141 -4.398 1 82 141 THR B N 1
ATOM 5626 C CA . THR B 1 141 ? -21.766 16.609 -5.684 1 82 141 THR B CA 1
ATOM 5627 C C . THR B 1 141 ? -22.906 16.812 -6.676 1 82 141 THR B C 1
ATOM 5629 O O . THR B 1 141 ? -23.594 15.867 -7.043 1 82 141 THR B O 1
ATOM 5632 N N . LEU B 1 142 ? -23.359 18.078 -6.852 1 81.62 142 LEU B N 1
ATOM 5633 C CA . LEU B 1 142 ? -24.391 18.391 -7.832 1 81.62 142 LEU B CA 1
ATOM 5634 C C . LEU B 1 142 ? -23.781 18.688 -9.195 1 81.62 142 LEU B C 1
ATOM 5636 O O . LEU B 1 142 ? -22.641 19.141 -9.289 1 81.62 142 LEU B O 1
ATOM 5640 N N . ASP B 1 143 ? -24.562 18.25 -10.172 1 90.25 143 ASP B N 1
ATOM 5641 C CA . ASP B 1 143 ? -24.203 18.719 -11.516 1 90.25 143 ASP B CA 1
ATOM 5642 C C . ASP B 1 143 ? -24.109 20.25 -11.555 1 90.25 143 ASP B C 1
ATOM 5644 O O . ASP B 1 143 ? -24.891 20.938 -10.914 1 90.25 143 ASP B O 1
ATOM 5648 N N . PRO B 1 144 ? -23.141 20.781 -12.227 1 91.5 144 PRO B N 1
ATOM 5649 C CA . PRO B 1 144 ? -22.922 22.234 -12.234 1 91.5 144 PRO B CA 1
ATOM 5650 C C . PRO B 1 144 ? -24.188 23.016 -12.609 1 91.5 144 PRO B C 1
ATOM 5652 O O . PRO B 1 144 ? -24.422 24.109 -12.07 1 91.5 144 PRO B O 1
ATOM 5655 N N . GLU B 1 145 ? -24.969 22.453 -13.484 1 92.69 145 GLU B N 1
ATOM 5656 C CA . GLU B 1 145 ? -26.219 23.125 -13.836 1 92.69 145 GLU B CA 1
ATOM 5657 C C . GLU B 1 145 ? -27.188 23.156 -12.664 1 92.69 145 GLU B C 1
ATOM 5659 O O . GLU B 1 145 ? -27.875 24.156 -12.438 1 92.69 145 GLU B O 1
ATOM 5664 N N . GLU B 1 146 ? -27.25 22.078 -12.023 1 93.31 146 GLU B N 1
ATOM 5665 C CA . GLU B 1 146 ? -28.094 21.984 -10.844 1 93.31 146 GLU B CA 1
ATOM 5666 C C . GLU B 1 146 ? -27.594 22.875 -9.719 1 93.31 146 GLU B C 1
ATOM 5668 O O . GLU B 1 146 ? -28.375 23.453 -8.977 1 93.31 146 GLU B O 1
ATOM 5673 N N . LYS B 1 147 ? -26.344 22.984 -9.617 1 94 147 LYS B N 1
ATOM 5674 C CA . LYS B 1 147 ? -25.719 23.859 -8.625 1 94 147 LYS B CA 1
ATOM 5675 C C . LYS B 1 147 ? -26.078 25.312 -8.859 1 94 147 LYS B C 1
ATOM 5677 O O . LYS B 1 147 ? -26.422 26.031 -7.918 1 94 147 LYS B O 1
ATOM 5682 N N . CYS B 1 148 ? -26.016 25.688 -10.086 1 96.06 148 CYS B N 1
ATOM 5683 C CA . CYS B 1 148 ? -26.312 27.078 -10.438 1 96.06 148 CYS B CA 1
ATOM 5684 C C . CYS B 1 148 ? -27.797 27.375 -10.273 1 96.06 148 CYS B C 1
ATOM 5686 O O . CYS B 1 148 ? -28.172 28.484 -9.906 1 96.06 148 CYS B O 1
ATOM 5688 N N . GLN B 1 149 ? -28.609 26.422 -10.516 1 95.5 149 GLN B N 1
ATOM 5689 C CA . GLN B 1 149 ? -30.047 26.594 -10.281 1 95.5 149 GLN B CA 1
ATOM 5690 C C . GLN B 1 149 ? -30.344 26.781 -8.797 1 95.5 149 GLN B C 1
ATOM 5692 O O . GLN B 1 149 ? -31.125 27.672 -8.422 1 95.5 149 GLN B O 1
ATOM 5697 N N . ALA B 1 150 ? -29.75 25.984 -8.031 1 94.38 150 ALA B N 1
ATOM 5698 C CA . ALA B 1 150 ? -29.922 26.094 -6.59 1 94.38 150 ALA B CA 1
ATOM 5699 C C . ALA B 1 150 ? -29.406 27.438 -6.078 1 94.38 150 ALA B C 1
ATOM 5701 O O . ALA B 1 150 ? -30.031 28.062 -5.223 1 94.38 150 ALA B O 1
ATOM 5702 N N . PHE B 1 151 ? -28.266 27.875 -6.578 1 95.88 151 PHE B N 1
ATOM 5703 C CA . PHE B 1 151 ? -27.625 29.125 -6.199 1 95.88 151 PHE B CA 1
ATOM 5704 C C . PHE B 1 151 ? -28.516 30.312 -6.566 1 95.88 151 PHE B C 1
ATOM 5706 O O . PHE B 1 151 ? -28.656 31.25 -5.781 1 95.88 151 PHE B O 1
ATOM 5713 N N . LYS B 1 152 ? -29.094 30.234 -7.719 1 94.44 152 LYS B N 1
ATOM 5714 C CA . LYS B 1 152 ? -29.953 31.312 -8.211 1 94.44 152 LYS B CA 1
ATOM 5715 C C . LYS B 1 152 ? -31.281 31.328 -7.469 1 94.44 152 LYS B C 1
ATOM 5717 O O . LYS B 1 152 ? -31.828 32.406 -7.18 1 94.44 152 LYS B O 1
ATOM 5722 N N . ASN B 1 153 ? -31.812 30.203 -7.238 1 95.12 153 ASN B N 1
ATOM 5723 C CA . ASN B 1 153 ? -33.125 30.094 -6.582 1 95.12 153 ASN B CA 1
ATOM 5724 C C . ASN B 1 153 ? -33.062 30.641 -5.16 1 95.12 153 ASN B C 1
ATOM 5726 O O . ASN B 1 153 ? -33.969 31.344 -4.73 1 95.12 153 ASN B O 1
ATOM 5730 N N . ASN B 1 154 ? -32 30.219 -4.449 1 95.19 154 ASN B N 1
ATOM 5731 C CA . ASN B 1 154 ? -31.812 30.672 -3.074 1 95.19 154 ASN B CA 1
ATOM 5732 C C . ASN B 1 154 ? -30.344 30.672 -2.691 1 95.19 154 ASN B C 1
ATOM 5734 O O . ASN B 1 154 ? -29.844 29.734 -2.07 1 95.19 154 ASN B O 1
ATOM 5738 N N . LYS B 1 155 ? -29.719 31.734 -2.938 1 95.88 155 LYS B N 1
ATOM 5739 C CA . LYS B 1 155 ? -28.281 31.891 -2.738 1 95.88 155 LYS B CA 1
ATOM 5740 C C . LYS B 1 155 ? -27.891 31.609 -1.29 1 95.88 155 LYS B C 1
ATOM 5742 O O . LYS B 1 155 ? -26.922 30.891 -1.027 1 95.88 155 LYS B O 1
ATOM 5747 N N . GLU B 1 156 ? -28.672 32.156 -0.418 1 94.19 156 GLU B N 1
ATOM 5748 C CA . GLU B 1 156 ? -28.359 32.031 1.003 1 94.19 156 GLU B CA 1
ATOM 5749 C C . GLU B 1 156 ? -28.422 30.562 1.453 1 94.19 156 GLU B C 1
ATOM 5751 O O . GLU B 1 156 ? -27.484 30.078 2.105 1 94.19 156 GLU B O 1
ATOM 5756 N N . SER B 1 157 ? -29.484 29.953 1.109 1 94.25 157 SER B N 1
ATOM 5757 C CA . SER B 1 157 ? -29.641 28.562 1.49 1 94.25 157 SER B CA 1
ATOM 5758 C C . SER B 1 157 ? -28.547 27.688 0.861 1 94.25 157 SER B C 1
ATOM 5760 O O . SER B 1 157 ? -28.062 26.75 1.49 1 94.25 157 SER B O 1
ATOM 5762 N N . PHE B 1 158 ? -28.25 28 -0.313 1 95.06 158 PHE B N 1
ATOM 5763 C CA . PHE B 1 158 ? -27.219 27.25 -1.03 1 95.06 158 PHE B CA 1
ATOM 5764 C C . PHE B 1 158 ? -25.859 27.391 -0.337 1 95.06 158 PHE B C 1
ATOM 5766 O O . PHE B 1 158 ? -25.188 26.391 -0.099 1 95.06 158 PHE B O 1
ATOM 5773 N N . LEU B 1 159 ? -25.469 28.562 -0.038 1 96.19 159 LEU B N 1
ATOM 5774 C CA . LEU B 1 159 ? -24.188 28.828 0.59 1 96.19 159 LEU B CA 1
ATOM 5775 C C . LEU B 1 159 ? -24.156 28.281 2.018 1 96.19 159 LEU B C 1
ATOM 5777 O O . LEU B 1 159 ? -23.141 27.766 2.469 1 96.19 159 LEU B O 1
ATOM 5781 N N . ASN B 1 160 ? -25.266 28.422 2.721 1 96.25 160 ASN B N 1
ATOM 5782 C CA . ASN B 1 160 ? -25.375 27.844 4.062 1 96.25 160 ASN B CA 1
ATOM 5783 C C . ASN B 1 160 ? -25.141 26.344 4.051 1 96.25 160 ASN B C 1
ATOM 5785 O O . ASN B 1 160 ? -24.453 25.812 4.934 1 96.25 160 ASN B O 1
ATOM 5789 N N . HIS B 1 161 ? -25.703 25.75 3.082 1 95.88 161 HIS B N 1
ATOM 5790 C CA . HIS B 1 161 ? -25.547 24.312 2.973 1 95.88 161 HIS B CA 1
ATOM 5791 C C . HIS B 1 161 ? -24.094 23.922 2.703 1 95.88 161 HIS B C 1
ATOM 5793 O O . HIS B 1 161 ? -23.609 22.938 3.246 1 95.88 161 HIS B O 1
ATOM 5799 N N . PHE B 1 162 ? -23.484 24.672 1.887 1 95.88 162 PHE B N 1
ATOM 5800 C CA . PHE B 1 162 ? -22.078 24.422 1.597 1 95.88 162 PHE B CA 1
ATOM 5801 C C . PHE B 1 162 ? -21.234 24.531 2.863 1 95.88 162 PHE B C 1
ATOM 5803 O O . PHE B 1 162 ? -20.422 23.656 3.158 1 95.88 162 PHE B O 1
ATOM 5810 N N . VAL B 1 163 ? -21.406 25.625 3.566 1 97.38 163 VAL B N 1
ATOM 5811 C CA . VAL B 1 163 ? -20.625 25.875 4.773 1 97.38 163 VAL B CA 1
ATOM 5812 C C . VAL B 1 163 ? -20.906 24.797 5.809 1 97.38 163 VAL B C 1
ATOM 5814 O O . VAL B 1 163 ? -20 24.328 6.496 1 97.38 163 VAL B O 1
ATOM 5817 N N . TYR B 1 164 ? -22.141 24.375 5.914 1 97.75 164 TYR B N 1
ATOM 5818 C CA . TYR B 1 164 ? -22.562 23.297 6.805 1 97.75 164 TYR B CA 1
ATOM 5819 C C . TYR B 1 164 ? -21.797 22 6.504 1 97.75 164 TYR B C 1
ATOM 5821 O O . TYR B 1 164 ? -21.234 21.391 7.41 1 97.75 164 TYR B O 1
ATOM 5829 N N . GLU B 1 165 ? -21.75 21.688 5.246 1 97.12 165 GLU B N 1
ATOM 5830 C CA . GLU B 1 165 ? -21.094 20.438 4.828 1 97.12 165 GLU B CA 1
ATOM 5831 C C . GLU B 1 165 ? -19.578 20.516 5.047 1 97.12 165 GLU B C 1
ATOM 5833 O O . GLU B 1 165 ? -18.969 19.547 5.484 1 97.12 165 GLU B O 1
ATOM 5838 N N . VAL B 1 166 ? -19.016 21.609 4.75 1 96.56 166 VAL B N 1
ATOM 5839 C CA . VAL B 1 166 ? -17.578 21.781 4.902 1 96.56 166 VAL B CA 1
ATOM 5840 C C . VAL B 1 166 ? -17.203 21.766 6.383 1 96.56 166 VAL B C 1
ATOM 5842 O O . VAL B 1 166 ? -16.25 21.094 6.785 1 96.56 166 VAL B O 1
ATOM 5845 N N . ALA B 1 167 ? -17.984 22.438 7.156 1 97 167 ALA B N 1
ATOM 5846 C CA . ALA B 1 167 ? -17.672 22.578 8.578 1 97 167 ALA B CA 1
ATOM 5847 C C . ALA B 1 167 ? -17.781 21.25 9.297 1 97 167 ALA B C 1
ATOM 5849 O O . ALA B 1 167 ? -16.938 20.906 10.133 1 97 167 ALA B O 1
ATOM 5850 N N . ARG B 1 168 ? -18.812 20.516 9.094 1 97 168 ARG B N 1
ATOM 5851 C CA . ARG B 1 168 ? -19.031 19.281 9.836 1 97 168 ARG B CA 1
ATOM 5852 C C . ARG B 1 168 ? -18 18.219 9.453 1 97 168 ARG B C 1
ATOM 5854 O O . ARG B 1 168 ? -17.781 17.266 10.195 1 97 168 ARG B O 1
ATOM 5861 N N . ARG B 1 169 ? -17.281 18.469 8.312 1 95.62 169 ARG B N 1
ATOM 5862 C CA . ARG B 1 169 ? -16.25 17.547 7.863 1 95.62 169 ARG B CA 1
ATOM 5863 C C . ARG B 1 169 ? -14.867 18.031 8.289 1 95.62 169 ARG B C 1
ATOM 5865 O O . ARG B 1 169 ? -13.867 17.344 8.094 1 95.62 169 ARG B O 1
ATOM 5872 N N . ASN B 1 170 ? -14.789 19.156 8.844 1 94 170 ASN B N 1
ATOM 5873 C CA . ASN B 1 170 ? -13.555 19.766 9.336 1 94 170 ASN B CA 1
ATOM 5874 C C . ASN B 1 170 ? -13.719 20.281 10.766 1 94 170 ASN B C 1
ATOM 5876 O O . ASN B 1 170 ? -13.633 21.484 11.016 1 94 170 ASN B O 1
ATOM 5880 N N . PRO B 1 171 ? -13.797 19.375 11.625 1 93.25 171 PRO B N 1
ATOM 5881 C CA . PRO B 1 171 ? -14.234 19.719 12.977 1 93.25 171 PRO B CA 1
ATOM 5882 C C . PRO B 1 171 ? -13.195 20.547 13.734 1 93.25 171 PRO B C 1
ATOM 5884 O O . PRO B 1 171 ? -13.531 21.234 14.703 1 93.25 171 PRO B O 1
ATOM 5887 N N . PHE B 1 172 ? -11.977 20.625 13.305 1 92.31 172 PHE B N 1
ATOM 5888 C CA . PHE B 1 172 ? -10.961 21.297 14.094 1 92.31 172 PHE B CA 1
ATOM 5889 C C . PHE B 1 172 ? -10.414 22.516 13.344 1 92.31 172 PHE B C 1
ATOM 5891 O O . PHE B 1 172 ? -9.461 23.156 13.797 1 92.31 172 PHE B O 1
ATOM 5898 N N . VAL B 1 173 ? -11.016 22.797 12.25 1 94.38 173 VAL B N 1
ATOM 5899 C CA . VAL B 1 173 ? -10.609 23.984 11.5 1 94.38 173 VAL B CA 1
ATOM 5900 C C . VAL B 1 173 ? -11.219 25.234 12.133 1 94.38 173 VAL B C 1
ATOM 5902 O O . VAL B 1 173 ? -12.375 25.219 12.57 1 94.38 173 VAL B O 1
ATOM 5905 N N . PHE B 1 174 ? -10.477 26.266 12.172 1 94.19 174 PHE B N 1
ATOM 5906 C CA . PHE B 1 174 ? -10.906 27.5 12.82 1 94.19 174 PHE B CA 1
ATOM 5907 C C . PHE B 1 174 ? -11.961 28.203 11.992 1 94.19 174 PHE B C 1
ATOM 5909 O O . PHE B 1 174 ? -11.938 28.141 10.758 1 94.19 174 PHE B O 1
ATOM 5916 N N . ALA B 1 175 ? -12.789 28.906 12.688 1 93.56 175 ALA B N 1
ATOM 5917 C CA . ALA B 1 175 ? -13.93 29.578 12.07 1 93.56 175 ALA B CA 1
ATOM 5918 C C . ALA B 1 175 ? -13.453 30.594 11.031 1 93.56 175 ALA B C 1
ATOM 5920 O O . ALA B 1 175 ? -14.039 30.703 9.953 1 93.56 175 ALA B O 1
ATOM 5921 N N . PRO B 1 176 ? -12.391 31.359 11.328 1 92.69 176 PRO B N 1
ATOM 5922 C CA . PRO B 1 176 ? -11.961 32.344 10.312 1 92.69 176 PRO B CA 1
ATOM 5923 C C . PRO B 1 176 ? -11.594 31.672 8.984 1 92.69 176 PRO B C 1
ATOM 5925 O O . PRO B 1 176 ? -11.859 32.219 7.922 1 92.69 176 PRO B O 1
ATOM 5928 N N . THR B 1 177 ? -10.984 30.516 9.055 1 94.19 177 THR B N 1
ATOM 5929 C CA . THR B 1 177 ? -10.641 29.781 7.84 1 94.19 177 THR B CA 1
ATOM 5930 C C . THR B 1 177 ? -11.898 29.375 7.082 1 94.19 177 THR B C 1
ATOM 5932 O O . THR B 1 177 ? -11.977 29.531 5.863 1 94.19 177 THR B O 1
ATOM 5935 N N . LEU B 1 178 ? -12.844 28.859 7.781 1 96.5 178 LEU B N 1
ATOM 5936 C CA . LEU B 1 178 ? -14.07 28.391 7.152 1 96.5 178 LEU B CA 1
ATOM 5937 C C . LEU B 1 178 ? -14.875 29.547 6.582 1 96.5 178 LEU B C 1
ATOM 5939 O O . LEU B 1 178 ? -15.539 29.406 5.555 1 96.5 178 LEU B O 1
ATOM 5943 N N . LEU B 1 179 ? -14.828 30.719 7.27 1 95.25 179 LEU B N 1
ATOM 5944 C CA . LEU B 1 179 ? -15.469 31.906 6.746 1 95.25 179 LEU B CA 1
ATOM 5945 C C . LEU B 1 179 ? -14.812 32.375 5.445 1 95.25 179 LEU B C 1
ATOM 5947 O O . LEU B 1 179 ? -15.5 32.812 4.52 1 95.25 179 LEU B O 1
ATOM 5951 N N . THR B 1 180 ? -13.531 32.25 5.426 1 94 180 THR B N 1
ATOM 5952 C CA . THR B 1 180 ? -12.797 32.594 4.207 1 94 180 THR B CA 1
ATOM 5953 C C . THR B 1 180 ? -13.172 31.625 3.076 1 94 180 THR B C 1
ATOM 5955 O O . THR B 1 180 ? -13.359 32.062 1.937 1 94 180 THR B O 1
ATOM 5958 N N . VAL B 1 181 ? -13.25 30.375 3.393 1 96 181 VAL B N 1
ATOM 5959 C CA . VAL B 1 181 ? -13.641 29.375 2.416 1 96 181 VAL B CA 1
ATOM 5960 C C . VAL B 1 181 ? -15.031 29.688 1.874 1 96 181 VAL B C 1
ATOM 5962 O O . VAL B 1 181 ? -15.273 29.562 0.67 1 96 181 VAL B O 1
ATOM 5965 N N . ALA B 1 182 ? -15.945 30.062 2.734 1 95.62 182 ALA B N 1
ATOM 5966 C CA . ALA B 1 182 ? -17.297 30.422 2.33 1 95.62 182 ALA B CA 1
ATOM 5967 C C . ALA B 1 182 ? -17.297 31.594 1.357 1 95.62 182 ALA B C 1
ATOM 5969 O O . ALA B 1 182 ? -18.016 31.578 0.354 1 95.62 182 ALA B O 1
ATOM 5970 N N . ALA B 1 183 ? -16.484 32.594 1.695 1 93.62 183 ALA B N 1
ATOM 5971 C CA . ALA B 1 183 ? -16.391 33.781 0.853 1 93.62 183 ALA B CA 1
ATOM 5972 C C . ALA B 1 183 ? -15.836 33.438 -0.526 1 93.62 183 ALA B C 1
ATOM 5974 O O . ALA B 1 183 ? -16.359 33.906 -1.545 1 93.62 183 ALA B O 1
ATOM 5975 N N . HIS B 1 184 ? -14.812 32.656 -0.57 1 94.69 184 HIS B N 1
ATOM 5976 C CA . HIS B 1 184 ? -14.203 32.281 -1.834 1 94.69 184 HIS B CA 1
ATOM 5977 C C . HIS B 1 184 ? -15.148 31.422 -2.664 1 94.69 184 HIS B C 1
ATOM 5979 O O . HIS B 1 184 ? -15.203 31.547 -3.889 1 94.69 184 HIS B O 1
ATOM 5985 N N . PHE B 1 185 ? -15.82 30.547 -1.99 1 95.56 185 PHE B N 1
ATOM 5986 C CA . PHE B 1 185 ? -16.75 29.688 -2.717 1 95.56 185 PHE B CA 1
ATOM 5987 C C . PHE B 1 185 ? -17.875 30.5 -3.322 1 95.56 185 PHE B C 1
ATOM 5989 O O . PHE B 1 185 ? -18.359 30.203 -4.418 1 95.56 185 PHE B O 1
ATOM 5996 N N . GLU B 1 186 ? -18.375 31.438 -2.58 1 95.38 186 GLU B N 1
ATOM 5997 C CA . GLU B 1 186 ? -19.391 32.344 -3.121 1 95.38 186 GLU B CA 1
ATOM 5998 C C . GLU B 1 186 ? -18.906 33.031 -4.391 1 95.38 186 GLU B C 1
ATOM 6000 O O . GLU B 1 186 ? -19.656 33.156 -5.363 1 95.38 186 GLU B O 1
ATOM 6005 N N . ASP B 1 187 ? -17.703 33.469 -4.328 1 95 187 ASP B N 1
ATOM 6006 C CA . ASP B 1 187 ? -17.109 34.094 -5.504 1 95 187 ASP B CA 1
ATOM 6007 C C . ASP B 1 187 ? -17.078 33.125 -6.684 1 95 187 ASP B C 1
ATOM 6009 O O . ASP B 1 187 ? -17.359 33.5 -7.82 1 95 187 ASP B O 1
ATOM 6013 N N . VAL B 1 188 ? -16.656 31.922 -6.398 1 96.31 188 VAL B N 1
ATOM 6014 C CA . VAL B 1 188 ? -16.578 30.906 -7.434 1 96.31 188 VAL B CA 1
ATOM 6015 C C . VAL B 1 188 ? -17.969 30.641 -8.008 1 96.31 188 VAL B C 1
ATOM 6017 O O . VAL B 1 188 ? -18.141 30.594 -9.234 1 96.31 188 VAL B O 1
ATOM 6020 N N . ALA B 1 189 ? -18.969 30.453 -7.117 1 96 189 ALA B N 1
ATOM 6021 C CA . ALA B 1 189 ? -20.328 30.172 -7.562 1 96 189 ALA B CA 1
ATOM 6022 C C . ALA B 1 189 ? -20.875 31.328 -8.398 1 96 189 ALA B C 1
ATOM 6024 O O . ALA B 1 189 ? -21.516 31.109 -9.43 1 96 189 ALA B O 1
ATOM 6025 N N . THR B 1 190 ? -20.609 32.531 -7.98 1 96.38 190 THR B N 1
ATOM 6026 C CA . THR B 1 190 ? -21.109 33.719 -8.672 1 96.38 190 THR B CA 1
ATOM 6027 C C . THR B 1 190 ? -20.5 33.812 -10.078 1 96.38 190 THR B C 1
ATOM 6029 O O . THR B 1 190 ? -21.219 34.062 -11.047 1 96.38 190 THR B O 1
ATOM 6032 N N . SER B 1 191 ? -19.25 33.594 -10.172 1 96.31 191 SER B N 1
ATOM 6033 C CA . SER B 1 191 ? -18.562 33.719 -11.445 1 96.31 191 SER B CA 1
ATOM 6034 C C . SER B 1 191 ? -18.859 32.562 -12.367 1 96.31 191 SER B C 1
ATOM 6036 O O . SER B 1 191 ? -19.094 32.719 -13.562 1 96.31 191 SER B O 1
ATOM 6038 N N . CYS B 1 192 ? -18.859 31.375 -11.859 1 96.69 192 CYS B N 1
ATOM 6039 C CA . CYS B 1 192 ? -19 30.172 -12.672 1 96.69 192 CYS B CA 1
ATOM 6040 C C . CYS B 1 192 ? -20.422 30 -13.156 1 96.69 192 CYS B C 1
ATOM 6042 O O . CYS B 1 192 ? -20.672 29.453 -14.234 1 96.69 192 CYS B O 1
ATOM 6044 N N . CYS B 1 193 ? -21.406 30.453 -12.383 1 96.62 193 CYS B N 1
ATOM 6045 C CA . CYS B 1 193 ? -22.797 30.328 -12.805 1 96.62 193 CYS B CA 1
ATOM 6046 C C . CYS B 1 193 ? -23.109 31.281 -13.945 1 96.62 193 CYS B C 1
ATOM 6048 O O . CYS B 1 193 ? -24.125 31.141 -14.625 1 96.62 193 CYS B O 1
ATOM 6050 N N . GLU B 1 194 ? -22.234 32.188 -14.273 1 95.81 194 GLU B N 1
ATOM 6051 C CA . GLU B 1 194 ? -22.391 33.125 -15.383 1 95.81 194 GLU B CA 1
ATOM 6052 C C . GLU B 1 194 ? -21.625 32.656 -16.609 1 95.81 194 GLU B C 1
ATOM 6054 O O . GLU B 1 194 ? -21.766 33.219 -17.703 1 95.81 194 GLU B O 1
ATOM 6059 N N . GLU B 1 195 ? -20.891 31.625 -16.391 1 95.19 195 GLU B N 1
ATOM 6060 C CA . GLU B 1 195 ? -20.078 31.125 -17.484 1 95.19 195 GLU B CA 1
ATOM 6061 C C . GLU B 1 195 ? -20.859 30.141 -18.344 1 95.19 195 GLU B C 1
ATOM 6063 O O . GLU B 1 195 ? -21.844 29.547 -17.891 1 95.19 195 GLU B O 1
ATOM 6068 N N . GLN B 1 196 ? -20.391 30 -19.594 1 93.88 196 GLN B N 1
ATOM 6069 C CA . GLN B 1 196 ? -21 29.031 -20.5 1 93.88 196 GLN B CA 1
ATOM 6070 C C . GLN B 1 196 ? -20.641 27.609 -20.125 1 93.88 196 GLN B C 1
ATOM 6072 O O . GLN B 1 196 ? -21.5 26.734 -20.031 1 93.88 196 GLN B O 1
ATOM 6077 N N . ASN B 1 197 ? -19.375 27.438 -20.031 1 95.31 197 ASN B N 1
ATOM 6078 C CA . ASN B 1 197 ? -18.906 26.109 -19.609 1 95.31 197 ASN B CA 1
ATOM 6079 C C . ASN B 1 197 ? -18.766 26.031 -18.094 1 95.31 197 ASN B C 1
ATOM 6081 O O . ASN B 1 197 ? -17.641 26.047 -17.562 1 95.31 197 ASN B O 1
ATOM 6085 N N . LYS B 1 198 ? -19.828 25.734 -17.422 1 95.12 198 LYS B N 1
ATOM 6086 C CA . LYS B 1 198 ? -19.891 25.703 -15.961 1 95.12 198 LYS B CA 1
ATOM 6087 C C . LYS B 1 198 ? -19.062 24.578 -15.383 1 95.12 198 LYS B C 1
ATOM 6089 O O . LYS B 1 198 ? -18.438 24.719 -14.32 1 95.12 198 LYS B O 1
ATOM 6094 N N . VAL B 1 199 ? -19.047 23.5 -16.109 1 93.12 199 VAL B N 1
ATOM 6095 C CA . VAL B 1 199 ? -18.328 22.328 -15.633 1 93.12 199 VAL B CA 1
ATOM 6096 C C . VAL B 1 199 ? -16.828 22.641 -15.516 1 93.12 199 VAL B C 1
ATOM 6098 O O . VAL B 1 199 ? -16.234 22.438 -14.461 1 93.12 199 VAL B O 1
ATOM 6101 N N . ASN B 1 200 ? -16.297 23.109 -16.578 1 93.44 200 ASN B N 1
ATOM 6102 C CA . ASN B 1 200 ? -14.883 23.438 -16.578 1 93.44 200 ASN B CA 1
ATOM 6103 C C . ASN B 1 200 ? -14.57 24.562 -15.594 1 93.44 200 ASN B C 1
ATOM 6105 O O . ASN B 1 200 ? -13.492 24.578 -14.992 1 93.44 200 ASN B O 1
ATOM 6109 N N . CYS B 1 201 ? -15.461 25.531 -15.484 1 95.56 201 CYS B N 1
ATOM 6110 C CA . CYS B 1 201 ? -15.25 26.672 -14.586 1 95.56 201 CYS B CA 1
ATOM 6111 C C . CYS B 1 201 ? -15.172 26.203 -13.141 1 95.56 201 CYS B C 1
ATOM 6113 O O . CYS B 1 201 ? -14.227 26.547 -12.43 1 95.56 201 CYS B O 1
ATOM 6115 N N . PHE B 1 202 ? -16.109 25.375 -12.672 1 94.44 202 PHE B N 1
ATOM 6116 C CA . PHE B 1 202 ? -16.125 24.875 -11.305 1 94.44 202 PHE B CA 1
ATOM 6117 C C . PHE B 1 202 ? -14.945 23.969 -11.039 1 94.44 202 PHE B C 1
ATOM 6119 O O . PHE B 1 202 ? -14.359 23.984 -9.953 1 94.44 202 PHE B O 1
ATOM 6126 N N . GLN B 1 203 ? -14.625 23.219 -11.992 1 91.62 203 GLN B N 1
ATOM 6127 C CA . GLN B 1 203 ? -13.516 22.281 -11.836 1 91.62 203 GLN B CA 1
ATOM 6128 C C . GLN B 1 203 ? -12.188 23.016 -11.672 1 91.62 203 GLN B C 1
ATOM 6130 O O . GLN B 1 203 ? -11.297 22.547 -10.961 1 91.62 203 GLN B O 1
ATOM 6135 N N . THR B 1 204 ? -12.078 24.078 -12.219 1 94 204 THR B N 1
ATOM 6136 C CA . THR B 1 204 ? -10.828 24.812 -12.203 1 94 204 THR B CA 1
ATOM 6137 C C . THR B 1 204 ? -10.789 25.797 -11.039 1 94 204 THR B C 1
ATOM 6139 O O . THR B 1 204 ? -9.789 25.859 -10.312 1 94 204 THR B O 1
ATOM 6142 N N . ARG B 1 205 ? -11.867 26.438 -10.805 1 94.25 205 ARG B N 1
ATOM 6143 C CA . ARG B 1 205 ? -11.844 27.547 -9.859 1 94.25 205 ARG B CA 1
ATOM 6144 C C . ARG B 1 205 ? -12.094 27.062 -8.438 1 94.25 205 ARG B C 1
ATOM 6146 O O . ARG B 1 205 ? -11.781 27.766 -7.473 1 94.25 205 ARG B O 1
ATOM 6153 N N . ALA B 1 206 ? -12.633 25.922 -8.266 1 92.62 206 ALA B N 1
ATOM 6154 C CA . ALA B 1 206 ? -12.875 25.375 -6.93 1 92.62 206 ALA B CA 1
ATOM 6155 C C . ALA B 1 206 ? -11.602 24.781 -6.344 1 92.62 206 ALA B C 1
ATOM 6157 O O . ALA B 1 206 ? -11.477 24.641 -5.125 1 92.62 206 ALA B O 1
ATOM 6158 N N . VAL B 1 207 ? -10.641 24.469 -7.168 1 92.31 207 VAL B N 1
ATOM 6159 C CA . VAL B 1 207 ? -9.438 23.75 -6.766 1 92.31 207 VAL B CA 1
ATOM 6160 C C . VAL B 1 207 ? -8.641 24.578 -5.77 1 92.31 207 VAL B C 1
ATOM 6162 O O . VAL B 1 207 ? -8.297 24.109 -4.688 1 92.31 207 VAL B O 1
ATOM 6165 N N . PRO B 1 208 ? -8.43 25.859 -6.051 1 91.94 208 PRO B N 1
ATOM 6166 C CA . PRO B 1 208 ? -7.664 26.656 -5.086 1 91.94 208 PRO B CA 1
ATOM 6167 C C . PRO B 1 208 ? -8.375 26.797 -3.744 1 91.94 208 PRO B C 1
ATOM 6169 O O . PRO B 1 208 ? -7.727 26.875 -2.701 1 91.94 208 PRO B O 1
ATOM 6172 N N . VAL B 1 209 ? -9.672 26.828 -3.764 1 93.69 209 VAL B N 1
ATOM 6173 C CA . VAL B 1 209 ? -10.445 26.953 -2.535 1 93.69 209 VAL B CA 1
ATOM 6174 C C . VAL B 1 209 ? -10.258 25.703 -1.675 1 93.69 209 VAL B C 1
ATOM 6176 O O . VAL B 1 209 ? -10.023 25.812 -0.469 1 93.69 209 VAL B O 1
ATOM 6179 N N . MET B 1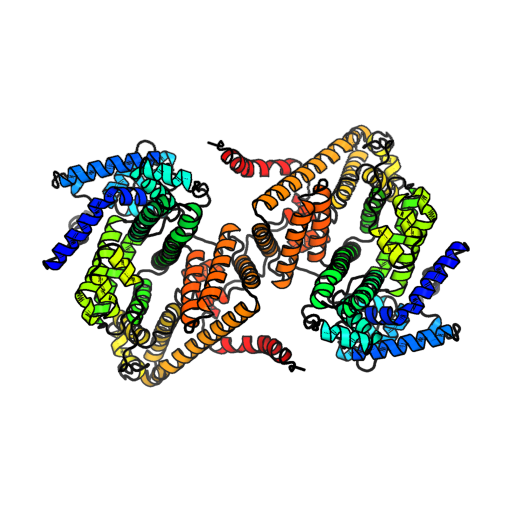 210 ? -10.305 24.625 -2.322 1 91.5 210 MET B N 1
ATOM 6180 C CA . MET B 1 210 ? -10.172 23.359 -1.602 1 91.5 210 MET B CA 1
ATOM 6181 C C . MET B 1 210 ? -8.734 23.156 -1.118 1 91.5 210 MET B C 1
ATOM 6183 O O . MET B 1 210 ? -8.508 22.609 -0.042 1 91.5 210 MET B O 1
ATOM 6187 N N . GLN B 1 211 ? -7.832 23.594 -1.924 1 89.19 211 GLN B N 1
ATOM 6188 C CA . GLN B 1 211 ? -6.43 23.516 -1.526 1 89.19 211 GLN B CA 1
ATOM 6189 C C . GLN B 1 211 ? -6.16 24.359 -0.288 1 89.19 211 GLN B C 1
ATOM 6191 O O . GLN B 1 211 ? -5.422 23.938 0.607 1 89.19 211 GLN B O 1
ATOM 6196 N N . TYR B 1 212 ? -6.754 25.547 -0.304 1 91.69 212 TYR B N 1
ATOM 6197 C CA . TYR B 1 212 ? -6.656 26.422 0.857 1 91.69 212 TYR B CA 1
ATOM 6198 C C . TYR B 1 212 ? -7.223 25.734 2.1 1 91.69 212 TYR B C 1
ATOM 6200 O O . TYR B 1 212 ? -6.586 25.734 3.154 1 91.69 212 TYR B O 1
ATOM 6208 N N . LEU B 1 213 ? -8.359 25.156 1.975 1 95.38 213 LEU B N 1
ATOM 6209 C CA . LEU B 1 213 ? -9.016 24.484 3.09 1 95.38 213 LEU B CA 1
ATOM 6210 C C . LEU B 1 213 ? -8.164 23.328 3.602 1 95.38 213 LEU B C 1
ATOM 6212 O O . LEU B 1 213 ? -7.977 23.188 4.812 1 95.38 213 LEU B O 1
ATOM 6216 N N . LYS B 1 214 ? -7.66 22.578 2.68 1 91.06 214 LYS B N 1
ATOM 6217 C CA . LYS B 1 214 ? -6.863 21.422 3.055 1 91.06 214 LYS B CA 1
ATOM 6218 C C . LYS B 1 214 ? -5.59 21.828 3.787 1 91.06 214 LYS B C 1
ATOM 6220 O O . LYS B 1 214 ? -5.215 21.219 4.785 1 91.06 214 LYS B O 1
ATOM 6225 N N . ALA B 1 215 ? -4.961 22.797 3.283 1 90.69 215 ALA B N 1
ATOM 6226 C CA . ALA B 1 215 ? -3.707 23.266 3.867 1 90.69 215 ALA B CA 1
ATOM 6227 C C . ALA B 1 215 ? -3.924 23.797 5.285 1 90.69 215 ALA B C 1
ATOM 6229 O O . ALA B 1 215 ? -3.182 23.438 6.203 1 90.69 215 ALA B O 1
ATOM 6230 N N . PHE B 1 216 ? -4.926 24.562 5.434 1 93.31 216 PHE B N 1
ATOM 6231 C CA . PHE B 1 216 ? -5.16 25.172 6.738 1 93.31 216 PHE B CA 1
ATOM 6232 C C . PHE B 1 216 ? -5.727 24.156 7.715 1 93.31 216 PHE B C 1
ATOM 6234 O O . PHE B 1 216 ? -5.453 24.203 8.914 1 93.31 216 PHE B O 1
ATOM 6241 N N . SER B 1 217 ? -6.512 23.25 7.16 1 93.5 217 SER B N 1
ATOM 6242 C CA . SER B 1 217 ? -6.996 22.172 8.008 1 93.5 217 SER B CA 1
ATOM 6243 C C . SER B 1 217 ? -5.836 21.359 8.594 1 93.5 217 SER B C 1
ATOM 6245 O O . SER B 1 217 ? -5.801 21.109 9.797 1 93.5 217 SER B O 1
ATOM 6247 N N . SER B 1 218 ? -4.902 21.047 7.754 1 92.25 218 SER B N 1
ATOM 6248 C CA . SER B 1 218 ? -3.736 20.281 8.195 1 92.25 218 SER B CA 1
ATOM 6249 C C . SER B 1 218 ? -2.936 21.062 9.242 1 92.25 218 SER B C 1
ATOM 6251 O O . SER B 1 218 ? -2.551 20.5 10.273 1 92.25 218 SER B O 1
ATOM 6253 N N . TYR B 1 219 ? -2.725 22.266 9.039 1 93.31 219 TYR B N 1
ATOM 6254 C CA . TYR B 1 219 ? -1.935 23.109 9.93 1 93.31 219 TYR B CA 1
ATOM 6255 C C . TYR B 1 219 ? -2.631 23.281 11.273 1 93.31 219 TYR B C 1
ATOM 6257 O O . TYR B 1 219 ? -2.012 23.109 12.328 1 93.31 219 TYR B O 1
ATOM 6265 N N . GLN B 1 220 ? -3.885 23.609 11.211 1 93.44 220 GLN B N 1
ATOM 6266 C CA . GLN B 1 220 ? -4.625 23.922 12.43 1 93.44 220 GLN B CA 1
ATOM 6267 C C . GLN B 1 220 ? -4.848 22.656 13.266 1 93.44 220 GLN B C 1
ATOM 6269 O O . GLN B 1 220 ? -4.816 22.703 14.492 1 93.44 220 GLN B O 1
ATOM 6274 N N . ASN B 1 221 ? -5.035 21.531 12.562 1 92.19 221 ASN B N 1
ATOM 6275 C CA . ASN B 1 221 ? -5.066 20.266 13.289 1 92.19 221 ASN B CA 1
ATOM 6276 C C . ASN B 1 221 ? -3.748 20 14.016 1 92.19 221 ASN B C 1
ATOM 6278 O O . ASN B 1 221 ? -3.744 19.562 15.172 1 92.19 221 ASN B O 1
ATOM 6282 N N . ASN B 1 222 ? -2.713 20.266 13.359 1 92.75 222 ASN B N 1
ATOM 6283 C CA . ASN B 1 222 ? -1.392 20.031 13.938 1 92.75 222 ASN B CA 1
ATOM 6284 C C . ASN B 1 222 ? -1.123 20.969 15.117 1 92.75 222 ASN B C 1
ATOM 6286 O O . ASN B 1 222 ? -0.557 20.547 16.125 1 92.75 222 ASN B O 1
ATOM 6290 N N . VAL B 1 223 ? -1.498 22.203 14.977 1 93.69 223 VAL B N 1
ATOM 6291 C CA . VAL B 1 223 ? -1.267 23.188 16.031 1 93.69 223 VAL B CA 1
ATOM 6292 C C . VAL B 1 223 ? -2.068 22.828 17.266 1 93.69 223 VAL B C 1
ATOM 6294 O O . VAL B 1 223 ? -1.543 22.859 18.391 1 93.69 223 VAL B O 1
ATOM 6297 N N . CYS B 1 224 ? -3.346 22.5 17.078 1 92.69 224 CYS B N 1
ATOM 6298 C CA . CYS B 1 224 ? -4.184 22.141 18.219 1 92.69 224 CYS B CA 1
ATOM 6299 C C . CYS B 1 224 ? -3.711 20.844 18.859 1 92.69 224 CYS B C 1
ATOM 6301 O O . CYS B 1 224 ? -3.689 20.719 20.078 1 92.69 224 CYS B O 1
ATOM 6303 N N . GLY B 1 225 ? -3.322 19.875 18.031 1 92.75 225 GLY B N 1
ATOM 6304 C CA . GLY B 1 225 ? -2.748 18.656 18.578 1 92.75 225 GLY B CA 1
ATOM 6305 C C . GLY B 1 225 ? -1.49 18.906 19.391 1 92.75 225 GLY B C 1
ATOM 6306 O O . GLY B 1 225 ? -1.309 18.312 20.469 1 92.75 225 GLY B O 1
ATOM 6307 N N . THR B 1 226 ? -0.657 19.75 18.859 1 93.88 226 THR B N 1
ATOM 6308 C CA . THR B 1 226 ? 0.583 20.109 19.547 1 93.88 226 THR B CA 1
ATOM 6309 C C . THR B 1 226 ? 0.292 20.812 20.859 1 93.88 226 THR B C 1
ATOM 6311 O O . THR B 1 226 ? 0.933 20.531 21.875 1 93.88 226 THR B O 1
ATOM 6314 N N . LEU B 1 227 ? -0.668 21.703 20.844 1 93.38 227 LEU B N 1
ATOM 6315 C CA . LEU B 1 227 ? -1.036 22.453 22.047 1 93.38 227 LEU B CA 1
ATOM 6316 C C . LEU B 1 227 ? -1.543 21.5 23.125 1 93.38 227 LEU B C 1
ATOM 6318 O O . LEU B 1 227 ? -1.131 21.594 24.281 1 93.38 227 LEU B O 1
ATOM 6322 N N . LEU B 1 228 ? -2.379 20.609 22.719 1 90.19 228 LEU B N 1
ATOM 6323 C CA . LEU B 1 228 ? -3.014 19.703 23.688 1 90.19 228 LEU B CA 1
ATOM 6324 C C . LEU B 1 228 ? -2.008 18.703 24.234 1 90.19 228 LEU B C 1
ATOM 6326 O O . LEU B 1 228 ? -2.07 18.328 25.406 1 90.19 228 LEU B O 1
ATOM 6330 N N . LYS B 1 229 ? -1.069 18.266 23.453 1 91.88 229 LYS B N 1
ATOM 6331 C CA . LYS B 1 229 ? -0.156 17.203 23.844 1 91.88 229 LYS B CA 1
ATOM 6332 C C . LYS B 1 229 ? 1.088 17.766 24.531 1 91.88 229 LYS B C 1
ATOM 6334 O O . LYS B 1 229 ? 1.641 17.141 25.438 1 91.88 229 LYS B O 1
ATOM 6339 N N . PHE B 1 230 ? 1.551 18.969 24.062 1 93.69 230 PHE B N 1
ATOM 6340 C CA . PHE B 1 230 ? 2.854 19.438 24.5 1 93.69 230 PHE B CA 1
ATOM 6341 C C . PHE B 1 230 ? 2.717 20.75 25.266 1 93.69 230 PHE B C 1
ATOM 6343 O O . PHE B 1 230 ? 3.645 21.172 25.969 1 93.69 230 PHE B O 1
ATOM 6350 N N . GLY B 1 231 ? 1.611 21.5 25.078 1 92.25 231 GLY B N 1
ATOM 6351 C CA . GLY B 1 231 ? 1.353 22.688 25.875 1 92.25 231 GLY B CA 1
ATOM 6352 C C . GLY B 1 231 ? 1.746 23.969 25.188 1 92.25 231 GLY B C 1
ATOM 6353 O O . GLY B 1 231 ? 2.268 23.953 24.062 1 92.25 231 GLY B O 1
ATOM 6354 N N . THR B 1 232 ? 1.53 25.031 25.844 1 93.12 232 THR B N 1
ATOM 6355 C CA . THR B 1 232 ? 1.658 26.375 25.297 1 93.12 232 THR B CA 1
ATOM 6356 C C . THR B 1 232 ? 3.125 26.734 25.078 1 93.12 232 THR B C 1
ATOM 6358 O O . THR B 1 232 ? 3.465 27.438 24.125 1 93.12 232 THR B O 1
ATOM 6361 N N . LYS B 1 233 ? 3.959 26.219 25.906 1 94 233 LYS B N 1
ATOM 6362 C CA . LYS B 1 233 ? 5.379 26.562 25.781 1 94 233 LYS B CA 1
ATOM 6363 C C . LYS B 1 233 ? 5.938 26.125 24.438 1 94 233 LYS B C 1
ATOM 6365 O O . LYS B 1 233 ? 6.711 26.859 23.812 1 94 233 LYS B O 1
ATOM 6370 N N . ILE B 1 234 ? 5.531 24.938 24.047 1 94.94 234 ILE B N 1
ATOM 6371 C CA . ILE B 1 234 ? 6.027 24.422 22.766 1 94.94 234 ILE B CA 1
ATOM 6372 C C . ILE B 1 234 ? 5.414 25.219 21.625 1 94.94 234 ILE B C 1
ATOM 6374 O O . ILE B 1 234 ? 6.098 25.531 20.641 1 94.94 234 ILE B O 1
ATOM 6378 N N . ILE B 1 235 ? 4.16 25.609 21.688 1 95 235 ILE B N 1
ATOM 6379 C CA . ILE B 1 235 ? 3.504 26.406 20.672 1 95 235 ILE B CA 1
ATOM 6380 C C . ILE B 1 235 ? 4.211 27.75 20.547 1 95 235 ILE B C 1
ATOM 6382 O O . ILE B 1 235 ? 4.406 28.266 19.438 1 95 235 ILE B O 1
ATOM 6386 N N . ASN B 1 236 ? 4.531 28.281 21.688 1 96.25 236 ASN B N 1
ATOM 6387 C CA . ASN B 1 236 ? 5.258 29.547 21.688 1 96.25 236 ASN B CA 1
ATOM 6388 C C . ASN B 1 236 ? 6.609 29.406 21 1 96.25 236 ASN B C 1
ATOM 6390 O O . ASN B 1 236 ? 7 30.281 20.203 1 96.25 236 ASN B O 1
ATOM 6394 N N . SER B 1 237 ? 7.305 28.344 21.359 1 97.44 237 SER B N 1
ATOM 6395 C CA . SER B 1 237 ? 8.602 28.109 20.734 1 97.44 237 SER B CA 1
ATOM 6396 C C . SER B 1 237 ? 8.477 27.984 19.219 1 97.44 237 SER B C 1
ATOM 6398 O O . SER B 1 237 ? 9.305 28.516 18.484 1 97.44 237 SER B O 1
ATOM 6400 N N . ILE B 1 238 ? 7.469 27.297 18.75 1 97.19 238 ILE B N 1
ATOM 6401 C CA . ILE B 1 238 ? 7.199 27.125 17.328 1 97.19 238 ILE B CA 1
ATOM 6402 C C . ILE B 1 238 ? 6.945 28.484 16.672 1 97.19 238 ILE B C 1
ATOM 6404 O O . ILE B 1 238 ? 7.539 28.797 15.641 1 97.19 238 ILE B O 1
ATOM 6408 N N . ASN B 1 239 ? 6.148 29.297 17.312 1 96.5 239 ASN B N 1
ATOM 6409 C CA . ASN B 1 239 ? 5.762 30.578 16.719 1 96.5 239 ASN B CA 1
ATOM 6410 C C . ASN B 1 239 ? 6.902 31.594 16.766 1 96.5 239 ASN B C 1
ATOM 6412 O O . ASN B 1 239 ? 7.023 32.438 15.891 1 96.5 239 ASN B O 1
ATOM 6416 N N . ILE B 1 240 ? 7.719 31.484 17.844 1 98.31 240 ILE B N 1
ATOM 6417 C CA . ILE B 1 240 ? 8.914 32.312 17.875 1 98.31 240 ILE B CA 1
ATOM 6418 C C . ILE B 1 240 ? 9.766 32.031 16.641 1 98.31 240 ILE B C 1
ATOM 6420 O O . ILE B 1 240 ? 10.211 32.969 15.953 1 98.31 240 ILE B O 1
ATOM 6424 N N . ALA B 1 241 ? 9.984 30.75 16.375 1 98.12 241 ALA B N 1
ATOM 6425 C CA . ALA B 1 241 ? 10.789 30.375 15.211 1 98.12 241 ALA B CA 1
ATOM 6426 C C . ALA B 1 241 ? 10.141 30.844 13.914 1 98.12 241 ALA B C 1
ATOM 6428 O O . ALA B 1 241 ? 10.805 31.438 13.07 1 98.12 241 ALA B O 1
ATOM 6429 N N . ILE B 1 242 ? 8.828 30.641 13.742 1 96.69 242 ILE B N 1
ATOM 6430 C CA . ILE B 1 242 ? 8.102 30.953 12.516 1 96.69 242 ILE B CA 1
ATOM 6431 C C . ILE B 1 242 ? 8.156 32.469 12.266 1 96.69 242 ILE B C 1
ATOM 6433 O O . ILE B 1 242 ? 8.523 32.906 11.18 1 96.69 242 ILE B O 1
ATOM 6437 N N . LEU B 1 243 ? 7.809 33.25 13.297 1 96.88 243 LEU B N 1
ATOM 6438 C CA . LEU B 1 243 ? 7.703 34.688 13.125 1 96.88 243 LEU B CA 1
ATOM 6439 C C . LEU B 1 243 ? 9.086 35.312 12.992 1 96.88 243 LEU B C 1
ATOM 6441 O O . LEU B 1 243 ? 9.242 36.312 12.297 1 96.88 243 LEU B O 1
ATOM 6445 N N . SER B 1 244 ? 10.102 34.688 13.648 1 97.62 244 SER B N 1
ATOM 6446 C CA . SER B 1 244 ? 11.469 35.188 13.516 1 97.62 244 SER B CA 1
ATOM 6447 C C . SER B 1 244 ? 11.977 35.031 12.086 1 97.62 244 SER B C 1
ATOM 6449 O O . SER B 1 244 ? 12.719 35.875 11.586 1 97.62 244 SER B O 1
ATOM 6451 N N . GLN B 1 245 ? 11.609 33.906 11.461 1 96.5 245 GLN B N 1
ATOM 6452 C CA . GLN B 1 245 ? 11.992 33.688 10.07 1 96.5 245 GLN B CA 1
ATOM 6453 C C . GLN B 1 245 ? 11.18 34.562 9.133 1 96.5 245 GLN B C 1
ATOM 6455 O O . GLN B 1 245 ? 11.688 35.031 8.109 1 96.5 245 GLN B O 1
ATOM 6460 N N . LYS B 1 246 ? 9.883 34.781 9.453 1 95.75 246 LYS B N 1
ATOM 6461 C CA . LYS B 1 246 ? 9.008 35.562 8.594 1 95.75 246 LYS B CA 1
ATOM 6462 C C . LYS B 1 246 ? 9.383 37.031 8.625 1 95.75 246 LYS B C 1
ATOM 6464 O O . LYS B 1 246 ? 9.414 37.688 7.586 1 95.75 246 LYS B O 1
ATOM 6469 N N . PHE B 1 247 ? 9.664 37.562 9.883 1 96.62 247 PHE B N 1
ATOM 6470 C CA . PHE B 1 247 ? 10.008 38.969 10.125 1 96.62 247 PHE B CA 1
ATOM 6471 C C . PHE B 1 247 ? 11.359 39.062 10.82 1 96.62 247 PHE B C 1
ATOM 6473 O O . PHE B 1 247 ? 11.438 39.469 11.977 1 96.62 247 PHE B O 1
ATOM 6480 N N . PRO B 1 248 ? 12.422 38.906 10.07 1 96.44 248 PRO B N 1
ATOM 6481 C CA . PRO B 1 248 ? 13.734 38.875 10.727 1 96.44 248 PRO B CA 1
ATOM 6482 C C . PRO B 1 248 ? 14.156 40.219 11.289 1 96.44 248 PRO B C 1
ATOM 6484 O O . PRO B 1 248 ? 15.094 40.312 12.094 1 96.44 248 PRO B O 1
ATOM 6487 N N . LYS B 1 249 ? 13.469 41.312 11.016 1 94.5 249 LYS B N 1
ATOM 6488 C CA . LYS B 1 249 ? 13.836 42.656 11.469 1 94.5 249 LYS B CA 1
ATOM 6489 C C . LYS B 1 249 ? 13.086 43.031 12.742 1 94.5 249 LYS B C 1
ATOM 6491 O O . LYS B 1 249 ? 13.406 44.031 13.383 1 94.5 249 LYS B O 1
ATOM 6496 N N . ILE B 1 250 ? 12.172 42.188 13.164 1 95.62 250 ILE B N 1
ATOM 6497 C CA . ILE B 1 250 ? 11.359 42.5 14.336 1 95.62 250 ILE B CA 1
ATOM 6498 C C . ILE B 1 250 ? 12.25 42.594 15.578 1 95.62 250 ILE B C 1
ATOM 6500 O O . ILE B 1 250 ? 13.266 41.906 15.656 1 95.62 250 ILE B O 1
ATOM 6504 N N . GLU B 1 251 ? 11.93 43.438 16.5 1 95.38 251 GLU B N 1
ATOM 6505 C CA . GLU B 1 251 ? 12.625 43.469 17.797 1 95.38 251 GLU B CA 1
ATOM 6506 C C . GLU B 1 251 ? 12.117 42.375 18.719 1 95.38 251 GLU B C 1
ATOM 6508 O O . GLU B 1 251 ? 10.93 42.062 18.734 1 95.38 251 GLU B O 1
ATOM 6513 N N . PHE B 1 252 ? 13.008 41.875 19.578 1 96.69 252 PHE B N 1
ATOM 6514 C CA . PHE B 1 252 ? 12.68 40.75 20.422 1 96.69 252 PHE B CA 1
ATOM 6515 C C . PHE B 1 252 ? 11.492 41.062 21.312 1 96.69 252 PHE B C 1
ATOM 6517 O O . PHE B 1 252 ? 10.594 40.219 21.484 1 96.69 252 PHE B O 1
ATOM 6524 N N . GLU B 1 253 ? 11.445 42.25 21.875 1 95.44 253 GLU B N 1
ATOM 6525 C CA . GLU B 1 253 ? 10.359 42.625 22.781 1 95.44 253 GLU B CA 1
ATOM 6526 C C . GLU B 1 253 ? 9.023 42.656 22.047 1 95.44 253 GLU B C 1
ATOM 6528 O O . GLU B 1 253 ? 7.992 42.25 22.609 1 95.44 253 GLU B O 1
ATOM 6533 N N . GLU B 1 254 ? 9.078 43.156 20.922 1 94.81 254 GLU B N 1
ATOM 6534 C CA . GLU B 1 254 ? 7.867 43.188 20.094 1 94.81 254 GLU B CA 1
ATOM 6535 C C . GLU B 1 254 ? 7.406 41.781 19.719 1 94.81 254 GLU B C 1
ATOM 6537 O O . GLU B 1 254 ? 6.203 41.531 19.625 1 94.81 254 GLU B O 1
ATOM 6542 N N . LEU B 1 255 ? 8.359 41 19.391 1 96.62 255 LEU B N 1
ATOM 6543 C CA . LEU B 1 255 ? 8.039 39.594 19.062 1 96.62 255 LEU B CA 1
ATOM 6544 C C . LEU B 1 255 ? 7.344 38.906 20.234 1 96.62 255 LEU B C 1
ATOM 6546 O O . LEU B 1 255 ? 6.352 38.219 20.047 1 96.62 255 LEU B O 1
ATOM 6550 N N . ILE B 1 256 ? 7.871 39.031 21.391 1 95.75 256 ILE B N 1
ATOM 6551 C CA . ILE B 1 256 ? 7.32 38.375 22.578 1 95.75 256 ILE B CA 1
ATOM 6552 C C . ILE B 1 256 ? 5.898 38.875 22.828 1 95.75 256 ILE B C 1
ATOM 6554 O O . ILE B 1 256 ? 5.02 38.094 23.219 1 95.75 256 ILE B O 1
ATOM 6558 N N . SER B 1 257 ? 5.68 40.188 22.625 1 93.69 257 SER B N 1
ATOM 6559 C CA . SER B 1 257 ? 4.336 40.75 22.734 1 93.69 257 SER B CA 1
ATOM 6560 C C . SER B 1 257 ? 3.377 40.125 21.75 1 93.69 257 SER B C 1
ATOM 6562 O O . SER B 1 257 ? 2.238 39.781 22.094 1 93.69 257 SER B O 1
ATOM 6564 N N . LEU B 1 258 ? 3.832 39.969 20.562 1 94.75 258 LEU B N 1
ATOM 6565 C CA . LEU B 1 258 ? 3.029 39.344 19.531 1 94.75 258 LEU B CA 1
ATOM 6566 C C . LEU B 1 258 ? 2.752 37.875 19.875 1 94.75 258 LEU B C 1
ATOM 6568 O O . LEU B 1 258 ? 1.649 37.375 19.641 1 94.75 258 LEU B O 1
ATOM 6572 N N . ILE B 1 259 ? 3.734 37.156 20.422 1 95.69 259 ILE B N 1
ATOM 6573 C CA . ILE B 1 259 ? 3.613 35.75 20.797 1 95.69 259 ILE B CA 1
ATOM 6574 C C . ILE B 1 259 ? 2.541 35.594 21.875 1 95.69 259 ILE B C 1
ATOM 6576 O O . ILE B 1 259 ? 1.808 34.625 21.875 1 95.69 259 ILE B O 1
ATOM 6580 N N . GLU B 1 260 ? 2.436 36.5 22.75 1 91.44 260 GLU B N 1
ATOM 6581 C CA . GLU B 1 260 ? 1.397 36.469 23.781 1 91.44 260 GLU B CA 1
ATOM 6582 C C . GLU B 1 260 ? 0.005 36.5 23.156 1 91.44 260 GLU B C 1
ATOM 6584 O O . GLU B 1 260 ? -0.893 35.781 23.578 1 91.44 260 GLU B O 1
ATOM 6589 N N . ASP B 1 261 ? -0.101 37.312 22.172 1 90.19 261 ASP B N 1
ATOM 6590 C CA . ASP B 1 261 ? -1.367 37.375 21.453 1 90.19 261 ASP B CA 1
ATOM 6591 C C . ASP B 1 261 ? -1.659 36.062 20.734 1 90.19 261 ASP B C 1
ATOM 6593 O O . ASP B 1 261 ? -2.787 35.562 20.766 1 90.19 261 ASP B O 1
ATOM 6597 N N . VAL B 1 262 ? -0.673 35.562 20.125 1 90.94 262 VAL B N 1
ATOM 6598 C CA . VAL B 1 262 ? -0.814 34.344 19.344 1 90.94 262 VAL B CA 1
ATOM 6599 C C . VAL B 1 262 ? -1.163 33.156 20.266 1 90.94 262 VAL B C 1
ATOM 6601 O O . VAL B 1 262 ? -2.025 32.344 19.938 1 90.94 262 VAL B O 1
ATOM 6604 N N . SER B 1 263 ? -0.49 33.062 21.328 1 88.38 263 SER B N 1
ATOM 6605 C CA . SER B 1 263 ? -0.733 32 22.281 1 88.38 263 SER B CA 1
ATOM 6606 C C . SER B 1 263 ? -2.172 32.031 22.781 1 88.38 263 SER B C 1
ATOM 6608 O O . SER B 1 263 ? -2.805 30.984 22.922 1 88.38 263 SER B O 1
ATOM 6610 N N . SER B 1 264 ? -2.648 33.156 23.078 1 83.25 264 SER B N 1
ATOM 6611 C CA . SER B 1 264 ? -4.02 33.312 23.547 1 83.25 264 SER B CA 1
ATOM 6612 C C . SER B 1 264 ? -5.027 32.906 22.469 1 83.25 264 SER B C 1
ATOM 6614 O O . SER B 1 264 ? -6.094 32.375 22.781 1 83.25 264 SER B O 1
ATOM 6616 N N . ASN B 1 265 ? -4.672 33.156 21.328 1 86.44 265 ASN B N 1
ATOM 6617 C CA . ASN B 1 265 ? -5.52 32.781 20.203 1 86.44 265 ASN B CA 1
ATOM 6618 C C . ASN B 1 265 ? -5.691 31.281 20.109 1 86.44 265 ASN B C 1
ATOM 6620 O O . ASN B 1 265 ? -6.809 30.781 19.953 1 86.44 265 ASN B O 1
ATOM 6624 N N . TYR B 1 266 ? -4.652 30.562 20.203 1 87.38 266 TYR B N 1
ATOM 6625 C CA . TYR B 1 266 ? -4.711 29.109 20.016 1 87.38 266 TYR B CA 1
ATOM 6626 C C . TYR B 1 266 ? -5.453 28.453 21.172 1 87.38 266 TYR B C 1
ATOM 6628 O O . TYR B 1 266 ? -6.172 27.469 20.969 1 87.38 266 TYR B O 1
ATOM 6636 N N . ASP B 1 267 ? -5.316 28.984 22.297 1 82.94 267 ASP B N 1
ATOM 6637 C CA . ASP B 1 267 ? -6.039 28.438 23.438 1 82.94 267 ASP B CA 1
ATOM 6638 C C . ASP B 1 267 ? -7.547 28.469 23.203 1 82.94 267 ASP B C 1
ATOM 6640 O O . ASP B 1 267 ? -8.242 27.484 23.406 1 82.94 267 ASP B O 1
ATOM 6644 N N . GLU B 1 268 ? -7.93 29.547 22.719 1 80.88 268 GLU B N 1
ATOM 6645 C CA . GLU B 1 268 ? -9.359 29.75 22.531 1 80.88 268 GLU B CA 1
ATOM 6646 C C . GLU B 1 268 ? -9.867 29.047 21.266 1 80.88 268 GLU B C 1
ATOM 6648 O O . GLU B 1 268 ? -10.938 28.438 21.281 1 80.88 268 GLU B O 1
ATOM 6653 N N . CYS B 1 269 ? -9.117 29.141 20.219 1 89.31 269 CYS B N 1
ATOM 6654 C CA . CYS B 1 269 ? -9.523 28.547 18.953 1 89.31 269 CYS B CA 1
ATOM 6655 C C . CYS B 1 269 ? -9.562 27.031 19.047 1 89.31 269 CYS B C 1
ATOM 6657 O O . CYS B 1 269 ? -10.5 26.391 18.562 1 89.31 269 CYS B O 1
ATOM 6659 N N . CYS B 1 270 ? -8.602 26.469 19.703 1 88.69 270 CYS B N 1
ATOM 6660 C CA . CYS B 1 270 ? -8.508 25.016 19.781 1 88.69 270 CYS B CA 1
ATOM 6661 C C . CYS B 1 270 ? -9.586 24.453 20.703 1 88.69 270 CYS B C 1
ATOM 6663 O O . CYS B 1 270 ? -9.984 23.297 20.562 1 88.69 270 CYS B O 1
ATOM 6665 N N . GLU B 1 271 ? -10.094 25.281 21.547 1 78.25 271 GLU B N 1
ATOM 6666 C CA . GLU B 1 271 ? -11.172 24.859 22.438 1 78.25 271 GLU B CA 1
ATOM 6667 C C . GLU B 1 271 ? -12.531 24.984 21.766 1 78.25 271 GLU B C 1
ATOM 6669 O O . GLU B 1 271 ? -13.539 24.516 22.297 1 78.25 271 GLU B O 1
ATOM 6674 N N . GLY B 1 272 ? -12.586 25.625 20.641 1 77.81 272 GLY B N 1
ATOM 6675 C CA . GLY B 1 272 ? -13.805 25.672 19.859 1 77.81 272 GLY B CA 1
ATOM 6676 C C . GLY B 1 272 ? -14.594 26.953 20.047 1 77.81 272 GLY B C 1
ATOM 6677 O O . GLY B 1 272 ? -15.758 27.031 19.641 1 77.81 272 GLY B O 1
ATOM 6678 N N . ASP B 1 273 ? -14.023 27.906 20.688 1 84.81 273 ASP B N 1
ATOM 6679 C CA . ASP B 1 273 ? -14.688 29.203 20.812 1 84.81 273 ASP B CA 1
ATOM 6680 C C . ASP B 1 273 ? -14.57 30 19.516 1 84.81 273 ASP B C 1
ATOM 6682 O O . ASP B 1 273 ? -13.602 30.734 19.312 1 84.81 273 ASP B O 1
ATOM 6686 N N . VAL B 1 274 ? -15.586 29.984 18.766 1 89 274 VAL B N 1
ATOM 6687 C CA . VAL B 1 274 ? -15.539 30.484 17.391 1 89 274 VAL B CA 1
ATOM 6688 C C . VAL B 1 274 ? -15.445 32 17.406 1 89 274 VAL B C 1
ATOM 6690 O O . VAL B 1 274 ? -14.672 32.594 16.641 1 89 274 VAL B O 1
ATOM 6693 N N . VAL B 1 275 ? -16.219 32.719 18.188 1 89 275 VAL B N 1
ATOM 6694 C CA . VAL B 1 275 ? -16.266 34.188 18.219 1 89 275 VAL B CA 1
ATOM 6695 C C . VAL B 1 275 ? -14.945 34.719 18.75 1 89 275 VAL B C 1
ATOM 6697 O O . VAL B 1 275 ? -14.383 35.656 18.203 1 89 275 VAL B O 1
ATOM 6700 N N . HIS B 1 276 ? -14.5 34.094 19.828 1 88.56 276 HIS B N 1
ATOM 6701 C CA . HIS B 1 276 ? -13.219 34.531 20.391 1 88.56 276 HIS B CA 1
ATOM 6702 C C . HIS B 1 276 ? -12.078 34.281 19.406 1 88.56 276 HIS B C 1
ATOM 6704 O O . HIS B 1 276 ? -11.125 35.094 19.359 1 88.56 276 HIS B O 1
ATOM 6710 N N . CYS B 1 277 ? -12.18 33.219 18.719 1 92 277 CYS B N 1
ATOM 6711 C CA . CYS B 1 277 ? -11.156 32.938 17.719 1 92 277 CYS B CA 1
ATOM 6712 C C . CYS B 1 277 ? -11.094 34 16.656 1 92 277 CYS B C 1
ATOM 6714 O O . CYS B 1 277 ? -10 34.438 16.25 1 92 277 CYS B O 1
ATOM 6716 N N . ILE B 1 278 ? -12.203 34.469 16.203 1 92.25 278 ILE B N 1
ATOM 6717 C CA . ILE B 1 278 ? -12.273 35.531 15.195 1 92.25 278 ILE B CA 1
ATOM 6718 C C . ILE B 1 278 ? -11.688 36.812 15.766 1 92.25 278 ILE B C 1
ATOM 6720 O O . ILE B 1 278 ? -10.898 37.5 15.102 1 92.25 278 ILE B O 1
ATOM 6724 N N . ARG B 1 279 ? -12.047 37.125 16.984 1 90.44 279 ARG B N 1
ATOM 6725 C CA . ARG B 1 279 ? -11.602 38.344 17.641 1 90.44 279 ARG B CA 1
ATOM 6726 C C . ARG B 1 279 ? -10.086 38.344 17.828 1 90.44 279 ARG B C 1
ATOM 6728 O O . ARG B 1 279 ? -9.414 39.344 17.562 1 90.44 279 ARG B O 1
ATOM 6735 N N . HIS B 1 280 ? -9.617 37.25 18.312 1 89.5 280 HIS B N 1
ATOM 6736 C CA . HIS B 1 280 ? -8.195 37.188 18.625 1 89.5 280 HIS B CA 1
ATOM 6737 C C . HIS B 1 280 ? -7.355 37.156 17.344 1 89.5 280 HIS B C 1
ATOM 6739 O O . HIS B 1 280 ? -6.266 37.75 17.297 1 89.5 280 HIS B O 1
ATOM 6745 N N . MET B 1 281 ? -7.848 36.469 16.375 1 91.12 281 MET B N 1
ATOM 6746 C CA . MET B 1 281 ? -7.141 36.5 15.094 1 91.12 281 MET B CA 1
ATOM 6747 C C . MET B 1 281 ? -7.043 37.938 14.562 1 91.12 281 MET B C 1
ATOM 6749 O O . MET B 1 281 ? -5.992 38.344 14.07 1 91.12 281 MET B O 1
ATOM 6753 N N . SER B 1 282 ? -8.141 38.594 14.664 1 90.88 282 SER B N 1
ATOM 6754 C CA . SER B 1 282 ? -8.156 40 14.227 1 90.88 282 SER B CA 1
ATOM 6755 C C . SER B 1 282 ? -7.18 40.844 15.047 1 90.88 282 SER B C 1
ATOM 6757 O O . SER B 1 282 ? -6.551 41.75 14.516 1 90.88 282 SER B O 1
ATOM 6759 N N . LYS B 1 283 ? -7.152 40.562 16.312 1 90.31 283 LYS B N 1
ATOM 6760 C CA . LYS B 1 283 ? -6.242 41.281 17.203 1 90.31 283 LYS B CA 1
ATOM 6761 C C . LYS B 1 283 ? -4.789 41.062 16.781 1 90.31 283 LYS B C 1
ATOM 6763 O O . LYS B 1 283 ? -4.004 42.031 16.75 1 90.31 283 LYS B O 1
ATOM 6768 N N . ILE B 1 284 ? -4.43 39.875 16.5 1 92.56 284 ILE B N 1
ATOM 6769 C CA . ILE B 1 284 ? -3.078 39.562 16.062 1 92.56 284 ILE B CA 1
ATOM 6770 C C . ILE B 1 284 ? -2.742 40.281 14.781 1 92.56 284 ILE B C 1
ATOM 6772 O O . ILE B 1 284 ? -1.667 40.875 14.656 1 92.56 284 ILE B O 1
ATOM 6776 N N . MET B 1 285 ? -3.648 40.312 13.836 1 93.19 285 MET B N 1
ATOM 6777 C CA . MET B 1 285 ? -3.42 40.969 12.547 1 93.19 285 MET B CA 1
ATOM 6778 C C . MET B 1 285 ? -3.297 42.5 12.734 1 93.19 285 MET B C 1
ATOM 6780 O O . MET B 1 285 ? -2.469 43.125 12.086 1 93.19 285 MET B O 1
ATOM 6784 N N . ASN B 1 286 ? -4.168 43 13.586 1 91.81 286 ASN B N 1
ATOM 6785 C CA . ASN B 1 286 ? -4.086 44.406 13.891 1 91.81 286 ASN B CA 1
ATOM 6786 C C . ASN B 1 286 ? -2.74 44.781 14.508 1 91.81 286 ASN B C 1
ATOM 6788 O O . ASN B 1 286 ? -2.168 45.812 14.195 1 91.81 286 ASN B O 1
ATOM 6792 N N . HIS B 1 287 ? -2.332 43.875 15.445 1 92 287 HIS B N 1
ATOM 6793 C CA . HIS B 1 287 ? -1.029 44.094 16.062 1 92 287 HIS B CA 1
ATOM 6794 C C . HIS B 1 287 ? 0.082 44.094 15.023 1 92 287 HIS B C 1
ATOM 6796 O O . HIS B 1 287 ? 0.939 45 15.039 1 92 287 HIS B O 1
ATOM 6802 N N . ILE B 1 288 ? 0.097 43.25 14.102 1 94.38 288 ILE B N 1
ATOM 6803 C CA . ILE B 1 288 ? 1.097 43.125 13.047 1 94.38 288 ILE B CA 1
ATOM 6804 C C . ILE B 1 288 ? 1.033 44.375 12.156 1 94.38 288 ILE B C 1
ATOM 6806 O O . ILE B 1 288 ? 2.062 45 11.852 1 94.38 288 ILE B O 1
ATOM 6810 N N . CYS B 1 289 ? -0.172 44.812 11.773 1 93.75 289 CYS B N 1
ATOM 6811 C CA . CYS B 1 289 ? -0.346 45.938 10.852 1 93.75 289 CYS B CA 1
ATOM 6812 C C . CYS B 1 289 ? -0.012 47.25 11.523 1 93.75 289 CYS B C 1
ATOM 6814 O O . CYS B 1 289 ? 0.406 48.219 10.867 1 93.75 289 CYS B O 1
ATOM 6816 N N . SER B 1 290 ? -0.244 47.344 12.828 1 91.88 290 SER B N 1
ATOM 6817 C CA . SER B 1 290 ? 0.091 48.562 13.555 1 91.88 290 SER B CA 1
ATOM 6818 C C . SER B 1 290 ? 1.595 48.812 13.539 1 91.88 290 SER B C 1
ATOM 6820 O O . SER B 1 290 ? 2.037 49.938 13.734 1 91.88 290 SER B O 1
ATOM 6822 N N . LYS B 1 291 ? 2.383 47.781 13.297 1 93.06 291 LYS B N 1
ATOM 6823 C CA . LYS B 1 291 ? 3.838 47.906 13.266 1 93.06 291 LYS B CA 1
ATOM 6824 C C . LYS B 1 291 ? 4.398 47.438 11.93 1 93.06 291 LYS B C 1
ATOM 6826 O O . LYS B 1 291 ? 5.508 46.906 11.867 1 93.06 291 LYS B O 1
ATOM 6831 N N . GLN B 1 292 ? 3.639 47.531 10.914 1 91.25 292 GLN B N 1
ATOM 6832 C CA . GLN B 1 292 ? 3.975 46.938 9.617 1 91.25 292 GLN B CA 1
ATOM 6833 C C . GLN B 1 292 ? 5.301 47.5 9.094 1 91.25 292 GLN B C 1
ATOM 6835 O O . GLN B 1 292 ? 6.078 46.75 8.484 1 91.25 292 GLN B O 1
ATOM 6840 N N . ASP B 1 293 ? 5.664 48.75 9.328 1 89 293 ASP B N 1
ATOM 6841 C CA . ASP B 1 293 ? 6.895 49.375 8.828 1 89 293 ASP B CA 1
ATOM 6842 C C . ASP B 1 293 ? 8.117 48.75 9.508 1 89 293 ASP B C 1
ATOM 6844 O O . ASP B 1 293 ? 9.188 48.656 8.891 1 89 293 ASP B O 1
ATOM 6848 N N . ALA B 1 294 ? 7.898 48.375 10.711 1 89.44 294 ALA B N 1
ATOM 6849 C CA . ALA B 1 294 ? 8.992 47.812 11.484 1 89.44 294 ALA B CA 1
ATOM 6850 C C . ALA B 1 294 ? 9.141 46.312 11.195 1 89.44 294 ALA B C 1
ATOM 6852 O O . ALA B 1 294 ? 10.242 45.781 11.258 1 89.44 294 ALA B O 1
ATOM 6853 N N . PHE B 1 295 ? 8.078 45.688 10.883 1 92.31 295 PHE B N 1
ATOM 6854 C CA . PHE B 1 295 ? 8.086 44.25 10.727 1 92.31 295 PHE B CA 1
ATOM 6855 C C . PHE B 1 295 ? 8.523 43.844 9.32 1 92.31 295 PHE B C 1
ATOM 6857 O O . PHE B 1 295 ? 9.43 43.031 9.148 1 92.31 295 PHE B O 1
ATOM 6864 N N . SER B 1 296 ? 7.82 44.375 8.258 1 92.5 296 SER B N 1
ATOM 6865 C CA . SER B 1 296 ? 8.055 43.938 6.887 1 92.5 296 SER B CA 1
ATOM 6866 C C . SER B 1 296 ? 7.398 44.875 5.883 1 92.5 296 SER B C 1
ATOM 6868 O O . SER B 1 296 ? 6.246 45.281 6.055 1 92.5 296 SER B O 1
ATOM 6870 N N . SER B 1 297 ? 8.125 45.188 4.867 1 87.81 297 SER B N 1
ATOM 6871 C CA . SER B 1 297 ? 7.562 46 3.783 1 87.81 297 SER B CA 1
ATOM 6872 C C . SER B 1 297 ? 6.637 45.156 2.906 1 87.81 297 SER B C 1
ATOM 6874 O O . SER B 1 297 ? 5.809 45.688 2.174 1 87.81 297 SER B O 1
ATOM 6876 N N . LYS B 1 298 ? 6.715 43.875 2.982 1 92.44 298 LYS B N 1
ATOM 6877 C CA . LYS B 1 298 ? 5.965 42.969 2.111 1 92.44 298 LYS B CA 1
ATOM 6878 C C . LYS B 1 298 ? 4.504 42.875 2.545 1 92.44 298 LYS B C 1
ATOM 6880 O O . LYS B 1 298 ? 3.656 42.406 1.784 1 92.44 298 LYS B O 1
ATOM 6885 N N . ILE B 1 299 ? 4.18 43.312 3.807 1 94.94 299 ILE B N 1
ATOM 6886 C CA . ILE B 1 299 ? 2.814 43.125 4.281 1 94.94 299 ILE B CA 1
ATOM 6887 C C . ILE B 1 299 ? 2.053 44.438 4.238 1 94.94 299 ILE B C 1
ATOM 6889 O O . ILE B 1 299 ? 0.907 44.531 4.688 1 94.94 299 ILE B O 1
ATOM 6893 N N . LYS B 1 300 ? 2.615 45.5 3.709 1 92.88 300 LYS B N 1
ATOM 6894 C CA . LYS B 1 300 ? 1.962 46.781 3.635 1 92.88 300 LYS B CA 1
ATOM 6895 C C . LYS B 1 300 ? 0.683 46.719 2.807 1 92.88 300 LYS B C 1
ATOM 6897 O O . LYS B 1 300 ? -0.353 47.25 3.205 1 92.88 300 LYS B O 1
ATOM 6902 N N . GLU B 1 301 ? 0.819 46.156 1.682 1 93.44 301 GLU B N 1
ATOM 6903 C CA . GLU B 1 301 ? -0.353 46 0.824 1 93.44 301 GLU B CA 1
ATOM 6904 C C . GLU B 1 301 ? -1.426 45.156 1.493 1 93.44 301 GLU B C 1
ATOM 6906 O O . GLU B 1 301 ? -2.621 45.406 1.305 1 93.44 301 GLU B O 1
ATOM 6911 N N . CYS B 1 302 ? -0.983 44.219 2.281 1 95.5 302 CYS B N 1
ATOM 6912 C CA . CYS B 1 302 ? -1.915 43.344 2.996 1 95.5 302 CYS B CA 1
ATOM 6913 C C . CYS B 1 302 ? -2.68 44.125 4.055 1 95.5 302 CYS B C 1
ATOM 6915 O O . CYS B 1 302 ? -3.879 43.906 4.246 1 95.5 302 CYS B O 1
ATOM 6917 N N . CYS B 1 303 ? -2.037 45.031 4.691 1 94.19 303 CYS B N 1
ATOM 6918 C CA . CYS B 1 303 ? -2.617 45.781 5.801 1 94.19 303 CYS B CA 1
ATOM 6919 C C . CYS B 1 303 ? -3.662 46.781 5.301 1 94.19 303 CYS B C 1
ATOM 6921 O O . CYS B 1 303 ? -4.465 47.312 6.086 1 94.19 303 CYS B O 1
ATOM 6923 N N . GLU B 1 304 ? -3.732 47 4.004 1 92.81 304 GLU B N 1
ATOM 6924 C CA . GLU B 1 304 ? -4.727 47.875 3.404 1 92.81 304 GLU B CA 1
ATOM 6925 C C . GLU B 1 304 ? -6.02 47.125 3.096 1 92.81 304 GLU B C 1
ATOM 6927 O O . GLU B 1 304 ? -7.055 47.75 2.83 1 92.81 304 GLU B O 1
ATOM 6932 N N . LYS B 1 305 ? -5.965 45.875 3.234 1 91.81 305 LYS B N 1
ATOM 6933 C CA . LYS B 1 305 ? -7.133 45.062 2.928 1 91.81 305 LYS B CA 1
ATOM 6934 C C . LYS B 1 305 ? -8.039 44.906 4.148 1 91.81 305 LYS B C 1
ATOM 6936 O O . LYS B 1 305 ? -7.633 45.25 5.27 1 91.81 305 LYS B O 1
ATOM 6941 N N . LYS B 1 306 ? -9.242 44.406 3.865 1 88 306 LYS B N 1
ATOM 6942 C CA . LYS B 1 306 ? -10.211 44.188 4.938 1 88 306 LYS B CA 1
ATOM 6943 C C . LYS B 1 306 ? -10.242 42.719 5.367 1 88 306 LYS B C 1
ATOM 6945 O O . LYS B 1 306 ? -9.727 41.844 4.668 1 88 306 LYS B O 1
ATOM 6950 N N . ILE B 1 307 ? -10.742 42.469 6.59 1 86.56 307 ILE B N 1
ATOM 6951 C CA . ILE B 1 307 ? -10.984 41.094 7.035 1 86.56 307 ILE B CA 1
ATOM 6952 C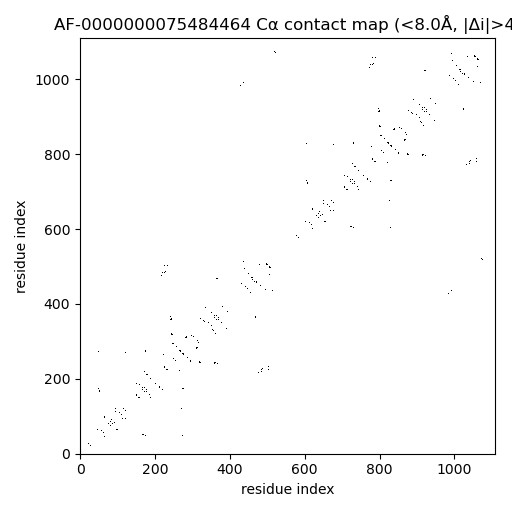 C . ILE B 1 307 ? -12.008 40.438 6.117 1 86.56 307 ILE B C 1
ATOM 6954 O O . ILE B 1 307 ? -13.008 41.062 5.738 1 86.56 307 ILE B O 1
ATOM 6958 N N . PRO B 1 308 ? -11.797 39.281 5.691 1 86.88 308 PRO B N 1
ATOM 6959 C CA . PRO B 1 308 ? -10.75 38.344 6.098 1 86.88 308 PRO B CA 1
ATOM 6960 C C . PRO B 1 308 ? -9.57 38.312 5.129 1 86.88 308 PRO B C 1
ATOM 6962 O O . PRO B 1 308 ? -8.586 37.594 5.367 1 86.88 308 PRO B O 1
ATOM 6965 N N . GLU B 1 309 ? -9.656 39.062 4.066 1 88 309 GLU B N 1
ATOM 6966 C CA . GLU B 1 309 ? -8.625 39.062 3.035 1 88 309 GLU B CA 1
ATOM 6967 C C . GLU B 1 309 ? -7.273 39.469 3.598 1 88 309 GLU B C 1
ATOM 6969 O O . GLU B 1 309 ? -6.23 38.969 3.178 1 88 309 GLU B O 1
ATOM 6974 N N . ARG B 1 310 ? -7.332 40.406 4.457 1 91.88 310 ARG B N 1
ATOM 6975 C CA . ARG B 1 310 ? -6.113 40.906 5.09 1 91.88 310 ARG B CA 1
ATOM 6976 C C . ARG B 1 310 ? -5.344 39.781 5.762 1 91.88 310 ARG B C 1
ATOM 6978 O O . ARG B 1 310 ? -4.129 39.656 5.598 1 91.88 310 ARG B O 1
ATOM 6985 N N . ASP B 1 311 ? -6.059 38.969 6.516 1 89.25 311 ASP B N 1
ATOM 6986 C CA . ASP B 1 311 ? -5.441 37.875 7.277 1 89.25 311 ASP B CA 1
ATOM 6987 C C . ASP B 1 311 ? -4.75 36.875 6.348 1 89.25 311 ASP B C 1
ATOM 6989 O O . ASP B 1 311 ? -3.6 36.5 6.586 1 89.25 311 ASP B O 1
ATOM 6993 N N . GLN B 1 312 ? -5.453 36.562 5.336 1 87.44 312 GLN B N 1
ATOM 6994 C CA . GLN B 1 312 ? -4.906 35.594 4.371 1 87.44 312 GLN B CA 1
ATOM 6995 C C . GLN B 1 312 ? -3.682 36.188 3.668 1 87.44 312 GLN B C 1
ATOM 6997 O O . GLN B 1 312 ? -2.709 35.469 3.424 1 87.44 312 GLN B O 1
ATOM 7002 N N . CYS B 1 313 ? -3.82 37.406 3.328 1 91.81 313 CYS B N 1
ATOM 7003 C CA . CYS B 1 313 ? -2.736 38.094 2.639 1 91.81 313 CYS B CA 1
ATOM 7004 C C . CYS B 1 313 ? -1.472 38.125 3.49 1 91.81 313 CYS B C 1
ATOM 7006 O O . CYS B 1 313 ? -0.377 37.844 2.988 1 91.81 313 CYS B O 1
ATOM 7008 N N . ILE B 1 314 ? -1.609 38.375 4.75 1 93.12 314 ILE B N 1
ATOM 7009 C CA . ILE B 1 314 ? -0.472 38.438 5.66 1 93.12 314 ILE B CA 1
ATOM 7010 C C . ILE B 1 314 ? 0.127 37.031 5.848 1 93.12 314 ILE B C 1
ATOM 7012 O O . ILE B 1 314 ? 1.344 36.875 5.758 1 93.12 314 ILE B O 1
ATOM 7016 N N . ILE B 1 315 ? -0.708 36.062 6.086 1 89.44 315 ILE B N 1
ATOM 7017 C CA . ILE B 1 315 ? -0.272 34.688 6.348 1 89.44 315 ILE B CA 1
ATOM 7018 C C . ILE B 1 315 ? 0.459 34.156 5.125 1 89.44 315 ILE B C 1
ATOM 7020 O O . ILE B 1 315 ? 1.487 33.469 5.258 1 89.44 315 ILE B O 1
ATOM 7024 N N . ASN B 1 316 ? -0.004 34.5 3.93 1 87.12 316 ASN B N 1
ATOM 7025 C CA . ASN B 1 316 ? 0.521 33.906 2.699 1 87.12 316 ASN B CA 1
ATOM 7026 C C . ASN B 1 316 ? 1.665 34.75 2.129 1 87.12 316 ASN B C 1
ATOM 7028 O O . ASN B 1 316 ? 2.291 34.344 1.142 1 87.12 316 ASN B O 1
ATOM 7032 N N . SER B 1 317 ? 1.937 35.812 2.781 1 91.5 317 SER B N 1
ATOM 7033 C CA . SER B 1 317 ? 3.035 36.656 2.293 1 91.5 317 SER B CA 1
ATOM 7034 C C . SER B 1 317 ? 4.379 35.938 2.479 1 91.5 317 SER B C 1
ATOM 7036 O O . SER B 1 317 ? 4.555 35.188 3.424 1 91.5 317 SER B O 1
ATOM 7038 N N . ASN B 1 318 ? 5.316 36.188 1.618 1 90 318 ASN B N 1
ATOM 7039 C CA . ASN B 1 318 ? 6.641 35.562 1.697 1 90 318 ASN B CA 1
ATOM 7040 C C . ASN B 1 318 ? 7.434 36.125 2.881 1 90 318 ASN B C 1
ATOM 7042 O O . ASN B 1 318 ? 7.215 37.25 3.316 1 90 318 ASN B O 1
ATOM 7046 N N . LYS B 1 319 ? 8.281 35.312 3.373 1 91.75 319 LYS B N 1
ATOM 7047 C CA . LYS B 1 319 ? 9.188 35.781 4.418 1 91.75 319 LYS B CA 1
ATOM 7048 C C . LYS B 1 319 ? 10.156 36.844 3.881 1 91.75 319 LYS B C 1
ATOM 7050 O O . LYS B 1 319 ? 10.5 36.812 2.699 1 91.75 319 LYS B O 1
ATOM 7055 N N . ASP B 1 320 ? 10.578 37.719 4.742 1 93.81 320 ASP B N 1
ATOM 7056 C CA . ASP B 1 320 ? 11.633 38.656 4.391 1 93.81 320 ASP B CA 1
ATOM 7057 C C . ASP B 1 320 ? 12.992 37.969 4.34 1 93.81 320 ASP B C 1
ATOM 7059 O O . ASP B 1 320 ? 13.195 36.938 4.965 1 93.81 320 ASP B O 1
ATOM 7063 N N . ASP B 1 321 ? 13.898 38.625 3.598 1 91.94 321 ASP B N 1
ATOM 7064 C CA . ASP B 1 321 ? 15.266 38.125 3.562 1 91.94 321 ASP B CA 1
ATOM 7065 C C . ASP B 1 321 ? 15.992 38.406 4.883 1 91.94 321 ASP B C 1
ATOM 7067 O O . ASP B 1 321 ? 15.672 39.375 5.578 1 91.94 321 ASP B O 1
ATOM 7071 N N . ARG B 1 322 ? 16.859 37.531 5.23 1 92.75 322 ARG B N 1
ATOM 7072 C CA . ARG B 1 322 ? 17.734 37.781 6.367 1 92.75 322 ARG B CA 1
ATOM 7073 C C . ARG B 1 322 ? 18.453 39.125 6.191 1 92.75 322 ARG B C 1
ATOM 7075 O O . ARG B 1 322 ? 19.047 39.375 5.145 1 92.75 322 ARG B O 1
ATOM 7082 N N . PRO B 1 323 ? 18.406 39.938 7.25 1 91.75 323 PRO B N 1
ATOM 7083 C CA . PRO B 1 323 ? 19.125 41.188 7.129 1 91.75 323 PRO B CA 1
ATOM 7084 C C . PRO B 1 323 ? 20.609 41 6.852 1 91.75 323 PRO B C 1
ATOM 7086 O O . PRO B 1 323 ? 21.234 40.094 7.406 1 91.75 323 PRO B O 1
ATOM 7089 N N . LYS B 1 324 ? 21.234 41.875 6.047 1 90.56 324 LYS B N 1
ATOM 7090 C CA . LYS B 1 324 ? 22.609 41.75 5.586 1 90.56 324 LYS B CA 1
ATOM 7091 C C . LYS B 1 324 ? 23.594 41.875 6.746 1 90.56 324 LYS B C 1
ATOM 7093 O O . LYS B 1 324 ? 24.672 41.281 6.719 1 90.56 324 LYS B O 1
ATOM 7098 N N . ASP B 1 325 ? 23.266 42.594 7.719 1 89.12 325 ASP B N 1
ATOM 7099 C CA . ASP B 1 325 ? 24.172 42.875 8.82 1 89.12 325 ASP B CA 1
ATOM 7100 C C . ASP B 1 325 ? 24.109 41.781 9.883 1 89.12 325 ASP B C 1
ATOM 7102 O O . ASP B 1 325 ? 24.859 41.812 10.859 1 89.12 325 ASP B O 1
ATOM 7106 N N . LEU B 1 326 ? 23.234 40.781 9.68 1 91.12 326 LEU B N 1
ATOM 7107 C CA . LEU B 1 326 ? 23.109 39.719 10.648 1 91.12 326 LEU B CA 1
ATOM 7108 C C . LEU B 1 326 ? 24.016 38.531 10.297 1 91.12 326 LEU B C 1
ATOM 7110 O O . LEU B 1 326 ? 23.859 37.938 9.242 1 91.12 326 LEU B O 1
ATOM 7114 N N . SER B 1 327 ? 24.984 38.281 11.188 1 89.44 327 SER B N 1
ATOM 7115 C CA . SER B 1 327 ? 25.828 37.094 11.016 1 89.44 327 SER B CA 1
ATOM 7116 C C . SER B 1 327 ? 25.078 35.812 11.344 1 89.44 327 SER B C 1
ATOM 7118 O O . SER B 1 327 ? 24.016 35.875 11.984 1 89.44 327 SER B O 1
ATOM 7120 N N . LEU B 1 328 ? 25.594 34.719 10.953 1 88.56 328 LEU B N 1
ATOM 7121 C CA . LEU B 1 328 ? 24.938 33.438 11.188 1 88.56 328 LEU B CA 1
ATOM 7122 C C . LEU B 1 328 ? 25.047 33.031 12.656 1 88.56 328 LEU B C 1
ATOM 7124 O O . LEU B 1 328 ? 24.219 32.281 13.156 1 88.56 328 LEU B O 1
ATOM 7128 N N . ARG B 1 329 ? 26 33.656 13.258 1 88.81 329 ARG B N 1
ATOM 7129 C CA . ARG B 1 329 ? 26.234 33.344 14.656 1 88.81 329 ARG B CA 1
ATOM 7130 C C . ARG B 1 329 ? 25.984 34.531 15.547 1 88.81 329 ARG B C 1
ATOM 7132 O O . ARG B 1 329 ? 26.234 35.688 15.148 1 88.81 329 ARG B O 1
ATOM 7139 N N . GLU B 1 330 ? 25.391 34.312 16.734 1 90.12 330 GLU B N 1
ATOM 7140 C CA . GLU B 1 330 ? 25.25 35.344 17.766 1 90.12 330 GLU B CA 1
ATOM 7141 C C . GLU B 1 330 ? 26.141 35.031 18.969 1 90.12 330 GLU B C 1
ATOM 7143 O O . GLU B 1 330 ? 25.812 34.219 19.812 1 90.12 330 GLU B O 1
ATOM 7148 N N . ALA B 1 331 ? 27.172 35.75 19.156 1 89.19 331 ALA B N 1
ATOM 7149 C CA . ALA B 1 331 ? 28.25 35.5 20.109 1 89.19 331 ALA B CA 1
ATOM 7150 C C . ALA B 1 331 ? 27.719 35.531 21.547 1 89.19 331 ALA B C 1
ATOM 7152 O O . ALA B 1 331 ? 28.266 34.844 22.406 1 89.19 331 ALA B O 1
ATOM 7153 N N . LYS B 1 332 ? 26.672 36.188 21.766 1 92.06 332 LYS B N 1
ATOM 7154 C CA . LYS B 1 332 ? 26.094 36.312 23.109 1 92.06 332 LYS B CA 1
ATOM 7155 C C . LYS B 1 332 ? 25.812 34.969 23.719 1 92.06 332 LYS B C 1
ATOM 7157 O O . LYS B 1 332 ? 25.906 34.781 24.938 1 92.06 332 LYS B O 1
ATOM 7162 N N . PHE B 1 333 ? 25.516 33.969 22.891 1 94.69 333 PHE B N 1
ATOM 7163 C CA . PHE B 1 333 ? 25 32.688 23.391 1 94.69 333 PHE B CA 1
ATOM 7164 C C . PHE B 1 333 ? 26.109 31.641 23.406 1 94.69 333 PHE B C 1
ATOM 7166 O O . PHE B 1 333 ? 25.938 30.562 24 1 94.69 333 PHE B O 1
ATOM 7173 N N . THR B 1 334 ? 27.219 31.984 22.766 1 91.12 334 THR B N 1
ATOM 7174 C CA . THR B 1 334 ? 28.234 30.938 22.672 1 91.12 334 THR B CA 1
ATOM 7175 C C . THR B 1 334 ? 29.578 31.438 23.156 1 91.12 334 THR B C 1
ATOM 7177 O O . THR B 1 334 ? 30.438 30.656 23.562 1 91.12 334 THR B O 1
ATOM 7180 N N . ASP B 1 335 ? 29.844 32.75 23.141 1 89.88 335 ASP B N 1
ATOM 7181 C CA . ASP B 1 335 ? 31.172 33.312 23.406 1 89.88 335 ASP B CA 1
ATOM 7182 C C . ASP B 1 335 ? 31.203 34.062 24.734 1 89.88 335 ASP B C 1
ATOM 7184 O O . ASP B 1 335 ? 32.281 34.312 25.297 1 89.88 335 ASP B O 1
ATOM 7188 N N . SER B 1 336 ? 30.031 34.375 25.188 1 91.75 336 SER B N 1
ATOM 7189 C CA . SER B 1 336 ? 29.953 35.125 26.438 1 91.75 336 SER B CA 1
ATOM 7190 C C . SER B 1 336 ? 30.406 34.281 27.625 1 91.75 336 SER B C 1
ATOM 7192 O O . SER B 1 336 ? 30.125 33.094 27.672 1 91.75 336 SER B O 1
ATOM 7194 N N . GLU B 1 337 ? 31.047 34.969 28.594 1 92.88 337 GLU B N 1
ATOM 7195 C CA . GLU B 1 337 ? 31.469 34.281 29.812 1 92.88 337 GLU B CA 1
ATOM 7196 C C . GLU B 1 337 ? 30.344 34.156 30.828 1 92.88 337 GLU B C 1
ATOM 7198 O O . GLU B 1 337 ? 30.422 33.406 31.781 1 92.88 337 GLU B O 1
ATOM 7203 N N . ASN B 1 338 ? 29.234 34.781 30.578 1 93.38 338 ASN B N 1
ATOM 7204 C CA . ASN B 1 338 ? 28.156 34.875 31.547 1 93.38 338 ASN B CA 1
ATOM 7205 C C . ASN B 1 338 ? 26.906 34.125 31.094 1 93.38 338 ASN B C 1
ATOM 7207 O O . ASN B 1 338 ? 25.797 34.438 31.531 1 93.38 338 ASN B O 1
ATOM 7211 N N . VAL B 1 339 ? 27.031 33.188 30.234 1 96.31 339 VAL B N 1
ATOM 7212 C CA . VAL B 1 339 ? 25.906 32.469 29.641 1 96.31 339 VAL B CA 1
ATOM 7213 C C . VAL B 1 339 ? 25.109 31.766 30.734 1 96.31 339 VAL B C 1
ATOM 7215 O O . VAL B 1 339 ? 23.891 31.859 30.781 1 96.31 339 VAL B O 1
ATOM 7218 N N . CYS B 1 340 ? 25.797 31.125 31.625 1 96.94 340 CYS B N 1
ATOM 7219 C CA . CYS B 1 340 ? 25.141 30.359 32.688 1 96.94 340 CYS B CA 1
ATOM 7220 C C . CYS B 1 340 ? 24.391 31.266 33.625 1 96.94 340 CYS B C 1
ATOM 7222 O O . CYS B 1 340 ? 23.281 30.938 34.062 1 96.94 340 CYS B O 1
ATOM 7224 N N . GLN B 1 341 ? 24.938 32.406 33.906 1 95.69 341 GLN B N 1
ATOM 7225 C CA . GLN B 1 341 ? 24.297 33.375 34.781 1 95.69 341 GLN B CA 1
ATOM 7226 C C . GLN B 1 341 ? 23.047 33.969 34.156 1 95.69 341 GLN B C 1
ATOM 7228 O O . GLN B 1 341 ? 22.016 34.125 34.812 1 95.69 341 GLN B O 1
ATOM 7233 N N . GLU B 1 342 ? 23.156 34.25 32.938 1 95.12 342 GLU B N 1
ATOM 7234 C CA . GLU B 1 342 ? 22.016 34.812 32.188 1 95.12 342 GLU B CA 1
ATOM 7235 C C . GLU B 1 342 ? 20.906 33.781 32.062 1 95.12 342 GLU B C 1
ATOM 7237 O O . GLU B 1 342 ? 19.719 34.094 32.219 1 95.12 342 GLU B O 1
ATOM 7242 N N . ARG B 1 343 ? 21.234 32.594 31.766 1 96.56 343 ARG B N 1
ATOM 7243 C CA . ARG B 1 343 ? 20.266 31.516 31.688 1 96.56 343 ARG B CA 1
ATOM 7244 C C . ARG B 1 343 ? 19.547 31.312 33.031 1 96.56 343 ARG B C 1
ATOM 7246 O O . ARG B 1 343 ? 18.312 31.188 33.062 1 96.56 343 ARG B O 1
ATOM 7253 N N . ASP B 1 344 ? 20.312 31.281 34.094 1 95.81 344 ASP B N 1
ATOM 7254 C CA . ASP B 1 344 ? 19.75 31 35.406 1 95.81 344 ASP B CA 1
ATOM 7255 C C . ASP B 1 344 ? 18.844 32.125 35.875 1 95.81 344 ASP B C 1
ATOM 7257 O O . ASP B 1 344 ? 17.891 31.906 36.594 1 95.81 344 ASP B O 1
ATOM 7261 N N . ALA B 1 345 ? 19.141 33.344 35.438 1 96.25 345 ALA B N 1
ATOM 7262 C CA . ALA B 1 345 ? 18.328 34.5 35.844 1 96.25 345 ALA B CA 1
ATOM 7263 C C . ALA B 1 345 ? 16.906 34.375 35.312 1 96.25 345 ALA B C 1
ATOM 7265 O O . ALA B 1 345 ? 15.945 34.688 36.031 1 96.25 345 ALA B O 1
ATOM 7266 N N . ASP B 1 346 ? 16.719 33.969 34.094 1 96.19 346 ASP B N 1
ATOM 7267 C CA . ASP B 1 346 ? 15.406 33.781 33.469 1 96.19 346 ASP B CA 1
ATOM 7268 C C . ASP B 1 346 ? 15.508 32.781 32.312 1 96.19 346 ASP B C 1
ATOM 7270 O O . ASP B 1 346 ? 15.539 33.219 31.141 1 96.19 346 ASP B O 1
ATOM 7274 N N . PRO B 1 347 ? 15.492 31.578 32.594 1 95.88 347 PRO B N 1
ATOM 7275 C CA . PRO B 1 347 ? 15.727 30.562 31.578 1 95.88 347 PRO B CA 1
ATOM 7276 C C . PRO B 1 347 ? 14.75 30.656 30.406 1 95.88 347 PRO B C 1
ATOM 7278 O O . PRO B 1 347 ? 15.141 30.5 29.25 1 95.88 347 PRO B O 1
ATOM 7281 N N . ASP B 1 348 ? 13.492 30.922 30.703 1 94.75 348 ASP B N 1
ATOM 7282 C CA . ASP B 1 348 ? 12.477 30.953 29.641 1 94.75 348 ASP B CA 1
ATOM 7283 C C . ASP B 1 348 ? 12.766 32.062 28.641 1 94.75 348 ASP B C 1
ATOM 7285 O O . ASP B 1 348 ? 12.734 31.844 27.438 1 94.75 348 ASP B O 1
ATOM 7289 N N . THR B 1 349 ? 13.031 33.219 29.172 1 96.31 349 THR B N 1
ATOM 7290 C CA . THR B 1 349 ? 13.336 34.344 28.312 1 96.31 349 THR B CA 1
ATOM 7291 C C . THR B 1 349 ? 14.656 34.125 27.578 1 96.31 349 THR B C 1
ATOM 7293 O O . THR B 1 349 ? 14.805 34.5 26.422 1 96.31 349 THR B O 1
ATOM 7296 N N . PHE B 1 350 ? 15.617 33.562 28.297 1 97.38 350 PHE B N 1
ATOM 7297 C CA . PHE B 1 350 ? 16.938 33.281 27.719 1 97.38 350 PHE B CA 1
ATOM 7298 C C . PHE B 1 350 ? 16.812 32.406 26.484 1 97.38 350 PHE B C 1
ATOM 7300 O O . PHE B 1 350 ? 17.344 32.719 25.422 1 97.38 350 PHE B O 1
ATOM 7307 N N . PHE B 1 351 ? 16.094 31.344 26.594 1 97.88 351 PHE B N 1
ATOM 7308 C CA . PHE B 1 351 ? 16 30.391 25.5 1 97.88 351 PHE B CA 1
ATOM 7309 C C . PHE B 1 351 ? 15.07 30.922 24.406 1 97.88 351 PHE B C 1
ATOM 7311 O O . PHE B 1 351 ? 15.266 30.625 23.234 1 97.88 351 PHE B O 1
ATOM 7318 N N . ALA B 1 352 ? 14.055 31.688 24.75 1 98 352 ALA B N 1
ATOM 7319 C CA . ALA B 1 352 ? 13.219 32.344 23.75 1 98 352 ALA B CA 1
ATOM 7320 C C . ALA B 1 352 ? 14.047 33.281 22.875 1 98 352 ALA B C 1
ATOM 7322 O O . ALA B 1 352 ? 13.859 33.344 21.656 1 98 352 ALA B O 1
ATOM 7323 N N . GLU B 1 353 ? 14.914 34 23.531 1 98.12 353 GLU B N 1
ATOM 7324 C CA . GLU B 1 353 ? 15.773 34.906 22.812 1 98.12 353 GLU B CA 1
ATOM 7325 C C . GLU B 1 353 ? 16.75 34.156 21.906 1 98.12 353 GLU B C 1
ATOM 7327 O O . GLU B 1 353 ? 17.031 34.594 20.781 1 98.12 353 GLU B O 1
ATOM 7332 N N . PHE B 1 354 ? 17.328 33.125 22.391 1 98.06 354 PHE B N 1
ATOM 7333 C CA . PHE B 1 354 ? 18.188 32.312 21.547 1 98.06 354 PHE B CA 1
ATOM 7334 C C . PHE B 1 354 ? 17.438 31.828 20.328 1 98.06 354 PHE B C 1
ATOM 7336 O O . PHE B 1 354 ? 17.953 31.891 19.203 1 98.06 354 PHE B O 1
ATOM 7343 N N . ASN B 1 355 ? 16.219 31.203 20.578 1 98.56 355 ASN B N 1
ATOM 7344 C CA . ASN B 1 355 ? 15.383 30.734 19.484 1 98.56 355 ASN B CA 1
ATOM 7345 C C . ASN B 1 355 ? 15.148 31.844 18.453 1 98.56 355 ASN B C 1
ATOM 7347 O O . ASN B 1 355 ? 15.297 31.625 17.25 1 98.56 355 ASN B O 1
ATOM 7351 N N . PHE B 1 356 ? 14.859 33.031 18.953 1 98.38 356 PHE B N 1
ATOM 7352 C CA . PHE B 1 356 ? 14.625 34.219 18.109 1 98.38 356 PHE B CA 1
ATOM 7353 C C . PHE B 1 356 ? 15.852 34.531 17.266 1 98.38 356 PHE B C 1
ATOM 7355 O O . PHE B 1 356 ? 15.758 34.625 16.031 1 98.38 356 PHE B O 1
ATOM 7362 N N . GLU B 1 357 ? 16.969 34.625 17.953 1 97.62 357 GLU B N 1
ATOM 7363 C CA . GLU B 1 357 ? 18.219 35.031 17.281 1 97.62 357 GLU B CA 1
ATOM 7364 C C . GLU B 1 357 ? 18.672 33.938 16.297 1 97.62 357 GLU B C 1
ATOM 7366 O O . GLU B 1 357 ? 19.109 34.25 15.188 1 97.62 357 GLU B O 1
ATOM 7371 N N . TYR B 1 358 ? 18.547 32.75 16.688 1 97.56 358 TYR B N 1
ATOM 7372 C CA . TYR B 1 358 ? 19 31.672 15.805 1 97.56 358 TYR B CA 1
ATOM 7373 C C . TYR B 1 358 ? 18.078 31.547 14.602 1 97.56 358 TYR B C 1
ATOM 7375 O O . TYR B 1 358 ? 18.531 31.375 13.469 1 97.56 358 TYR B O 1
ATOM 7383 N N . SER B 1 359 ? 16.766 31.641 14.766 1 98 359 SER B N 1
ATOM 7384 C CA . SER B 1 359 ? 15.773 31.438 13.711 1 98 359 SER B CA 1
ATOM 7385 C C . SER B 1 359 ? 15.844 32.531 12.664 1 98 359 SER B C 1
ATOM 7387 O O . SER B 1 359 ? 15.75 32.281 11.461 1 98 359 SER B O 1
ATOM 7389 N N . ARG B 1 360 ? 15.953 33.781 13.117 1 97.38 360 ARG B N 1
ATOM 7390 C CA . ARG B 1 360 ? 15.977 34.875 12.156 1 97.38 360 ARG B CA 1
ATOM 7391 C C . ARG B 1 360 ? 17.266 34.875 11.352 1 97.38 360 ARG B C 1
ATOM 7393 O O . ARG B 1 360 ? 17.328 35.469 10.266 1 97.38 360 ARG B O 1
ATOM 7400 N N . ARG B 1 361 ? 18.328 34.156 11.828 1 96.75 361 ARG B N 1
ATOM 7401 C CA . ARG B 1 361 ? 19.625 34.094 11.164 1 96.75 361 ARG B CA 1
ATOM 7402 C C . ARG B 1 361 ? 19.688 32.875 10.227 1 96.75 361 ARG B C 1
ATOM 7404 O O . ARG B 1 361 ? 20.578 32.812 9.367 1 96.75 361 ARG B O 1
ATOM 7411 N N . HIS B 1 362 ? 18.75 31.922 10.359 1 95.62 362 HIS B N 1
ATOM 7412 C CA . HIS B 1 362 ? 18.734 30.703 9.57 1 95.62 362 HIS B CA 1
ATOM 7413 C C . HIS B 1 362 ? 17.375 30.484 8.914 1 95.62 362 HIS B C 1
ATOM 7415 O O . HIS B 1 362 ? 16.688 29.516 9.227 1 95.62 362 HIS B O 1
ATOM 7421 N N . PRO B 1 363 ? 17.016 31.281 7.918 1 94.25 363 PRO B N 1
ATOM 7422 C CA . PRO B 1 363 ? 15.703 31.219 7.285 1 94.25 363 PRO B CA 1
ATOM 7423 C C . PRO B 1 363 ? 15.508 29.938 6.473 1 94.25 363 PRO B C 1
ATOM 7425 O O . PRO B 1 363 ? 14.383 29.578 6.121 1 94.25 363 PRO B O 1
ATOM 7428 N N . ASP B 1 364 ? 16.594 29.156 6.199 1 93.12 364 ASP B N 1
ATOM 7429 C CA . ASP B 1 364 ? 16.531 27.984 5.34 1 93.12 364 ASP B CA 1
ATOM 7430 C C . ASP B 1 364 ? 16.266 26.719 6.16 1 93.12 364 ASP B C 1
ATOM 7432 O O . ASP B 1 364 ? 16 25.656 5.602 1 93.12 364 ASP B O 1
ATOM 7436 N N . LEU B 1 365 ? 16.328 26.781 7.473 1 96.75 365 LEU B N 1
ATOM 7437 C CA . LEU B 1 365 ? 16.094 25.625 8.32 1 96.75 365 LEU B CA 1
ATOM 7438 C C . LEU B 1 365 ? 14.594 25.438 8.562 1 96.75 365 LEU B C 1
ATOM 7440 O O . LEU B 1 365 ? 13.82 26.391 8.516 1 96.75 365 LEU B O 1
ATOM 7444 N N . SER B 1 366 ? 14.234 24.172 8.719 1 97.19 366 SER B N 1
ATOM 7445 C CA . SER B 1 366 ? 12.844 23.859 9.031 1 97.19 366 SER B CA 1
ATOM 7446 C C . SER B 1 366 ? 12.523 24.188 10.492 1 97.19 366 SER B C 1
ATOM 7448 O O . SER B 1 366 ? 13.43 24.297 11.32 1 97.19 366 SER B O 1
ATOM 7450 N N . ILE B 1 367 ? 11.266 24.344 10.797 1 97.56 367 ILE B N 1
ATOM 7451 C CA . ILE B 1 367 ? 10.836 24.672 12.156 1 97.56 367 ILE B CA 1
ATOM 7452 C C . ILE B 1 367 ? 11.203 23.531 13.102 1 97.56 367 ILE B C 1
ATOM 7454 O O . ILE B 1 367 ? 11.766 23.766 14.172 1 97.56 367 ILE B O 1
ATOM 7458 N N . PRO B 1 368 ? 10.953 22.266 12.688 1 97.19 368 PRO B N 1
ATOM 7459 C CA . PRO B 1 368 ? 11.391 21.203 13.586 1 97.19 368 PRO B CA 1
ATOM 7460 C C . PRO B 1 368 ? 12.898 21.203 13.828 1 97.19 368 PRO B C 1
ATOM 7462 O O . PRO B 1 368 ? 13.352 20.969 14.953 1 97.19 368 PRO B O 1
ATOM 7465 N N . GLN B 1 369 ? 13.688 21.547 12.836 1 97.62 369 GLN B N 1
ATOM 7466 C CA . GLN B 1 369 ? 15.133 21.594 13 1 97.62 369 GLN B CA 1
ATOM 7467 C C . GLN B 1 369 ? 15.547 22.703 13.961 1 97.62 369 GLN B C 1
ATOM 7469 O O . GLN B 1 369 ? 16.453 22.516 14.781 1 97.62 369 GLN B O 1
ATOM 7474 N N . LEU B 1 370 ? 14.93 23.844 13.805 1 98.25 370 LEU B N 1
ATOM 7475 C CA . LEU B 1 370 ? 15.219 24.953 14.711 1 98.25 370 LEU B CA 1
ATOM 7476 C C . LEU B 1 370 ? 14.922 24.562 16.156 1 98.25 370 LEU B C 1
ATOM 7478 O O . LEU B 1 370 ? 15.703 24.875 17.062 1 98.25 370 LEU B O 1
ATOM 7482 N N . LEU B 1 371 ? 13.805 23.906 16.344 1 98.06 371 LEU B N 1
ATOM 7483 C CA . LEU B 1 371 ? 13.422 23.484 17.688 1 98.06 371 LEU B CA 1
ATOM 7484 C C . LEU B 1 371 ? 14.383 22.422 18.219 1 98.06 371 LEU B C 1
ATOM 7486 O O . LEU B 1 371 ? 14.656 22.359 19.422 1 98.06 371 LEU B O 1
ATOM 7490 N N . ARG B 1 372 ? 14.938 21.578 17.344 1 96.94 372 ARG B N 1
ATOM 7491 C CA . ARG B 1 372 ? 15.953 20.625 17.766 1 96.94 372 ARG B CA 1
ATOM 7492 C C . ARG B 1 372 ? 17.219 21.328 18.234 1 96.94 372 ARG B C 1
ATOM 7494 O O . ARG B 1 372 ? 17.828 20.922 19.234 1 96.94 372 ARG B O 1
ATOM 7501 N N . VAL B 1 373 ? 17.578 22.344 17.5 1 97.31 373 VAL B N 1
ATOM 7502 C CA . VAL B 1 373 ? 18.766 23.109 17.875 1 97.31 373 VAL B CA 1
ATOM 7503 C C . VAL B 1 373 ? 18.547 23.75 19.25 1 97.31 373 VAL B C 1
ATOM 7505 O O . VAL B 1 373 ? 19.453 23.734 20.094 1 97.31 373 VAL B O 1
ATOM 7508 N N . VAL B 1 374 ? 17.359 24.312 19.484 1 97.44 374 VAL B N 1
ATOM 7509 C CA . VAL B 1 374 ? 17.031 24.906 20.766 1 97.44 374 VAL B CA 1
ATOM 7510 C C . VAL B 1 374 ? 17.141 23.859 21.875 1 97.44 374 VAL B C 1
ATOM 7512 O O . VAL B 1 374 ? 17.719 24.109 22.922 1 97.44 374 VAL B O 1
ATOM 7515 N N . GLN B 1 375 ? 16.609 22.719 21.609 1 95.19 375 GLN B N 1
ATOM 7516 C CA . GLN B 1 375 ? 16.656 21.641 22.578 1 95.19 375 GLN B CA 1
ATOM 7517 C C . GLN B 1 375 ? 18.078 21.188 22.828 1 95.19 375 GLN B C 1
ATOM 7519 O O . GLN B 1 375 ? 18.469 20.922 23.969 1 95.19 375 GLN B O 1
ATOM 7524 N N . MET B 1 376 ? 18.828 21.094 21.812 1 95.12 376 MET B N 1
ATOM 7525 C CA . MET B 1 376 ? 20.234 20.703 21.938 1 95.12 376 MET B CA 1
ATOM 7526 C C . MET B 1 376 ? 20.984 21.719 22.797 1 95.12 376 MET B C 1
ATOM 7528 O O . MET B 1 376 ? 21.828 21.344 23.609 1 95.12 376 MET B O 1
ATOM 7532 N N . TYR B 1 377 ? 20.703 22.984 22.547 1 96.88 377 TYR B N 1
ATOM 7533 C CA . TYR B 1 377 ? 21.359 24.031 23.312 1 96.88 377 TYR B CA 1
ATOM 7534 C C . TYR B 1 377 ? 20.984 23.938 24.797 1 96.88 377 TYR B C 1
ATOM 7536 O O . TYR B 1 377 ? 21.844 24.078 25.672 1 96.88 377 TYR B O 1
ATOM 7544 N N . LYS B 1 378 ? 19.719 23.703 25.094 1 95.5 378 LYS B N 1
ATOM 7545 C CA . LYS B 1 378 ? 19.266 23.516 26.469 1 95.5 378 LYS B CA 1
ATOM 7546 C C . LYS B 1 378 ? 20.016 22.375 27.141 1 95.5 378 LYS B C 1
ATOM 7548 O O . LYS B 1 378 ? 20.5 22.516 28.266 1 95.5 378 LYS B O 1
ATOM 7553 N N . ASP B 1 379 ? 20.141 21.328 26.438 1 93.38 379 ASP B N 1
ATOM 7554 C CA . ASP B 1 379 ? 20.828 20.141 26.984 1 93.38 379 ASP B CA 1
ATOM 7555 C C . ASP B 1 379 ? 22.312 20.422 27.188 1 93.38 379 ASP B C 1
ATOM 7557 O O . ASP B 1 379 ? 22.891 20 28.188 1 93.38 379 ASP B O 1
ATOM 7561 N N . LEU B 1 380 ? 22.891 21.047 26.188 1 95.56 380 LEU B N 1
ATOM 7562 C CA . LEU B 1 380 ? 24.297 21.391 26.281 1 95.56 380 LEU B CA 1
ATOM 7563 C C . LEU B 1 380 ? 24.562 22.25 27.516 1 95.56 380 LEU B C 1
ATOM 7565 O O . LEU B 1 380 ? 25.516 21.984 28.266 1 95.56 380 LEU B O 1
ATOM 7569 N N . LEU B 1 381 ? 23.75 23.312 27.766 1 96.56 381 LEU B N 1
ATOM 7570 C CA . LEU B 1 381 ? 23.969 24.219 28.891 1 96.56 381 LEU B CA 1
ATOM 7571 C C . LEU B 1 381 ? 23.672 23.531 30.203 1 96.56 381 LEU B C 1
ATOM 7573 O O . LEU B 1 381 ? 24.312 23.828 31.219 1 96.56 381 LEU B O 1
ATOM 7577 N N . ARG B 1 382 ? 22.703 22.656 30.203 1 94.44 382 ARG B N 1
ATOM 7578 C CA . ARG B 1 382 ? 22.438 21.875 31.406 1 94.44 382 ARG B CA 1
ATOM 7579 C C . ARG B 1 382 ? 23.672 21.109 31.859 1 94.44 382 ARG B C 1
ATOM 7581 O O . ARG B 1 382 ? 23.969 21.031 33.062 1 94.44 382 ARG B O 1
ATOM 7588 N N . ASN B 1 383 ? 24.406 20.672 30.938 1 93.69 383 ASN B N 1
ATOM 7589 C CA . ASN B 1 383 ? 25.625 19.922 31.234 1 93.69 383 ASN B CA 1
ATOM 7590 C C . ASN B 1 383 ? 26.812 20.844 31.484 1 93.69 383 ASN B C 1
ATOM 7592 O O . ASN B 1 383 ? 27.562 20.641 32.438 1 93.69 383 ASN B O 1
ATOM 7596 N N . CYS B 1 384 ? 26.969 21.844 30.672 1 96.12 384 CYS B N 1
ATOM 7597 C CA . CYS B 1 384 ? 28.141 22.703 30.688 1 96.12 384 CYS B CA 1
ATOM 7598 C C . CYS B 1 384 ? 28.156 23.594 31.922 1 96.12 384 CYS B C 1
ATOM 7600 O O . CYS B 1 384 ? 29.203 23.859 32.5 1 96.12 384 CYS B O 1
ATOM 7602 N N . CYS B 1 385 ? 27.031 24.094 32.375 1 96 385 CYS B N 1
ATOM 7603 C CA . CYS B 1 385 ? 26.969 25.062 33.469 1 96 385 CYS B CA 1
ATOM 7604 C C . CYS B 1 385 ? 27.266 24.391 34.812 1 96 385 CYS B C 1
ATOM 7606 O O . CYS B 1 385 ? 27.484 25.078 35.812 1 96 385 CYS B O 1
ATOM 7608 N N . ASN B 1 386 ? 27.453 23.094 34.844 1 92.5 386 ASN B N 1
ATOM 7609 C CA . ASN B 1 386 ? 27.812 22.359 36.062 1 92.5 386 ASN B CA 1
ATOM 7610 C C . ASN B 1 386 ? 29.297 21.984 36.062 1 92.5 386 ASN B C 1
ATOM 7612 O O . ASN B 1 386 ? 29.781 21.406 37.031 1 92.5 386 ASN B O 1
ATOM 7616 N N . THR B 1 387 ? 29.906 22.391 35.094 1 94.19 387 THR B N 1
ATOM 7617 C CA . THR B 1 387 ? 31.328 22.078 35 1 94.19 387 THR B CA 1
ATOM 7618 C C . THR B 1 387 ? 32.156 23.156 35.688 1 94.19 387 THR B C 1
ATOM 7620 O O . THR B 1 387 ? 31.641 24.203 36.062 1 94.19 387 THR B O 1
ATOM 7623 N N . GLU B 1 388 ? 33.531 22.891 35.781 1 93.19 388 GLU B N 1
ATOM 7624 C CA . GLU B 1 388 ? 34.438 23.828 36.406 1 93.19 388 GLU B CA 1
ATOM 7625 C C . GLU B 1 388 ? 34.656 25.062 35.562 1 93.19 388 GLU B C 1
ATOM 7627 O O . GLU B 1 388 ? 34.812 26.172 36.062 1 93.19 388 GLU B O 1
ATOM 7632 N N . ASN B 1 389 ? 34.625 24.906 34.25 1 93.94 389 ASN B N 1
ATOM 7633 C CA . ASN B 1 389 ? 34.781 26 33.312 1 93.94 389 ASN B CA 1
ATOM 7634 C C . ASN B 1 389 ? 33.719 25.969 32.219 1 93.94 389 ASN B C 1
ATOM 7636 O O . ASN B 1 389 ? 34 25.609 31.078 1 93.94 389 ASN B O 1
ATOM 7640 N N . PRO B 1 390 ? 32.594 26.5 32.469 1 95.56 390 PRO B N 1
ATOM 7641 C CA . PRO B 1 390 ? 31.438 26.406 31.562 1 95.56 390 PRO B CA 1
ATOM 7642 C C . PRO B 1 390 ? 31.719 27.031 30.203 1 95.56 390 PRO B C 1
ATOM 7644 O O . PRO B 1 390 ? 31.375 26.453 29.172 1 95.56 390 PRO B O 1
ATOM 7647 N N . PRO B 1 391 ? 32.406 28.109 30.062 1 94.81 391 PRO B N 1
ATOM 7648 C CA . PRO B 1 391 ? 32.656 28.719 28.75 1 94.81 391 PRO B CA 1
ATOM 7649 C C . PRO B 1 391 ? 33.438 27.812 27.812 1 94.81 391 PRO B C 1
ATOM 7651 O O . PRO B 1 391 ? 33.156 27.766 26.609 1 94.81 391 PRO B O 1
ATOM 7654 N N . ASP B 1 392 ? 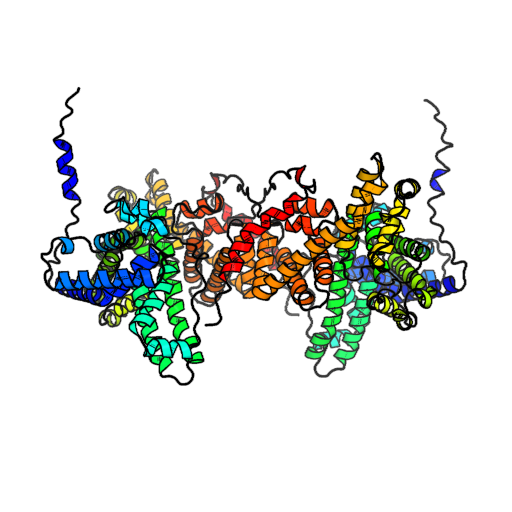34.312 27.109 28.344 1 93.25 392 ASP B N 1
ATOM 7655 C CA . ASP B 1 392 ? 35.094 26.188 27.516 1 93.25 392 ASP B CA 1
ATOM 7656 C C . ASP B 1 392 ? 34.219 25.047 27 1 93.25 392 ASP B C 1
ATOM 7658 O O . ASP B 1 392 ? 34.5 24.469 25.953 1 93.25 392 ASP B O 1
ATOM 7662 N N . CYS B 1 393 ? 33.281 24.781 27.797 1 94.12 393 CYS B N 1
ATOM 7663 C CA . CYS B 1 393 ? 32.375 23.688 27.469 1 94.12 393 CYS B CA 1
ATOM 7664 C C . CYS B 1 393 ? 31.375 24.109 26.375 1 94.12 393 CYS B C 1
ATOM 7666 O O . CYS B 1 393 ? 31.172 23.375 25.406 1 94.12 393 CYS B O 1
ATOM 7668 N N . TYR B 1 394 ? 30.766 25.266 26.438 1 95.25 394 TYR B N 1
ATOM 7669 C CA . TYR B 1 394 ? 29.672 25.625 25.531 1 95.25 394 TYR B CA 1
ATOM 7670 C C . TYR B 1 394 ? 30.188 26.453 24.359 1 95.25 394 TYR B C 1
ATOM 7672 O O . TYR B 1 394 ? 29.422 26.812 23.469 1 95.25 394 TYR B O 1
ATOM 7680 N N . ARG B 1 395 ? 31.484 26.734 24.312 1 91.38 395 ARG B N 1
ATOM 7681 C CA . ARG B 1 395 ? 32.031 27.547 23.234 1 91.38 395 ARG B CA 1
ATOM 7682 C C . ARG B 1 395 ? 31.922 26.828 21.891 1 91.38 395 ARG B C 1
ATOM 7684 O O . ARG B 1 395 ? 31.922 27.453 20.844 1 91.38 395 ARG B O 1
ATOM 7691 N N . TYR B 1 396 ? 31.703 25.547 21.922 1 90.19 396 TYR B N 1
ATOM 7692 C CA . TYR B 1 396 ? 31.641 24.75 20.703 1 90.19 396 TYR B CA 1
ATOM 7693 C C . TYR B 1 396 ? 30.203 24.422 20.328 1 90.19 396 TYR B C 1
ATOM 7695 O O . TYR B 1 396 ? 29.938 23.531 19.516 1 90.19 396 TYR B O 1
ATOM 7703 N N . ALA B 1 397 ? 29.281 25.078 20.891 1 94 397 ALA B N 1
ATOM 7704 C CA . ALA B 1 397 ? 27.859 24.812 20.688 1 94 397 ALA B CA 1
ATOM 7705 C C . ALA B 1 397 ? 27.5 24.891 19.203 1 94 397 ALA B C 1
ATOM 7707 O O . ALA B 1 397 ? 26.797 24.031 18.672 1 94 397 ALA B O 1
ATOM 7708 N N . GLU B 1 398 ? 28.016 25.875 18.516 1 93 398 GLU B N 1
ATOM 7709 C CA . GLU B 1 398 ? 27.688 26.094 17.109 1 93 398 GLU B CA 1
ATOM 7710 C C . GLU B 1 398 ? 28.125 24.922 16.234 1 93 398 GLU B C 1
ATOM 7712 O O . GLU B 1 398 ? 27.484 24.594 15.25 1 93 398 GLU B O 1
ATOM 7717 N N . ASP B 1 399 ? 29.234 24.438 16.562 1 92.25 399 ASP B N 1
ATOM 7718 C CA . ASP B 1 399 ? 29.734 23.266 15.828 1 92.25 399 ASP B CA 1
ATOM 7719 C C . ASP B 1 399 ? 28.781 22.078 15.969 1 92.25 399 ASP B C 1
ATOM 7721 O O . ASP B 1 399 ? 28.547 21.359 15.008 1 92.25 399 ASP B O 1
ATOM 7725 N N . LYS B 1 400 ? 28.312 21.938 17.109 1 92.19 400 LYS B N 1
ATOM 7726 C CA . LYS B 1 400 ? 27.375 20.859 17.359 1 92.19 400 LYS B CA 1
ATOM 7727 C C . LYS B 1 400 ? 26.062 21.062 16.609 1 92.19 400 LYS B C 1
ATOM 7729 O O . LYS B 1 400 ? 25.484 20.109 16.078 1 92.19 400 LYS B O 1
ATOM 7734 N N . PHE B 1 401 ? 25.594 22.328 16.609 1 95.44 401 PHE B N 1
ATOM 7735 C CA . PHE B 1 401 ? 24.375 22.641 15.875 1 95.44 401 PHE B CA 1
ATOM 7736 C C . PHE B 1 401 ? 24.562 22.359 14.391 1 95.44 401 PHE B C 1
ATOM 7738 O O . PHE B 1 401 ? 23.688 21.75 13.758 1 95.44 401 PHE B O 1
ATOM 7745 N N . ASN B 1 402 ? 25.688 22.766 13.891 1 94.25 402 ASN B N 1
ATOM 7746 C CA . ASN B 1 402 ? 25.969 22.594 12.469 1 94.25 402 ASN B CA 1
ATOM 7747 C C . ASN B 1 402 ? 26.062 21.125 12.07 1 94.25 402 ASN B C 1
ATOM 7749 O O . ASN B 1 402 ? 25.578 20.734 11.008 1 94.25 402 ASN B O 1
ATOM 7753 N N . GLU B 1 403 ? 26.672 20.391 12.898 1 93.19 403 GLU B N 1
ATOM 7754 C CA . GLU B 1 403 ? 26.781 18.953 12.633 1 93.19 403 GLU B CA 1
ATOM 7755 C C . GLU B 1 403 ? 25.406 18.297 12.562 1 93.19 403 GLU B C 1
ATOM 7757 O O . GLU B 1 403 ? 25.141 17.516 11.648 1 93.19 403 GLU B O 1
ATOM 7762 N N . ALA B 1 404 ? 24.609 18.594 13.508 1 91.75 404 ALA B N 1
ATOM 7763 C CA . ALA B 1 404 ? 23.266 18.031 13.547 1 91.75 404 ALA B CA 1
ATOM 7764 C C . ALA B 1 404 ? 22.453 18.469 12.336 1 91.75 404 ALA B C 1
ATOM 7766 O O . ALA B 1 404 ? 21.703 17.688 11.766 1 91.75 404 ALA B O 1
ATOM 7767 N N . THR B 1 405 ? 22.578 19.703 11.984 1 95.25 405 THR B N 1
ATOM 7768 C CA . THR B 1 405 ? 21.844 20.25 10.852 1 95.25 405 THR B CA 1
ATOM 7769 C C . THR B 1 405 ? 22.312 19.609 9.547 1 95.25 405 THR B C 1
ATOM 7771 O O . THR B 1 405 ? 21.484 19.297 8.68 1 95.25 405 THR B O 1
ATOM 7774 N N . GLU B 1 406 ? 23.594 19.406 9.445 1 94.81 406 GLU B N 1
ATOM 7775 C CA . GLU B 1 406 ? 24.141 18.797 8.242 1 94.81 406 GLU B CA 1
ATOM 7776 C C . GLU B 1 406 ? 23.656 17.359 8.07 1 94.81 406 GLU B C 1
ATOM 7778 O O . GLU B 1 406 ? 23.375 16.906 6.957 1 94.81 406 GLU B O 1
ATOM 7783 N N . LYS B 1 407 ? 23.609 16.719 9.125 1 93.06 407 LYS B N 1
ATOM 7784 C CA . LYS B 1 407 ? 23.094 15.344 9.094 1 93.06 407 LYS B CA 1
ATOM 7785 C C . LYS B 1 407 ? 21.641 15.312 8.617 1 93.06 407 LYS B C 1
ATOM 7787 O O . LYS B 1 407 ? 21.266 14.461 7.816 1 93.06 407 LYS B O 1
ATOM 7792 N N . SER B 1 408 ? 20.828 16.219 9.133 1 93.81 408 SER B N 1
ATOM 7793 C CA . SER B 1 408 ? 19.438 16.312 8.727 1 93.81 408 SER B CA 1
ATOM 7794 C C . SER B 1 408 ? 19.297 16.672 7.254 1 93.81 408 SER B C 1
ATOM 7796 O O . SER B 1 408 ? 18.469 16.109 6.543 1 93.81 408 SER B O 1
ATOM 7798 N N . LEU B 1 409 ? 20.141 17.578 6.844 1 95.12 409 LEU B N 1
ATOM 7799 C CA . LEU B 1 409 ? 20.141 18.016 5.453 1 95.12 409 LEU B CA 1
ATOM 7800 C C . LEU B 1 409 ? 20.484 16.875 4.512 1 95.12 409 LEU B C 1
ATOM 7802 O O . LEU B 1 409 ? 19.812 16.688 3.488 1 95.12 409 LEU B O 1
ATOM 7806 N N . LYS B 1 410 ? 21.453 16.094 4.848 1 93.81 410 LYS B N 1
ATOM 7807 C CA . LYS B 1 410 ? 21.875 14.977 4.02 1 93.81 410 LYS B CA 1
ATOM 7808 C C . LYS B 1 410 ? 20.781 13.914 3.936 1 93.81 410 LYS B C 1
ATOM 7810 O O . LYS B 1 410 ? 20.562 13.32 2.875 1 93.81 410 LYS B O 1
ATOM 7815 N N . LYS B 1 411 ? 20.203 13.711 4.988 1 93.31 411 LYS B N 1
ATOM 7816 C CA . LYS B 1 411 ? 19.125 12.727 5.031 1 93.31 411 LYS B CA 1
ATOM 7817 C C . LYS B 1 411 ? 17.984 13.117 4.094 1 93.31 411 LYS B C 1
ATOM 7819 O O . LYS B 1 411 ? 17.484 12.281 3.34 1 93.31 411 LYS B O 1
ATOM 7824 N N . ILE B 1 412 ? 17.562 14.328 4.121 1 95 412 ILE B N 1
ATOM 7825 C CA . ILE B 1 412 ? 16.453 14.797 3.285 1 95 412 ILE B CA 1
ATOM 7826 C C . ILE B 1 412 ? 16.875 14.75 1.815 1 95 412 ILE B C 1
ATOM 7828 O O . ILE B 1 412 ? 16.062 14.406 0.947 1 95 412 ILE B O 1
ATOM 7832 N N . GLN B 1 413 ? 18.141 15.086 1.593 1 94.31 413 GLN B N 1
ATOM 7833 C CA . GLN B 1 413 ? 18.641 15.008 0.225 1 94.31 413 GLN B CA 1
ATOM 7834 C C . GLN B 1 413 ? 18.578 13.578 -0.308 1 94.31 413 GLN B C 1
ATOM 7836 O O . GLN B 1 413 ? 18.203 13.359 -1.463 1 94.31 413 GLN B O 1
ATOM 7841 N N . GLN B 1 414 ? 18.891 12.68 0.502 1 93.38 414 GLN B N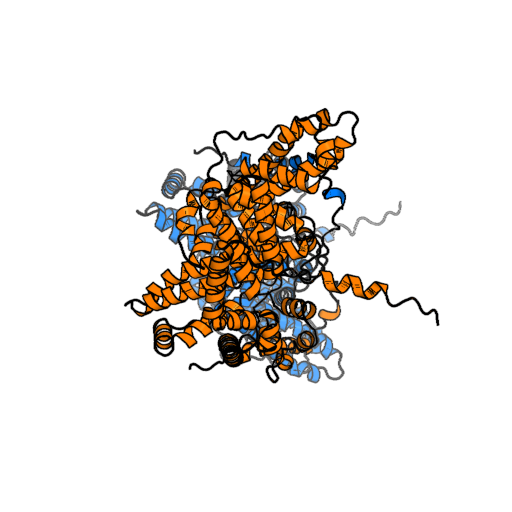 1
ATOM 7842 C CA . GLN B 1 414 ? 18.828 11.273 0.122 1 93.38 414 GLN B CA 1
ATOM 7843 C C . GLN B 1 414 ? 17.391 10.828 -0.107 1 93.38 414 GLN B C 1
ATOM 7845 O O . GLN B 1 414 ? 17.109 10.07 -1.037 1 93.38 414 GLN B O 1
ATOM 7850 N N . GLU B 1 415 ? 16.516 11.266 0.723 1 92.5 415 GLU B N 1
ATOM 7851 C CA . GLU B 1 415 ? 15.109 10.922 0.582 1 92.5 415 GLU B CA 1
ATOM 7852 C C . GLU B 1 415 ? 14.523 11.492 -0.708 1 92.5 415 GLU B C 1
ATOM 7854 O O . GLU B 1 415 ? 13.703 10.844 -1.365 1 92.5 415 GLU B O 1
ATOM 7859 N N . CYS B 1 416 ? 14.953 12.688 -0.995 1 94.88 416 CYS B N 1
ATOM 7860 C CA . CYS B 1 416 ? 14.484 13.305 -2.232 1 94.88 416 CYS B CA 1
ATOM 7861 C C . CYS B 1 416 ? 15.016 12.555 -3.449 1 94.88 416 CYS B C 1
ATOM 7863 O O . CYS B 1 416 ? 14.289 12.344 -4.418 1 94.88 416 CYS B O 1
ATOM 7865 N N . LYS B 1 417 ? 16.25 12.141 -3.391 1 93.31 417 LYS B N 1
ATOM 7866 C CA . LYS B 1 417 ? 16.812 11.352 -4.477 1 93.31 417 LYS B CA 1
ATOM 7867 C C . LYS B 1 417 ? 16.078 10.023 -4.629 1 93.31 417 LYS B C 1
ATOM 7869 O O . LYS B 1 417 ? 15.773 9.602 -5.75 1 93.31 417 LYS B O 1
ATOM 7874 N N . HIS B 1 418 ? 15.852 9.43 -3.57 1 90.5 418 HIS B N 1
ATOM 7875 C CA . HIS B 1 418 ? 15.109 8.18 -3.566 1 90.5 418 HIS B CA 1
ATOM 7876 C C . HIS B 1 418 ? 13.711 8.359 -4.156 1 90.5 418 HIS B C 1
ATOM 7878 O O . HIS B 1 418 ? 13.258 7.539 -4.957 1 90.5 418 HIS B O 1
ATOM 7884 N N . SER B 1 419 ? 13.062 9.383 -3.715 1 91.38 419 SER B N 1
ATOM 7885 C CA . SER B 1 419 ? 11.719 9.68 -4.188 1 91.38 419 SER B CA 1
ATOM 7886 C C . SER B 1 419 ? 11.695 9.906 -5.699 1 91.38 419 SER B C 1
ATOM 7888 O O . SER B 1 419 ? 10.773 9.461 -6.387 1 91.38 419 SER B O 1
ATOM 7890 N N . GLN B 1 420 ? 12.688 10.57 -6.148 1 90.75 420 GLN B N 1
ATOM 7891 C CA . GLN B 1 420 ? 12.773 10.844 -7.578 1 90.75 420 GLN B CA 1
ATOM 7892 C C . GLN B 1 420 ? 13.008 9.562 -8.367 1 90.75 420 GLN B C 1
ATOM 7894 O O . GLN B 1 420 ? 12.43 9.375 -9.445 1 90.75 420 GLN B O 1
ATOM 7899 N N . ASN B 1 421 ? 13.766 8.68 -7.828 1 89.25 421 ASN B N 1
ATOM 7900 C CA . ASN B 1 421 ? 14.055 7.406 -8.477 1 89.25 421 ASN B CA 1
ATOM 7901 C C . ASN B 1 421 ? 12.82 6.508 -8.523 1 89.25 421 ASN B C 1
ATOM 7903 O O . ASN B 1 421 ? 12.617 5.77 -9.492 1 89.25 421 ASN B O 1
ATOM 7907 N N . LEU B 1 422 ? 11.984 6.539 -7.535 1 89.31 422 LEU B N 1
ATOM 7908 C CA . LEU B 1 422 ? 10.805 5.691 -7.43 1 89.31 422 LEU B CA 1
ATOM 7909 C C . LEU B 1 422 ? 9.688 6.203 -8.336 1 89.31 422 LEU B C 1
ATOM 7911 O O . LEU B 1 422 ? 8.883 5.418 -8.836 1 89.31 422 LEU B O 1
ATOM 7915 N N . GLY B 1 423 ? 9.656 7.488 -8.555 1 89.69 423 GLY B N 1
ATOM 7916 C CA . GLY B 1 423 ? 8.531 8.094 -9.234 1 89.69 423 GLY B CA 1
ATOM 7917 C C . GLY B 1 423 ? 7.289 8.211 -8.367 1 89.69 423 GLY B C 1
ATOM 7918 O O . GLY B 1 423 ? 7.258 7.684 -7.254 1 89.69 423 GLY B O 1
ATOM 7919 N N . LYS B 1 424 ? 6.277 8.766 -8.906 1 88.88 424 LYS B N 1
ATOM 7920 C CA . LYS B 1 424 ? 5.078 9.086 -8.133 1 88.88 424 LYS B CA 1
ATOM 7921 C C . LYS B 1 424 ? 4.379 7.816 -7.652 1 88.88 424 LYS B C 1
ATOM 7923 O O . LYS B 1 424 ? 3.99 7.719 -6.488 1 88.88 424 LYS B O 1
ATOM 7928 N N . ASP B 1 425 ? 4.23 6.867 -8.516 1 87.06 425 ASP B N 1
ATOM 7929 C CA . ASP B 1 425 ? 3.533 5.633 -8.148 1 87.06 425 ASP B CA 1
ATOM 7930 C C . ASP B 1 425 ? 4.352 4.812 -7.16 1 87.06 425 ASP B C 1
ATOM 7932 O O . ASP B 1 425 ? 3.807 4.27 -6.195 1 87.06 425 ASP B O 1
ATOM 7936 N N . GLY B 1 426 ? 5.629 4.734 -7.496 1 90.69 426 GLY B N 1
ATOM 7937 C CA . GLY B 1 426 ? 6.5 4.027 -6.57 1 90.69 426 GLY B CA 1
ATOM 7938 C C . GLY B 1 426 ? 6.508 4.633 -5.18 1 90.69 426 GLY B C 1
ATOM 7939 O O . GLY B 1 426 ? 6.547 3.906 -4.184 1 90.69 426 GLY B O 1
ATOM 7940 N N . LEU B 1 427 ? 6.441 5.941 -5.156 1 93.12 427 LEU B N 1
ATOM 7941 C CA . LEU B 1 427 ? 6.422 6.652 -3.881 1 93.12 427 LEU B CA 1
ATOM 7942 C C . LEU B 1 427 ? 5.137 6.355 -3.113 1 93.12 427 LEU B C 1
ATOM 7944 O O . LEU B 1 427 ? 5.16 6.203 -1.891 1 93.12 427 LEU B O 1
ATOM 7948 N N . LYS B 1 428 ? 4.098 6.332 -3.832 1 92.81 428 LYS B N 1
ATOM 7949 C CA . LYS B 1 428 ? 2.811 6.027 -3.217 1 92.81 428 LYS B CA 1
ATOM 7950 C C . LYS B 1 428 ? 2.826 4.648 -2.561 1 92.81 428 LYS B C 1
ATOM 7952 O O . LYS B 1 428 ? 2.396 4.496 -1.415 1 92.81 428 LYS B O 1
ATOM 7957 N N . TYR B 1 429 ? 3.336 3.658 -3.256 1 93.19 429 TYR B N 1
ATOM 7958 C CA . TYR B 1 429 ? 3.42 2.309 -2.707 1 93.19 429 TYR B CA 1
ATOM 7959 C C . TYR B 1 429 ? 4.344 2.268 -1.497 1 93.19 429 TYR B C 1
ATOM 7961 O O . TYR B 1 429 ? 4.035 1.623 -0.492 1 93.19 429 TYR B O 1
ATOM 7969 N N . HIS B 1 430 ? 5.422 2.949 -1.65 1 93.06 430 HIS B N 1
ATOM 7970 C CA . HIS B 1 430 ? 6.418 2.98 -0.585 1 93.06 430 HIS B CA 1
ATOM 7971 C C . HIS B 1 430 ? 5.809 3.48 0.721 1 93.06 430 HIS B C 1
ATOM 7973 O O . HIS B 1 430 ? 5.953 2.838 1.764 1 93.06 430 HIS B O 1
ATOM 7979 N N . TYR B 1 431 ? 5.09 4.52 0.647 1 94.44 431 TYR B N 1
ATOM 7980 C CA . TYR B 1 431 ? 4.609 5.125 1.883 1 94.44 431 TYR B CA 1
ATOM 7981 C C . TYR B 1 431 ? 3.352 4.418 2.381 1 94.44 431 TYR B C 1
ATOM 7983 O O . TYR B 1 431 ? 3.1 4.367 3.588 1 94.44 431 TYR B O 1
ATOM 7991 N N . LEU B 1 432 ? 2.529 3.877 1.462 1 95.5 432 LEU B N 1
ATOM 7992 C CA . LEU B 1 432 ? 1.415 3.049 1.906 1 95.5 432 LEU B CA 1
ATOM 7993 C C . LEU B 1 432 ? 1.912 1.862 2.727 1 95.5 432 LEU B C 1
ATOM 7995 O O . LEU B 1 432 ? 1.372 1.571 3.795 1 95.5 432 LEU B O 1
ATOM 7999 N N . ILE B 1 433 ? 2.938 1.229 2.236 1 93.69 433 ILE B N 1
ATOM 8000 C CA . ILE B 1 433 ? 3.508 0.065 2.906 1 93.69 433 ILE B CA 1
ATOM 8001 C C . ILE B 1 433 ? 4.152 0.492 4.223 1 93.69 433 ILE B C 1
ATOM 8003 O O . ILE B 1 433 ? 3.936 -0.138 5.262 1 93.69 433 ILE B O 1
ATOM 8007 N N . ARG B 1 434 ? 4.906 1.57 4.184 1 92.94 434 ARG B N 1
ATOM 8008 C CA . ARG B 1 434 ? 5.613 2.039 5.371 1 92.94 434 ARG B CA 1
ATOM 8009 C C . ARG B 1 434 ? 4.633 2.357 6.496 1 92.94 434 ARG B C 1
ATOM 8011 O O . ARG B 1 434 ? 4.812 1.902 7.629 1 92.94 434 ARG B O 1
ATOM 8018 N N . PHE B 1 435 ? 3.602 3.121 6.203 1 94.44 435 PHE B N 1
ATOM 8019 C CA . PHE B 1 435 ? 2.645 3.506 7.23 1 94.44 435 PHE B CA 1
ATOM 8020 C C . PHE B 1 435 ? 1.854 2.295 7.715 1 94.44 435 PHE B C 1
ATOM 8022 O O . PHE B 1 435 ? 1.491 2.213 8.891 1 94.44 435 PHE B O 1
ATOM 8029 N N . THR B 1 436 ? 1.557 1.422 6.77 1 92.69 436 THR B N 1
ATOM 8030 C CA . THR B 1 436 ? 0.855 0.212 7.18 1 92.69 436 THR B CA 1
ATOM 8031 C C . THR B 1 436 ? 1.712 -0.609 8.141 1 92.69 436 THR B C 1
ATOM 8033 O O . THR B 1 436 ? 1.201 -1.165 9.117 1 92.69 436 THR B O 1
ATOM 8036 N N . LYS B 1 437 ? 2.977 -0.691 7.895 1 90.06 437 LYS B N 1
ATOM 8037 C CA . LYS B 1 437 ? 3.887 -1.456 8.742 1 90.06 437 LYS B CA 1
ATOM 8038 C C . LYS B 1 437 ? 3.963 -0.861 10.148 1 90.06 437 LYS B C 1
ATOM 8040 O O . LYS B 1 437 ? 4.027 -1.595 11.133 1 90.06 437 LYS B O 1
ATOM 8045 N N . ILE B 1 438 ? 3.949 0.464 10.273 1 90.94 438 ILE B N 1
ATOM 8046 C CA . ILE B 1 438 ? 4.18 1.078 11.578 1 90.94 438 ILE B CA 1
ATOM 8047 C C . ILE B 1 438 ? 2.848 1.277 12.297 1 90.94 438 ILE B C 1
ATOM 8049 O O . ILE B 1 438 ? 2.807 1.374 13.531 1 90.94 438 ILE B O 1
ATOM 8053 N N . ALA B 1 439 ? 1.755 1.336 11.539 1 90.44 439 ALA B N 1
ATOM 8054 C CA . ALA B 1 439 ? 0.44 1.568 12.125 1 90.44 439 ALA B CA 1
ATOM 8055 C C . ALA B 1 439 ? -0.627 0.719 11.445 1 90.44 439 ALA B C 1
ATOM 8057 O O . ALA B 1 439 ? -1.592 1.252 10.891 1 90.44 439 ALA B O 1
ATOM 8058 N N . PRO B 1 440 ? -0.513 -0.572 11.555 1 89.25 440 PRO B N 1
ATOM 8059 C CA . PRO B 1 440 ? -1.473 -1.459 10.898 1 89.25 440 PRO B CA 1
ATOM 8060 C C . PRO B 1 440 ? -2.889 -1.317 11.453 1 89.25 440 PRO B C 1
ATOM 8062 O O . PRO B 1 440 ? -3.85 -1.768 10.828 1 89.25 440 PRO B O 1
ATOM 8065 N N . GLN B 1 441 ? -3.057 -0.601 12.602 1 87.81 441 GLN B N 1
ATOM 8066 C CA . GLN B 1 441 ? -4.352 -0.43 13.258 1 87.81 441 GLN B CA 1
ATOM 8067 C C . GLN B 1 441 ? -5.199 0.608 12.531 1 87.81 441 GLN B C 1
ATOM 8069 O O . GLN B 1 441 ? -6.414 0.677 12.734 1 87.81 441 GLN B O 1
ATOM 8074 N N . LEU B 1 442 ? -4.531 1.399 11.719 1 89.19 442 LEU B N 1
ATOM 8075 C CA . LEU B 1 442 ? -5.27 2.439 11.008 1 89.19 442 LEU B CA 1
ATOM 8076 C C . LEU B 1 442 ? -6.137 1.836 9.914 1 89.19 442 LEU B C 1
ATOM 8078 O O . LEU B 1 442 ? -5.812 0.776 9.367 1 89.19 442 LEU B O 1
ATOM 8082 N N . SER B 1 443 ? -7.25 2.477 9.641 1 88.19 443 SER B N 1
ATOM 8083 C CA . SER B 1 443 ? -8.125 2.027 8.562 1 88.19 443 SER B CA 1
ATOM 8084 C C . SER B 1 443 ? -7.445 2.18 7.207 1 88.19 443 SER B C 1
ATOM 8086 O O . SER B 1 443 ? -6.488 2.943 7.066 1 88.19 443 SER B O 1
ATOM 8088 N N . THR B 1 444 ? -7.941 1.542 6.18 1 88 444 THR B N 1
ATOM 8089 C CA . THR B 1 444 ? -7.426 1.644 4.816 1 88 444 THR B CA 1
ATOM 8090 C C . THR B 1 444 ? -7.531 3.076 4.305 1 88 444 THR B C 1
ATOM 8092 O O . THR B 1 444 ? -6.605 3.58 3.664 1 88 444 THR B O 1
ATOM 8095 N N . GLU B 1 445 ? -8.641 3.732 4.668 1 88.19 445 GLU B N 1
ATOM 8096 C CA . GLU B 1 445 ? -8.859 5.105 4.219 1 88.19 445 GLU B CA 1
ATOM 8097 C C . GLU B 1 445 ? -7.824 6.055 4.82 1 88.19 445 GLU B C 1
ATOM 8099 O O . GLU B 1 445 ? -7.305 6.934 4.133 1 88.19 445 GLU B O 1
ATOM 8104 N N . GLU B 1 446 ? -7.539 5.859 6.074 1 90.69 446 GLU B N 1
ATOM 8105 C CA . GLU B 1 446 ? -6.547 6.691 6.754 1 90.69 446 GLU B CA 1
ATOM 8106 C C . GLU B 1 446 ? -5.152 6.473 6.176 1 90.69 446 GLU B C 1
ATOM 8108 O O . GLU B 1 446 ? -4.414 7.43 5.941 1 90.69 446 GLU B O 1
ATOM 8113 N N . LEU B 1 447 ? -4.82 5.199 5.941 1 93.75 447 LEU B N 1
ATOM 8114 C CA . LEU B 1 447 ? -3.502 4.855 5.422 1 93.75 447 LEU B CA 1
ATOM 8115 C C . LEU B 1 447 ? -3.316 5.41 4.012 1 93.75 447 LEU B C 1
ATOM 8117 O O . LEU B 1 447 ? -2.244 5.922 3.678 1 93.75 447 LEU B O 1
ATOM 8121 N N . VAL B 1 448 ? -4.336 5.305 3.225 1 93 448 VAL B N 1
ATOM 8122 C CA . VAL B 1 448 ? -4.285 5.824 1.862 1 93 448 VAL B CA 1
ATOM 8123 C C . VAL B 1 448 ? -4.121 7.344 1.896 1 93 448 VAL B C 1
ATOM 8125 O O . VAL B 1 448 ? -3.326 7.902 1.137 1 93 448 VAL B O 1
ATOM 8128 N N . SER B 1 449 ? -4.895 8.023 2.783 1 91.25 449 SER B N 1
ATOM 8129 C CA . SER B 1 449 ? -4.809 9.469 2.92 1 91.25 449 SER B CA 1
ATOM 8130 C C . SER B 1 449 ? -3.404 9.906 3.33 1 91.25 449 SER B C 1
ATOM 8132 O O . SER B 1 449 ? -2.85 10.844 2.758 1 91.25 449 SER B O 1
ATOM 8134 N N . LEU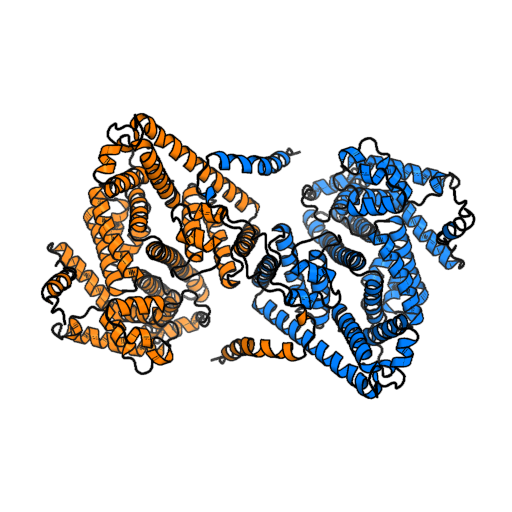 B 1 450 ? -2.793 9.227 4.277 1 94.25 450 LEU B N 1
ATOM 8135 C CA . LEU B 1 450 ? -1.448 9.547 4.746 1 94.25 450 LEU B CA 1
ATOM 8136 C C . LEU B 1 450 ? -0.421 9.32 3.641 1 94.25 450 LEU B C 1
ATOM 8138 O O . LEU B 1 450 ? 0.476 10.148 3.445 1 94.25 450 LEU B O 1
ATOM 8142 N N . GLY B 1 451 ? -0.546 8.188 2.988 1 94.06 451 GLY B N 1
ATOM 8143 C CA . GLY B 1 451 ? 0.354 7.906 1.883 1 94.06 451 GLY B CA 1
ATOM 8144 C C . GLY B 1 451 ? 0.315 8.961 0.796 1 94.06 451 GLY B C 1
ATOM 8145 O O . GLY B 1 451 ? 1.36 9.414 0.324 1 94.06 451 GLY B O 1
ATOM 8146 N N . LYS B 1 452 ? -0.888 9.367 0.385 1 92.44 452 LYS B N 1
ATOM 8147 C CA . LYS B 1 452 ? -1.056 10.383 -0.655 1 92.44 452 LYS B CA 1
ATOM 8148 C C . LYS B 1 452 ? -0.458 11.719 -0.224 1 92.44 452 LYS B C 1
ATOM 8150 O O . LYS B 1 452 ? 0.126 12.43 -1.04 1 92.44 452 LYS B O 1
ATOM 8155 N N . LYS B 1 453 ? -0.64 12.023 0.994 1 94.38 453 LYS B N 1
ATOM 8156 C CA . LYS B 1 453 ? -0.092 13.273 1.507 1 94.38 453 LYS B CA 1
ATOM 8157 C C . LYS B 1 453 ? 1.434 13.258 1.474 1 94.38 453 LYS B C 1
ATOM 8159 O O . LYS B 1 453 ? 2.062 14.273 1.156 1 94.38 453 LYS B O 1
ATOM 8164 N N . MET B 1 454 ? 2.045 12.125 1.775 1 95.56 454 MET B N 1
ATOM 8165 C CA . MET B 1 454 ? 3.5 12.023 1.717 1 95.56 454 MET B CA 1
ATOM 8166 C C . MET B 1 454 ? 4 12.188 0.286 1 95.56 454 MET B C 1
ATOM 8168 O O . MET B 1 454 ? 5.027 12.828 0.052 1 95.56 454 MET B O 1
ATOM 8172 N N . VAL B 1 455 ? 3.279 11.578 -0.602 1 94.5 455 VAL B N 1
ATOM 8173 C CA . VAL B 1 455 ? 3.645 11.703 -2.01 1 94.5 455 VAL B CA 1
ATOM 8174 C C . VAL B 1 455 ? 3.584 13.172 -2.428 1 94.5 455 VAL B C 1
ATOM 8176 O O . VAL B 1 455 ? 4.473 13.664 -3.129 1 94.5 455 VAL B O 1
ATOM 8179 N N . THR B 1 456 ? 2.512 13.859 -1.988 1 93.69 456 THR B N 1
ATOM 8180 C CA . THR B 1 456 ? 2.357 15.273 -2.307 1 93.69 456 THR B CA 1
ATOM 8181 C C . THR B 1 456 ? 3.514 16.094 -1.729 1 93.69 456 THR B C 1
ATOM 8183 O O . THR B 1 456 ? 4.008 17.016 -2.371 1 93.69 456 THR B O 1
ATOM 8186 N N . VAL B 1 457 ? 3.986 15.781 -0.553 1 95.88 457 VAL B N 1
ATOM 8187 C CA . VAL B 1 457 ? 5.098 16.469 0.088 1 95.88 457 VAL B CA 1
ATOM 8188 C C . VAL B 1 457 ? 6.344 16.375 -0.789 1 95.88 457 VAL B C 1
ATOM 8190 O O . VAL B 1 457 ? 6.945 17.391 -1.138 1 95.88 457 VAL B O 1
ATOM 8193 N N . PHE B 1 458 ? 6.691 15.195 -1.172 1 96.19 458 PHE B N 1
ATOM 8194 C CA . PHE B 1 458 ? 7.965 14.984 -1.855 1 96.19 458 PHE B CA 1
ATOM 8195 C C . PHE B 1 458 ? 7.891 15.477 -3.297 1 96.19 458 PHE B C 1
ATOM 8197 O O . PHE B 1 458 ? 8.875 15.992 -3.83 1 96.19 458 PHE B O 1
ATOM 8204 N N . THR B 1 459 ? 6.746 15.312 -3.924 1 93.94 459 THR B N 1
ATOM 8205 C CA . THR B 1 459 ? 6.621 15.781 -5.297 1 93.94 459 THR B CA 1
ATOM 8206 C C . THR B 1 459 ? 6.613 17.312 -5.344 1 93.94 459 THR B C 1
ATOM 8208 O O . THR B 1 459 ? 7.059 17.906 -6.324 1 93.94 459 THR B O 1
ATOM 8211 N N . THR B 1 460 ? 6.129 17.953 -4.277 1 92.62 460 THR B N 1
ATOM 8212 C CA . THR B 1 460 ? 6.059 19.406 -4.211 1 92.62 460 THR B CA 1
ATOM 8213 C C . THR B 1 460 ? 7.398 20 -3.787 1 92.62 460 THR B C 1
ATOM 8215 O O . THR B 1 460 ? 7.836 21.016 -4.328 1 92.62 460 THR B O 1
ATOM 8218 N N . CYS B 1 461 ? 8.102 19.312 -2.906 1 96.31 461 CYS B N 1
ATOM 8219 C CA . CYS B 1 461 ? 9.234 19.922 -2.223 1 96.31 461 CYS B CA 1
ATOM 8220 C C . CYS B 1 461 ? 10.547 19.547 -2.896 1 96.31 461 CYS B C 1
ATOM 8222 O O . CYS B 1 461 ? 11.484 20.359 -2.922 1 96.31 461 CYS B O 1
ATOM 8224 N N . CYS B 1 462 ? 10.672 18.391 -3.426 1 95 462 CYS B N 1
ATOM 8225 C CA . CYS B 1 462 ? 11.977 17.875 -3.838 1 95 462 CYS B CA 1
ATOM 8226 C C . CYS B 1 462 ? 12.438 18.531 -5.133 1 95 462 CYS B C 1
ATOM 8228 O O . CYS B 1 462 ? 13.594 18.375 -5.531 1 95 462 CYS B O 1
ATOM 8230 N N . THR B 1 463 ? 11.711 19.359 -5.766 1 91.31 463 THR B N 1
ATOM 8231 C CA . THR B 1 463 ? 12.125 20.078 -6.965 1 91.31 463 THR B CA 1
ATOM 8232 C C . THR B 1 463 ? 12.5 21.516 -6.625 1 91.31 463 THR B C 1
ATOM 8234 O O . THR B 1 463 ? 12.953 22.266 -7.492 1 91.31 463 THR B O 1
ATOM 8237 N N . LEU B 1 464 ? 12.312 21.922 -5.352 1 89.75 464 LEU B N 1
ATOM 8238 C CA . LEU B 1 464 ? 12.57 23.297 -4.922 1 89.75 464 LEU B CA 1
ATOM 8239 C C . LEU B 1 464 ? 14 23.453 -4.418 1 89.75 464 LEU B C 1
ATOM 8241 O O . LEU B 1 464 ? 14.633 22.469 -4.023 1 89.75 464 LEU B O 1
ATOM 8245 N N . SER B 1 465 ? 14.492 24.672 -4.461 1 84.44 465 SER B N 1
ATOM 8246 C CA . SER B 1 465 ? 15.797 24.984 -3.896 1 84.44 465 SER B CA 1
ATOM 8247 C C . SER B 1 465 ? 15.812 24.797 -2.385 1 84.44 465 SER B C 1
ATOM 8249 O O . SER B 1 465 ? 16.797 24.328 -1.82 1 84.44 465 SER B O 1
ATOM 8251 N N . GLU B 1 466 ? 14.742 25.141 -1.696 1 89.69 466 GLU B N 1
ATOM 8252 C CA . GLU B 1 466 ? 14.609 24.984 -0.251 1 89.69 466 GLU B CA 1
ATOM 8253 C C . GLU B 1 466 ? 13.938 23.672 0.104 1 89.69 466 GLU B C 1
ATOM 8255 O O . GLU B 1 466 ? 13.023 23.625 0.934 1 89.69 466 GLU B O 1
ATOM 8260 N N . GLU B 1 467 ? 14.438 22.625 -0.508 1 91.88 467 GLU B N 1
ATOM 8261 C CA . GLU B 1 467 ? 13.766 21.344 -0.344 1 91.88 467 GLU B CA 1
ATOM 8262 C C . GLU B 1 467 ? 13.812 20.875 1.106 1 91.88 467 GLU B C 1
ATOM 8264 O O . GLU B 1 467 ? 12.867 20.266 1.603 1 91.88 467 GLU B O 1
ATOM 8269 N N . PHE B 1 468 ? 14.852 21.25 1.868 1 94.88 468 PHE B N 1
ATOM 8270 C CA . PHE B 1 468 ? 15.016 20.766 3.234 1 94.88 468 PHE B CA 1
ATOM 8271 C C . PHE B 1 468 ? 13.883 21.25 4.125 1 94.88 468 PHE B C 1
ATOM 8273 O O . PHE B 1 468 ? 13.156 20.453 4.715 1 94.88 468 PHE B O 1
ATOM 8280 N N . ALA B 1 469 ? 13.75 22.562 4.188 1 95.75 469 ALA B N 1
ATOM 8281 C CA . ALA B 1 469 ? 12.711 23.141 5.035 1 95.75 469 ALA B CA 1
ATOM 8282 C C . ALA B 1 469 ? 11.32 22.734 4.566 1 95.75 469 ALA B C 1
ATOM 8284 O O . ALA B 1 469 ? 10.438 22.453 5.379 1 95.75 469 ALA B O 1
ATOM 8285 N N . CYS B 1 470 ? 11.164 22.719 3.281 1 96.31 470 CYS B N 1
ATOM 8286 C CA . CYS B 1 470 ? 9.875 22.359 2.695 1 96.31 470 CYS B CA 1
ATOM 8287 C C . CYS B 1 470 ? 9.469 20.953 3.086 1 96.31 470 CYS B C 1
ATOM 8289 O O . CYS B 1 470 ? 8.359 20.734 3.594 1 96.31 470 CYS B O 1
ATOM 8291 N N . VAL B 1 471 ? 10.359 19.953 2.928 1 97.19 471 VAL B N 1
ATOM 8292 C CA . VAL B 1 471 ? 10.07 18.547 3.207 1 97.19 471 VAL B CA 1
ATOM 8293 C C . VAL B 1 471 ? 9.828 18.359 4.703 1 97.19 471 VAL B C 1
ATOM 8295 O O . VAL B 1 471 ? 8.812 17.781 5.105 1 97.19 471 VAL B O 1
ATOM 8298 N N . GLU B 1 472 ? 10.688 18.828 5.52 1 96.88 472 GLU B N 1
ATOM 8299 C CA . GLU B 1 472 ? 10.586 18.578 6.957 1 96.88 472 GLU B CA 1
ATOM 8300 C C . GLU B 1 472 ? 9.328 19.219 7.539 1 96.88 472 GLU B C 1
ATOM 8302 O O . GLU B 1 472 ? 8.672 18.641 8.398 1 96.88 472 GLU B O 1
ATOM 8307 N N . ASN B 1 473 ? 9.062 20.438 7.109 1 96.38 473 ASN B N 1
ATOM 8308 C CA . ASN B 1 473 ? 7.879 21.125 7.613 1 96.38 473 ASN B CA 1
ATOM 8309 C C . ASN B 1 473 ? 6.598 20.391 7.215 1 96.38 473 ASN B C 1
ATOM 8311 O O . ASN B 1 473 ? 5.699 20.219 8.039 1 96.38 473 ASN B O 1
ATOM 8315 N N . LEU B 1 474 ? 6.52 20 5.973 1 96.44 474 LEU B N 1
ATOM 8316 C CA . LEU B 1 474 ? 5.289 19.375 5.484 1 96.44 474 LEU B CA 1
ATOM 8317 C C . LEU B 1 474 ? 5.148 17.953 6.008 1 96.44 474 LEU B C 1
ATOM 8319 O O . LEU B 1 474 ? 4.035 17.484 6.262 1 96.44 474 LEU B O 1
ATOM 8323 N N . VAL B 1 475 ? 6.281 17.219 6.156 1 96.88 475 VAL B N 1
ATOM 8324 C CA . VAL B 1 475 ? 6.23 15.891 6.754 1 96.88 475 VAL B CA 1
ATOM 8325 C C . VAL B 1 475 ? 5.715 15.984 8.188 1 96.88 475 VAL B C 1
ATOM 8327 O O . VAL B 1 475 ? 4.953 15.125 8.633 1 96.88 475 VAL B O 1
ATOM 8330 N N . ASP B 1 476 ? 6.164 16.984 8.867 1 96.5 476 ASP B N 1
ATOM 8331 C CA . ASP B 1 476 ? 5.699 17.172 10.234 1 96.5 476 ASP B CA 1
ATOM 8332 C C . ASP B 1 476 ? 4.184 17.344 10.281 1 96.5 476 ASP B C 1
ATOM 8334 O O . ASP B 1 476 ? 3.529 16.906 11.227 1 96.5 476 ASP B O 1
ATOM 8338 N N . LEU B 1 477 ? 3.631 18.031 9.312 1 96.19 477 LEU B N 1
ATOM 8339 C CA . LEU B 1 477 ? 2.186 18.203 9.242 1 96.19 477 LEU B CA 1
ATOM 8340 C C . LEU B 1 477 ? 1.485 16.859 9.016 1 96.19 477 LEU B C 1
ATOM 8342 O O . LEU B 1 477 ? 0.451 16.594 9.625 1 96.19 477 LEU B O 1
ATOM 8346 N N . VAL B 1 478 ? 2.035 16.062 8.156 1 96.25 478 VAL B N 1
ATOM 8347 C CA . VAL B 1 478 ? 1.452 14.758 7.871 1 96.25 478 VAL B CA 1
ATOM 8348 C C . VAL B 1 478 ? 1.483 13.891 9.125 1 96.25 478 VAL B C 1
ATOM 8350 O O . VAL B 1 478 ? 0.494 13.242 9.461 1 96.25 478 VAL B O 1
ATOM 8353 N N . LEU B 1 479 ? 2.621 13.906 9.836 1 96.5 479 LEU B N 1
ATOM 8354 C CA . LEU B 1 479 ? 2.758 13.117 11.055 1 96.5 479 LEU B CA 1
ATOM 8355 C C . LEU B 1 479 ? 1.835 13.648 12.148 1 96.5 479 LEU B C 1
ATOM 8357 O O . LEU B 1 479 ? 1.312 12.875 12.953 1 96.5 479 LEU B O 1
ATOM 8361 N N . GLY B 1 480 ? 1.707 14.969 12.148 1 94.88 480 GLY B N 1
ATOM 8362 C CA . GLY B 1 480 ? 0.756 15.555 13.078 1 94.88 480 GLY B CA 1
ATOM 8363 C C . GLY B 1 480 ? -0.667 15.078 12.859 1 94.88 480 GLY B C 1
ATOM 8364 O O . GLY B 1 480 ? -1.413 14.867 13.812 1 94.88 480 GLY B O 1
ATOM 8365 N N . GLU B 1 481 ? -1.037 14.969 11.617 1 92 481 GLU B N 1
ATOM 8366 C CA . GLU B 1 481 ? -2.359 14.445 11.281 1 92 481 GLU B CA 1
ATOM 8367 C C . GLU B 1 481 ? -2.516 13 11.758 1 92 481 GLU B C 1
ATOM 8369 O O . GLU B 1 481 ? -3.58 12.609 12.242 1 92 481 GLU B O 1
ATOM 8374 N N . LEU B 1 482 ? -1.476 12.227 11.523 1 93.62 482 LEU B N 1
ATOM 8375 C CA . LEU B 1 482 ? -1.485 10.844 12 1 93.62 482 LEU B CA 1
ATOM 8376 C C . LEU B 1 482 ? -1.688 10.797 13.508 1 93.62 482 LEU B C 1
ATOM 8378 O O . LEU B 1 482 ? -2.459 9.977 14.008 1 93.62 482 LEU B O 1
ATOM 8382 N N . CYS B 1 483 ? -1.011 11.68 14.242 1 94.06 483 CYS B N 1
ATOM 8383 C CA . CYS B 1 483 ? -1.091 11.727 15.703 1 94.06 483 CYS B CA 1
ATOM 8384 C C . CYS B 1 483 ? -2.463 12.211 16.156 1 94.06 483 CYS B C 1
ATOM 8386 O O . CYS B 1 483 ? -2.93 11.844 17.234 1 94.06 483 CYS B O 1
ATOM 8388 N N . GLY B 1 484 ? -3.131 13.062 15.344 1 90.75 484 GLY B N 1
ATOM 8389 C CA . GLY B 1 484 ? -4.461 13.555 15.656 1 90.75 484 GLY B CA 1
ATOM 8390 C C . GLY B 1 484 ? -4.457 14.664 16.688 1 90.75 484 GLY B C 1
ATOM 8391 O O . GLY B 1 484 ? -3.422 14.953 17.297 1 90.75 484 GLY B O 1
ATOM 8392 N N . VAL B 1 485 ? -5.613 15.227 16.922 1 89.06 485 VAL B N 1
ATOM 8393 C CA . VAL B 1 485 ? -5.77 16.344 17.828 1 89.06 485 VAL B CA 1
ATOM 8394 C C . VAL B 1 485 ? -6.074 15.836 19.234 1 89.06 485 VAL B C 1
ATOM 8396 O O . VAL B 1 485 ? -5.527 16.344 20.219 1 89.06 485 VAL B O 1
ATOM 8399 N N . ASN B 1 486 ? -6.879 14.781 19.234 1 79.81 486 ASN B N 1
ATOM 8400 C CA . ASN B 1 486 ? -7.352 14.273 20.516 1 79.81 486 ASN B CA 1
ATOM 8401 C C . ASN B 1 486 ? -6.25 13.523 21.266 1 79.81 486 ASN B C 1
ATOM 8403 O O . ASN B 1 486 ? -5.625 12.617 20.703 1 79.81 486 ASN B O 1
ATOM 8407 N N . GLU B 1 487 ? -6.086 13.859 22.469 1 73.25 487 GLU B N 1
ATOM 8408 C CA . GLU B 1 487 ? -5.055 13.242 23.297 1 73.25 487 GLU B CA 1
ATOM 8409 C C . GLU B 1 487 ? -5.348 11.766 23.547 1 73.25 487 GLU B C 1
ATOM 8411 O O . GLU B 1 487 ? -4.438 10.984 23.812 1 73.25 487 GLU B O 1
ATOM 8416 N N . ASN B 1 488 ? -6.516 11.469 23.312 1 74.62 488 ASN B N 1
ATOM 8417 C CA . ASN B 1 488 ? -6.895 10.102 23.641 1 74.62 488 ASN B CA 1
ATOM 8418 C C . ASN B 1 488 ? -6.785 9.18 22.422 1 74.62 488 ASN B C 1
ATOM 8420 O O . ASN B 1 488 ? -7.027 7.98 22.531 1 74.62 488 ASN B O 1
ATOM 8424 N N . ARG B 1 489 ? -6.422 9.82 21.391 1 79.69 489 ARG B N 1
ATOM 8425 C CA . ARG B 1 489 ? -6.199 8.953 20.234 1 79.69 489 ARG B CA 1
ATOM 8426 C C . ARG B 1 489 ? -5 8.039 20.453 1 79.69 489 ARG B C 1
ATOM 8428 O O . ARG B 1 489 ? -3.928 8.5 20.859 1 79.69 489 ARG B O 1
ATOM 8435 N N . THR B 1 490 ? -5.238 6.758 20.359 1 85.56 490 THR B N 1
ATOM 8436 C CA . THR B 1 490 ? -4.168 5.773 20.484 1 85.56 490 THR B CA 1
ATOM 8437 C C . THR B 1 490 ? -4.152 4.844 19.266 1 85.56 490 THR B C 1
ATOM 8439 O O . THR B 1 490 ? -5.207 4.391 18.812 1 85.56 490 THR B O 1
ATOM 8442 N N . ILE B 1 491 ? -3.029 4.707 18.703 1 88.56 491 ILE B N 1
ATOM 8443 C CA . ILE B 1 491 ? -2.85 3.789 17.594 1 88.56 491 ILE B CA 1
ATOM 8444 C C . ILE B 1 491 ? -2.098 2.547 18.062 1 88.56 491 ILE B C 1
ATOM 8446 O O . ILE B 1 491 ? -2.678 1.463 18.156 1 88.56 491 ILE B O 1
ATOM 8450 N N . ASN B 1 492 ? -0.887 2.623 18.469 1 86.44 492 ASN B N 1
ATOM 8451 C CA . ASN B 1 492 ? -0.063 1.631 19.156 1 86.44 492 ASN B CA 1
ATOM 8452 C C . ASN B 1 492 ? 1.033 2.289 19.984 1 86.44 492 ASN B C 1
ATOM 8454 O O . ASN B 1 492 ? 1.279 3.488 19.859 1 86.44 492 ASN B O 1
ATOM 8458 N N . PRO B 1 493 ? 1.636 1.638 20.875 1 84.44 493 PRO B N 1
ATOM 8459 C CA . PRO B 1 493 ? 2.549 2.258 21.844 1 84.44 493 PRO B CA 1
ATOM 8460 C C . PRO B 1 493 ? 3.715 2.979 21.172 1 84.44 493 PRO B C 1
ATOM 8462 O O . PRO B 1 493 ? 4.121 4.055 21.625 1 84.44 493 PRO B O 1
ATOM 8465 N N . ALA B 1 494 ? 4.23 2.426 20.078 1 87.94 494 ALA B N 1
ATOM 8466 C CA . ALA B 1 494 ? 5.387 3.031 19.422 1 87.94 494 ALA B CA 1
ATOM 8467 C C . ALA B 1 494 ? 5.004 4.344 18.734 1 87.94 494 ALA B C 1
ATOM 8469 O O . ALA B 1 494 ? 5.703 5.348 18.875 1 87.94 494 ALA B O 1
ATOM 8470 N N . VAL B 1 495 ? 3.908 4.281 18.047 1 91.81 495 VAL B N 1
ATOM 8471 C CA . VAL B 1 495 ? 3.426 5.473 17.359 1 91.81 495 VAL B CA 1
ATOM 8472 C C . VAL B 1 495 ? 3.006 6.527 18.375 1 91.81 495 VAL B C 1
ATOM 8474 O O . VAL B 1 495 ? 3.309 7.711 18.219 1 91.81 495 VAL B O 1
ATOM 8477 N N . ASP B 1 496 ? 2.35 6.098 19.438 1 91.06 496 ASP B N 1
ATOM 8478 C CA . ASP B 1 496 ? 1.905 7.012 20.484 1 91.06 496 ASP B CA 1
ATOM 8479 C C . ASP B 1 496 ? 3.094 7.695 21.156 1 91.06 496 ASP B C 1
ATOM 8481 O O . ASP B 1 496 ? 3.021 8.875 21.5 1 91.06 496 ASP B O 1
ATOM 8485 N N . HIS B 1 497 ? 4.137 6.973 21.312 1 91.75 497 HIS B N 1
ATOM 8486 C CA . HIS B 1 497 ? 5.352 7.543 21.891 1 91.75 497 HIS B CA 1
ATOM 8487 C C . HIS B 1 497 ? 5.898 8.664 21.016 1 91.75 497 HIS B C 1
ATOM 8489 O O . HIS B 1 497 ? 6.246 9.734 21.516 1 91.75 497 HIS B O 1
ATOM 8495 N N . CYS B 1 498 ? 5.945 8.438 19.734 1 94.25 498 CYS B N 1
ATOM 8496 C CA . CYS B 1 498 ? 6.457 9.445 18.812 1 94.25 498 CYS B CA 1
ATOM 8497 C C . CYS B 1 498 ? 5.543 10.656 18.766 1 94.25 498 CYS B C 1
ATOM 8499 O O . CYS B 1 498 ? 6.004 11.781 18.562 1 94.25 498 CYS B O 1
ATOM 8501 N N . CYS B 1 499 ? 4.238 10.445 19.016 1 94.81 499 CYS B N 1
ATOM 8502 C CA . CYS B 1 499 ? 3.25 11.508 18.938 1 94.81 499 CYS B CA 1
ATOM 8503 C C . CYS B 1 499 ? 3.26 12.359 20.203 1 94.81 499 CYS B C 1
ATOM 8505 O O . CYS B 1 499 ? 2.863 13.523 20.188 1 94.81 499 CYS B O 1
ATOM 8507 N N . LYS B 1 500 ? 3.787 11.789 21.328 1 93.31 500 LYS B N 1
ATOM 8508 C CA . LYS B 1 500 ? 3.533 12.453 22.609 1 93.31 500 LYS B CA 1
ATOM 8509 C C . LYS B 1 500 ? 4.836 12.773 23.328 1 93.31 500 LYS B C 1
ATOM 8511 O O . LYS B 1 500 ? 4.852 13.562 24.266 1 93.31 500 LYS B O 1
ATOM 8516 N N . SER B 1 501 ? 5.953 12.297 22.859 1 91.31 501 SER B N 1
ATOM 8517 C CA . SER B 1 501 ? 7.18 12.383 23.641 1 91.31 501 SER B CA 1
ATOM 8518 C C . SER B 1 501 ? 7.879 13.727 23.438 1 91.31 501 SER B C 1
ATOM 8520 O O . SER B 1 501 ? 8.234 14.406 24.406 1 91.31 501 SER B O 1
ATOM 8522 N N . ASN B 1 502 ? 8.227 14.07 22.234 1 93.56 502 ASN B N 1
ATOM 8523 C CA . ASN B 1 502 ? 8.977 15.281 21.906 1 93.56 502 ASN B CA 1
ATOM 8524 C C . ASN B 1 502 ? 8.602 15.812 20.531 1 93.56 502 ASN B C 1
ATOM 8526 O O . ASN B 1 502 ? 8.875 15.172 19.516 1 93.56 502 ASN B O 1
ATOM 8530 N N . PHE B 1 503 ? 8.102 17.031 20.5 1 94.94 503 PHE B N 1
ATOM 8531 C CA . PHE B 1 503 ? 7.625 17.594 19.25 1 94.94 503 PHE B CA 1
ATOM 8532 C C . PHE B 1 503 ? 8.773 17.75 18.25 1 94.94 503 PHE B C 1
ATOM 8534 O O . PHE B 1 503 ? 8.633 17.422 17.078 1 94.94 503 PHE B O 1
ATOM 8541 N N . ALA B 1 504 ? 9.898 18.25 18.703 1 94.75 504 ALA B N 1
ATOM 8542 C CA . ALA B 1 504 ? 11.031 18.562 17.828 1 94.75 504 ALA B CA 1
ATOM 8543 C C . ALA B 1 504 ? 11.578 17.312 17.156 1 94.75 504 ALA B C 1
ATOM 8545 O O . ALA B 1 504 ? 12.102 17.359 16.047 1 94.75 504 ALA B O 1
ATOM 8546 N N . PHE B 1 505 ? 11.406 16.219 17.828 1 95.12 505 PHE B N 1
ATOM 8547 C CA . PHE B 1 505 ? 12.031 14.992 17.344 1 95.12 505 PHE B CA 1
ATOM 8548 C C . PHE B 1 505 ? 10.984 14.008 16.828 1 95.12 505 PHE B C 1
ATOM 8550 O O . PHE B 1 505 ? 11.258 12.82 16.688 1 95.12 505 PHE B O 1
ATOM 8557 N N . ARG B 1 506 ? 9.805 14.469 16.594 1 95.56 506 ARG B N 1
ATOM 8558 C CA . ARG B 1 506 ? 8.75 13.594 16.094 1 95.56 506 ARG B CA 1
ATOM 8559 C C . ARG B 1 506 ? 9.164 12.93 14.781 1 95.56 506 ARG B C 1
ATOM 8561 O O . ARG B 1 506 ? 9 11.719 14.617 1 95.56 506 ARG B O 1
ATOM 8568 N N . GLY B 1 507 ? 9.734 13.727 13.844 1 94.25 507 GLY B N 1
ATOM 8569 C CA . GLY B 1 507 ? 10.195 13.195 12.57 1 94.25 507 GLY B CA 1
ATOM 8570 C C . GLY B 1 507 ? 11.188 12.055 12.719 1 94.25 507 GLY B C 1
ATOM 8571 O O . GLY B 1 507 ? 10.922 10.93 12.289 1 94.25 507 GLY B O 1
ATOM 8572 N N . PRO B 1 508 ? 12.289 12.359 13.359 1 92.94 508 PRO B N 1
ATOM 8573 C CA . PRO B 1 508 ? 13.297 11.32 13.594 1 92.94 508 PRO B CA 1
ATOM 8574 C C . PRO B 1 508 ? 12.727 10.109 14.344 1 92.94 508 PRO B C 1
ATOM 8576 O O . PRO B 1 508 ? 13.125 8.977 14.07 1 92.94 508 PRO B O 1
ATOM 8579 N N . CYS B 1 509 ? 11.836 10.336 15.273 1 94.06 509 CYS B N 1
ATOM 8580 C CA . CYS B 1 509 ? 11.211 9.242 16 1 94.06 509 CYS B CA 1
ATOM 8581 C C . CYS B 1 509 ? 10.453 8.32 15.055 1 94.06 509 CYS B C 1
ATOM 8583 O O . CYS B 1 509 ? 10.617 7.098 15.109 1 94.06 509 CYS B O 1
ATOM 8585 N N . PHE B 1 510 ? 9.672 8.805 14.172 1 93.94 510 PHE B N 1
ATOM 8586 C CA . PHE B 1 510 ? 8.898 8.008 13.219 1 93.94 510 PHE B CA 1
ATOM 8587 C C . PHE B 1 510 ? 9.812 7.297 12.234 1 93.94 510 PHE B C 1
ATOM 8589 O O . PHE B 1 510 ? 9.516 6.184 11.789 1 93.94 510 PHE B O 1
ATOM 8596 N N . GLU B 1 511 ? 10.867 7.98 11.828 1 89.56 511 GLU B N 1
ATOM 8597 C CA . GLU B 1 511 ? 11.828 7.387 10.906 1 89.56 511 GLU B CA 1
ATOM 8598 C C . GLU B 1 511 ? 12.469 6.137 11.508 1 89.56 511 GLU B C 1
ATOM 8600 O O . GLU B 1 511 ? 12.859 5.227 10.773 1 89.56 511 GLU B O 1
ATOM 8605 N N . SER B 1 512 ? 12.555 6.156 12.766 1 88.06 512 SER B N 1
ATOM 8606 C CA . SER B 1 512 ? 13.25 5.066 13.438 1 88.06 512 SER B CA 1
ATOM 8607 C C . SER B 1 512 ? 12.328 3.867 13.641 1 88.06 512 SER B C 1
ATOM 8609 O O . SER B 1 512 ? 12.781 2.781 14.008 1 88.06 512 SER B O 1
ATOM 8611 N N . LEU B 1 513 ? 11.055 4.102 13.391 1 87.81 513 LEU B N 1
ATOM 8612 C CA . LEU B 1 513 ? 10.117 3 13.578 1 87.81 513 LEU B CA 1
ATOM 8613 C C . LEU B 1 513 ? 10.328 1.915 12.531 1 87.81 513 LEU B C 1
ATOM 8615 O O . LEU B 1 513 ? 10.586 2.219 11.359 1 87.81 513 LEU B O 1
ATOM 8619 N N . THR B 1 514 ? 10.688 0.66 12.875 1 73.62 514 THR B N 1
ATOM 8620 C CA . THR B 1 514 ? 10.828 -0.488 11.984 1 73.62 514 THR B CA 1
ATOM 8621 C C . THR B 1 514 ? 9.562 -1.339 12 1 73.62 514 THR B C 1
ATOM 8623 O O . THR B 1 514 ? 8.609 -1.036 12.727 1 73.62 514 THR B O 1
ATOM 8626 N N . THR B 1 515 ? 9.727 -2.465 10.992 1 63.62 515 THR B N 1
ATOM 8627 C CA . THR B 1 515 ? 8.586 -3.371 10.906 1 63.62 515 THR B CA 1
ATOM 8628 C C . THR B 1 515 ? 8.32 -4.023 12.266 1 63.62 515 THR B C 1
ATOM 8630 O O . THR B 1 515 ? 9.25 -4.34 13 1 63.62 515 THR B O 1
ATOM 8633 N N . HIS B 1 516 ? 7.129 -3.967 12.562 1 51.75 516 HIS B N 1
ATOM 8634 C CA . HIS B 1 516 ? 6.711 -4.613 13.797 1 51.75 516 HIS B CA 1
ATOM 8635 C C . HIS B 1 516 ? 7.133 -6.078 13.82 1 51.75 516 HIS B C 1
ATOM 8637 O O . HIS B 1 516 ? 6.676 -6.875 13 1 51.75 516 HIS B O 1
ATOM 8643 N N . LYS B 1 517 ? 8.469 -6.543 14.133 1 45.53 517 LYS B N 1
ATOM 8644 C CA . LYS B 1 517 ? 8.961 -7.914 14.047 1 45.53 517 LYS B CA 1
ATOM 8645 C C . LYS B 1 517 ? 8 -8.883 14.734 1 45.53 517 LYS B C 1
ATOM 8647 O O . LYS B 1 517 ? 7.859 -10.031 14.305 1 45.53 517 LYS B O 1
ATOM 8652 N N . THR B 1 518 ? 7.969 -8.898 16.109 1 40.88 518 THR B N 1
ATOM 8653 C CA . THR B 1 518 ? 7.43 -10.023 16.875 1 40.88 518 THR B CA 1
ATOM 8654 C C . THR B 1 518 ? 5.918 -10.125 16.703 1 40.88 518 THR B C 1
ATOM 8656 O O . THR B 1 518 ? 5.16 -9.477 17.422 1 40.88 518 THR B O 1
ATOM 8659 N N . TYR B 1 519 ? 5.691 -10.18 15.594 1 40 519 TYR B N 1
ATOM 8660 C CA . TYR B 1 519 ? 4.262 -10.391 15.391 1 40 519 TYR B CA 1
ATOM 8661 C C . TYR B 1 519 ? 3.855 -11.805 15.812 1 40 519 TYR B C 1
ATOM 8663 O O . TYR B 1 519 ? 4.332 -12.789 15.242 1 40 519 TYR B O 1
ATOM 8671 N N . VAL B 1 520 ? 3.736 -12.094 17.047 1 40.09 520 VAL B N 1
ATOM 8672 C CA . VAL B 1 520 ? 3.129 -13.398 17.281 1 40.09 520 VAL B CA 1
ATOM 8673 C C . VAL B 1 520 ? 1.616 -13.312 17.094 1 40.09 520 VAL B C 1
ATOM 8675 O O . VAL B 1 520 ? 0.95 -12.523 17.766 1 40.09 520 VAL B O 1
ATOM 8678 N N . PRO B 1 521 ? 1.126 -13.797 16.062 1 39.5 521 PRO B N 1
ATOM 8679 C CA . PRO B 1 521 ? -0.329 -13.883 15.906 1 39.5 521 PRO B CA 1
ATOM 8680 C C . PRO B 1 521 ? -1.025 -14.391 17.172 1 39.5 521 PRO B C 1
ATOM 8682 O O . PRO B 1 521 ? -0.433 -15.141 17.938 1 39.5 521 PRO B O 1
ATOM 8685 N N . PRO B 1 522 ? -2.062 -13.719 17.734 1 36.34 522 PRO B N 1
ATOM 8686 C CA . PRO B 1 522 ? -2.717 -14.438 18.828 1 36.34 522 PRO B CA 1
ATOM 8687 C C . PRO B 1 522 ? -2.812 -15.938 18.578 1 36.34 522 PRO B C 1
ATOM 8689 O O . PRO B 1 522 ? -2.816 -16.375 17.422 1 36.34 522 PRO B O 1
ATOM 8692 N N . PRO B 1 523 ? -2.572 -16.672 19.641 1 35.66 523 PRO B N 1
ATOM 8693 C CA . PRO B 1 523 ? -2.625 -18.125 19.484 1 35.66 523 PRO B CA 1
ATOM 8694 C C . PRO B 1 523 ? -3.826 -18.594 18.656 1 35.66 523 PRO B C 1
ATOM 8696 O O . PRO B 1 523 ? -4.906 -18 18.75 1 35.66 523 PRO B O 1
ATOM 8699 N N . PHE B 1 524 ? -3.535 -19.125 17.562 1 34.91 524 PHE B N 1
ATOM 8700 C CA . PHE B 1 524 ? -4.543 -19.859 16.812 1 34.91 524 PHE B CA 1
ATOM 8701 C C . PHE B 1 524 ? -5.508 -20.578 17.75 1 34.91 524 PHE B C 1
ATOM 8703 O O . PHE B 1 524 ? -5.094 -21.406 18.547 1 34.91 524 PHE B O 1
ATOM 8710 N N . SER B 1 525 ? -6.633 -19.984 18.25 1 34.12 525 SER B N 1
ATOM 8711 C CA . SER B 1 525 ? -7.52 -20.953 18.891 1 34.12 525 SER B CA 1
ATOM 8712 C C . SER B 1 525 ? -7.707 -22.188 18.016 1 34.12 525 SER B C 1
ATOM 8714 O O . SER B 1 525 ? -8.023 -22.078 16.828 1 34.12 525 SER B O 1
ATOM 8716 N N . GLN B 1 526 ? -7.086 -23.219 18.266 1 34.16 526 GLN B N 1
ATOM 8717 C CA . GLN B 1 526 ? -7.262 -24.547 17.703 1 34.16 526 GLN B CA 1
ATOM 8718 C C . GLN B 1 526 ? -8.703 -24.766 17.25 1 34.16 526 GLN B C 1
ATOM 8720 O O . GLN B 1 526 ? -8.992 -25.719 16.516 1 34.16 526 GLN B O 1
ATOM 8725 N N . ASP B 1 527 ? -9.672 -24.188 17.969 1 32.69 527 ASP B N 1
ATOM 8726 C CA . ASP B 1 527 ? -11.07 -24.547 17.766 1 32.69 527 ASP B CA 1
ATOM 8727 C C . ASP B 1 527 ? -11.586 -24 16.438 1 32.69 527 ASP B C 1
ATOM 8729 O O . ASP B 1 527 ? -12.773 -24.109 16.125 1 32.69 527 ASP B O 1
ATOM 8733 N N . LEU B 1 528 ? -10.883 -23.188 15.844 1 32.59 528 LEU B N 1
ATOM 8734 C CA . LEU B 1 528 ? -11.469 -22.547 14.664 1 32.59 528 LEU B CA 1
ATOM 8735 C C . LEU B 1 528 ? -11.57 -23.531 13.508 1 32.59 528 LEU B C 1
ATOM 8737 O O . LEU B 1 528 ? -12.164 -23.234 12.477 1 32.59 528 LEU B O 1
ATOM 8741 N N . PHE B 1 529 ? -10.742 -24.484 13.523 1 31.14 529 PHE B N 1
ATOM 8742 C CA . PHE B 1 529 ? -10.93 -25.422 12.422 1 31.14 529 PHE B CA 1
ATOM 8743 C C . PHE B 1 529 ? -12.156 -26.281 12.648 1 31.14 529 PHE B C 1
ATOM 8745 O O . PHE B 1 529 ? -12.336 -27.312 11.977 1 31.14 529 PHE B O 1
ATOM 8752 N N . THR B 1 530 ? -12.734 -26.266 13.891 1 29.66 530 THR B N 1
ATOM 8753 C CA . THR B 1 530 ? -14.023 -26.938 13.82 1 29.66 530 THR B CA 1
ATOM 8754 C C . THR B 1 530 ? -15.023 -26.125 13 1 29.66 530 THR B C 1
ATOM 8756 O O . THR B 1 530 ? -15.32 -24.984 13.344 1 29.66 530 THR B O 1
ATOM 8759 N N . PHE B 1 531 ? -15.156 -26.391 11.773 1 27.86 531 PHE B N 1
ATOM 8760 C CA . PHE B 1 531 ? -16.203 -25.859 10.914 1 27.86 531 PHE B CA 1
ATOM 8761 C C . PHE B 1 531 ? -17.531 -25.766 11.664 1 27.86 531 PHE B C 1
ATOM 8763 O O . PHE B 1 531 ? -18.219 -26.766 11.852 1 27.86 531 PHE B O 1
ATOM 8770 N N . HIS B 1 532 ? -17.641 -25.062 12.781 1 28.53 532 HIS B N 1
ATOM 8771 C CA . HIS B 1 532 ? -19.031 -24.953 13.188 1 28.53 532 HIS B CA 1
ATOM 8772 C C . HIS B 1 532 ? -19.844 -24.172 12.164 1 28.53 532 HIS B C 1
ATOM 8774 O O . HIS B 1 532 ? -19.359 -23.203 11.57 1 28.53 532 HIS B O 1
ATOM 8780 N N . PRO B 1 533 ? -21.047 -24.641 11.711 1 28.91 533 PRO B N 1
ATOM 8781 C CA . PRO B 1 533 ? -22.016 -24.078 10.766 1 28.91 533 PRO B CA 1
ATOM 8782 C C . PRO B 1 533 ? -22.25 -22.594 10.992 1 28.91 533 PRO B C 1
ATOM 8784 O O . PRO B 1 533 ? -22.734 -21.906 10.086 1 28.91 533 PRO B O 1
ATOM 8787 N N . ASP B 1 534 ? -22.188 -22.125 12.188 1 27.48 534 ASP B N 1
ATOM 8788 C CA . ASP B 1 534 ? -22.75 -20.828 12.523 1 27.48 534 ASP B CA 1
ATOM 8789 C C . ASP B 1 534 ? -21.812 -19.703 12.07 1 27.48 534 ASP B C 1
ATOM 8791 O O . ASP B 1 534 ? -22.047 -18.531 12.375 1 27.48 534 ASP B O 1
ATOM 8795 N N . MET B 1 535 ? -20.703 -19.984 11.734 1 28.55 535 MET B N 1
ATOM 8796 C CA . MET B 1 535 ? -19.797 -18.891 11.445 1 28.55 535 MET B CA 1
ATOM 8797 C C . MET B 1 535 ? -20.266 -18.094 10.227 1 28.55 535 MET B C 1
ATOM 8799 O O . MET B 1 535 ? -19.625 -17.109 9.844 1 28.55 535 MET B O 1
ATOM 8803 N N . CYS B 1 536 ? -21.141 -18.609 9.406 1 28.53 536 CYS B N 1
ATOM 8804 C CA . CYS B 1 536 ? -21.766 -17.875 8.312 1 28.53 536 CYS B CA 1
ATOM 8805 C C . CYS B 1 536 ? -22.578 -16.703 8.836 1 28.53 536 CYS B C 1
ATOM 8807 O O . CYS B 1 536 ? -23.094 -15.898 8.055 1 28.53 536 CYS B O 1
ATOM 8809 N N . GLN B 1 537 ? -23.109 -16.75 10.062 1 27.02 537 GLN B N 1
ATOM 8810 C CA . GLN B 1 537 ? -24.172 -15.812 10.43 1 27.02 537 GLN B CA 1
ATOM 8811 C C . GLN B 1 537 ? -23.594 -14.445 10.781 1 27.02 537 GLN B C 1
ATOM 8813 O O . GLN B 1 537 ? -24.297 -13.438 10.727 1 27.02 537 GLN B O 1
ATOM 8818 N N . SER B 1 538 ? -22.469 -14.383 11.359 1 29.59 538 SER B N 1
ATOM 8819 C CA . SER B 1 538 ? -22.25 -13.117 12.047 1 29.59 538 SER B CA 1
ATOM 8820 C C . SER B 1 538 ? -21.859 -12.016 11.055 1 29.59 538 SER B C 1
ATOM 8822 O O . SER B 1 538 ? -21.875 -10.836 11.398 1 29.59 538 SER B O 1
ATOM 8824 N N . GLN B 1 539 ? -21.312 -12.391 9.961 1 30.06 539 GLN B N 1
ATOM 8825 C CA . GLN B 1 539 ? -20.875 -11.266 9.141 1 30.06 539 GLN B CA 1
ATOM 8826 C C . GLN B 1 539 ? -22.062 -10.555 8.508 1 30.06 539 GLN B C 1
ATOM 8828 O O . GLN B 1 539 ? -21.891 -9.555 7.801 1 30.06 539 GLN B O 1
ATOM 8833 N N . ASN B 1 540 ? -23.266 -11.086 8.539 1 28.64 540 ASN B N 1
ATOM 8834 C CA . ASN B 1 540 ? -24.406 -10.445 7.902 1 28.64 540 ASN B CA 1
ATOM 8835 C C . ASN B 1 540 ? -24.75 -9.117 8.57 1 28.64 540 ASN B C 1
ATOM 8837 O O . ASN B 1 540 ? -25.297 -8.219 7.934 1 28.64 540 ASN B O 1
ATOM 8841 N N . GLU B 1 541 ? -24.734 -9.094 9.852 1 29.69 541 GLU B N 1
ATOM 8842 C CA . GLU B 1 541 ? -25.344 -7.906 10.461 1 29.69 541 GLU B CA 1
ATOM 8843 C C . GLU B 1 541 ? -24.5 -6.66 10.195 1 29.69 541 GLU B C 1
ATOM 8845 O O . GLU B 1 541 ? -25.031 -5.566 10.016 1 29.69 541 GLU B O 1
ATOM 8850 N N . GLU B 1 542 ? -23.219 -6.789 10.188 1 28.84 542 GLU B N 1
ATOM 8851 C CA . GLU B 1 542 ? -22.516 -5.516 10.07 1 28.84 542 GLU B CA 1
ATOM 8852 C C . GLU B 1 542 ? -22.469 -5.031 8.625 1 28.84 542 GLU B C 1
ATOM 8854 O O . GLU B 1 542 ? -22.484 -3.826 8.367 1 28.84 542 GLU B O 1
ATOM 8859 N N . LEU B 1 543 ? -22.516 -5.875 7.605 1 29.02 543 LEU B N 1
ATOM 8860 C CA . LEU B 1 543 ? -22.609 -5.406 6.227 1 29.02 543 LEU B CA 1
ATOM 8861 C C . LEU B 1 543 ? -24.016 -4.945 5.895 1 29.02 543 LEU B C 1
ATOM 8863 O O . LEU B 1 543 ? -24.219 -4.191 4.941 1 29.02 543 LEU B O 1
ATOM 8867 N N . GLN B 1 544 ? -25.062 -5.512 6.375 1 26.73 544 GLN B N 1
ATOM 8868 C CA . GLN B 1 544 ? -26.406 -5.02 6.062 1 26.73 544 GLN B CA 1
ATOM 8869 C C . GLN B 1 544 ? -26.562 -3.561 6.477 1 26.73 544 GLN B C 1
ATOM 8871 O O . GLN B 1 544 ? -27.344 -2.818 5.871 1 26.73 544 GLN B O 1
ATOM 8876 N N . LYS B 1 545 ? -26.016 -3.057 7.52 1 30.7 545 LYS B N 1
ATOM 8877 C CA . LYS B 1 545 ? -26.219 -1.646 7.84 1 30.7 545 LYS B CA 1
ATOM 8878 C C . LYS B 1 545 ? -25.562 -0.748 6.797 1 30.7 545 LYS B C 1
ATOM 8880 O O . LYS B 1 545 ? -25.906 0.426 6.668 1 30.7 545 LYS B O 1
ATOM 8885 N N . LYS B 1 546 ? -24.625 -1.191 5.992 1 30.61 546 LYS B N 1
ATOM 8886 C CA . LYS B 1 546 ? -24.078 -0.276 4.988 1 30.61 546 LYS B CA 1
ATOM 8887 C C . LYS B 1 546 ? -24.922 -0.3 3.717 1 30.61 546 LYS B C 1
ATOM 8889 O O . LYS B 1 546 ? -24.938 0.671 2.959 1 30.61 546 LYS B O 1
ATOM 8894 N N . THR B 1 547 ? -25.656 -1.407 3.297 1 27.86 547 THR B N 1
ATOM 8895 C CA . THR B 1 547 ? -26.422 -1.378 2.051 1 27.86 547 THR B CA 1
ATOM 8896 C C . THR B 1 547 ? -27.672 -0.525 2.205 1 27.86 547 THR B C 1
ATOM 8898 O O . THR B 1 547 ? -28.203 0.005 1.221 1 27.86 547 THR B O 1
ATOM 8901 N N . ASP B 1 548 ? -28.375 -0.632 3.307 1 28.88 548 ASP B N 1
ATOM 8902 C CA . ASP B 1 548 ? -29.641 0.083 3.252 1 28.88 548 ASP B CA 1
ATOM 8903 C C . ASP B 1 548 ? -29.422 1.572 2.996 1 28.88 548 ASP B C 1
ATOM 8905 O O . ASP B 1 548 ? -30.391 2.324 2.822 1 28.88 548 ASP B O 1
ATOM 8909 N N . ARG B 1 549 ? -28.359 2.121 3.373 1 28.58 549 ARG B N 1
ATOM 8910 C CA . ARG B 1 549 ? -28.328 3.576 3.283 1 28.58 549 ARG B CA 1
ATOM 8911 C C . ARG B 1 549 ? -28.156 4.031 1.838 1 28.58 549 ARG B C 1
ATOM 8913 O O . ARG B 1 549 ? -28.156 5.23 1.555 1 28.58 549 ARG B O 1
ATOM 8920 N N . GLN B 1 550 ? -27.641 3.209 0.924 1 25.11 550 GLN B N 1
ATOM 8921 C CA . GLN B 1 550 ? -27.375 3.859 -0.358 1 25.11 550 GLN B CA 1
ATOM 8922 C C . GLN B 1 550 ? -28.641 3.879 -1.221 1 25.11 550 GLN B C 1
ATOM 8924 O O . GLN B 1 550 ? -28.594 4.297 -2.379 1 25.11 550 GLN B O 1
ATOM 8929 N N . SER B 1 551 ? -29.719 3.279 -0.781 1 24.92 551 SER B N 1
ATOM 8930 C CA . SER B 1 551 ? -30.734 3.348 -1.821 1 24.92 551 SER B CA 1
ATOM 8931 C C . SER B 1 551 ? -31.312 4.758 -1.94 1 24.92 551 SER B C 1
ATOM 8933 O O . SER B 1 551 ? -32.406 5.031 -1.447 1 24.92 551 SER B O 1
ATOM 8935 N N . LEU B 1 552 ? -30.672 5.777 -1.559 1 25.47 552 LEU B N 1
ATOM 8936 C CA . LEU B 1 552 ? -31.531 6.938 -1.77 1 25.47 552 LEU B CA 1
ATOM 8937 C C . LEU B 1 552 ? -31.875 7.09 -3.246 1 25.47 552 LEU B C 1
ATOM 8939 O O . LEU B 1 552 ? -31.062 6.812 -4.117 1 25.47 552 LEU B O 1
ATOM 8943 N N . PRO B 1 553 ? -33.188 7.273 -3.482 1 22.97 553 PRO B N 1
ATOM 8944 C CA . PRO B 1 553 ? -33.906 7.445 -4.754 1 22.97 553 PRO B CA 1
ATOM 8945 C C . PRO B 1 553 ? -33.281 8.508 -5.645 1 22.97 553 PRO B C 1
ATOM 8947 O O . PRO B 1 553 ? -32.594 9.414 -5.141 1 22.97 553 PRO B O 1
ATOM 8950 N N . LYS B 1 554 ? -33.094 8.188 -6.879 1 25.03 554 LYS B N 1
ATOM 8951 C CA . LYS B 1 554 ? -32.875 9.07 -8.031 1 25.03 554 LYS B CA 1
ATOM 8952 C C . LYS B 1 554 ? -33.781 10.305 -7.938 1 25.03 554 LYS B C 1
ATOM 8954 O O . LYS B 1 554 ? -35 10.203 -8.031 1 25.03 554 LYS B O 1
ATOM 8959 N N . MET B 1 555 ? -33.906 11.062 -6.777 1 19.78 555 MET B N 1
ATOM 8960 C CA . MET B 1 555 ? -34.531 12.328 -7.152 1 19.78 555 MET B CA 1
ATOM 8961 C C . MET B 1 555 ? -33.531 13.219 -7.895 1 19.78 555 MET B C 1
ATOM 8963 O O . MET B 1 555 ? -32.344 13.266 -7.551 1 19.78 555 MET B O 1
#

Nearest PDB structures (foldseek):
  6fak-assembly1_A  TM=9.301E-01  e=7.165E-50  Homo sapiens
  5okl-assembly1_A  TM=9.277E-01  e=1.409E-48  Homo sapiens
  5okl-assembly2_B  TM=9.251E-01  e=5.790E-48  Homo sapiens
  6qip-assembly1_A  TM=8.928E-01  e=2.160E-28  Homo sapiens
  8a9q-assembly2_B  TM=8.183E-01  e=4.816E-28  Escherichia coli

Radius of gyration: 38.07 Å; Cα contacts (8 Å, |Δi|>4): 1148; chains: 2; bounding box: 74×117×104 Å

Solvent-accessible surface area (backbone atoms only — not comparable to full-atom values): 60798 Å² total; per-residue (Å²): 133,82,80,78,82,80,73,77,70,64,70,73,69,67,66,72,64,73,72,78,69,69,61,81,49,68,68,44,44,52,54,47,49,54,52,49,50,50,49,65,74,36,46,56,60,52,45,38,38,52,48,20,20,45,41,55,86,61,51,72,69,62,48,51,56,52,35,53,53,50,51,50,48,51,53,47,29,72,75,42,58,80,44,76,78,53,72,51,56,66,59,56,52,50,53,50,52,54,53,63,38,85,66,46,29,68,74,70,69,44,46,74,34,57,74,43,58,70,72,58,19,42,51,40,40,45,69,56,34,58,86,76,54,78,85,52,75,79,79,87,80,67,57,52,68,57,44,39,49,44,37,69,74,36,45,63,63,42,51,50,50,51,44,32,56,51,23,33,67,37,49,64,45,49,52,61,58,53,52,48,46,48,54,52,48,50,51,43,51,60,56,25,60,73,42,88,60,30,60,64,39,47,63,57,59,47,46,61,52,51,50,50,50,51,53,50,37,43,48,39,33,25,50,38,15,44,36,70,61,66,28,64,68,53,51,46,54,52,48,41,33,52,47,19,27,40,26,44,64,47,51,70,70,60,50,54,55,51,46,54,45,50,54,54,26,49,57,38,35,63,46,60,32,47,66,59,26,44,51,35,51,50,49,46,49,49,55,49,49,76,40,26,85,60,39,38,79,80,40,49,72,24,59,72,45,54,89,64,58,19,56,53,41,48,71,69,44,75,58,49,73,62,57,88,87,59,56,79,66,64,55,69,77,36,67,39,86,53,44,60,60,51,33,70,75,39,49,69,61,43,51,51,48,47,41,31,56,50,24,23,48,40,70,71,57,22,64,45,55,52,47,39,46,49,50,49,50,53,53,50,48,66,55,22,60,71,46,98,56,32,51,76,56,40,51,53,48,64,59,54,46,49,51,54,49,49,53,53,48,50,51,48,51,51,50,39,52,49,43,63,72,47,34,73,67,45,35,33,52,51,38,32,41,50,48,27,34,64,42,48,78,55,52,71,68,55,41,51,52,53,14,52,51,52,38,51,36,51,70,64,17,54,80,44,93,61,25,56,22,46,36,53,44,48,49,48,35,54,52,28,56,73,44,38,48,54,82,78,60,73,79,44,70,62,55,42,44,35,63,57,69,44,81,48,47,25,63,63,44,57,68,66,58,58,62,66,71,67,57,60,56,73,76,74,64,74,66,66,75,53,79,57,83,66,73,75,58,66,66,50,64,72,54,52,67,59,56,68,66,63,66,64,72,92,120,135,82,81,76,80,78,71,77,68,60,70,73,65,66,68,71,64,73,74,78,69,69,58,81,49,70,67,44,44,52,53,48,50,53,52,50,51,52,49,65,74,35,46,54,59,53,45,38,38,53,47,20,19,44,43,55,84,62,53,71,67,61,49,52,54,51,34,54,53,50,53,51,49,51,54,48,31,72,74,41,58,81,42,75,76,53,72,51,56,67,59,55,52,52,53,49,53,55,54,62,37,84,66,46,28,69,72,71,69,44,46,73,33,58,74,43,59,70,72,58,18,41,52,41,42,46,68,55,36,58,87,76,54,77,87,53,76,78,79,86,79,67,57,54,69,56,45,38,49,45,37,69,75,37,45,64,64,42,51,51,49,50,44,33,57,53,24,33,68,37,50,63,43,51,52,62,59,52,52,48,45,47,53,52,48,49,50,43,52,60,53,25,59,72,42,86,60,31,60,64,40,48,64,56,59,45,46,61,52,50,50,52,49,51,53,49,36,42,49,40,34,26,50,39,15,43,36,71,60,66,28,64,68,54,52,47,53,52,47,41,34,52,48,17,26,39,26,44,64,48,50,70,70,58,48,55,56,50,47,54,46,51,53,55,27,49,58,36,36,62,47,61,33,50,66,59,27,44,52,35,51,50,49,47,49,48,55,50,48,75,40,25,86,61,38,38,79,80,41,49,72,23,59,73,46,53,88,63,58,19,56,53,42,48,71,69,43,79,58,49,72,61,56,88,88,59,54,79,67,66,55,69,78,36,68,38,86,52,44,58,61,52,32,69,74,40,46,69,61,43,52,50,49,49,39,31,56,50,23,23,46,40,68,70,57,22,64,46,54,53,45,40,44,49,50,49,51,52,54,49,48,66,56,22,60,72,46,98,56,32,52,76,57,41,50,53,47,64,60,54,46,50,52,55,48,50,53,54,47,51,51,47,51,50,50,39,51,50,43,62,72,47,34,72,66,46,35,33,53,51,37,32,42,51,48,26,34,65,41,51,78,54,52,71,68,55,42,50,52,54,14,52,51,52,39,51,36,50,70,64,16,57,78,45,92,60,24,56,21,45,36,53,44,47,49,48,36,54,51,27,57,73,44,38,48,55,83,78,59,75,79,43,70,64,54,42,45,33,62,57,70,44,80,48,48,25,63,64,44,56,68,64,59,61,61,64,73,70,54,62,61,73,76,73,66,76,66,65,75,54,79,57,83,65,70,74,57,65,66,51,63,69,55,52,68,62,58,70,68,65,68,66,73,91,118

Sequence (1110 aa):
MKQLKLTGFIYFLFFLTESLMLPTELQDLDNFNITQKFIEENVEYITIITFAQYVQEATFEEMEKLVKDMVEYKDSCMANSMLPKCSKLPNDVLQEAICAMEGLPQKHNFSHCCSKADAERRICFFYNKKANVGFLPPFPTLDPEEKCQAFKNNKESFLNHFVYEVARRNPFVFAPTLLTVAAHFEDVATSCCEEQNKVNCFQTRAVPVMQYLKAFSSYQNNVCGTLLKFGTKIINSINIAILSQKFPKIEFEELISLIEDVSSNYDECCEGDVVHCIRHMSKIMNHICSKQDAFSSKIKECCEKKIPERDQCIINSNKDDRPKDLSLREAKFTDSENVCQERDADPDTFFAEFNFEYSRRHPDLSIPQLLRVVQMYKDLLRNCCNTENPPDCYRYAEDKFNEATEKSLKKIQQECKHSQNLGKDGLKYHYLIRFTKIAPQLSTEELVSLGKKMVTVFTTCCTLSEEFACVENLVDLVLGELCGVNENRTINPAVDHCCKSNFAFRGPCFESLTTHKTYVPPPFSQDLFTFHPDMCQSQNEELQKKTDRQSLPKMMKQLKLTGFIYFLFFLTESLMLPTELQDLDNFNITQKFIEENVEYITIITFAQYVQEATFEEMEKLVKDMVEYKDSCMANSMLPKCSKLPNDVLQEAICAMEGLPQKHNFSHCCSKADAERRICFFYNKKANVGFLPPFPTLDPEEKCQAFKNNKESFLNHFVYEVARRNPFVFAPTLLTVAAHFEDVATSCCEEQNKVNCFQTRAVPVMQYLKAFSSYQNNVCGTLLKFGTKIINSINIAILSQKFPKIEFEELISLIEDVSSNYDECCEGDVVHCIRHMSKIMNHICSKQDAFSSKIKECCEKKIPERDQCIINSNKDDRPKDLSLREAKFTDSENVCQERDADPDTFFAEFNFEYSRRHPDLSIPQLLRVVQMYKDLLRNCCNTENPPDCYRYAEDKFNEATEKSLKKIQQECKHSQNLGKDGLKYHYLIRFTKIAPQLSTEELVSLGKKMVTVFTTCCTLSEEFACVENLVDLVLGELCGVNENRTINPAVDHCCKSNFAFRGPCFESLTTHKTYVPPPFSQDLFTFHPDMCQSQNEELQKKTDRQSLPKM

InterPro domains:
  IPR000264 ALB/AFP/VDB [PR00802] (112-126)
  IPR000264 ALB/AFP/VDB [PR00802] (148-171)
  IPR000264 ALB/AFP/VDB [PR00802] (185-202)
  IPR000264 ALB/AFP/VDB [PR00802] (254-277)
  IPR000264 ALB/AFP/VDB [PR00802] (350-363)
  IPR000264 ALB/AFP/VDB [PR00802] (370-393)
  IPR000264 ALB/AFP/VDB [PR00802] (440-462)
  IPR000264 ALB/AFP/VDB [PTHR11385] (1-548)
  IPR014760 Serum albumin, N-terminal [PF00273] (31-202)
  IPR014760 Serum albumin, N-terminal [PF00273] (223-394)
  IPR014760 Serum albumin, N-terminal [PF00273] (414-549)
  IPR014760 Serum albumin, N-terminal [PS51438] (19-210)
  IPR014760 Serum albumin, N-terminal [PS51438] (211-403)
  IPR014760 Serum albumin, N-terminal [PS51438] (404-555)
  IPR014760 Serum albumin, N-terminal [SM00103] (20-205)
  IPR014760 Serum albumin, N-terminal [SM00103] (212-397)
  IPR014760 Serum albumin, N-terminal [SM00103] (404-555)
  IPR014760 Serum albumin, N-terminal [cd00015] (36-206)
  IPR014760 Serum albumin, N-terminal [cd00015] (221-401)
  IPR020857 Serum albumin, conserved site [PS00212] (185-209)

pLDDT: mean 85.1, std 20.27, range [19.14, 98.56]